Protein AF-A0A9N8DB98-F1 (afdb_monomer)

Foldseek 3Di:
DDQPPPPPPPPPDAFPDDDDDDDDDDDDDDDDDDDDDDDDDDDDDDDDDDDDDDDPPPDPPDDDPVQLLVLQVVLLVCVVVVVLVSSLVSLVVSLVVLVVVVVVVCVVPDDDPDDPPPPVVVVPPDDDPDDDDDDDDDDDDDDDDDDDDDDDDDDPDDDPPVVQLVLLCLDQHQDRQPDPDSLSNNLSSLLSNLSSCVVVVNLVVSLVSLVVSQVSLVVDDDDDPVSLVSLLSSLSSNLSSCVSVVVLVSSLVSLVVSLVSLVVDDDLVSLLSQLSSLQSNLVSLLVVCSNDPVSLVSSLVSLVSSLVSLVVVVPDLVSLLSNLSSLQSNLSSCVVVVVLVSNLVSLVSSLVSCCVNPNQLDLNNLVSLQSNLSSCVSVVVLVSSVVSLVSSLVSVCVVVVDLADLSNLVSLQSNLVSCVVVVNLVSSLVSLVSSLVNPCRHPHCLDPSSLVSLQVNLVSCVSVVVLVSSLVSLVSSLVSVCVSCVVPHNLDPVNLVSLQSNLVSCVSVVVLVSSLVSLVVSLVSLVVLVVVVVVCVPDPDDDDDRPPRDLLVSLVSLQSNLVSCVSVVVLVSSLVSLVSSLVSCCVPVVDCQDPVNLVSLQSNLVSCVSVVVLVSSLVSLVSSLVNLVVNLVVVVVVDDDPPADVNLVSLLVSLVSLQSNLVSCVSVVNLVSSLVSLVVSLVSCCVRVNQLDLVNLVSLQVNLVSCVVVVVLVSSLVSLVSSLVSQCVDPPNNQPSNLVSLQVSLVSCVVVVVLQSSLVSNVVSVVSDDPDDDDDVCVVVVVVVVVLVVSCVVDVVSVVND

Nearest PDB structures (foldseek):
  7ai4-assembly2_B  TM=8.639E-01  e=3.633E-07  Homo sapiens
  6f9i-assembly1_A  TM=8.068E-01  e=7.598E-07  Mus musculus
  6swu-assembly3_E  TM=6.840E-01  e=3.911E-07  Mus musculus
  5o01-assembly2_B  TM=7.898E-01  e=3.579E-06  Prosthecobacter vanneervenii
  5o09-assembly1_1C  TM=7.734E-01  e=4.809E-06  Prosthecobacter vanneervenii

Sequence (802 aa):
MSAISFSCCLANTAPNSCLALHHHDDLERMETSDSLPPPPPASSSCVEDGNNNTTKVVLPSTCDCDEIAQFNNAGVSLLEQGRRTEAANNFLRALWQLEHQQQQQDQTTSCCNAIISSSHLLSSTITPVASTTTTTTAPDTAASSSIPRERALPSCYIFQREDYDEGLHVYQDALPILSSQVHQQVVTLRYNMGLIYVGYKQYNQARRWFQMAWNLLQQYQPADEQQHLLQLYILHNLGYCSYCLGLNPEAMQFYQDALAVLTTSTGSATMMDRAAAYNCIAVLLFHRSSAQENDSEEALTLLQESLNIYQANTIVSSCRRQVATVLGNMGRIHFLTSDHEMAMNAFHKAYHIRKQLLGDDSMDTAAMLFNLGQSLHYRGALEPALEAYREFLRVASGHYGSATHRDICAVQRAMAQVHRQQGQLDEACTLLRRAFQAGCGAVGPLETEVSCILSEMGSLYAERNDYTNAIDCFLHFLQTQETLFKDTQPLHANILITKINIARVYKHNTDYVSALRYYKEVHAMQVQILANNKSTSNSNTHGTPTPPVSSLEVASTLSSMGLMLYLLQAYKPALDCYQEALRVRLEKLGTSQHADVAETINSIGLVLFKLGMMDMAKEAFQECIQLRTKLLLLQQQQQNETKLLSSSSSSKEIAVLMFNLATSCMQNGEEEQGIEWYCESLRVERQVLGNHHPDVSMTLQHIARVHEERGDFESAIDYFRQALEIAKSNHNNQGETVVRLLRVIGNLHFMLGEVPKTMVCFAEASRLQPPETNSKGHEGVSRTGANFYGLSRLHPPGARAA

pLDDT: mean 72.91, std 23.71, range [18.52, 97.19]

Structure (mmCIF, N/CA/C/O backbone):
data_AF-A0A9N8DB98-F1
#
_entry.id   AF-A0A9N8DB98-F1
#
loop_
_atom_site.group_PDB
_atom_site.id
_atom_site.type_symbol
_atom_site.label_atom_id
_atom_site.label_alt_id
_atom_site.label_comp_id
_atom_site.label_asym_id
_atom_site.label_entity_id
_atom_site.label_seq_id
_atom_site.pdbx_PDB_ins_code
_atom_site.Cartn_x
_atom_site.Cartn_y
_atom_site.Cartn_z
_atom_site.occupancy
_atom_site.B_iso_or_equiv
_atom_site.auth_seq_id
_atom_site.auth_comp_id
_atom_site.auth_asym_id
_atom_site.auth_atom_id
_atom_site.pdbx_PDB_model_num
ATOM 1 N N . MET A 1 1 ? -13.020 7.753 15.778 1.00 18.52 1 MET A N 1
ATOM 2 C CA . MET A 1 1 ? -12.554 8.290 14.483 1.00 18.52 1 MET A CA 1
ATOM 3 C C . MET A 1 1 ? -11.130 7.808 14.261 1.00 18.52 1 MET A C 1
ATOM 5 O O . MET A 1 1 ? -10.187 8.475 14.656 1.00 18.52 1 MET A O 1
ATOM 9 N N . SER A 1 2 ? -10.983 6.590 13.746 1.00 19.59 2 SER A N 1
ATOM 10 C CA . SER A 1 2 ? -9.692 6.018 13.358 1.00 19.59 2 SER A CA 1
ATOM 11 C C . SER A 1 2 ? -9.488 6.311 11.878 1.00 19.59 2 SER A C 1
ATOM 13 O O . SER A 1 2 ? -10.320 5.898 11.069 1.00 19.59 2 SER A O 1
ATOM 15 N N . ALA A 1 3 ? -8.423 7.032 11.533 1.00 19.75 3 ALA A N 1
ATOM 16 C CA . ALA A 1 3 ? -7.992 7.174 10.152 1.00 19.75 3 ALA A CA 1
ATOM 17 C C . ALA A 1 3 ? -7.877 5.781 9.517 1.00 19.75 3 ALA A C 1
ATOM 19 O O . ALA A 1 3 ? -7.315 4.859 10.114 1.00 19.75 3 ALA A O 1
ATOM 20 N N . ILE A 1 4 ? -8.461 5.621 8.331 1.00 23.34 4 ILE A N 1
ATOM 21 C CA . ILE A 1 4 ? -8.354 4.405 7.536 1.00 23.34 4 ILE A CA 1
ATOM 22 C C . ILE A 1 4 ? -6.896 4.312 7.076 1.00 23.34 4 ILE A C 1
ATOM 24 O O . ILE A 1 4 ? -6.508 4.855 6.051 1.00 23.34 4 ILE A O 1
ATOM 28 N N . SER A 1 5 ? -6.064 3.638 7.866 1.00 20.62 5 SER A N 1
ATOM 29 C CA . SER A 1 5 ? -4.778 3.133 7.405 1.00 20.62 5 SER A CA 1
ATOM 30 C C . SER A 1 5 ? -5.055 1.870 6.585 1.00 20.62 5 SER A C 1
ATOM 32 O O . SER A 1 5 ? -5.068 0.737 7.086 1.00 20.62 5 SER A O 1
ATOM 34 N N . PHE A 1 6 ? -5.347 2.061 5.298 1.00 23.52 6 PHE A N 1
ATOM 35 C CA . PHE A 1 6 ? -4.926 1.073 4.317 1.00 23.52 6 PHE A CA 1
ATOM 36 C C . PHE A 1 6 ? -3.408 1.183 4.270 1.00 23.52 6 PHE A C 1
ATOM 38 O O . PHE A 1 6 ? -2.856 2.071 3.627 1.00 23.52 6 PHE A O 1
ATOM 45 N N . SER A 1 7 ? -2.722 0.304 4.999 1.00 20.88 7 SER A N 1
ATOM 46 C CA . SER A 1 7 ? -1.337 0.007 4.672 1.00 20.88 7 SER A CA 1
ATOM 47 C C . SER A 1 7 ? -1.344 -0.520 3.235 1.00 20.88 7 SER A C 1
ATOM 49 O O . SER A 1 7 ? -1.601 -1.694 2.986 1.00 20.88 7 SER A O 1
ATOM 51 N N . CYS A 1 8 ? -1.091 0.368 2.273 1.00 21.72 8 CYS A N 1
ATOM 52 C CA . CYS 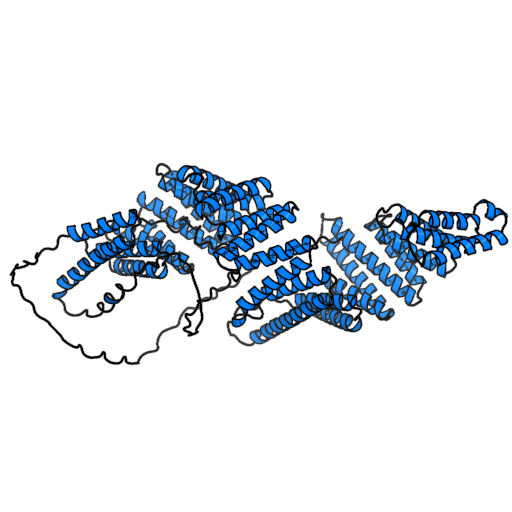A 1 8 ? -0.156 0.002 1.233 1.00 21.72 8 CYS A CA 1
ATOM 53 C C . CYS A 1 8 ? 1.122 -0.341 1.990 1.00 21.72 8 CYS A C 1
ATOM 55 O O . CYS A 1 8 ? 1.748 0.543 2.578 1.00 21.72 8 CYS A O 1
ATOM 57 N N . CYS A 1 9 ? 1.507 -1.611 2.005 1.00 20.25 9 CYS A N 1
ATOM 58 C CA . CYS A 1 9 ? 2.920 -1.921 2.094 1.00 20.25 9 CYS A CA 1
ATOM 59 C C . CYS A 1 9 ? 3.580 -1.274 0.865 1.00 20.25 9 CYS A C 1
ATOM 61 O O . CYS A 1 9 ? 3.759 -1.907 -0.167 1.00 20.25 9 CYS A O 1
ATOM 63 N N . LEU A 1 10 ? 3.925 0.012 0.975 1.00 22.34 10 LEU A N 1
ATOM 64 C CA . LEU A 1 10 ? 5.258 0.436 0.590 1.00 22.34 10 LEU A CA 1
ATOM 65 C C . LEU A 1 10 ? 6.168 -0.396 1.485 1.00 22.34 10 LEU A C 1
ATOM 67 O O . LEU A 1 10 ? 6.264 -0.154 2.690 1.00 22.34 10 LEU A O 1
ATOM 71 N N . ALA A 1 11 ? 6.705 -1.473 0.923 1.00 20.80 11 ALA A N 1
ATOM 72 C CA . ALA A 1 11 ? 7.737 -2.245 1.572 1.00 20.80 11 ALA A CA 1
ATOM 73 C C . ALA A 1 11 ? 8.964 -1.336 1.720 1.00 20.80 11 ALA A C 1
ATOM 75 O O . ALA A 1 11 ? 9.818 -1.278 0.846 1.00 20.80 11 ALA A O 1
ATOM 76 N N . ASN A 1 12 ? 9.053 -0.630 2.848 1.00 19.91 12 ASN A N 1
ATOM 77 C CA . ASN A 1 12 ? 10.339 -0.408 3.488 1.00 19.91 12 ASN A CA 1
ATOM 78 C C . ASN A 1 12 ? 10.791 -1.767 4.028 1.00 19.91 12 ASN A C 1
ATOM 80 O O . ASN A 1 12 ? 10.583 -2.102 5.192 1.00 19.91 12 ASN A O 1
ATOM 84 N N . THR A 1 13 ? 11.369 -2.574 3.149 1.00 20.56 13 THR A N 1
ATOM 85 C CA . THR A 1 13 ? 12.239 -3.678 3.532 1.00 20.56 13 THR A CA 1
ATOM 86 C C . THR A 1 13 ? 13.513 -3.501 2.737 1.00 20.56 13 THR A C 1
ATOM 88 O O . THR A 1 13 ? 13.539 -3.763 1.537 1.00 20.56 13 THR A O 1
ATOM 91 N N . ALA A 1 14 ? 14.560 -3.039 3.417 1.00 19.36 14 ALA A N 1
ATOM 92 C CA . ALA A 1 14 ? 15.918 -3.250 2.954 1.00 19.36 14 ALA A CA 1
ATOM 93 C C . ALA A 1 14 ? 16.088 -4.746 2.588 1.00 19.36 14 ALA A C 1
ATOM 95 O O . ALA A 1 14 ? 15.635 -5.613 3.349 1.00 19.36 14 ALA A O 1
ATOM 96 N N . PRO A 1 15 ? 16.688 -5.072 1.438 1.00 21.30 15 PRO A N 1
ATOM 97 C CA . PRO A 1 15 ? 16.840 -6.442 0.972 1.00 21.30 15 PRO A CA 1
ATOM 98 C C . PRO A 1 15 ? 18.033 -7.093 1.681 1.00 21.30 15 PRO A C 1
ATOM 100 O O . PRO A 1 15 ? 19.175 -7.011 1.240 1.00 21.30 15 PRO A O 1
ATOM 103 N N . ASN A 1 16 ? 17.779 -7.774 2.799 1.00 19.17 16 ASN A N 1
ATOM 104 C CA . ASN A 1 16 ? 18.764 -8.699 3.349 1.00 19.17 16 ASN A CA 1
ATOM 105 C C . ASN A 1 16 ? 18.811 -9.977 2.497 1.00 19.17 16 ASN A C 1
ATOM 107 O O . ASN A 1 16 ? 17.918 -10.820 2.550 1.00 19.17 16 ASN A O 1
ATOM 111 N N . SER A 1 17 ? 19.882 -10.050 1.705 1.00 21.86 17 SER A N 1
ATOM 112 C CA . SER A 1 17 ? 20.725 -11.223 1.440 1.00 21.86 17 SER A CA 1
ATOM 113 C C . SER A 1 17 ? 20.035 -12.571 1.179 1.00 21.86 17 SER A C 1
ATOM 115 O O . SER A 1 17 ? 19.758 -13.360 2.079 1.00 21.86 17 SER A O 1
ATOM 117 N N . CYS A 1 18 ? 19.952 -12.937 -0.101 1.00 19.80 18 CYS A N 1
ATOM 118 C CA . CYS A 1 18 ? 20.090 -14.334 -0.508 1.00 19.80 18 CYS A CA 1
ATOM 119 C C . CYS A 1 18 ? 21.403 -14.490 -1.280 1.00 19.80 18 CYS A C 1
ATOM 121 O O . CYS A 1 18 ? 21.547 -14.037 -2.412 1.00 19.80 18 CYS A O 1
ATOM 123 N N . LEU A 1 19 ? 22.375 -15.098 -0.598 1.00 19.58 19 LEU A N 1
ATOM 124 C CA . LEU A 1 19 ? 23.641 -15.581 -1.133 1.00 19.58 19 LEU A CA 1
ATOM 125 C C . LEU A 1 19 ? 23.390 -16.508 -2.330 1.00 19.58 19 LEU A C 1
ATOM 127 O O . LEU A 1 19 ? 22.821 -17.587 -2.170 1.00 19.58 19 LEU A O 1
ATOM 131 N N . ALA A 1 20 ? 23.867 -16.119 -3.511 1.00 21.53 20 ALA A N 1
ATOM 132 C CA . ALA A 1 20 ? 24.106 -17.056 -4.597 1.00 21.53 20 ALA A CA 1
ATOM 133 C C . ALA A 1 20 ? 25.377 -17.848 -4.256 1.00 21.53 20 ALA A C 1
ATOM 135 O O . ALA A 1 20 ? 26.496 -17.368 -4.434 1.00 21.53 20 ALA A O 1
ATOM 136 N N . LEU A 1 21 ? 25.201 -19.048 -3.701 1.00 19.64 21 LEU A N 1
ATOM 137 C CA . LEU A 1 21 ? 26.257 -20.052 -3.674 1.00 19.64 21 LEU A CA 1
ATOM 138 C C . LEU A 1 21 ? 26.503 -20.519 -5.111 1.00 19.64 21 LEU A C 1
ATOM 140 O O . LEU A 1 21 ? 25.585 -20.963 -5.799 1.00 19.64 21 LEU A O 1
ATOM 144 N N . HIS A 1 22 ? 27.757 -20.375 -5.537 1.00 23.86 22 HIS A N 1
ATOM 145 C CA . HIS A 1 22 ? 28.329 -20.974 -6.733 1.00 23.86 22 HIS A CA 1
ATOM 146 C C . HIS A 1 22 ? 27.898 -22.434 -6.897 1.00 23.86 22 HIS A C 1
ATOM 148 O O . HIS A 1 22 ? 28.112 -23.225 -5.984 1.00 23.86 22 HIS A O 1
ATOM 154 N N . HIS A 1 23 ? 27.440 -22.809 -8.092 1.00 21.12 23 HIS A N 1
ATOM 155 C CA . HIS A 1 23 ? 27.644 -24.165 -8.586 1.00 21.12 23 HIS A CA 1
ATOM 156 C C . HIS A 1 23 ? 28.075 -24.142 -10.052 1.00 21.12 23 HIS A C 1
ATOM 158 O O . HIS A 1 23 ? 27.328 -23.766 -10.952 1.00 21.12 23 HIS A O 1
ATOM 164 N N . HIS A 1 24 ? 29.350 -24.492 -10.207 1.00 21.50 24 HIS A N 1
ATOM 165 C CA . HIS A 1 24 ? 29.981 -25.024 -11.401 1.00 21.50 24 HIS A CA 1
ATOM 166 C C . HIS A 1 24 ? 29.412 -26.415 -11.725 1.00 21.50 24 HIS A C 1
ATOM 168 O O . HIS A 1 24 ? 29.056 -27.150 -10.805 1.00 21.50 24 HIS A O 1
ATOM 174 N N . ASP A 1 25 ? 29.449 -26.727 -13.020 1.00 23.36 25 ASP A N 1
ATOM 175 C CA . ASP A 1 25 ? 29.512 -28.050 -13.652 1.00 23.36 25 ASP A CA 1
ATOM 176 C C . ASP A 1 25 ? 28.286 -28.975 -13.543 1.00 23.36 25 ASP A C 1
ATOM 178 O O . ASP A 1 25 ? 27.912 -29.452 -12.480 1.00 23.36 25 ASP A O 1
ATOM 182 N N . ASP A 1 26 ? 27.655 -29.226 -14.695 1.00 21.73 26 ASP A N 1
ATOM 183 C CA . ASP A 1 26 ? 27.590 -30.555 -15.329 1.00 21.73 26 ASP A CA 1
ATOM 184 C C . ASP A 1 26 ? 26.498 -30.565 -16.405 1.00 21.73 26 ASP A C 1
ATOM 186 O O . ASP A 1 26 ? 25.329 -30.342 -16.106 1.00 21.73 26 ASP A O 1
ATOM 190 N N . LEU A 1 27 ? 26.878 -30.849 -17.656 1.00 23.86 27 LEU A N 1
ATOM 191 C CA . LEU A 1 27 ? 26.059 -31.588 -18.629 1.00 23.86 27 LEU A CA 1
ATOM 192 C C . LEU A 1 27 ? 26.945 -32.016 -19.814 1.00 23.86 27 LEU A C 1
ATOM 194 O O . LEU A 1 27 ? 26.865 -31.494 -20.926 1.00 23.86 27 LEU A O 1
ATOM 198 N N . GLU A 1 28 ? 27.802 -33.007 -19.558 1.00 23.16 28 GLU A N 1
ATOM 199 C CA . GLU A 1 28 ? 28.282 -33.929 -20.588 1.00 23.16 28 GLU A CA 1
ATOM 200 C C . GLU A 1 28 ? 27.332 -35.139 -20.691 1.00 23.16 28 GLU A C 1
ATOM 202 O O . GLU A 1 28 ? 26.988 -35.761 -19.689 1.00 23.16 28 GLU A O 1
ATOM 207 N N . ARG A 1 29 ? 27.020 -35.505 -21.944 1.00 23.19 29 ARG A N 1
ATOM 208 C CA . ARG A 1 29 ? 26.537 -36.809 -22.453 1.00 23.19 29 ARG A CA 1
ATOM 209 C C . ARG A 1 29 ? 25.113 -37.272 -22.101 1.00 23.19 29 ARG A C 1
ATOM 211 O O . ARG A 1 29 ? 24.853 -37.780 -21.021 1.00 23.19 29 ARG A O 1
ATOM 218 N N . MET A 1 30 ? 24.275 -37.367 -23.139 1.00 22.62 30 MET A N 1
ATOM 219 C CA . MET A 1 30 ? 23.854 -38.680 -23.654 1.00 22.62 30 MET A CA 1
ATOM 220 C C . MET A 1 30 ? 23.404 -38.610 -25.119 1.00 22.62 30 MET A C 1
ATOM 222 O O . MET A 1 30 ? 22.878 -37.609 -25.596 1.00 22.62 30 MET A O 1
ATOM 226 N N . GLU A 1 31 ? 23.710 -39.700 -25.813 1.00 25.31 31 GLU A N 1
ATOM 227 C CA . GLU A 1 31 ? 23.745 -39.918 -27.252 1.00 25.31 31 GLU A CA 1
ATOM 228 C C . GLU A 1 31 ? 22.414 -40.419 -27.857 1.00 25.31 31 GLU A C 1
ATOM 230 O O . GLU A 1 31 ? 21.662 -41.151 -27.224 1.00 25.31 31 GLU A O 1
ATOM 235 N N . THR A 1 32 ? 22.265 -40.129 -29.157 1.00 24.66 32 THR A N 1
ATOM 236 C CA . THR A 1 32 ? 21.821 -41.010 -30.268 1.00 24.66 32 THR A CA 1
ATOM 237 C C . THR A 1 32 ? 20.375 -41.505 -30.455 1.00 24.66 32 THR A C 1
ATOM 239 O O . THR A 1 32 ? 19.696 -41.953 -29.544 1.00 24.66 32 THR A O 1
ATOM 242 N N . SER A 1 33 ? 20.056 -41.529 -31.764 1.00 24.53 33 SER A N 1
ATOM 243 C CA . SER A 1 33 ? 19.082 -42.307 -32.551 1.00 24.53 33 SER A CA 1
ATOM 244 C C . SER A 1 33 ? 17.591 -41.991 -32.426 1.00 24.53 33 SER A C 1
ATOM 246 O O . SER A 1 33 ? 16.952 -42.376 -31.460 1.00 24.53 33 SER A O 1
ATOM 248 N N . ASP A 1 34 ? 17.016 -41.419 -33.493 1.00 24.31 34 ASP A N 1
ATOM 249 C CA . ASP A 1 34 ? 16.146 -42.212 -34.371 1.00 24.31 34 ASP A CA 1
ATOM 250 C C . ASP A 1 34 ? 15.918 -41.565 -35.751 1.00 24.31 34 ASP A C 1
ATOM 252 O O . ASP A 1 34 ? 15.947 -40.351 -35.943 1.00 24.31 34 ASP A O 1
ATOM 256 N N . SER A 1 35 ? 15.781 -42.453 -36.731 1.00 24.62 35 SER A N 1
ATOM 257 C CA . SER A 1 35 ? 15.757 -42.284 -38.185 1.00 24.62 35 SER A CA 1
ATOM 258 C C . SER A 1 35 ? 14.541 -41.536 -38.751 1.00 24.62 35 SER A C 1
ATOM 260 O O . SER A 1 35 ? 13.406 -41.823 -38.378 1.00 24.62 35 SER A O 1
ATOM 262 N N . LEU A 1 36 ? 14.764 -40.685 -39.759 1.00 26.53 36 LEU A N 1
ATOM 263 C CA . LEU A 1 36 ? 13.718 -40.141 -40.640 1.00 26.53 36 LEU A CA 1
ATOM 264 C C . LEU A 1 36 ? 13.447 -41.080 -41.842 1.00 26.53 36 LEU A C 1
ATOM 266 O O . LEU A 1 36 ? 14.389 -41.697 -42.346 1.00 26.53 36 LEU A O 1
ATOM 270 N N . PRO A 1 37 ? 12.196 -41.184 -42.339 1.00 26.47 37 PRO A N 1
ATOM 271 C CA . PRO A 1 37 ? 11.849 -41.992 -43.512 1.00 26.47 37 PRO A CA 1
ATOM 272 C C . PRO A 1 37 ? 12.235 -41.286 -44.832 1.00 26.47 37 PRO A C 1
ATOM 274 O O . PRO A 1 37 ? 12.404 -40.063 -44.844 1.00 26.47 37 PRO A O 1
ATOM 277 N N . PRO A 1 38 ? 12.372 -42.016 -45.960 1.00 28.19 38 PRO A N 1
ATOM 278 C CA . PRO A 1 38 ? 12.820 -41.434 -47.224 1.00 28.19 38 PRO A CA 1
ATOM 279 C C . PRO A 1 38 ? 11.706 -40.629 -47.926 1.00 28.19 38 PRO A C 1
ATOM 281 O O . PRO A 1 38 ? 10.523 -40.940 -47.756 1.00 28.19 38 PRO A O 1
ATOM 284 N N . PRO A 1 39 ? 12.055 -39.622 -48.750 1.00 27.89 39 PRO A N 1
ATOM 285 C CA . PRO A 1 39 ? 11.090 -38.855 -49.536 1.00 27.89 39 PRO A CA 1
ATOM 286 C C . PRO A 1 39 ? 10.572 -39.649 -50.759 1.00 27.89 39 PRO A C 1
ATOM 288 O O . PRO A 1 39 ? 11.265 -40.543 -51.253 1.00 27.89 39 PRO A O 1
ATOM 291 N N . PRO A 1 40 ? 9.366 -39.333 -51.275 1.00 26.22 40 PRO A N 1
ATOM 292 C CA . PRO A 1 40 ? 8.781 -40.000 -52.440 1.00 26.22 40 PRO A CA 1
ATOM 293 C C . PRO A 1 40 ? 9.475 -39.589 -53.756 1.00 26.22 40 PRO A C 1
ATOM 295 O O . PRO A 1 40 ? 10.093 -38.523 -53.820 1.00 26.22 40 PRO A O 1
ATOM 298 N N . PRO A 1 41 ? 9.381 -40.407 -54.825 1.00 25.72 41 PRO A N 1
ATOM 299 C CA . PRO A 1 41 ? 10.105 -40.167 -56.067 1.00 25.72 41 PRO A CA 1
ATOM 300 C C . PRO A 1 41 ? 9.483 -39.038 -56.897 1.00 25.72 41 PRO A C 1
ATOM 302 O O . PRO A 1 41 ? 8.263 -38.883 -56.979 1.00 25.72 41 PRO A O 1
ATOM 305 N N . ALA A 1 42 ? 10.361 -38.279 -57.552 1.00 25.06 42 ALA A N 1
ATOM 306 C CA . ALA A 1 42 ? 10.030 -37.250 -58.524 1.00 25.06 42 ALA A CA 1
ATOM 307 C C . ALA A 1 42 ? 9.213 -37.828 -59.692 1.00 25.06 42 ALA A C 1
ATOM 309 O O . ALA A 1 42 ? 9.616 -38.814 -60.311 1.00 25.06 42 ALA A O 1
ATOM 310 N N . SER A 1 43 ? 8.091 -37.183 -60.023 1.00 24.83 43 SER A N 1
ATOM 311 C CA . SER A 1 43 ? 7.383 -37.417 -61.280 1.00 24.83 43 SER A CA 1
ATOM 312 C C . SER A 1 43 ? 7.726 -36.309 -62.273 1.00 24.83 43 SER A C 1
ATOM 314 O O . SER A 1 43 ? 7.518 -35.119 -62.051 1.00 24.83 43 SER A O 1
ATOM 316 N N . SER A 1 44 ? 8.324 -36.757 -63.366 1.00 25.61 44 SER A N 1
ATOM 317 C CA . SER A 1 44 ? 8.630 -36.042 -64.593 1.00 25.61 44 SER A CA 1
ATOM 318 C C . SER A 1 44 ? 7.374 -35.552 -65.314 1.00 25.61 44 SER A C 1
ATOM 320 O O . SER A 1 44 ? 6.445 -36.331 -65.516 1.00 25.61 44 SER A O 1
ATOM 322 N N . SER A 1 45 ? 7.408 -34.338 -65.858 1.00 24.69 45 SER A N 1
ATOM 323 C CA . SER A 1 45 ? 6.988 -34.119 -67.249 1.00 24.69 45 SER A CA 1
ATOM 324 C C . SER A 1 45 ? 7.580 -32.814 -67.777 1.00 24.69 45 SER A C 1
ATOM 326 O O . SER A 1 45 ? 7.167 -31.713 -67.429 1.00 24.69 45 SER A O 1
ATOM 328 N N . CYS A 1 46 ? 8.604 -32.978 -68.611 1.00 22.97 46 CYS A N 1
ATOM 329 C CA . CYS A 1 46 ? 9.051 -31.980 -69.564 1.00 22.97 46 CYS A CA 1
ATOM 330 C C . CYS A 1 46 ? 7.977 -31.824 -70.648 1.00 22.97 46 CYS A C 1
ATOM 332 O O . CYS A 1 46 ? 7.493 -32.825 -71.177 1.00 22.97 46 CYS A O 1
ATOM 334 N N . VAL A 1 47 ? 7.666 -30.584 -71.015 1.00 25.20 47 VAL A N 1
ATOM 335 C CA . VAL A 1 47 ? 7.191 -30.251 -72.359 1.00 25.20 47 VAL A CA 1
ATOM 336 C C . VAL A 1 47 ? 8.194 -29.250 -72.912 1.00 25.20 47 VAL A C 1
ATOM 338 O O . VAL A 1 47 ? 8.373 -28.161 -72.368 1.00 25.20 47 VAL A O 1
ATOM 341 N N . GLU A 1 48 ? 8.917 -29.707 -73.927 1.00 25.20 48 GLU A N 1
ATOM 342 C CA . GLU A 1 48 ? 9.777 -28.903 -74.781 1.00 25.20 48 GLU A CA 1
ATOM 343 C C . GLU A 1 48 ? 8.915 -27.941 -75.599 1.00 25.20 48 GLU A C 1
ATOM 345 O O . GLU A 1 48 ? 7.926 -28.361 -76.190 1.00 25.20 48 GLU A O 1
ATOM 350 N N . ASP A 1 49 ? 9.339 -26.686 -75.702 1.00 25.09 49 ASP A N 1
ATOM 351 C CA . ASP A 1 49 ? 9.211 -25.951 -76.954 1.00 25.09 49 ASP A CA 1
ATOM 352 C C . ASP A 1 49 ? 10.466 -25.099 -77.131 1.00 25.09 49 ASP A C 1
ATOM 354 O O . ASP A 1 49 ? 10.847 -24.286 -76.285 1.00 25.09 49 ASP A O 1
ATOM 358 N N . GLY A 1 50 ? 11.171 -25.394 -78.219 1.00 24.09 50 GLY A N 1
ATOM 359 C CA . GLY A 1 50 ? 12.472 -24.842 -78.528 1.00 24.09 50 GLY A CA 1
ATOM 360 C C . GLY A 1 50 ? 12.399 -23.420 -79.063 1.00 24.09 50 GLY A C 1
ATOM 361 O O . GLY A 1 50 ? 11.537 -23.070 -79.864 1.00 24.09 50 GLY A O 1
ATOM 362 N N . ASN A 1 51 ? 13.418 -22.633 -78.732 1.00 25.81 51 ASN A N 1
ATOM 363 C CA . ASN A 1 51 ? 14.083 -21.871 -79.774 1.00 25.81 51 ASN A CA 1
ATOM 364 C C . ASN A 1 51 ? 15.534 -21.580 -79.397 1.00 25.81 51 ASN A C 1
ATOM 366 O O . ASN A 1 51 ? 15.838 -20.984 -78.365 1.00 25.81 51 ASN A O 1
ATOM 370 N N . ASN A 1 52 ? 16.421 -22.035 -80.276 1.00 27.20 52 ASN A N 1
ATOM 371 C CA . ASN A 1 52 ? 17.851 -21.803 -80.236 1.00 27.20 52 ASN A CA 1
ATOM 372 C C . ASN A 1 52 ? 18.145 -20.309 -80.372 1.00 27.20 52 ASN A C 1
ATOM 374 O O . ASN A 1 52 ? 17.900 -19.725 -81.423 1.00 27.20 52 ASN A O 1
ATOM 378 N N . ASN A 1 53 ? 18.780 -19.731 -79.358 1.00 25.73 53 ASN A N 1
ATOM 379 C CA . ASN A 1 53 ? 19.760 -18.678 -79.571 1.00 25.73 53 ASN A CA 1
ATOM 380 C C . ASN A 1 53 ? 20.952 -18.937 -78.654 1.00 25.73 53 ASN A C 1
ATOM 382 O O . ASN A 1 53 ? 20.923 -18.707 -77.449 1.00 25.73 53 ASN A O 1
ATOM 386 N N . THR A 1 54 ? 22.007 -19.455 -79.271 1.00 30.83 54 THR A N 1
ATOM 387 C CA . THR A 1 54 ? 23.346 -19.591 -78.714 1.00 30.83 54 THR A CA 1
ATOM 388 C C . THR A 1 54 ? 23.938 -18.208 -78.456 1.00 30.83 54 THR A C 1
ATOM 390 O O . THR A 1 54 ? 24.687 -17.679 -79.276 1.00 30.83 54 THR A O 1
ATOM 393 N N . THR A 1 55 ? 23.648 -17.624 -77.301 1.00 24.95 55 THR A N 1
ATOM 394 C CA . THR A 1 55 ? 24.582 -16.703 -76.659 1.00 24.95 55 THR A CA 1
ATOM 395 C C . THR A 1 55 ? 25.517 -17.547 -75.806 1.00 24.95 55 THR A C 1
ATOM 397 O O . THR A 1 55 ? 25.150 -18.065 -74.755 1.00 24.95 55 THR A O 1
ATOM 400 N N . LYS A 1 56 ? 26.758 -17.713 -76.281 1.00 24.39 56 LYS A N 1
ATOM 401 C CA . LYS A 1 56 ? 27.892 -18.012 -75.403 1.00 24.39 56 LYS A CA 1
ATOM 402 C C . LYS A 1 56 ? 27.880 -16.946 -74.307 1.00 24.39 56 LYS A C 1
ATOM 404 O O . LYS A 1 56 ? 28.350 -15.835 -74.538 1.00 24.39 56 LYS A O 1
ATOM 409 N N . VAL A 1 57 ? 27.334 -17.269 -73.139 1.00 24.09 57 VAL A N 1
ATOM 410 C CA . VAL A 1 57 ? 27.645 -16.527 -71.922 1.00 24.09 57 VAL A CA 1
ATOM 411 C C . VAL A 1 57 ? 29.083 -16.905 -71.602 1.00 24.09 57 VAL A C 1
ATOM 413 O O . VAL A 1 57 ? 29.372 -17.960 -71.045 1.00 24.09 57 VAL A O 1
ATOM 416 N N . VAL A 1 58 ? 30.000 -16.079 -72.095 1.00 24.03 58 VAL A N 1
ATOM 417 C CA . VAL A 1 58 ? 31.368 -16.028 -71.598 1.00 24.03 58 VAL A CA 1
ATOM 418 C C . VAL A 1 58 ? 31.239 -15.683 -70.117 1.00 24.03 58 VAL A C 1
ATOM 420 O O . VAL A 1 58 ? 30.828 -14.578 -69.778 1.00 24.03 58 VAL A O 1
ATOM 423 N N . LEU A 1 59 ? 31.498 -16.660 -69.248 1.00 24.06 59 LEU A N 1
ATOM 424 C CA . LEU A 1 59 ? 31.641 -16.429 -67.813 1.00 24.06 59 LEU A CA 1
ATOM 425 C C . LEU A 1 59 ? 32.774 -15.407 -67.619 1.00 24.06 59 LEU A C 1
ATOM 427 O O . LEU A 1 59 ? 33.877 -15.663 -68.116 1.00 24.06 59 LEU A O 1
ATOM 431 N N . PRO A 1 60 ? 32.549 -14.269 -66.938 1.00 26.09 60 PRO A N 1
ATOM 432 C CA . PRO A 1 60 ? 33.639 -13.377 -66.585 1.00 26.09 60 PRO A CA 1
ATOM 433 C C . PRO A 1 60 ? 34.527 -14.110 -65.579 1.00 26.09 60 PRO A C 1
ATOM 435 O O . PRO A 1 60 ? 34.108 -14.432 -64.472 1.00 26.09 60 PRO A O 1
ATOM 438 N N . SER A 1 61 ? 35.758 -14.411 -65.980 1.00 31.89 61 SER A N 1
ATOM 439 C CA . SER A 1 61 ? 36.771 -15.089 -65.168 1.00 31.89 61 SER A CA 1
ATOM 440 C C . SER A 1 61 ? 37.529 -14.138 -64.229 1.00 31.89 61 SER A C 1
ATOM 442 O O . SER A 1 61 ? 38.691 -14.376 -63.918 1.00 31.89 61 SER A O 1
ATOM 444 N N . THR A 1 62 ? 36.880 -13.066 -63.781 1.00 34.47 62 THR A N 1
ATOM 445 C CA . THR A 1 62 ? 37.341 -12.129 -62.747 1.00 34.47 62 THR A CA 1
ATOM 446 C C . THR A 1 62 ? 36.091 -11.493 -62.146 1.00 34.47 62 THR A C 1
ATOM 448 O O . THR A 1 62 ? 35.369 -10.803 -62.860 1.00 34.47 62 THR A O 1
ATOM 451 N N . CYS A 1 63 ? 35.786 -11.766 -60.878 1.00 41.44 63 CYS A N 1
ATOM 452 C CA . CYS A 1 63 ? 34.665 -11.120 -60.199 1.00 41.44 63 CYS A CA 1
ATOM 453 C C . CYS A 1 63 ? 35.130 -9.789 -59.601 1.00 41.44 63 CYS A C 1
ATOM 455 O O . CYS A 1 63 ? 36.096 -9.758 -58.837 1.00 41.44 63 CYS A O 1
ATOM 457 N N . ASP A 1 64 ? 34.422 -8.719 -59.949 1.00 50.66 64 ASP A N 1
ATOM 458 C CA . ASP A 1 64 ? 34.661 -7.364 -59.470 1.00 50.66 64 ASP A CA 1
ATOM 459 C C . ASP A 1 64 ? 34.181 -7.225 -58.018 1.00 50.66 64 ASP A C 1
ATOM 461 O O . ASP A 1 64 ? 32.992 -7.368 -57.725 1.00 50.66 64 ASP A O 1
ATOM 465 N N . CYS A 1 65 ? 35.084 -6.871 -57.098 1.00 54.38 65 CYS A N 1
ATOM 466 C CA . CYS A 1 65 ? 34.729 -6.409 -55.746 1.00 54.38 65 CYS A CA 1
ATOM 467 C C . CYS A 1 65 ? 33.684 -5.268 -55.767 1.00 54.38 65 CYS A C 1
ATOM 469 O O . CYS A 1 65 ? 33.005 -5.024 -54.767 1.00 54.38 65 CYS A O 1
ATOM 471 N N . ASP A 1 66 ? 33.531 -4.603 -56.915 1.00 61.38 66 ASP A N 1
ATOM 472 C CA . ASP A 1 66 ? 32.588 -3.520 -57.159 1.00 61.38 66 ASP A CA 1
ATOM 473 C C . ASP A 1 66 ? 31.117 -3.974 -57.126 1.00 61.38 66 ASP A C 1
ATOM 475 O O . ASP A 1 66 ? 30.284 -3.221 -56.628 1.00 61.38 66 ASP A O 1
ATOM 479 N N . GLU A 1 67 ? 30.761 -5.188 -57.573 1.00 69.75 67 GLU A N 1
ATOM 480 C CA . GLU A 1 67 ? 29.359 -5.664 -57.535 1.00 69.75 67 GLU A CA 1
ATOM 481 C C . GLU A 1 67 ? 28.881 -5.959 -56.103 1.00 69.75 67 GLU A C 1
ATOM 483 O O . GLU A 1 67 ? 27.779 -5.571 -55.710 1.00 69.75 67 GLU A O 1
ATOM 488 N N . ILE A 1 68 ? 29.729 -6.586 -55.282 1.00 74.31 68 ILE A N 1
ATOM 489 C CA . ILE A 1 68 ? 29.429 -6.865 -53.867 1.00 74.31 68 ILE A CA 1
ATOM 490 C C . ILE A 1 68 ? 29.277 -5.544 -53.097 1.00 74.31 68 ILE A C 1
ATOM 492 O O . ILE A 1 68 ? 28.337 -5.371 -52.313 1.00 74.31 68 ILE A O 1
ATOM 496 N N . ALA A 1 69 ? 30.171 -4.584 -53.358 1.00 74.38 69 ALA A N 1
ATOM 497 C CA . ALA A 1 69 ? 30.091 -3.242 -52.794 1.00 74.38 69 ALA A CA 1
ATOM 498 C C . ALA A 1 69 ? 28.825 -2.498 -53.241 1.00 74.38 69 ALA A C 1
ATOM 500 O O . ALA A 1 69 ? 28.198 -1.829 -52.420 1.00 74.38 69 ALA A O 1
ATOM 501 N N . GLN A 1 70 ? 28.394 -2.653 -54.497 1.00 79.19 70 GLN A N 1
ATOM 502 C CA . GLN A 1 70 ? 27.144 -2.074 -54.998 1.00 79.19 70 GLN A CA 1
ATOM 503 C C . GLN A 1 70 ? 25.920 -2.614 -54.252 1.00 79.19 70 GLN A C 1
ATOM 505 O O . GLN A 1 70 ? 25.100 -1.816 -53.792 1.00 79.19 70 GLN A O 1
ATOM 510 N N . PHE A 1 71 ? 25.804 -3.934 -54.069 1.00 81.06 71 PHE A N 1
ATOM 511 C CA . PHE A 1 71 ? 24.682 -4.516 -53.323 1.00 81.06 71 PHE A CA 1
ATOM 512 C C . PHE A 1 71 ? 24.692 -4.108 -51.847 1.00 81.06 71 PHE A C 1
ATOM 514 O O . PHE A 1 71 ? 23.637 -3.765 -51.310 1.00 81.06 71 PHE A O 1
ATOM 521 N N . ASN A 1 72 ? 25.858 -4.072 -51.192 1.00 81.12 72 ASN A N 1
ATOM 522 C CA . ASN A 1 72 ? 25.942 -3.599 -49.809 1.00 81.12 72 ASN A CA 1
ATOM 523 C C . ASN A 1 72 ? 25.546 -2.121 -49.691 1.00 81.12 72 ASN A C 1
ATOM 525 O O . ASN A 1 72 ? 24.712 -1.783 -48.859 1.00 81.12 72 ASN A O 1
ATOM 529 N N . ASN A 1 73 ? 26.087 -1.245 -50.540 1.00 83.69 73 ASN A N 1
ATOM 530 C CA . ASN A 1 73 ? 25.789 0.189 -50.492 1.00 83.69 73 ASN A CA 1
ATOM 531 C C . ASN A 1 73 ? 24.311 0.476 -50.804 1.00 83.69 73 ASN A C 1
ATOM 533 O O . ASN A 1 73 ? 23.696 1.326 -50.157 1.00 83.69 73 ASN A O 1
ATOM 537 N N . ALA A 1 74 ? 23.712 -0.272 -51.737 1.00 82.94 74 ALA A N 1
ATOM 538 C CA . ALA A 1 74 ? 22.274 -0.225 -51.987 1.00 82.94 74 ALA A CA 1
ATOM 539 C C . ALA A 1 74 ? 21.471 -0.688 -50.760 1.00 82.94 74 ALA A C 1
ATOM 541 O O . ALA A 1 74 ? 20.490 -0.045 -50.391 1.00 82.94 74 ALA A O 1
ATOM 542 N N . GLY A 1 75 ? 21.904 -1.763 -50.095 1.00 80.69 75 GLY A N 1
ATOM 543 C CA . GLY A 1 75 ? 21.299 -2.250 -48.855 1.00 80.69 75 GLY A CA 1
ATOM 544 C C . GLY A 1 75 ? 21.368 -1.233 -47.712 1.00 80.69 75 GLY A C 1
ATOM 545 O O . GLY A 1 75 ? 20.349 -0.987 -47.070 1.00 80.69 75 GLY A O 1
ATOM 546 N N . VAL A 1 76 ? 22.525 -0.595 -47.501 1.00 83.69 76 VAL A N 1
ATOM 547 C CA . VAL A 1 76 ? 22.727 0.467 -46.495 1.00 83.69 76 VAL A CA 1
ATOM 548 C C . VAL A 1 76 ? 21.768 1.631 -46.755 1.00 83.69 76 VAL A C 1
ATOM 550 O O . VAL A 1 76 ? 20.999 1.995 -45.870 1.00 83.69 76 VAL A O 1
ATOM 553 N N . SER A 1 77 ? 21.720 2.144 -47.988 1.00 84.81 77 SER A N 1
ATOM 554 C CA . SER A 1 77 ? 20.829 3.259 -48.339 1.00 84.81 77 SER A CA 1
ATOM 555 C C . SER A 1 77 ? 19.344 2.909 -48.176 1.00 84.81 77 SER A C 1
ATOM 557 O O . SER A 1 77 ? 18.548 3.725 -47.712 1.00 84.81 77 SER A O 1
ATOM 559 N N . LEU A 1 78 ? 18.945 1.681 -48.521 1.00 83.62 78 LEU A N 1
ATOM 560 C CA . LEU A 1 78 ? 17.574 1.210 -48.308 1.00 83.62 78 LEU A CA 1
ATOM 561 C C . LEU A 1 78 ? 17.238 1.074 -46.820 1.00 83.62 78 LEU A C 1
ATOM 563 O O . LEU A 1 78 ? 16.100 1.341 -46.427 1.00 83.62 78 LEU A O 1
ATOM 567 N N . LEU A 1 79 ? 18.209 0.687 -45.993 1.00 78.19 79 LEU A N 1
ATOM 568 C CA . LEU A 1 79 ? 18.031 0.603 -44.549 1.00 78.19 79 LEU A CA 1
ATOM 569 C C . LEU A 1 79 ? 17.834 1.990 -43.928 1.00 78.19 79 LEU A C 1
ATOM 571 O O . LEU A 1 79 ? 16.912 2.159 -43.132 1.00 78.19 79 LEU A O 1
ATOM 575 N N . GLU A 1 80 ? 18.621 2.981 -44.352 1.00 80.12 80 GLU A N 1
ATOM 576 C CA . GLU A 1 80 ? 18.470 4.390 -43.952 1.00 80.12 80 GLU A CA 1
ATOM 577 C C . GLU A 1 80 ? 17.091 4.955 -44.336 1.00 80.12 80 GLU A C 1
ATOM 579 O O . GLU A 1 80 ? 16.510 5.755 -43.606 1.00 80.12 80 GLU A O 1
ATOM 584 N N . GLN A 1 81 ? 16.517 4.489 -45.449 1.00 81.56 81 GLN A N 1
ATOM 585 C CA . GLN A 1 81 ? 15.156 4.829 -45.888 1.00 81.56 81 GLN A CA 1
ATOM 586 C C . GLN A 1 81 ? 14.053 4.042 -45.151 1.00 81.56 81 GLN A C 1
ATOM 588 O O . GLN A 1 81 ? 12.873 4.183 -45.473 1.00 81.56 81 GLN A O 1
ATOM 593 N N . GLY A 1 82 ? 14.404 3.167 -44.204 1.00 76.19 82 GLY A N 1
ATOM 594 C CA . GLY A 1 82 ? 13.461 2.316 -43.471 1.00 76.19 82 GLY A CA 1
ATOM 595 C C . GLY A 1 82 ? 12.914 1.125 -44.271 1.00 76.19 82 GLY A C 1
ATOM 596 O O . GLY A 1 82 ? 12.059 0.388 -43.774 1.00 76.19 82 GLY A O 1
ATOM 597 N N . ARG A 1 83 ? 13.411 0.874 -45.489 1.00 82.38 83 ARG A N 1
ATOM 598 C CA . ARG A 1 83 ? 12.982 -0.222 -46.382 1.00 82.38 83 ARG A CA 1
ATOM 599 C C . ARG A 1 83 ? 13.713 -1.522 -46.042 1.00 82.38 83 ARG A C 1
ATOM 601 O O . ARG A 1 83 ? 14.479 -2.073 -46.832 1.00 82.38 83 ARG A O 1
ATOM 608 N N . ARG A 1 84 ? 13.457 -2.026 -44.833 1.00 81.44 84 ARG A N 1
ATOM 609 C CA . ARG A 1 84 ? 14.190 -3.139 -44.201 1.00 81.44 84 ARG A CA 1
ATOM 610 C C . ARG A 1 84 ? 14.152 -4.458 -44.984 1.00 81.44 84 ARG A C 1
ATOM 612 O O . ARG A 1 84 ? 15.153 -5.165 -45.015 1.00 81.44 84 ARG A O 1
ATOM 619 N N . THR A 1 85 ? 13.034 -4.809 -45.623 1.00 79.31 85 THR A N 1
ATOM 620 C CA . THR A 1 85 ? 12.912 -6.046 -46.426 1.00 79.31 85 THR A CA 1
ATOM 621 C C . THR A 1 85 ? 13.788 -6.016 -47.676 1.00 79.31 85 THR A C 1
ATOM 623 O O . THR A 1 85 ? 14.453 -6.992 -48.013 1.00 79.31 85 THR A O 1
ATOM 626 N N . GLU A 1 86 ? 13.816 -4.880 -48.361 1.00 80.06 86 GLU A N 1
ATOM 627 C CA . GLU A 1 86 ? 14.612 -4.699 -49.569 1.00 80.06 86 GLU A CA 1
ATOM 628 C C . GLU A 1 86 ? 16.101 -4.583 -49.247 1.00 80.06 86 GLU A C 1
ATOM 630 O O . GLU A 1 86 ? 16.928 -5.133 -49.974 1.00 80.06 86 GLU A O 1
ATOM 635 N N . ALA A 1 87 ? 16.439 -3.942 -48.125 1.00 78.69 87 ALA A N 1
ATOM 636 C CA . ALA A 1 87 ? 17.794 -3.944 -47.589 1.00 78.69 87 ALA A CA 1
ATOM 637 C C . ALA A 1 87 ? 18.277 -5.380 -47.304 1.00 78.69 87 ALA A C 1
ATOM 639 O O . ALA A 1 87 ? 19.342 -5.768 -47.782 1.00 78.69 87 ALA A O 1
ATOM 640 N N . ALA A 1 88 ? 17.456 -6.203 -46.632 1.00 79.69 88 ALA A N 1
ATOM 641 C CA . ALA A 1 88 ? 17.776 -7.606 -46.340 1.00 79.69 88 ALA A CA 1
ATOM 642 C C . ALA A 1 88 ? 18.062 -8.410 -47.614 1.00 79.69 88 ALA A C 1
ATOM 644 O O . ALA A 1 88 ? 19.046 -9.142 -47.684 1.00 79.69 88 ALA A O 1
ATOM 645 N N . ASN A 1 89 ? 17.235 -8.236 -48.648 1.00 80.12 89 ASN A N 1
ATOM 646 C CA . ASN A 1 89 ? 17.419 -8.919 -49.928 1.00 80.12 89 ASN A CA 1
ATOM 647 C C . ASN A 1 89 ? 18.747 -8.550 -50.603 1.00 80.12 89 ASN A C 1
ATOM 649 O O . ASN A 1 89 ? 19.392 -9.416 -51.191 1.00 80.12 89 ASN A O 1
ATOM 653 N N . ASN A 1 90 ? 19.171 -7.287 -50.519 1.00 80.50 90 ASN A N 1
ATOM 654 C CA . ASN A 1 90 ? 20.451 -6.852 -51.076 1.00 80.50 90 ASN A CA 1
ATOM 655 C C . ASN A 1 90 ? 21.643 -7.396 -50.271 1.00 80.50 90 ASN A C 1
ATOM 657 O O . ASN A 1 90 ? 22.589 -7.903 -50.873 1.00 80.50 90 ASN A O 1
ATOM 661 N N . PHE A 1 91 ? 21.578 -7.396 -48.934 1.00 80.06 91 PHE A N 1
ATOM 662 C CA . PHE A 1 91 ? 22.630 -7.991 -48.099 1.00 80.06 91 PHE A CA 1
ATOM 663 C C . PHE A 1 91 ? 22.746 -9.509 -48.285 1.00 80.06 91 PHE A C 1
ATOM 665 O O . PHE A 1 91 ? 23.855 -10.027 -48.392 1.00 80.06 91 PHE A O 1
ATOM 672 N N . LEU A 1 92 ? 21.623 -10.228 -48.394 1.00 83.56 92 LEU A N 1
ATOM 673 C CA . LEU A 1 92 ? 21.616 -11.669 -48.665 1.00 83.56 92 LEU A CA 1
ATOM 674 C C . LEU A 1 92 ? 22.188 -12.005 -50.048 1.00 83.56 92 LEU A C 1
ATOM 676 O O . LEU A 1 92 ? 22.900 -12.996 -50.181 1.00 83.56 92 LEU A O 1
ATOM 680 N N . ARG A 1 93 ? 21.923 -11.180 -51.072 1.00 79.50 93 ARG A N 1
ATOM 681 C CA . ARG A 1 93 ? 22.537 -11.339 -52.403 1.00 79.50 93 ARG A CA 1
ATOM 682 C C . ARG A 1 93 ? 24.050 -11.143 -52.356 1.00 79.50 93 ARG A C 1
ATOM 684 O O . ARG A 1 93 ? 24.768 -11.967 -52.915 1.00 79.50 93 ARG A O 1
ATOM 691 N N . ALA A 1 94 ? 24.520 -10.114 -51.650 1.00 79.69 94 ALA A N 1
ATOM 692 C CA . ALA A 1 94 ? 25.948 -9.877 -51.450 1.00 79.69 94 ALA A CA 1
ATOM 693 C C . ALA A 1 94 ? 26.620 -11.042 -50.696 1.00 79.69 94 ALA A C 1
ATOM 695 O O . ALA A 1 94 ? 27.667 -11.524 -51.122 1.00 79.69 94 ALA A O 1
ATOM 696 N N . LEU A 1 95 ? 25.989 -11.549 -49.626 1.00 80.00 95 LEU A N 1
ATOM 697 C CA . LEU A 1 95 ? 26.468 -12.714 -48.866 1.00 80.00 95 LEU A CA 1
ATOM 698 C C . LEU A 1 95 ? 26.541 -13.973 -49.731 1.00 80.00 95 LEU A C 1
ATOM 700 O O . LEU A 1 95 ? 27.553 -14.667 -49.717 1.00 80.00 95 LEU A O 1
ATOM 704 N N . TRP A 1 96 ? 25.494 -14.246 -50.509 1.00 79.38 96 TRP A N 1
ATOM 705 C CA . TRP A 1 96 ? 25.441 -15.416 -51.381 1.00 79.38 96 TRP A CA 1
ATOM 706 C C . TRP A 1 96 ? 26.549 -15.390 -52.442 1.00 79.38 96 TRP A C 1
ATOM 708 O O . TRP A 1 96 ? 27.206 -16.405 -52.666 1.00 79.38 96 TRP A O 1
ATOM 718 N N . GLN A 1 97 ? 26.804 -14.230 -53.059 1.00 76.44 97 GLN A N 1
ATOM 719 C CA . GLN A 1 97 ? 27.891 -14.067 -54.031 1.00 76.44 97 GLN A CA 1
ATOM 720 C C . GLN A 1 97 ? 29.274 -14.281 -53.393 1.00 76.44 97 GLN A C 1
ATOM 722 O O . GLN A 1 97 ? 30.119 -14.949 -53.987 1.00 76.44 97 GLN A O 1
ATOM 727 N N . LEU A 1 98 ? 29.486 -13.772 -52.176 1.00 74.44 98 LEU A N 1
ATOM 728 C CA . LEU A 1 98 ? 30.727 -13.945 -51.410 1.00 74.44 98 LEU A CA 1
ATOM 729 C C . LEU A 1 98 ? 30.989 -15.402 -51.011 1.00 74.44 98 LEU A C 1
ATOM 731 O O . LEU A 1 98 ? 32.083 -15.922 -51.229 1.00 74.44 98 LEU A O 1
ATOM 735 N N . GLU A 1 99 ? 29.988 -16.082 -50.450 1.00 70.75 99 GLU A N 1
ATOM 736 C CA . GLU A 1 99 ? 30.124 -17.472 -49.995 1.00 70.75 99 GLU A CA 1
ATOM 737 C C . GLU A 1 99 ? 30.290 -18.441 -51.183 1.00 70.75 99 GLU A C 1
ATOM 739 O O . GLU A 1 99 ? 31.057 -19.403 -51.105 1.00 70.75 99 GLU A O 1
ATOM 744 N N . HIS A 1 100 ? 29.658 -18.152 -52.327 1.00 69.06 100 HIS A N 1
ATOM 745 C CA . HIS A 1 100 ? 29.858 -18.910 -53.566 1.00 69.06 100 HIS A CA 1
ATOM 746 C C . HIS A 1 100 ? 31.273 -18.725 -54.154 1.00 69.06 100 HIS A C 1
ATOM 748 O O . HIS A 1 100 ? 31.835 -19.671 -54.709 1.00 69.06 100 HIS A O 1
ATOM 754 N N . GLN A 1 101 ? 31.891 -17.545 -54.009 1.00 62.81 101 GLN A N 1
ATOM 755 C CA . GLN A 1 101 ? 33.283 -17.309 -54.424 1.00 62.81 101 GLN A CA 1
ATOM 756 C C . GLN A 1 101 ? 34.297 -18.073 -53.561 1.00 62.81 101 GLN A C 1
ATOM 758 O O . GLN A 1 101 ? 35.236 -18.653 -54.111 1.00 62.81 101 GLN A O 1
ATOM 763 N N . GLN A 1 102 ? 34.096 -18.134 -52.238 1.00 59.22 102 GLN A N 1
ATOM 764 C CA . GLN A 1 102 ? 34.949 -18.936 -51.346 1.00 59.22 102 GLN A CA 1
ATOM 765 C C . GLN A 1 102 ? 34.913 -20.419 -51.725 1.00 59.22 102 GLN A C 1
ATOM 767 O O . GLN A 1 102 ? 35.959 -21.047 -51.861 1.00 59.22 102 GLN A O 1
ATOM 772 N N . GLN A 1 103 ? 33.727 -20.956 -52.024 1.00 54.03 103 GLN A N 1
ATOM 773 C CA . GLN A 1 103 ? 33.589 -22.341 -52.481 1.00 54.03 103 GLN A CA 1
ATOM 774 C C . GLN A 1 103 ? 34.302 -22.617 -53.814 1.00 54.03 103 GLN A C 1
ATOM 776 O O . GLN A 1 103 ? 34.769 -23.734 -54.026 1.00 54.03 103 GLN A O 1
ATOM 781 N N . GLN A 1 104 ? 34.415 -21.631 -54.711 1.00 49.41 104 GLN A N 1
ATOM 782 C CA . GLN A 1 104 ? 35.169 -21.782 -55.961 1.00 49.41 104 GLN A CA 1
ATOM 783 C C . GLN A 1 104 ? 36.691 -21.660 -55.771 1.00 49.41 104 GLN A C 1
ATOM 785 O O . GLN A 1 104 ? 37.433 -22.306 -56.508 1.00 49.41 104 GLN A O 1
ATOM 790 N N . GLN A 1 105 ? 37.170 -20.898 -54.779 1.00 46.59 105 GLN A N 1
ATOM 791 C CA . GLN A 1 105 ? 38.592 -20.871 -54.398 1.00 46.59 105 GLN A CA 1
ATOM 792 C C . GLN A 1 105 ? 39.016 -22.144 -53.644 1.00 46.59 105 GLN A C 1
ATOM 794 O O . GLN A 1 105 ? 40.093 -22.685 -53.906 1.00 46.59 105 GLN A O 1
ATOM 799 N N . ASP A 1 106 ? 38.142 -22.682 -52.791 1.00 42.16 106 ASP A N 1
ATOM 800 C CA . ASP A 1 106 ? 38.394 -23.887 -51.993 1.00 42.16 106 ASP A CA 1
ATOM 801 C C . ASP A 1 106 ? 38.210 -25.198 -52.776 1.00 42.16 106 ASP A C 1
ATOM 803 O O . ASP A 1 106 ? 38.585 -26.265 -52.295 1.00 42.16 106 ASP A O 1
ATOM 807 N N . GLN A 1 107 ? 37.740 -25.157 -54.030 1.00 38.66 107 GLN A N 1
ATOM 808 C CA . GLN A 1 107 ? 37.665 -26.334 -54.913 1.00 38.66 107 GLN A CA 1
ATOM 809 C C . GLN A 1 107 ? 39.035 -26.903 -55.353 1.00 38.66 107 GLN A C 1
ATOM 811 O O . GLN A 1 107 ? 39.083 -27.835 -56.156 1.00 38.66 107 GLN A O 1
ATOM 816 N N . THR A 1 108 ? 40.149 -26.430 -54.779 1.00 36.09 108 THR A N 1
ATOM 817 C CA . THR A 1 108 ? 41.441 -27.148 -54.793 1.00 36.09 108 THR A CA 1
ATOM 818 C C . THR A 1 108 ? 41.727 -27.967 -53.526 1.00 36.09 108 THR A C 1
ATOM 820 O O . THR A 1 108 ? 42.728 -28.681 -53.491 1.00 36.09 108 THR A O 1
ATOM 823 N N . THR A 1 109 ? 40.823 -28.002 -52.540 1.00 29.98 109 THR A N 1
ATOM 824 C CA . THR A 1 109 ? 40.938 -28.889 -51.371 1.00 29.98 109 THR A CA 1
ATOM 825 C C . THR A 1 109 ? 39.579 -29.431 -50.919 1.00 29.98 109 THR A C 1
ATOM 827 O O . THR A 1 109 ? 38.692 -28.728 -50.456 1.00 29.98 109 THR A O 1
ATOM 830 N N . SER A 1 110 ? 39.444 -30.745 -51.082 1.00 31.34 110 SER A N 1
ATOM 831 C CA . SER A 1 110 ? 38.294 -31.589 -50.757 1.00 31.34 110 SER A CA 1
ATOM 832 C C . SER A 1 110 ? 37.740 -31.415 -49.331 1.00 31.34 110 SER A C 1
ATOM 834 O O . SER A 1 110 ? 38.505 -31.406 -48.372 1.00 31.34 110 SER A O 1
ATOM 836 N N . CYS A 1 111 ? 36.403 -31.495 -49.237 1.00 34.84 111 CYS A N 1
ATOM 837 C CA . CYS A 1 111 ? 35.543 -31.728 -48.059 1.00 34.84 111 CYS A CA 1
ATOM 838 C C . CYS A 1 111 ? 35.054 -30.506 -47.256 1.00 34.84 111 CYS A C 1
ATOM 840 O O . CYS A 1 111 ? 35.657 -30.162 -46.250 1.00 34.84 111 CYS A O 1
ATOM 842 N N . CYS A 1 112 ? 33.856 -29.993 -47.589 1.00 28.50 112 CYS A N 1
ATOM 843 C CA . CYS A 1 112 ? 32.886 -29.436 -46.623 1.00 28.50 112 CYS A CA 1
ATOM 844 C C . CYS A 1 112 ? 31.447 -29.413 -47.199 1.00 28.50 112 CYS A C 1
ATOM 846 O O . CYS A 1 112 ? 30.855 -28.363 -47.432 1.00 28.50 112 CYS A O 1
ATOM 848 N N . ASN A 1 113 ? 30.852 -30.592 -47.416 1.00 33.41 113 ASN A N 1
ATOM 849 C CA . ASN A 1 113 ? 29.404 -30.728 -47.630 1.00 33.41 113 ASN A CA 1
ATOM 850 C C . ASN A 1 113 ? 28.699 -30.862 -46.271 1.00 33.41 113 ASN A C 1
ATOM 852 O O . ASN A 1 113 ? 28.573 -31.974 -45.765 1.00 33.41 113 ASN A O 1
ATOM 856 N N . ALA A 1 114 ? 28.247 -29.745 -45.686 1.00 31.67 114 ALA A N 1
ATOM 857 C CA . ALA A 1 114 ? 27.302 -29.764 -44.556 1.00 31.67 114 ALA A CA 1
ATOM 858 C C . ALA A 1 114 ? 26.465 -28.479 -44.334 1.00 31.67 114 ALA A C 1
ATOM 860 O O . ALA A 1 114 ? 25.691 -28.445 -43.384 1.00 31.67 114 ALA A O 1
ATOM 861 N N . ILE A 1 115 ? 26.562 -27.428 -45.167 1.00 33.84 115 ILE A N 1
ATOM 862 C CA . ILE A 1 115 ? 25.904 -26.125 -44.871 1.00 33.84 115 ILE A CA 1
ATOM 863 C C . ILE A 1 115 ? 24.742 -25.779 -45.832 1.00 33.84 115 ILE A C 1
ATOM 865 O O . ILE A 1 115 ? 24.015 -24.816 -45.622 1.00 33.84 115 ILE A O 1
ATOM 869 N N . ILE A 1 116 ? 24.456 -26.601 -46.848 1.00 32.38 116 ILE A N 1
ATOM 870 C CA . ILE A 1 116 ? 23.439 -26.273 -47.875 1.00 32.38 116 ILE A CA 1
ATOM 871 C C . ILE A 1 116 ? 21.996 -26.682 -47.481 1.00 32.38 116 ILE A C 1
ATOM 873 O O . ILE A 1 116 ? 21.048 -26.434 -48.218 1.00 32.38 116 ILE A O 1
ATOM 877 N N . SER A 1 117 ? 21.756 -27.224 -46.284 1.00 28.69 117 SER A N 1
ATOM 878 C CA . SER A 1 117 ? 20.385 -27.521 -45.824 1.00 28.69 117 SER A CA 1
ATOM 879 C C . SER A 1 117 ? 19.642 -26.331 -45.190 1.00 28.69 117 SER A C 1
ATOM 881 O O . SER A 1 117 ? 18.446 -26.443 -44.932 1.00 28.69 117 SER A O 1
ATOM 883 N N . SER A 1 118 ? 20.289 -25.180 -44.966 1.00 33.44 118 SER A N 1
ATOM 884 C CA . SER A 1 118 ? 19.682 -24.024 -44.277 1.00 33.44 118 SER A CA 1
ATOM 885 C C . SER A 1 118 ? 19.268 -22.862 -45.193 1.00 33.44 118 SER A C 1
ATOM 887 O O . SER A 1 118 ? 18.438 -22.045 -44.793 1.00 33.44 118 SER A O 1
ATOM 889 N N . SER A 1 119 ? 19.764 -22.790 -46.434 1.00 32.50 119 SER A N 1
ATOM 890 C CA . SER A 1 119 ? 19.471 -21.676 -47.355 1.00 32.50 119 SER A CA 1
ATOM 891 C C . SER A 1 119 ? 18.086 -21.760 -48.012 1.00 32.50 119 SER A C 1
ATOM 893 O O . SER A 1 119 ? 17.480 -20.729 -48.301 1.00 32.50 119 SER A O 1
ATOM 895 N N . HIS A 1 120 ? 17.519 -22.960 -48.171 1.00 28.08 120 HIS A N 1
ATOM 896 C CA . HIS A 1 120 ? 16.169 -23.134 -48.727 1.00 28.08 120 HIS A CA 1
ATOM 897 C C . HIS A 1 120 ? 15.028 -22.894 -47.718 1.00 28.08 120 HIS A C 1
ATOM 899 O O . HIS A 1 120 ? 13.886 -22.719 -48.135 1.00 28.08 120 HIS A O 1
ATOM 905 N N . LEU A 1 121 ? 15.318 -22.812 -46.413 1.00 31.30 121 LEU A N 1
ATOM 906 C CA . LEU A 1 121 ? 14.322 -22.547 -45.358 1.00 31.30 121 LEU A CA 1
ATOM 907 C C . LEU A 1 121 ? 14.151 -21.052 -45.019 1.00 31.30 121 LEU A C 1
ATOM 909 O O . LEU A 1 121 ? 13.171 -20.678 -44.379 1.00 31.30 121 LEU A O 1
ATOM 913 N N . LEU A 1 122 ? 15.067 -20.181 -45.461 1.00 33.72 122 LEU A N 1
ATOM 914 C CA . LEU A 1 122 ? 15.020 -18.734 -45.186 1.00 33.72 122 LEU A CA 1
ATOM 915 C C . LEU A 1 122 ? 14.190 -17.936 -46.206 1.00 33.72 122 LEU A C 1
ATOM 917 O O . LEU A 1 122 ? 13.807 -16.801 -45.941 1.00 33.72 122 LEU A O 1
ATOM 921 N N . SER A 1 123 ? 13.854 -18.537 -47.350 1.00 28.02 123 SER A N 1
ATOM 922 C CA . SER A 1 123 ? 12.992 -17.918 -48.365 1.00 28.02 123 SER A CA 1
ATOM 923 C C . SER A 1 123 ? 11.503 -17.925 -47.989 1.00 28.02 123 SER A C 1
ATOM 925 O O . SER A 1 123 ? 10.741 -17.169 -48.588 1.00 28.02 123 SER A O 1
ATOM 927 N N . SER A 1 124 ? 11.064 -18.759 -47.038 1.00 29.08 124 SER A N 1
ATOM 928 C CA . SER A 1 124 ? 9.640 -18.934 -46.705 1.00 29.08 124 SER A CA 1
ATOM 929 C C . SER A 1 124 ? 9.200 -18.268 -45.396 1.00 29.08 124 SER A C 1
ATOM 931 O O . SER A 1 124 ? 8.043 -18.407 -45.013 1.00 29.08 124 SER A O 1
ATOM 933 N N . THR A 1 125 ? 10.087 -17.560 -44.689 1.00 29.81 125 THR A N 1
ATOM 934 C CA . THR A 1 125 ? 9.809 -17.010 -43.344 1.00 29.81 125 THR A CA 1
ATOM 935 C C . THR A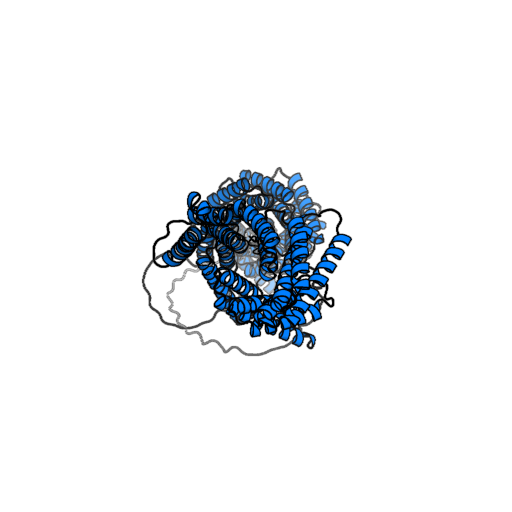 1 125 ? 9.713 -15.485 -43.281 1.00 29.81 125 THR A C 1
ATOM 937 O O . THR A 1 125 ? 9.421 -14.938 -42.221 1.00 29.81 125 THR A O 1
ATOM 940 N N . ILE A 1 126 ? 9.876 -14.782 -44.406 1.00 35.00 126 ILE A N 1
ATOM 941 C CA . ILE A 1 126 ? 9.692 -13.327 -44.486 1.00 35.00 126 ILE A CA 1
ATOM 942 C C . ILE A 1 126 ? 8.355 -13.035 -45.179 1.00 35.00 126 ILE A C 1
ATOM 944 O O . ILE A 1 126 ? 8.304 -12.713 -46.363 1.00 35.00 126 ILE A O 1
ATOM 948 N N . THR A 1 127 ? 7.251 -13.154 -44.439 1.00 25.83 127 THR A N 1
ATOM 949 C CA . THR A 1 127 ? 5.948 -12.597 -44.843 1.00 25.83 127 THR A CA 1
ATOM 950 C C . THR A 1 127 ? 5.509 -11.530 -43.841 1.00 25.83 127 THR A C 1
ATOM 952 O O . THR A 1 127 ? 5.444 -11.831 -42.647 1.00 25.83 127 THR A O 1
ATOM 955 N N . PRO A 1 128 ? 5.166 -10.306 -44.279 1.00 25.38 128 PRO A N 1
ATOM 956 C CA . PRO A 1 128 ? 4.524 -9.326 -43.418 1.00 25.38 128 PRO A CA 1
ATOM 957 C C . PRO A 1 128 ? 3.062 -9.734 -43.190 1.00 25.38 128 PRO A C 1
ATOM 959 O O . PRO A 1 128 ? 2.325 -9.983 -44.144 1.00 25.38 128 PRO A O 1
ATOM 962 N N . VAL A 1 129 ? 2.624 -9.785 -41.931 1.00 23.95 129 VAL A N 1
ATOM 963 C CA . VAL A 1 129 ? 1.193 -9.831 -41.603 1.00 23.95 129 VAL A CA 1
ATOM 964 C C . VAL A 1 129 ? 0.610 -8.470 -41.979 1.00 23.95 129 VAL A C 1
ATOM 966 O O . VAL A 1 129 ? 0.827 -7.477 -41.288 1.00 23.95 129 VAL A O 1
ATOM 969 N N . ALA A 1 130 ? -0.075 -8.413 -43.118 1.00 25.16 130 ALA A N 1
ATOM 970 C CA . ALA A 1 130 ? -0.804 -7.235 -43.556 1.00 25.16 130 ALA A CA 1
ATOM 971 C C . ALA A 1 130 ? -2.081 -7.076 -42.717 1.00 25.16 130 ALA A C 1
ATOM 973 O O . ALA A 1 130 ? -2.926 -7.969 -42.664 1.00 25.16 130 ALA A O 1
ATOM 974 N N . SER A 1 131 ? -2.226 -5.922 -42.073 1.00 22.98 131 SER A N 1
ATOM 975 C CA . SER A 1 131 ? -3.479 -5.454 -41.497 1.00 22.98 131 SER A CA 1
ATOM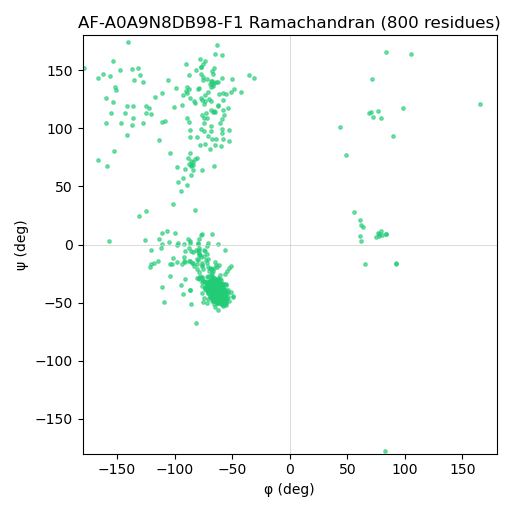 976 C C . SER A 1 131 ? -4.388 -4.932 -42.612 1.00 22.98 131 SER A C 1
ATOM 978 O O . SER A 1 131 ? -4.135 -3.889 -43.209 1.00 22.98 131 SER A O 1
ATOM 980 N N . THR A 1 132 ? -5.488 -5.634 -42.879 1.00 22.92 132 THR A N 1
ATOM 981 C CA . THR A 1 132 ? -6.622 -5.070 -43.619 1.00 22.92 132 THR A CA 1
ATOM 982 C C . THR A 1 132 ? -7.891 -5.222 -42.803 1.00 22.92 132 THR A C 1
ATOM 984 O O . THR A 1 132 ? -8.327 -6.323 -42.475 1.00 22.92 132 THR A O 1
ATOM 987 N N . THR A 1 133 ? -8.480 -4.077 -42.491 1.00 25.28 133 THR A N 1
ATOM 988 C CA . THR A 1 133 ? -9.867 -3.906 -42.083 1.00 25.28 133 THR A CA 1
ATOM 989 C C . THR A 1 133 ? -10.806 -4.500 -43.135 1.00 25.28 133 THR A C 1
ATOM 991 O O . THR A 1 133 ? -10.692 -4.182 -44.315 1.00 25.28 133 THR A O 1
ATOM 994 N N . THR A 1 134 ? -11.759 -5.341 -42.729 1.00 22.09 134 THR A N 1
ATOM 995 C CA . THR A 1 134 ? -13.192 -5.202 -43.053 1.00 22.09 134 THR A CA 1
ATOM 996 C C . THR A 1 1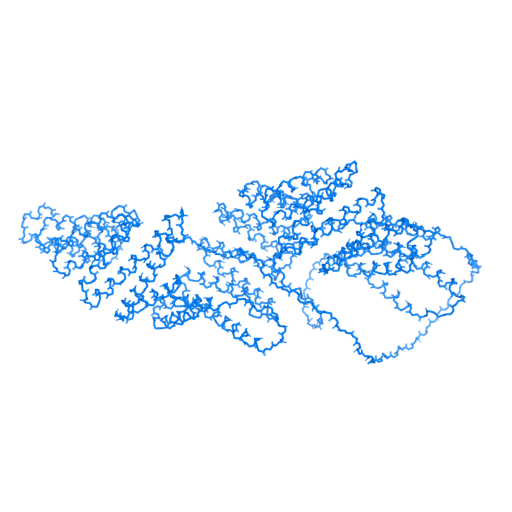34 ? -14.032 -6.306 -42.406 1.00 22.09 134 THR A C 1
ATOM 998 O O . THR A 1 134 ? -13.578 -7.391 -42.070 1.00 22.09 134 THR A O 1
ATOM 1001 N N . THR A 1 135 ? -15.270 -5.911 -42.166 1.00 22.91 135 THR A N 1
ATOM 1002 C CA . THR A 1 135 ? -16.392 -6.489 -41.434 1.00 22.91 135 THR A CA 1
ATOM 1003 C C . THR A 1 135 ? -16.912 -7.867 -41.876 1.00 22.91 135 THR A C 1
ATOM 1005 O O . THR A 1 135 ? -16.803 -8.253 -43.034 1.00 22.91 135 THR A O 1
ATOM 1008 N N . THR A 1 136 ? -17.669 -8.458 -40.937 1.00 22.00 136 THR A N 1
ATOM 1009 C CA . THR A 1 136 ? -18.842 -9.364 -41.040 1.00 22.00 136 THR A CA 1
ATOM 1010 C C . THR A 1 136 ? -18.703 -10.897 -40.905 1.00 22.00 136 THR A C 1
ATOM 1012 O O . THR A 1 136 ? -18.173 -11.585 -41.764 1.00 22.00 136 THR A O 1
ATOM 1015 N N . THR A 1 137 ? -19.381 -11.366 -39.838 1.00 21.88 137 THR A N 1
ATOM 1016 C CA . THR A 1 137 ? -20.159 -12.611 -39.618 1.00 21.88 137 THR A CA 1
ATOM 1017 C C . THR A 1 137 ? -19.454 -13.956 -39.368 1.00 21.88 137 THR A C 1
ATOM 1019 O O . THR A 1 137 ? -18.824 -14.529 -40.244 1.00 21.88 137 THR A O 1
ATOM 1022 N N . ALA A 1 138 ? -19.682 -14.464 -38.146 1.00 20.09 138 ALA A N 1
ATOM 1023 C CA . ALA A 1 138 ? -19.440 -15.818 -37.614 1.00 20.09 138 ALA A CA 1
ATOM 1024 C C . ALA A 1 138 ? -20.288 -16.906 -38.352 1.00 20.09 138 ALA A C 1
ATOM 1026 O O . ALA A 1 138 ? -21.171 -16.495 -39.112 1.00 20.09 138 ALA A O 1
ATOM 1027 N N . PRO A 1 139 ? -20.120 -18.247 -38.151 1.00 27.19 139 PRO A N 1
ATOM 1028 C CA . PRO A 1 139 ? -19.956 -18.927 -36.851 1.00 27.19 139 PRO A CA 1
ATOM 1029 C C . PRO A 1 139 ? -18.931 -20.090 -36.762 1.00 27.19 139 PRO A C 1
ATOM 1031 O O . PRO A 1 139 ? -18.334 -20.531 -37.739 1.00 27.19 139 PRO A O 1
ATOM 1034 N N . ASP A 1 140 ? -18.776 -20.538 -35.515 1.00 22.75 140 ASP A N 1
ATOM 1035 C CA . ASP A 1 140 ? -17.998 -21.630 -34.914 1.00 22.75 140 ASP A CA 1
ATOM 1036 C C . ASP A 1 140 ? -17.733 -22.908 -35.736 1.00 22.75 140 ASP A C 1
ATOM 1038 O O . ASP A 1 140 ? -18.627 -23.462 -36.367 1.00 22.75 140 ASP A O 1
ATOM 1042 N N . THR A 1 141 ? -16.533 -23.482 -35.578 1.00 21.64 141 THR A N 1
ATOM 1043 C CA . THR A 1 141 ? -16.330 -24.875 -35.114 1.00 21.64 141 THR A CA 1
ATOM 1044 C C . THR A 1 141 ? -14.867 -25.127 -34.724 1.00 21.64 141 THR A C 1
ATOM 1046 O O . THR A 1 141 ? -13.929 -24.592 -35.306 1.00 21.64 141 THR A O 1
ATOM 1049 N N . ALA A 1 142 ? -14.697 -25.926 -33.673 1.00 22.28 142 ALA A N 1
ATOM 1050 C CA . ALA A 1 142 ? -13.457 -26.194 -32.963 1.00 22.28 142 ALA A CA 1
ATOM 1051 C C . ALA A 1 142 ? -12.486 -27.130 -33.705 1.00 22.28 142 ALA A C 1
ATOM 1053 O O . ALA A 1 142 ? -12.904 -28.166 -34.214 1.00 22.28 142 ALA A O 1
ATOM 1054 N N . ALA A 1 143 ? -11.183 -26.840 -33.620 1.00 21.38 143 ALA A N 1
ATOM 1055 C CA . ALA A 1 143 ? -10.128 -27.852 -33.537 1.00 21.38 143 ALA A CA 1
ATOM 1056 C C . ALA A 1 143 ? -8.842 -27.246 -32.951 1.00 21.38 143 ALA A C 1
ATOM 1058 O O . ALA A 1 143 ? -8.332 -26.223 -33.395 1.00 21.38 143 ALA A O 1
ATOM 1059 N N . SER A 1 144 ? -8.357 -27.903 -31.908 1.00 23.23 144 SER A N 1
ATOM 1060 C CA . SER A 1 144 ? -7.199 -27.606 -31.076 1.00 23.23 144 SER A CA 1
ATOM 1061 C C . SER A 1 144 ? -5.850 -27.816 -31.777 1.00 23.23 144 SER A C 1
ATOM 1063 O O . SER A 1 144 ? -5.576 -28.918 -32.246 1.00 23.23 144 SER A O 1
ATOM 1065 N N . SER A 1 145 ? -4.949 -26.835 -31.687 1.00 21.81 145 SER A N 1
ATOM 1066 C CA . SER A 1 145 ? -3.500 -27.084 -31.663 1.00 21.81 145 SER A CA 1
ATOM 1067 C C . SER A 1 145 ? -2.812 -26.042 -30.781 1.00 21.81 145 SER A C 1
ATOM 1069 O O . SER A 1 145 ? -2.688 -24.870 -31.133 1.00 21.81 145 SER A O 1
ATOM 1071 N N . SER A 1 146 ? -2.429 -26.487 -29.590 1.00 21.56 146 SER A N 1
ATOM 1072 C CA . SER A 1 146 ? -1.739 -25.745 -28.541 1.00 21.56 146 SER A CA 1
ATOM 1073 C C . SER A 1 146 ? -0.335 -25.318 -28.975 1.00 21.56 146 SER A C 1
ATOM 1075 O O . SER A 1 146 ? 0.547 -26.160 -29.125 1.00 21.56 146 SER A O 1
ATOM 1077 N N . ILE A 1 147 ? -0.120 -24.010 -29.112 1.00 21.69 147 ILE A N 1
ATOM 1078 C CA . ILE A 1 147 ? 1.210 -23.389 -29.094 1.00 21.69 147 ILE A CA 1
ATOM 1079 C C . ILE A 1 147 ? 1.509 -23.046 -27.622 1.00 21.69 147 ILE A C 1
ATOM 1081 O O . ILE A 1 147 ? 0.641 -22.451 -26.972 1.00 21.69 147 ILE A O 1
ATOM 1085 N N . PRO A 1 148 ? 2.673 -23.411 -27.052 1.00 20.75 148 PRO A N 1
ATOM 1086 C CA . PRO A 1 148 ? 2.985 -23.075 -25.670 1.00 20.75 148 PRO A CA 1
ATOM 1087 C C . PRO A 1 148 ? 3.194 -21.562 -25.551 1.00 20.75 148 PRO A C 1
ATOM 1089 O O . PRO A 1 148 ? 4.117 -21.003 -26.136 1.00 20.75 148 PRO A O 1
ATOM 1092 N N . ARG A 1 149 ? 2.324 -20.891 -24.789 1.00 21.45 149 ARG A N 1
ATOM 1093 C CA . ARG A 1 149 ? 2.590 -19.546 -24.267 1.00 21.45 149 ARG A CA 1
ATOM 1094 C C . ARG A 1 149 ? 3.648 -19.678 -23.175 1.00 21.45 149 ARG A C 1
ATOM 1096 O O . ARG A 1 149 ? 3.358 -20.218 -22.107 1.00 21.45 149 ARG A O 1
ATOM 1103 N N . GLU A 1 150 ? 4.859 -19.215 -23.461 1.00 23.23 150 GLU A N 1
ATOM 1104 C CA . GLU A 1 150 ? 5.928 -19.113 -22.473 1.00 23.23 150 GLU A CA 1
ATOM 1105 C C . GLU A 1 150 ? 5.510 -18.150 -21.356 1.00 23.23 150 GLU A C 1
ATOM 1107 O O . GLU A 1 150 ? 5.155 -16.991 -21.574 1.00 23.23 150 GLU A O 1
ATOM 1112 N N . ARG A 1 151 ? 5.475 -18.705 -20.143 1.00 21.95 151 ARG A N 1
ATOM 1113 C CA . ARG A 1 151 ? 5.155 -18.037 -18.886 1.00 21.95 151 ARG A CA 1
ATOM 1114 C C . ARG A 1 151 ? 6.342 -17.170 -18.470 1.00 21.95 151 ARG A C 1
ATOM 1116 O O . ARG A 1 151 ? 7.348 -17.702 -18.013 1.00 21.95 151 ARG A O 1
ATOM 1123 N N . ALA A 1 152 ? 6.195 -15.853 -18.562 1.00 21.81 152 ALA A N 1
ATOM 1124 C CA . ALA A 1 152 ? 7.045 -14.926 -17.825 1.00 21.81 152 ALA A CA 1
ATOM 1125 C C . ALA A 1 152 ? 6.703 -15.016 -16.326 1.00 21.81 152 ALA A C 1
ATOM 1127 O O . ALA A 1 152 ? 5.539 -14.915 -15.930 1.00 21.81 152 ALA A O 1
ATOM 1128 N N . LEU A 1 153 ? 7.717 -15.273 -15.500 1.00 22.80 153 LEU A N 1
ATOM 1129 C CA . LEU A 1 153 ? 7.618 -15.274 -14.041 1.00 22.80 153 LEU A CA 1
ATOM 1130 C C . LEU A 1 153 ? 7.353 -13.847 -13.518 1.00 22.80 153 LEU A C 1
ATOM 1132 O O . LEU A 1 153 ? 7.804 -12.880 -14.131 1.00 22.80 153 LEU A O 1
ATOM 1136 N N . PRO A 1 154 ? 6.647 -13.692 -12.383 1.00 22.84 154 PRO A N 1
ATOM 1137 C CA . PRO A 1 154 ? 6.292 -12.384 -11.849 1.00 22.84 154 PRO A CA 1
ATOM 1138 C C . PRO A 1 154 ? 7.504 -11.734 -11.167 1.00 22.84 154 PRO A C 1
ATOM 1140 O O . PRO A 1 154 ? 7.802 -12.042 -10.014 1.00 22.84 154 PRO A O 1
ATOM 1143 N N . SER A 1 155 ? 8.198 -10.823 -11.858 1.00 21.75 155 SER A N 1
ATOM 1144 C CA . SER A 1 155 ? 9.119 -9.893 -11.198 1.00 21.75 155 SER A CA 1
ATOM 1145 C C . SER A 1 155 ? 8.311 -8.721 -10.636 1.00 21.75 155 SER A C 1
ATOM 1147 O O . SER A 1 155 ? 7.520 -8.062 -11.315 1.00 21.75 155 SER A O 1
ATOM 1149 N N . CYS A 1 156 ? 8.422 -8.520 -9.332 1.00 21.08 156 CYS A N 1
ATOM 1150 C CA . CYS A 1 156 ? 7.829 -7.394 -8.640 1.00 21.08 156 CYS A CA 1
ATOM 1151 C C . CYS A 1 156 ? 8.672 -6.132 -8.882 1.00 21.08 156 CYS A C 1
ATOM 1153 O O . CYS A 1 156 ? 9.863 -6.111 -8.601 1.00 21.08 156 CYS A O 1
ATOM 1155 N N . TYR A 1 157 ? 8.000 -5.080 -9.356 1.00 27.22 157 TYR A N 1
ATOM 1156 C CA . TYR A 1 157 ? 8.328 -3.668 -9.146 1.00 27.22 157 TYR A CA 1
ATOM 1157 C C . TYR A 1 157 ? 9.783 -3.240 -9.399 1.00 27.22 157 TYR A C 1
ATOM 1159 O O . TYR A 1 157 ? 10.506 -2.920 -8.469 1.00 27.22 157 TYR A O 1
ATOM 1167 N N . ILE A 1 158 ? 10.142 -3.102 -10.674 1.00 27.80 158 ILE A N 1
ATOM 1168 C CA . ILE A 1 158 ? 10.849 -1.948 -11.257 1.00 27.80 158 ILE A CA 1
ATOM 1169 C C . ILE A 1 158 ? 10.404 -1.924 -12.721 1.00 27.80 158 ILE A C 1
ATOM 1171 O O . ILE A 1 158 ? 10.301 -2.969 -13.356 1.00 27.80 158 ILE A O 1
ATOM 1175 N N . PHE A 1 159 ? 10.076 -0.742 -13.237 1.00 32.16 159 PHE A N 1
ATOM 1176 C CA . PHE A 1 159 ? 9.660 -0.505 -14.617 1.00 32.16 159 PHE A CA 1
ATOM 1177 C C . PHE A 1 159 ? 10.666 -1.094 -15.629 1.00 32.16 159 PHE A C 1
ATOM 1179 O O . PHE A 1 159 ? 11.562 -0.389 -16.085 1.00 32.16 159 PHE A O 1
ATOM 1186 N N . GLN A 1 160 ? 10.508 -2.357 -16.033 1.00 31.27 160 GLN A N 1
ATOM 1187 C CA . GLN A 1 160 ? 11.033 -2.849 -17.308 1.00 31.27 160 GLN A CA 1
ATOM 1188 C C . GLN A 1 160 ? 10.048 -2.417 -18.392 1.00 31.27 160 GLN A C 1
ATOM 1190 O O . GLN A 1 160 ? 9.211 -3.174 -18.884 1.00 31.27 160 GLN A O 1
ATOM 1195 N N . ARG A 1 161 ? 10.092 -1.120 -18.694 1.00 43.50 161 ARG A N 1
ATOM 1196 C CA . ARG A 1 161 ? 9.597 -0.622 -19.967 1.00 43.50 161 ARG A CA 1
ATOM 1197 C C . ARG A 1 161 ? 10.753 -0.745 -20.948 1.00 43.50 161 ARG A C 1
ATOM 1199 O O . ARG A 1 161 ? 11.602 0.135 -20.979 1.00 43.50 161 ARG A O 1
ATOM 1206 N N . GLU A 1 162 ? 10.743 -1.809 -21.747 1.00 38.72 162 GLU A N 1
ATOM 1207 C CA . GLU A 1 162 ? 11.710 -2.030 -22.837 1.00 38.72 162 GLU A CA 1
ATOM 1208 C C . GLU A 1 162 ? 11.810 -0.828 -23.800 1.00 38.72 162 GLU A C 1
ATOM 1210 O O . GLU A 1 162 ? 12.809 -0.665 -24.495 1.00 38.72 162 GLU A O 1
ATOM 1215 N N . ASP A 1 163 ? 10.796 0.045 -23.816 1.00 38.59 163 ASP A N 1
ATOM 1216 C CA . ASP A 1 163 ? 10.701 1.192 -24.716 1.00 38.59 163 ASP A CA 1
ATOM 1217 C C . ASP A 1 163 ? 11.404 2.480 -24.214 1.00 38.59 163 ASP A C 1
ATOM 1219 O O . ASP A 1 163 ? 11.362 3.485 -24.919 1.00 38.59 163 ASP A O 1
ATOM 1223 N N . TYR A 1 164 ? 12.065 2.494 -23.039 1.00 45.88 164 TYR A N 1
ATOM 1224 C CA . TYR A 1 164 ? 12.719 3.715 -22.507 1.00 45.88 164 TYR A CA 1
ATOM 1225 C C . TYR A 1 164 ? 14.208 3.594 -22.139 1.00 45.88 164 TYR A C 1
ATOM 1227 O O . TYR A 1 164 ? 14.805 4.579 -21.694 1.00 45.88 164 TYR A O 1
ATOM 1235 N N . ASP A 1 165 ? 14.855 2.453 -22.384 1.00 52.88 165 ASP A N 1
ATOM 1236 C CA . ASP A 1 165 ? 16.302 2.278 -22.173 1.00 52.88 165 ASP A CA 1
ATOM 1237 C C . ASP A 1 165 ? 17.114 2.646 -23.429 1.00 52.88 165 ASP A C 1
ATOM 1239 O O . ASP A 1 165 ? 17.975 1.909 -23.911 1.00 52.88 165 ASP A O 1
ATOM 1243 N N . GLU A 1 166 ? 16.840 3.838 -23.964 1.00 50.09 166 GLU A N 1
ATOM 1244 C CA . GLU A 1 166 ? 17.403 4.381 -25.213 1.00 50.09 166 GLU A CA 1
ATOM 1245 C C . GLU A 1 166 ? 18.946 4.393 -25.236 1.00 50.09 166 GLU A C 1
ATOM 1247 O O . GLU A 1 166 ? 19.575 4.368 -26.291 1.00 50.09 166 GLU A O 1
ATOM 1252 N N . GLY A 1 167 ? 19.568 4.390 -24.054 1.00 50.75 167 GLY A N 1
ATOM 1253 C CA . GLY A 1 167 ? 21.017 4.381 -23.883 1.00 50.75 167 GLY A CA 1
ATOM 1254 C C . GLY A 1 167 ? 21.714 3.053 -24.177 1.00 50.75 167 GLY A C 1
ATOM 1255 O O . GLY A 1 167 ? 22.941 3.051 -24.234 1.00 50.75 167 GLY A O 1
ATOM 1256 N N . LEU A 1 168 ? 20.973 1.955 -24.363 1.00 62.41 168 LEU A N 1
ATOM 1257 C CA . LEU A 1 168 ? 21.537 0.645 -24.717 1.00 62.41 168 LEU A CA 1
ATOM 1258 C C . LEU A 1 168 ? 21.563 0.395 -26.237 1.00 62.41 168 LEU A C 1
ATOM 1260 O O . LEU A 1 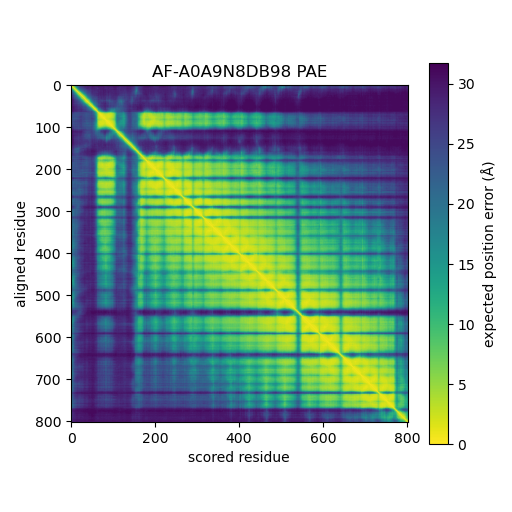168 ? 22.309 -0.463 -26.703 1.00 62.41 168 LEU A O 1
ATOM 1264 N N . HIS A 1 169 ? 20.807 1.170 -27.024 1.00 63.28 169 HIS A N 1
ATOM 1265 C CA . HIS A 1 169 ? 20.705 1.021 -28.480 1.00 63.28 169 HIS A CA 1
ATOM 1266 C C . HIS A 1 169 ? 21.640 2.003 -29.219 1.00 63.28 169 HIS A C 1
ATOM 1268 O O . HIS A 1 169 ? 21.208 2.780 -30.069 1.00 63.28 169 HIS A O 1
ATOM 1274 N N . VAL A 1 170 ? 22.935 1.994 -28.890 1.00 64.75 170 VAL A N 1
ATOM 1275 C CA . VAL A 1 170 ? 23.901 3.024 -29.333 1.00 64.75 170 VAL A CA 1
ATOM 1276 C C . VAL A 1 170 ? 24.296 2.906 -30.812 1.00 64.75 170 VAL A C 1
ATOM 1278 O O . VAL A 1 170 ? 24.425 3.926 -31.487 1.00 64.75 170 VAL A O 1
ATOM 1281 N N . TYR A 1 171 ? 24.457 1.686 -31.334 1.00 74.31 171 TYR A N 1
ATOM 1282 C CA . TYR A 1 171 ? 24.939 1.446 -32.701 1.00 74.31 171 TYR A CA 1
ATOM 1283 C C . TYR A 1 171 ? 23.812 0.938 -33.593 1.00 74.31 171 TYR A C 1
ATOM 1285 O O . TYR A 1 171 ? 23.384 -0.206 -33.467 1.00 74.31 171 TYR A O 1
ATOM 1293 N N . GLN A 1 172 ? 23.322 1.807 -34.477 1.00 71.62 172 GLN A N 1
ATOM 1294 C CA . GLN A 1 172 ? 22.145 1.540 -35.318 1.00 71.62 172 GLN A CA 1
ATOM 1295 C C . GLN A 1 172 ? 22.452 1.616 -36.814 1.00 71.62 172 GLN A C 1
ATOM 1297 O O . GLN A 1 172 ? 21.678 1.117 -37.631 1.00 71.62 172 GLN A O 1
ATOM 1302 N N . ASP A 1 173 ? 23.578 2.236 -37.158 1.00 79.50 173 ASP A N 1
ATOM 1303 C CA . ASP A 1 173 ? 23.938 2.507 -38.537 1.00 79.50 173 ASP A CA 1
ATOM 1304 C C . ASP A 1 173 ? 24.523 1.252 -39.179 1.00 79.50 173 ASP A C 1
ATOM 1306 O O . ASP A 1 173 ? 25.373 0.558 -38.604 1.00 79.50 173 ASP A O 1
ATOM 1310 N N . ALA A 1 174 ? 24.053 0.960 -40.391 1.00 79.81 174 ALA A N 1
ATOM 1311 C CA . ALA A 1 174 ? 24.650 -0.090 -41.191 1.00 79.81 174 ALA A CA 1
ATOM 1312 C C . ALA A 1 174 ? 26.049 0.327 -41.637 1.00 79.81 174 ALA A C 1
ATOM 1314 O O . ALA A 1 174 ? 26.307 1.473 -42.006 1.00 79.81 174 ALA A O 1
ATOM 1315 N N . LEU A 1 175 ? 26.958 -0.639 -41.621 1.00 82.75 175 LEU A N 1
ATOM 1316 C CA . LEU A 1 175 ? 28.347 -0.406 -41.967 1.00 82.75 175 LEU A CA 1
ATOM 1317 C C . LEU A 1 175 ? 28.543 -0.554 -43.482 1.00 82.75 175 LEU A C 1
ATOM 1319 O O . LEU A 1 175 ? 28.083 -1.546 -44.069 1.00 82.75 175 LEU A O 1
ATOM 1323 N N . PRO A 1 176 ? 29.250 0.386 -44.138 1.00 80.12 176 PRO A N 1
ATOM 1324 C CA . PRO A 1 176 ? 29.780 0.137 -45.471 1.00 80.12 176 PRO A CA 1
ATOM 1325 C C . PRO A 1 176 ? 30.824 -0.986 -45.402 1.00 80.12 176 PRO A C 1
ATOM 1327 O O . PRO A 1 176 ? 31.326 -1.313 -44.327 1.00 80.12 176 PRO A O 1
ATOM 1330 N N . ILE A 1 177 ? 31.176 -1.579 -46.545 1.00 77.50 177 ILE A N 1
ATOM 1331 C CA . ILE A 1 177 ? 32.246 -2.582 -46.590 1.00 77.50 177 ILE A CA 1
ATOM 1332 C C . ILE A 1 177 ? 33.539 -1.953 -46.059 1.00 77.50 177 ILE A C 1
ATOM 1334 O O . ILE A 1 177 ? 34.068 -1.015 -46.651 1.00 77.50 177 ILE A O 1
ATOM 1338 N N . LEU A 1 178 ? 34.031 -2.478 -44.935 1.00 67.75 178 LEU A N 1
ATOM 1339 C CA . LEU A 1 178 ? 35.170 -1.898 -44.222 1.00 67.75 178 LEU A CA 1
ATOM 1340 C C . LEU A 1 178 ? 36.526 -2.353 -44.781 1.00 67.75 178 LEU A C 1
ATOM 1342 O O . LEU A 1 178 ? 37.533 -1.732 -44.477 1.00 67.75 178 LEU A O 1
ATOM 1346 N N . SER A 1 179 ? 36.578 -3.420 -45.589 1.00 68.69 179 SER A N 1
ATOM 1347 C CA . SER A 1 179 ? 37.838 -3.995 -46.079 1.00 68.69 179 SER A CA 1
ATOM 1348 C C . SER A 1 179 ? 37.693 -4.723 -47.416 1.00 68.69 179 SER A C 1
ATOM 1350 O O . SER A 1 179 ? 36.611 -5.184 -47.786 1.00 68.69 179 SER A O 1
ATOM 1352 N N . SER A 1 180 ? 38.809 -4.865 -48.134 1.00 64.44 180 SER A N 1
ATOM 1353 C CA . SER A 1 180 ? 38.923 -5.708 -49.329 1.00 64.44 180 SER A CA 1
ATOM 1354 C C . SER A 1 180 ? 39.032 -7.207 -49.011 1.00 64.44 180 SER A C 1
ATOM 1356 O O . SER A 1 180 ? 38.916 -8.027 -49.919 1.00 64.44 180 SER A O 1
ATOM 1358 N N . GLN A 1 181 ? 39.240 -7.590 -47.746 1.00 70.25 181 GLN A N 1
ATOM 1359 C CA . GLN A 1 181 ? 39.291 -8.994 -47.338 1.00 70.25 181 GLN A CA 1
ATOM 1360 C C . GLN A 1 181 ? 37.889 -9.612 -47.268 1.00 70.25 181 GLN A C 1
ATOM 1362 O O . GLN A 1 181 ? 37.036 -9.168 -46.497 1.00 70.25 181 GLN A O 1
ATOM 1367 N N . VAL A 1 182 ? 37.697 -10.716 -47.994 1.00 69.19 182 VAL A N 1
ATOM 1368 C CA . VAL A 1 182 ? 36.441 -11.488 -48.084 1.00 69.19 182 VAL A CA 1
ATOM 1369 C C . VAL A 1 182 ? 35.843 -11.806 -46.707 1.00 69.19 182 VAL A C 1
ATOM 1371 O O . VAL A 1 182 ? 34.658 -11.592 -46.471 1.00 69.19 182 VAL A O 1
ATOM 1374 N N . HIS A 1 183 ? 36.660 -12.255 -45.752 1.00 70.88 183 HIS A N 1
ATOM 1375 C CA . HIS A 1 183 ? 36.178 -12.622 -44.417 1.00 70.88 183 HIS A CA 1
ATOM 1376 C C . HIS A 1 183 ? 35.614 -11.421 -43.645 1.00 70.88 183 HIS A C 1
ATOM 1378 O O . HIS A 1 183 ? 34.561 -11.533 -43.023 1.00 70.88 183 HIS A O 1
ATOM 1384 N N . GLN A 1 184 ? 36.252 -10.251 -43.736 1.00 73.62 184 GLN A N 1
ATOM 1385 C CA . GLN A 1 184 ? 35.751 -9.030 -43.099 1.00 73.62 184 GLN A CA 1
ATOM 1386 C C . GLN A 1 184 ? 34.471 -8.521 -43.773 1.00 73.62 184 GLN A C 1
ATOM 1388 O O . GLN A 1 184 ? 33.566 -8.066 -43.079 1.00 73.62 184 GLN A O 1
ATOM 1393 N N . GLN A 1 185 ? 34.350 -8.668 -45.096 1.00 77.50 185 GLN A N 1
ATOM 1394 C CA . GLN A 1 185 ? 33.124 -8.346 -45.839 1.00 77.50 185 GLN A CA 1
ATOM 1395 C C . GLN A 1 185 ? 31.933 -9.185 -45.357 1.00 77.50 185 GLN A C 1
ATOM 1397 O O . GLN A 1 185 ? 30.849 -8.650 -45.123 1.00 77.50 185 GLN A O 1
ATOM 1402 N N . VAL A 1 186 ? 32.145 -10.486 -45.133 1.00 80.44 186 VAL A N 1
ATOM 1403 C CA . VAL A 1 186 ? 31.121 -11.390 -44.586 1.00 80.44 186 VAL A CA 1
ATOM 1404 C C . VAL A 1 186 ? 30.720 -10.983 -43.163 1.00 80.44 186 VAL A C 1
ATOM 1406 O O . VAL A 1 186 ? 29.530 -10.987 -42.846 1.00 80.44 186 VAL A O 1
ATOM 1409 N N . VAL A 1 187 ? 31.671 -10.577 -42.312 1.00 84.44 187 VAL A N 1
ATOM 1410 C CA . VAL A 1 187 ? 31.365 -10.062 -40.961 1.00 84.44 187 VAL A CA 1
ATOM 1411 C C . VAL A 1 187 ? 30.500 -8.797 -41.041 1.00 84.44 187 VAL A C 1
ATOM 1413 O O . VAL A 1 187 ? 29.470 -8.733 -40.369 1.00 84.44 187 VAL A O 1
ATOM 1416 N N . THR A 1 188 ? 30.856 -7.825 -41.891 1.00 83.88 188 THR A N 1
ATOM 1417 C CA . THR A 1 188 ? 30.083 -6.584 -42.092 1.00 83.88 188 THR A CA 1
ATOM 1418 C C . THR A 1 188 ? 28.651 -6.868 -42.556 1.00 83.88 188 THR A C 1
ATOM 1420 O O . THR A 1 188 ? 27.697 -6.310 -42.017 1.00 83.88 188 THR A O 1
ATOM 1423 N N . LEU A 1 189 ? 28.472 -7.780 -43.513 1.00 83.44 189 LEU A N 1
ATOM 1424 C CA . LEU A 1 189 ? 27.147 -8.134 -44.023 1.00 83.44 189 LEU A CA 1
ATOM 1425 C C . LEU A 1 189 ? 26.291 -8.873 -42.983 1.00 83.44 189 LEU A C 1
ATOM 1427 O O . LEU A 1 189 ? 25.100 -8.588 -42.853 1.00 83.44 189 LEU A O 1
ATOM 1431 N N . ARG A 1 190 ? 26.884 -9.787 -42.202 1.00 88.25 190 ARG A N 1
ATOM 1432 C CA . ARG A 1 190 ? 26.188 -10.472 -41.095 1.00 88.25 190 ARG A CA 1
ATOM 1433 C C . ARG A 1 190 ? 25.783 -9.498 -39.987 1.00 88.25 190 ARG A C 1
ATOM 1435 O O . ARG A 1 190 ? 24.688 -9.625 -39.445 1.00 88.25 190 ARG A O 1
ATOM 1442 N N . TYR A 1 191 ? 26.619 -8.502 -39.696 1.00 89.56 191 TYR A N 1
ATOM 1443 C CA . TYR A 1 191 ? 26.285 -7.408 -38.783 1.00 89.56 191 TYR A CA 1
ATOM 1444 C C . TYR A 1 191 ? 25.082 -6.591 -39.285 1.00 89.56 191 TYR A C 1
ATOM 1446 O O . TYR A 1 191 ? 24.106 -6.421 -38.553 1.00 89.56 191 TYR A O 1
ATOM 1454 N N . ASN A 1 192 ? 25.095 -6.167 -40.554 1.00 87.69 192 ASN A N 1
ATOM 1455 C CA . ASN A 1 192 ? 23.990 -5.411 -41.158 1.00 87.69 192 ASN A CA 1
ATOM 1456 C C . ASN A 1 192 ? 22.674 -6.216 -41.176 1.00 87.69 192 ASN A C 1
ATOM 1458 O O . ASN A 1 192 ? 21.601 -5.659 -40.939 1.00 87.69 192 ASN A O 1
ATOM 1462 N N . MET A 1 193 ? 22.742 -7.538 -41.377 1.00 87.31 193 MET A N 1
ATOM 1463 C CA . MET A 1 193 ? 21.589 -8.434 -41.221 1.00 87.31 193 MET A CA 1
ATOM 1464 C C . MET A 1 193 ? 21.067 -8.463 -39.779 1.00 87.31 193 MET A C 1
ATOM 1466 O O . MET A 1 193 ? 19.855 -8.405 -39.568 1.00 87.31 193 MET A O 1
ATOM 1470 N N . GLY A 1 194 ? 21.954 -8.499 -38.781 1.00 87.56 194 GLY A N 1
ATOM 1471 C CA . GLY A 1 194 ? 21.579 -8.394 -37.369 1.00 87.56 194 GLY A CA 1
ATOM 1472 C C . GLY A 1 194 ? 20.784 -7.120 -37.068 1.00 87.56 194 GLY A C 1
ATOM 1473 O O . GLY A 1 194 ? 19.709 -7.205 -36.472 1.00 87.56 194 GLY A O 1
ATOM 1474 N N . LEU A 1 195 ? 21.239 -5.962 -37.566 1.00 86.00 195 LEU A N 1
ATOM 1475 C CA . LEU A 1 195 ? 20.551 -4.672 -37.398 1.00 86.00 195 LEU A CA 1
ATOM 1476 C C . LEU A 1 195 ? 19.126 -4.666 -37.973 1.00 86.00 195 LEU A C 1
ATOM 1478 O O . LEU A 1 195 ? 18.218 -4.074 -37.388 1.00 86.00 195 LEU A O 1
ATOM 1482 N N . ILE A 1 196 ? 18.890 -5.370 -39.083 1.00 84.94 196 ILE A N 1
ATOM 1483 C CA . ILE A 1 196 ? 17.543 -5.511 -39.655 1.00 84.94 196 ILE A CA 1
ATOM 1484 C C . ILE A 1 196 ? 16.608 -6.229 -38.680 1.00 84.94 196 ILE A C 1
ATOM 1486 O O . ILE A 1 196 ? 15.483 -5.777 -38.457 1.00 84.94 196 ILE A O 1
ATOM 1490 N N . TYR A 1 197 ? 17.068 -7.328 -38.080 1.00 84.25 197 TYR A N 1
ATOM 1491 C CA . TYR A 1 197 ? 16.275 -8.091 -37.117 1.00 84.25 197 TYR A CA 1
ATOM 1492 C C . TYR A 1 197 ? 16.068 -7.346 -35.796 1.00 84.25 197 TYR A C 1
ATOM 1494 O O . TYR A 1 197 ? 14.989 -7.465 -35.210 1.00 84.25 197 TYR A O 1
ATOM 1502 N N . VAL A 1 198 ? 17.033 -6.520 -35.372 1.00 82.31 198 VAL A N 1
ATOM 1503 C CA . VAL A 1 198 ? 16.829 -5.556 -34.277 1.00 82.31 198 VAL A CA 1
ATOM 1504 C C . VAL A 1 198 ? 15.692 -4.594 -34.628 1.00 82.31 198 VAL A C 1
ATOM 1506 O O . VAL A 1 198 ? 14.768 -4.421 -33.836 1.00 82.31 198 VAL A O 1
ATOM 1509 N N . GLY A 1 199 ? 15.679 -4.051 -35.849 1.00 77.50 199 GLY A N 1
ATOM 1510 C CA . GLY A 1 199 ? 14.615 -3.166 -36.330 1.00 77.50 199 GLY A CA 1
ATOM 1511 C C . GLY A 1 199 ? 13.218 -3.805 -36.359 1.00 77.50 199 GLY A C 1
ATOM 1512 O O . GLY A 1 199 ? 12.219 -3.094 -36.247 1.00 77.50 199 GLY A O 1
ATOM 1513 N N . TYR A 1 200 ? 13.126 -5.132 -36.478 1.00 80.44 200 TYR A N 1
ATOM 1514 C CA . TYR A 1 200 ? 11.869 -5.886 -36.366 1.00 80.44 200 TYR A CA 1
ATOM 1515 C C . TYR A 1 200 ? 11.523 -6.317 -34.932 1.00 80.44 200 TYR A C 1
ATOM 1517 O O . TYR A 1 200 ? 10.549 -7.048 -34.749 1.00 80.44 200 TYR A O 1
ATOM 1525 N N . LYS A 1 201 ? 12.300 -5.899 -33.921 1.00 81.19 201 LYS A N 1
ATOM 1526 C CA . LYS A 1 201 ? 12.195 -6.355 -32.522 1.00 81.19 201 LYS A CA 1
ATOM 1527 C C . LYS A 1 201 ? 12.311 -7.886 -32.373 1.00 81.19 201 LYS A C 1
ATOM 1529 O O . LYS A 1 201 ? 11.780 -8.482 -31.442 1.00 81.19 201 LYS A O 1
ATOM 1534 N N . GLN A 1 202 ? 13.016 -8.553 -33.291 1.00 83.75 202 GLN A N 1
ATOM 1535 C CA . GLN A 1 202 ? 13.259 -10.000 -33.259 1.00 83.75 202 GLN A CA 1
ATOM 1536 C C . GLN A 1 202 ? 14.638 -10.302 -32.657 1.00 83.75 202 GLN A C 1
ATOM 1538 O O . GLN A 1 202 ? 15.543 -10.803 -33.330 1.00 83.75 202 GLN A O 1
ATOM 1543 N N . TYR A 1 203 ? 14.796 -10.013 -31.363 1.00 86.38 203 TYR A N 1
ATOM 1544 C CA . TYR A 1 203 ? 16.092 -10.032 -30.668 1.00 86.38 203 TYR A CA 1
ATOM 1545 C C . TYR A 1 203 ? 16.792 -11.398 -30.680 1.00 86.38 203 TYR A C 1
ATOM 1547 O O . TYR A 1 203 ? 18.008 -11.468 -30.826 1.00 86.38 203 TYR A O 1
ATOM 1555 N N . ASN A 1 204 ? 16.038 -12.502 -30.633 1.00 87.06 204 ASN A N 1
ATOM 1556 C CA . ASN A 1 204 ? 16.604 -13.851 -30.748 1.00 87.06 204 ASN A CA 1
ATOM 1557 C C . ASN A 1 204 ? 17.281 -14.104 -32.105 1.00 87.06 204 ASN A C 1
ATOM 1559 O O . ASN A 1 204 ? 18.331 -14.743 -32.167 1.00 87.06 204 ASN A O 1
ATOM 1563 N N . GLN A 1 205 ? 16.684 -13.617 -33.196 1.00 86.62 205 GLN A N 1
ATOM 1564 C CA . GLN A 1 205 ? 17.247 -13.782 -34.537 1.00 86.62 205 GLN A CA 1
ATOM 1565 C C . GLN A 1 205 ? 18.413 -12.817 -34.752 1.00 86.62 205 GLN A C 1
ATOM 1567 O O . GLN A 1 205 ? 19.462 -13.237 -35.238 1.00 86.62 205 GLN A O 1
ATOM 1572 N N . ALA A 1 206 ? 18.271 -11.567 -34.302 1.00 88.88 206 ALA A N 1
ATOM 1573 C CA . ALA A 1 206 ? 19.346 -10.580 -34.316 1.00 88.88 206 ALA A CA 1
ATOM 1574 C C . ALA A 1 206 ? 20.597 -11.085 -33.581 1.00 88.88 206 ALA A C 1
ATOM 1576 O O . ALA A 1 206 ? 21.689 -11.083 -34.149 1.00 88.88 206 ALA A O 1
ATOM 1577 N N . ARG A 1 207 ? 20.427 -11.623 -32.364 1.00 91.56 207 ARG A N 1
ATOM 1578 C CA . ARG A 1 207 ? 21.519 -12.197 -31.565 1.00 91.56 207 ARG A CA 1
ATOM 1579 C C . ARG A 1 207 ? 22.263 -13.297 -32.319 1.00 91.56 207 ARG A C 1
ATOM 1581 O O . ARG A 1 207 ? 23.488 -13.298 -32.325 1.00 91.56 207 ARG A O 1
ATOM 1588 N N . ARG A 1 208 ? 21.548 -14.195 -33.011 1.00 91.00 208 ARG A N 1
ATOM 1589 C CA . ARG A 1 208 ? 22.173 -15.256 -33.826 1.00 91.00 208 ARG A CA 1
ATOM 1590 C C . ARG A 1 208 ? 23.037 -14.684 -34.948 1.00 91.00 208 ARG A C 1
ATOM 1592 O O . ARG A 1 208 ? 24.159 -15.147 -35.126 1.00 91.00 208 ARG A O 1
ATOM 1599 N N . TRP A 1 209 ? 22.547 -13.679 -35.675 1.00 90.75 209 TRP A N 1
ATOM 1600 C CA . TRP A 1 209 ? 23.314 -13.026 -36.742 1.00 90.75 209 TRP A CA 1
ATOM 1601 C C . TRP A 1 209 ? 24.574 -12.337 -36.213 1.00 90.75 209 TRP A C 1
ATOM 1603 O O . TRP A 1 209 ? 25.657 -12.538 -36.766 1.00 90.75 209 TRP A O 1
ATOM 1613 N N . PHE A 1 210 ? 24.467 -11.603 -35.102 1.00 92.50 210 PHE A N 1
ATOM 1614 C CA . PHE A 1 210 ? 25.634 -10.993 -34.464 1.00 92.50 210 PHE A CA 1
ATOM 1615 C C . PHE A 1 210 ? 26.622 -12.036 -33.934 1.00 92.50 210 PHE A C 1
ATOM 1617 O O . PHE A 1 210 ? 27.827 -11.856 -34.069 1.00 92.50 210 PHE A O 1
ATOM 1624 N N . GLN A 1 211 ? 26.146 -13.166 -33.410 1.00 91.81 211 GLN A N 1
ATOM 1625 C CA . GLN A 1 211 ? 27.013 -14.235 -32.916 1.00 91.81 211 GLN A CA 1
ATOM 1626 C C . GLN A 1 211 ? 27.735 -14.970 -34.055 1.00 91.81 211 GLN A C 1
ATOM 1628 O O . GLN A 1 211 ? 28.908 -15.312 -33.926 1.00 91.81 211 GLN A O 1
ATOM 1633 N N . MET A 1 212 ? 27.084 -15.145 -35.211 1.00 88.56 212 MET A N 1
ATOM 1634 C CA . MET A 1 212 ? 27.740 -15.637 -36.431 1.00 88.56 212 MET A CA 1
ATOM 1635 C C . MET A 1 212 ? 28.821 -14.675 -36.940 1.00 88.56 212 MET A C 1
ATOM 1637 O O . MET A 1 212 ? 29.840 -15.128 -37.464 1.00 88.56 212 MET A O 1
ATOM 1641 N N . ALA A 1 213 ? 28.605 -13.363 -36.808 1.00 88.88 213 ALA A N 1
ATOM 1642 C CA . ALA A 1 213 ? 29.608 -12.350 -37.131 1.00 88.88 213 ALA A CA 1
ATOM 1643 C C . ALA A 1 213 ? 30.780 -12.391 -36.130 1.00 88.88 213 ALA A C 1
ATOM 1645 O O . ALA A 1 213 ? 31.938 -12.410 -36.543 1.00 88.88 213 ALA A O 1
ATOM 1646 N N . TRP A 1 214 ? 30.480 -12.493 -34.831 1.00 89.94 214 TRP A N 1
ATOM 1647 C CA . TRP A 1 214 ? 31.461 -12.566 -33.746 1.00 89.94 214 TRP A CA 1
ATOM 1648 C C . TRP A 1 214 ? 32.377 -13.788 -33.850 1.00 89.94 214 TRP A C 1
ATOM 1650 O O . TRP A 1 214 ? 33.597 -13.652 -33.818 1.00 89.94 214 TRP A O 1
ATOM 1660 N N . ASN A 1 215 ? 31.804 -14.979 -34.046 1.00 87.50 215 ASN A N 1
ATOM 1661 C CA . ASN A 1 215 ? 32.566 -16.226 -34.131 1.00 87.50 215 ASN A CA 1
ATOM 1662 C C . ASN A 1 215 ? 33.539 -16.235 -35.315 1.00 87.50 215 ASN A C 1
ATOM 1664 O O . ASN A 1 215 ? 34.643 -16.757 -35.193 1.00 87.50 215 ASN A O 1
ATOM 1668 N N . LEU A 1 216 ? 33.136 -15.655 -36.451 1.00 83.62 216 LEU A N 1
ATOM 1669 C CA . LEU A 1 216 ? 34.007 -15.531 -37.618 1.00 83.62 216 LEU A CA 1
ATOM 1670 C C . LEU A 1 216 ? 35.143 -14.536 -37.352 1.00 83.62 216 LEU A C 1
ATOM 1672 O O . LEU A 1 216 ? 36.277 -14.788 -37.737 1.00 83.62 216 LEU A O 1
ATOM 1676 N N . LEU A 1 217 ? 34.855 -13.433 -36.661 1.00 82.94 217 LEU A N 1
ATOM 1677 C CA . LEU A 1 217 ? 35.840 -12.403 -36.336 1.00 82.94 217 LEU A CA 1
ATOM 1678 C C . LEU A 1 217 ? 36.907 -12.891 -35.337 1.00 82.94 217 LEU A C 1
ATOM 1680 O O . LEU A 1 217 ? 38.063 -12.505 -35.460 1.00 82.94 217 LEU A O 1
ATOM 1684 N N . GLN A 1 218 ? 36.543 -13.772 -34.397 1.00 80.62 218 GLN A N 1
ATOM 1685 C CA . GLN A 1 218 ? 37.452 -14.353 -33.392 1.00 80.62 218 GLN A CA 1
ATOM 1686 C C . GLN A 1 218 ? 38.495 -15.326 -33.963 1.00 80.62 218 GLN A C 1
ATOM 1688 O O . GLN A 1 218 ? 39.515 -15.587 -33.329 1.00 80.62 218 GLN A O 1
ATOM 1693 N N . GLN A 1 219 ? 38.268 -15.871 -35.159 1.00 76.62 219 GLN A N 1
ATOM 1694 C CA . GLN A 1 219 ? 39.200 -16.808 -35.799 1.00 76.62 219 GLN A CA 1
ATOM 1695 C C . GLN A 1 219 ? 40.459 -16.122 -36.356 1.00 76.62 219 GLN A C 1
ATOM 1697 O O . GLN A 1 219 ? 41.375 -16.803 -36.816 1.00 76.62 219 GLN A O 1
ATOM 1702 N N . TYR A 1 220 ? 40.530 -14.790 -36.294 1.00 69.00 220 TYR A N 1
ATOM 1703 C CA . TYR A 1 220 ? 41.611 -13.990 -36.858 1.00 69.00 220 TYR A CA 1
ATOM 1704 C C . TYR A 1 220 ? 42.196 -13.050 -35.798 1.00 69.00 220 TYR A C 1
ATOM 1706 O O . TYR A 1 220 ? 41.468 -12.467 -34.997 1.00 69.00 220 TYR A O 1
ATOM 1714 N N . GLN A 1 221 ? 43.524 -12.890 -35.782 1.00 59.41 221 GLN A N 1
ATOM 1715 C CA . GLN A 1 221 ? 44.167 -11.920 -34.892 1.00 59.41 221 GLN A CA 1
ATOM 1716 C C . GLN A 1 221 ? 43.852 -10.485 -35.344 1.00 59.41 221 GLN A C 1
ATOM 1718 O O . GLN A 1 221 ? 43.913 -10.217 -36.548 1.00 59.41 221 GLN A O 1
ATOM 1723 N N . PRO A 1 222 ? 43.555 -9.562 -34.409 1.00 60.81 222 PRO A N 1
ATOM 1724 C 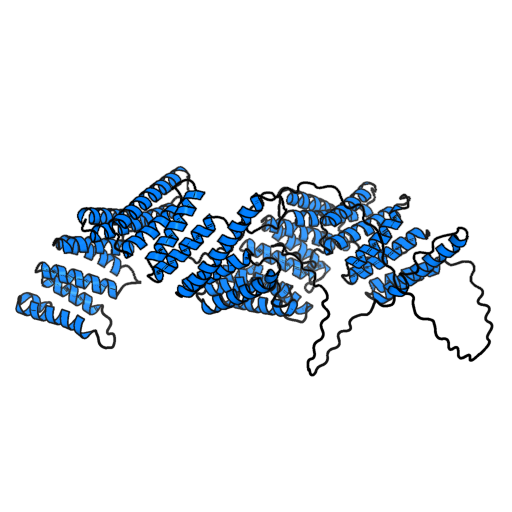CA . PRO A 1 222 ? 43.302 -8.171 -34.748 1.00 60.81 222 PRO A CA 1
ATOM 1725 C C . PRO A 1 222 ? 44.581 -7.520 -35.296 1.00 60.81 222 PRO A C 1
ATOM 1727 O O . PRO A 1 222 ? 45.577 -7.403 -34.585 1.00 60.81 222 PRO A O 1
ATOM 1730 N N . ALA A 1 223 ? 44.560 -7.120 -36.566 1.00 56.88 223 ALA A N 1
ATOM 1731 C CA . ALA A 1 223 ? 45.676 -6.480 -37.262 1.00 56.88 223 ALA A CA 1
ATOM 1732 C C . ALA A 1 223 ? 45.481 -4.959 -37.432 1.00 56.88 223 ALA A C 1
ATOM 1734 O O . ALA A 1 223 ? 46.472 -4.234 -37.470 1.00 56.88 223 ALA A O 1
ATOM 1735 N N . ASP A 1 224 ? 44.227 -4.476 -37.473 1.00 65.56 224 ASP A N 1
ATOM 1736 C CA . ASP A 1 224 ? 43.878 -3.103 -37.879 1.00 65.56 224 ASP A CA 1
ATOM 1737 C C . ASP A 1 224 ? 42.909 -2.389 -36.912 1.00 65.56 224 ASP A C 1
ATOM 1739 O O . ASP A 1 224 ? 42.037 -3.001 -36.296 1.00 65.56 224 ASP A O 1
ATOM 1743 N N . GLU A 1 225 ? 42.978 -1.052 -36.850 1.00 66.31 225 GLU A N 1
ATOM 1744 C CA . GLU A 1 225 ? 42.074 -0.190 -36.058 1.00 66.31 225 GLU A CA 1
ATOM 1745 C C . GLU A 1 225 ? 40.586 -0.382 -36.424 1.00 66.31 225 GLU A C 1
ATOM 1747 O O . GLU A 1 225 ? 39.712 -0.375 -35.558 1.00 66.31 225 GLU A O 1
ATOM 1752 N N . GLN A 1 226 ? 40.292 -0.656 -37.699 1.00 66.19 226 GLN A N 1
ATOM 1753 C CA . GLN A 1 226 ? 38.935 -0.946 -38.178 1.00 66.19 226 GLN A CA 1
ATOM 1754 C C . GLN A 1 226 ? 38.377 -2.281 -37.653 1.00 66.19 226 GLN A C 1
ATOM 1756 O O . GLN A 1 226 ? 37.163 -2.413 -37.495 1.00 66.19 226 GLN A O 1
ATOM 1761 N N . GLN A 1 227 ? 39.233 -3.264 -37.345 1.00 70.75 227 GLN A N 1
ATOM 1762 C CA . GLN A 1 227 ? 38.789 -4.518 -36.726 1.00 70.75 227 GLN A CA 1
ATOM 1763 C C . GLN A 1 227 ? 38.369 -4.303 -35.273 1.00 70.75 227 GLN A C 1
ATOM 1765 O O . GLN A 1 227 ? 37.363 -4.874 -34.856 1.00 70.75 227 GLN A O 1
ATOM 1770 N N . HIS A 1 228 ? 39.069 -3.439 -34.531 1.00 74.62 228 HIS A N 1
ATOM 1771 C CA . HIS A 1 228 ? 38.693 -3.093 -33.158 1.00 74.62 228 HIS A CA 1
ATOM 1772 C C . HIS A 1 228 ? 37.318 -2.404 -33.090 1.00 74.62 228 HIS A C 1
ATOM 1774 O O . HIS A 1 228 ? 36.510 -2.738 -32.223 1.00 74.62 228 HIS A O 1
ATOM 1780 N N . LEU A 1 229 ? 37.001 -1.515 -34.041 1.00 77.94 229 LEU A N 1
ATOM 1781 C CA . LEU A 1 229 ? 35.677 -0.878 -34.131 1.00 77.94 229 LEU A CA 1
ATOM 1782 C C . LEU A 1 229 ? 34.565 -1.880 -34.480 1.00 77.94 229 LEU A C 1
ATOM 1784 O O . LEU A 1 229 ? 33.486 -1.849 -33.892 1.00 77.94 229 LEU A O 1
ATOM 1788 N N . LEU A 1 230 ? 34.828 -2.815 -35.397 1.00 80.69 230 LEU A N 1
ATOM 1789 C CA . LEU A 1 230 ? 33.854 -3.848 -35.760 1.00 80.69 230 LEU A CA 1
ATOM 1790 C C . LEU A 1 230 ? 33.587 -4.824 -34.599 1.00 80.69 230 LEU A C 1
ATOM 1792 O O . LEU A 1 230 ? 32.435 -5.187 -34.360 1.00 80.69 230 LEU A O 1
ATOM 1796 N N . GLN A 1 231 ? 34.628 -5.209 -33.851 1.00 85.00 231 GLN A N 1
ATOM 1797 C CA . GLN A 1 231 ? 34.502 -6.021 -32.633 1.00 85.00 231 GLN A CA 1
ATOM 1798 C C . GLN A 1 231 ? 33.600 -5.334 -31.604 1.00 85.00 231 GLN A C 1
ATOM 1800 O O . GLN A 1 231 ? 32.651 -5.936 -31.101 1.00 85.00 231 GLN A O 1
ATOM 1805 N N . LEU A 1 232 ? 33.863 -4.056 -31.345 1.00 85.56 232 LEU A N 1
ATOM 1806 C CA . LEU A 1 232 ? 33.103 -3.226 -30.422 1.00 85.56 232 LEU A CA 1
ATOM 1807 C C . LEU A 1 232 ? 31.609 -3.152 -30.780 1.00 85.56 232 LEU A C 1
ATOM 1809 O O . LEU A 1 232 ? 30.761 -3.310 -29.897 1.00 85.56 232 LEU A O 1
ATOM 1813 N N . TYR A 1 233 ? 31.281 -2.898 -32.051 1.00 86.38 233 TYR A N 1
ATOM 1814 C CA . TYR A 1 233 ? 29.891 -2.725 -32.491 1.00 86.38 233 TYR A CA 1
ATOM 1815 C C . TYR A 1 233 ? 29.103 -4.034 -32.407 1.00 86.38 233 TYR A C 1
ATOM 1817 O O . TYR A 1 233 ? 27.926 -4.024 -32.038 1.00 86.38 233 TYR A O 1
ATOM 1825 N N . ILE A 1 234 ? 29.748 -5.167 -32.704 1.00 88.56 234 ILE A N 1
ATOM 1826 C CA . ILE A 1 234 ? 29.142 -6.495 -32.549 1.00 88.56 234 ILE A CA 1
ATOM 1827 C C . ILE A 1 234 ? 28.889 -6.795 -31.068 1.00 88.56 234 ILE A C 1
ATOM 1829 O O . ILE A 1 234 ? 27.778 -7.195 -30.722 1.00 88.56 234 ILE A O 1
ATOM 1833 N N . LEU A 1 235 ? 29.871 -6.559 -30.191 1.00 90.44 235 LEU A N 1
ATOM 1834 C CA . LEU A 1 235 ? 29.735 -6.791 -28.749 1.00 90.44 235 LEU A CA 1
ATOM 1835 C C . LEU A 1 235 ? 28.618 -5.947 -28.128 1.00 90.44 235 LEU A C 1
ATOM 1837 O O . LEU A 1 235 ? 27.781 -6.481 -27.405 1.00 90.44 235 LEU A O 1
ATOM 1841 N N . HIS A 1 236 ? 28.533 -4.656 -28.459 1.00 88.06 236 HIS A N 1
ATOM 1842 C CA . HIS A 1 236 ? 27.455 -3.803 -27.953 1.00 88.06 236 HIS A CA 1
ATOM 1843 C C . HIS A 1 236 ? 26.069 -4.262 -28.407 1.00 88.06 236 HIS A C 1
ATOM 1845 O O . HIS A 1 236 ? 25.130 -4.251 -27.614 1.00 88.06 236 HIS A O 1
ATOM 1851 N N . ASN A 1 237 ? 25.930 -4.683 -29.666 1.00 89.44 237 ASN A N 1
ATOM 1852 C CA . ASN A 1 237 ? 24.655 -5.171 -30.186 1.00 89.44 237 ASN A CA 1
ATOM 1853 C C . ASN A 1 237 ? 24.281 -6.556 -29.636 1.00 89.44 237 ASN A C 1
ATOM 1855 O O . ASN A 1 237 ? 23.098 -6.821 -29.414 1.00 89.44 237 ASN A O 1
ATOM 1859 N N . LEU A 1 238 ? 25.261 -7.424 -29.357 1.00 90.06 238 LEU A N 1
ATOM 1860 C CA . LEU A 1 238 ? 25.048 -8.665 -28.605 1.00 90.06 238 LEU A CA 1
ATOM 1861 C C . LEU A 1 238 ? 24.591 -8.374 -27.175 1.00 90.06 238 LEU A C 1
ATOM 1863 O O . LEU A 1 238 ? 23.624 -8.989 -26.719 1.00 90.06 238 LEU A O 1
ATOM 1867 N N . GLY A 1 239 ? 25.224 -7.408 -26.504 1.00 88.38 239 GLY A N 1
ATOM 1868 C CA . GLY A 1 239 ? 24.807 -6.910 -25.194 1.00 88.38 239 GLY A CA 1
ATOM 1869 C C . GLY A 1 239 ? 23.369 -6.392 -25.214 1.00 88.38 239 GLY A C 1
ATOM 1870 O O . GLY A 1 239 ? 22.551 -6.824 -24.405 1.00 88.38 239 GLY A O 1
ATOM 1871 N N . TYR A 1 240 ? 23.026 -5.568 -26.209 1.00 86.44 240 TYR A N 1
ATOM 1872 C CA . TYR A 1 240 ? 21.685 -5.003 -26.368 1.00 86.44 240 TYR A CA 1
ATOM 1873 C C . TYR A 1 240 ? 20.628 -6.084 -26.617 1.00 86.44 240 TYR A C 1
ATOM 1875 O O . TYR A 1 240 ? 19.611 -6.130 -25.929 1.00 86.44 240 TYR A O 1
ATOM 1883 N N . CYS A 1 241 ? 20.883 -7.012 -27.546 1.00 86.81 241 CYS A N 1
ATOM 1884 C CA . CYS A 1 241 ? 19.962 -8.119 -27.804 1.00 86.81 241 CYS A CA 1
ATOM 1885 C C . CYS A 1 241 ? 19.784 -9.004 -26.565 1.00 86.81 241 CYS A C 1
ATOM 1887 O O . CYS A 1 241 ? 18.675 -9.453 -26.293 1.00 86.81 241 CYS A O 1
ATOM 1889 N N . SER A 1 242 ? 20.860 -9.258 -25.817 1.00 86.38 242 SER A N 1
ATOM 1890 C CA . SER A 1 242 ? 20.814 -10.072 -24.596 1.00 86.38 242 SER A CA 1
ATOM 1891 C C . SER A 1 242 ? 20.031 -9.369 -23.486 1.00 86.38 242 SER A C 1
ATOM 1893 O O . SER A 1 242 ? 19.234 -10.012 -22.807 1.00 86.38 242 SER A O 1
ATOM 1895 N N . TYR A 1 243 ? 20.174 -8.048 -23.362 1.00 82.88 243 TYR A N 1
ATOM 1896 C CA . TYR A 1 243 ? 19.375 -7.225 -22.457 1.00 82.88 243 TYR A CA 1
ATOM 1897 C C . TYR A 1 243 ? 17.880 -7.284 -22.791 1.00 82.88 243 TYR A C 1
ATOM 1899 O O . TYR A 1 243 ? 17.076 -7.598 -21.916 1.00 82.88 243 TYR A O 1
ATOM 1907 N N . CYS A 1 244 ? 17.504 -7.084 -24.059 1.00 79.44 244 CYS A N 1
ATOM 1908 C CA . CYS A 1 244 ? 16.107 -7.184 -24.500 1.00 79.44 244 CYS A CA 1
ATOM 1909 C C . CYS A 1 244 ? 15.510 -8.592 -24.324 1.00 79.44 244 CYS A C 1
ATOM 1911 O O . CYS A 1 244 ? 14.298 -8.750 -24.324 1.00 79.44 244 CYS A O 1
ATOM 1913 N N . LEU A 1 245 ? 16.344 -9.626 -24.184 1.00 81.06 245 LEU A N 1
ATOM 1914 C CA . LEU A 1 245 ? 15.912 -10.994 -23.881 1.00 81.06 245 LEU A CA 1
ATOM 1915 C C . LEU A 1 245 ? 15.880 -11.296 -22.369 1.00 81.06 245 LEU A C 1
ATOM 1917 O O . LEU A 1 245 ? 15.567 -12.421 -21.983 1.00 81.06 245 LEU A O 1
ATOM 1921 N N . GLY A 1 246 ? 16.224 -10.330 -21.510 1.00 77.94 246 GLY A N 1
ATOM 1922 C CA . GLY A 1 246 ? 16.302 -10.493 -20.054 1.00 77.94 246 GLY A CA 1
ATOM 1923 C C . GLY A 1 246 ? 17.560 -11.216 -19.553 1.00 77.94 246 GLY A C 1
ATOM 1924 O O . GLY A 1 246 ? 17.663 -11.533 -18.367 1.00 77.94 246 GLY A O 1
ATOM 1925 N N . LEU A 1 247 ? 18.542 -11.469 -20.424 1.00 82.50 247 LEU A N 1
ATOM 1926 C CA . LEU A 1 247 ? 19.797 -12.164 -20.117 1.00 82.50 247 LEU A CA 1
ATOM 1927 C C . LEU A 1 247 ? 20.850 -11.178 -19.572 1.00 82.50 247 LEU A C 1
ATOM 1929 O O . LEU A 1 247 ? 21.928 -11.007 -20.141 1.00 82.50 247 LEU A O 1
ATOM 1933 N N . ASN A 1 248 ? 20.536 -10.515 -18.455 1.00 82.19 248 ASN A N 1
ATOM 1934 C CA . ASN A 1 248 ? 21.350 -9.428 -17.885 1.00 82.19 248 ASN A CA 1
ATOM 1935 C C . ASN A 1 248 ? 22.823 -9.792 -17.579 1.00 82.19 248 ASN A C 1
ATOM 1937 O O . ASN A 1 248 ? 23.688 -8.960 -17.853 1.00 82.19 248 ASN A O 1
ATOM 1941 N N . PRO A 1 249 ? 23.163 -10.987 -17.044 1.00 84.69 249 PRO A N 1
ATOM 1942 C CA . PRO A 1 249 ? 24.562 -11.359 -16.807 1.00 84.69 249 PRO A CA 1
ATOM 1943 C C . PRO A 1 249 ? 25.367 -11.499 -18.103 1.00 84.69 249 PRO A C 1
ATOM 1945 O O . PRO A 1 249 ? 26.517 -11.077 -18.166 1.00 84.69 249 PRO A O 1
ATOM 1948 N N . GLU A 1 250 ? 24.748 -12.054 -19.149 1.00 85.62 250 GLU A N 1
ATOM 1949 C CA . GLU A 1 250 ? 25.370 -12.206 -20.468 1.00 85.62 250 GLU A CA 1
ATOM 1950 C C . GLU A 1 250 ? 25.572 -10.832 -21.124 1.00 85.62 250 GLU A C 1
ATOM 1952 O O . GLU A 1 250 ? 26.648 -10.532 -21.636 1.00 85.62 250 GLU A O 1
ATOM 1957 N N . ALA A 1 251 ? 24.568 -9.952 -21.022 1.00 87.00 251 ALA A N 1
ATOM 1958 C CA . ALA A 1 251 ? 24.671 -8.571 -21.485 1.00 87.00 251 ALA A CA 1
ATOM 1959 C C . ALA A 1 251 ? 25.815 -7.812 -20.792 1.00 87.00 251 ALA A C 1
ATOM 1961 O O . ALA A 1 251 ? 26.581 -7.115 -21.455 1.00 87.00 251 ALA A O 1
ATOM 1962 N N . MET A 1 252 ? 25.962 -7.986 -19.473 1.00 87.81 252 MET A N 1
ATOM 1963 C CA . MET A 1 252 ? 27.041 -7.371 -18.695 1.00 87.81 252 MET A CA 1
ATOM 1964 C C . MET A 1 252 ? 28.415 -7.804 -19.206 1.00 87.81 252 MET A C 1
ATOM 1966 O O . MET A 1 252 ? 29.277 -6.953 -19.419 1.00 87.81 252 MET A O 1
ATOM 1970 N N . GLN A 1 253 ? 28.597 -9.103 -19.453 1.00 90.00 253 GLN A N 1
ATOM 1971 C CA . GLN A 1 253 ? 29.855 -9.632 -19.971 1.00 90.00 253 GLN A CA 1
ATOM 1972 C C . GLN A 1 253 ? 30.209 -9.000 -21.322 1.00 90.00 253 GLN A C 1
ATOM 1974 O O . GLN A 1 253 ? 31.316 -8.495 -21.485 1.00 90.00 253 GLN A O 1
ATOM 1979 N N . PHE A 1 254 ? 29.260 -8.934 -22.2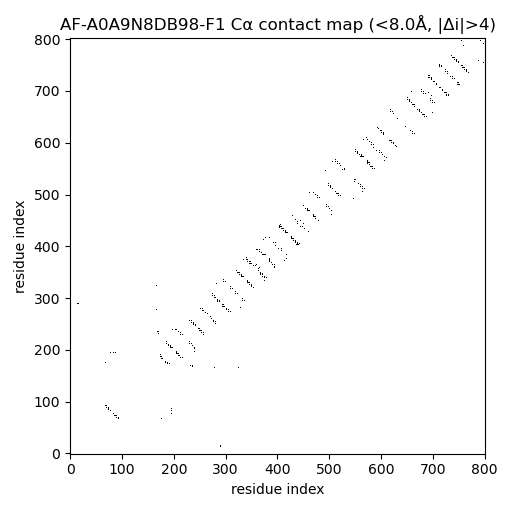62 1.00 90.94 254 PHE A N 1
ATOM 1980 C CA . PHE A 1 254 ? 29.519 -8.340 -23.576 1.00 90.94 254 PHE A CA 1
ATOM 1981 C C . PHE A 1 254 ? 29.920 -6.861 -23.504 1.00 90.94 254 PHE A C 1
ATOM 1983 O O . PHE A 1 254 ? 30.797 -6.430 -24.255 1.00 90.94 254 PHE A O 1
ATOM 1990 N N . TYR A 1 255 ? 29.326 -6.073 -22.601 1.00 89.38 255 TYR A N 1
ATOM 1991 C CA . TYR A 1 255 ? 29.724 -4.672 -22.429 1.00 89.38 255 TYR A CA 1
ATOM 1992 C C . TYR A 1 255 ? 31.079 -4.515 -21.721 1.00 89.38 255 TYR A C 1
ATOM 1994 O O . TYR A 1 255 ? 31.829 -3.594 -22.047 1.00 89.38 255 TYR A O 1
ATOM 2002 N N . GLN A 1 256 ? 31.432 -5.414 -20.798 1.00 89.88 256 GLN A N 1
ATOM 2003 C CA . GLN A 1 256 ? 32.767 -5.448 -20.189 1.00 89.88 256 GLN A CA 1
ATOM 2004 C C . GLN A 1 256 ? 33.843 -5.841 -21.209 1.00 89.88 256 GLN A C 1
ATOM 2006 O O . GLN A 1 256 ? 34.891 -5.197 -21.270 1.00 89.88 256 GLN A O 1
ATOM 2011 N N . ASP A 1 257 ? 33.557 -6.823 -22.064 1.00 88.31 257 ASP A N 1
ATOM 2012 C CA . ASP A 1 257 ? 34.437 -7.222 -23.165 1.00 88.31 257 ASP A CA 1
ATOM 2013 C C . ASP A 1 257 ? 34.624 -6.062 -24.158 1.00 88.31 257 ASP A C 1
ATOM 2015 O O . ASP A 1 257 ? 35.741 -5.774 -24.592 1.00 88.31 257 ASP A O 1
ATOM 2019 N N . ALA A 1 258 ? 33.549 -5.326 -24.462 1.00 86.88 258 ALA A N 1
ATOM 2020 C CA . ALA A 1 258 ? 33.604 -4.131 -25.301 1.00 86.88 258 ALA A CA 1
ATOM 2021 C C . ALA A 1 258 ? 34.492 -3.034 -24.685 1.00 86.88 258 ALA A C 1
ATOM 2023 O O . ALA A 1 258 ? 35.288 -2.406 -25.387 1.00 86.88 258 ALA A O 1
ATOM 2024 N N . LEU A 1 259 ? 34.396 -2.826 -23.369 1.00 86.12 259 LEU A N 1
ATOM 2025 C CA . LEU A 1 259 ? 35.244 -1.881 -22.647 1.00 86.12 259 LEU A CA 1
ATOM 2026 C C . LEU A 1 259 ? 36.717 -2.317 -22.663 1.00 86.12 259 LEU A C 1
ATOM 2028 O O . LEU A 1 259 ? 37.594 -1.475 -22.860 1.00 86.12 259 LEU A O 1
ATOM 2032 N N . ALA A 1 260 ? 36.998 -3.615 -22.522 1.00 85.25 260 ALA A N 1
ATOM 2033 C CA . ALA A 1 260 ? 38.357 -4.151 -22.580 1.00 85.25 260 ALA A CA 1
ATOM 2034 C C . ALA A 1 260 ? 39.026 -3.847 -23.931 1.00 85.25 260 ALA A C 1
ATOM 2036 O O . ALA A 1 260 ? 40.153 -3.345 -23.948 1.00 85.25 260 ALA A O 1
ATOM 2037 N N . VAL A 1 261 ? 38.310 -4.026 -25.049 1.00 81.44 261 VAL A N 1
ATOM 2038 C CA . VAL A 1 261 ? 38.794 -3.653 -26.394 1.00 81.44 261 VAL A CA 1
ATOM 2039 C C . VAL A 1 261 ? 39.163 -2.161 -26.449 1.00 81.44 261 VAL A C 1
ATOM 2041 O O . VAL A 1 261 ? 40.250 -1.805 -26.902 1.00 81.44 261 VAL A O 1
ATOM 2044 N N . LEU A 1 262 ? 38.329 -1.285 -25.884 1.00 77.69 262 LEU A N 1
ATOM 2045 C CA . LEU A 1 262 ? 38.521 0.173 -25.885 1.00 77.69 262 LEU A CA 1
ATOM 2046 C C . LEU A 1 262 ? 39.660 0.689 -24.992 1.00 77.69 262 LEU A C 1
ATOM 2048 O O . LEU A 1 262 ? 40.098 1.831 -25.167 1.00 77.69 262 LEU A O 1
ATOM 2052 N N . THR A 1 263 ? 40.127 -0.096 -24.016 1.00 72.06 263 THR A N 1
ATOM 2053 C CA . THR A 1 263 ? 41.287 0.280 -23.180 1.00 72.06 263 THR A CA 1
ATOM 2054 C C . THR A 1 263 ? 42.618 0.134 -23.917 1.00 72.06 263 THR A C 1
ATOM 2056 O O . THR A 1 263 ? 43.593 0.794 -23.559 1.00 72.06 263 THR A O 1
ATOM 2059 N N . THR A 1 264 ? 42.651 -0.676 -24.978 1.00 68.38 264 THR A N 1
ATOM 2060 C CA . THR A 1 264 ? 43.856 -0.920 -25.788 1.00 68.38 264 THR A CA 1
ATOM 2061 C C . THR A 1 264 ? 44.079 0.129 -26.885 1.00 68.38 264 THR A C 1
ATOM 2063 O O . THR A 1 264 ? 45.195 0.274 -27.381 1.00 68.38 264 THR A O 1
ATOM 2066 N N . SER A 1 265 ? 43.053 0.921 -27.216 1.00 63.06 265 SER A N 1
ATOM 2067 C CA . SER A 1 265 ? 43.070 1.973 -28.240 1.00 63.06 265 SER A CA 1
ATOM 2068 C C . SER A 1 265 ? 42.981 3.377 -27.619 1.00 63.06 265 SER A C 1
ATOM 2070 O O . SER A 1 265 ? 42.102 3.645 -26.801 1.00 63.06 265 SER A O 1
ATOM 2072 N N . THR A 1 266 ? 43.862 4.306 -28.005 1.00 55.50 266 THR A N 1
ATOM 2073 C CA . THR A 1 266 ? 43.973 5.651 -27.389 1.00 55.50 266 THR A CA 1
ATOM 2074 C C . THR A 1 266 ? 43.424 6.807 -28.247 1.00 55.50 266 THR A C 1
ATOM 2076 O O . THR A 1 266 ? 43.647 7.973 -27.920 1.00 55.50 266 THR A O 1
ATOM 2079 N N . GLY A 1 267 ? 42.689 6.521 -29.330 1.00 61.44 267 GLY A N 1
ATOM 2080 C CA . GLY A 1 267 ? 42.151 7.531 -30.258 1.00 61.44 267 GLY A CA 1
ATOM 2081 C C . GLY A 1 267 ? 40.907 8.280 -29.745 1.00 61.44 267 GLY A C 1
ATOM 2082 O O . GLY A 1 267 ? 40.109 7.732 -28.986 1.00 61.44 267 GLY A O 1
ATOM 2083 N N . SER A 1 268 ? 40.682 9.521 -30.199 1.00 58.53 268 SER A N 1
ATOM 2084 C CA . SER A 1 268 ? 39.520 10.346 -29.801 1.00 58.53 268 SER A CA 1
ATOM 2085 C C . SER A 1 268 ? 38.163 9.751 -30.205 1.00 58.53 268 SER A C 1
ATOM 2087 O O . SER A 1 268 ? 37.186 9.938 -29.483 1.00 58.53 268 SER A O 1
ATOM 2089 N N . ALA A 1 269 ? 38.100 8.991 -31.306 1.00 59.44 269 ALA A N 1
ATOM 2090 C CA . ALA A 1 269 ? 36.898 8.267 -31.730 1.00 59.44 269 ALA A CA 1
ATOM 2091 C C . ALA A 1 269 ? 36.464 7.219 -30.686 1.00 59.44 269 ALA A C 1
ATOM 2093 O O . ALA A 1 269 ? 35.295 7.144 -30.324 1.00 59.44 269 ALA A O 1
ATOM 2094 N N . THR A 1 270 ? 37.434 6.518 -30.092 1.00 71.56 270 THR A N 1
ATOM 2095 C CA . THR A 1 270 ? 37.203 5.459 -29.094 1.00 71.56 270 THR A CA 1
ATOM 2096 C C . THR A 1 270 ? 36.758 5.993 -27.725 1.00 71.56 270 THR A C 1
ATOM 2098 O O . THR A 1 270 ? 36.252 5.241 -26.894 1.00 71.56 270 THR A O 1
ATOM 2101 N N . MET A 1 271 ? 36.890 7.305 -27.475 1.00 76.44 271 MET A N 1
ATOM 2102 C CA . MET A 1 271 ? 36.391 7.924 -26.241 1.00 76.44 271 MET A CA 1
ATOM 2103 C C . MET A 1 271 ? 34.858 7.964 -26.197 1.00 76.44 271 MET A C 1
ATOM 2105 O O . MET A 1 271 ? 34.283 7.727 -25.137 1.00 76.44 271 MET A O 1
ATOM 2109 N N . MET A 1 272 ? 34.190 8.215 -27.330 1.00 79.50 272 MET A N 1
ATOM 2110 C CA . MET A 1 272 ? 32.718 8.220 -27.398 1.00 79.50 272 MET A CA 1
ATOM 2111 C C . MET A 1 272 ? 32.146 6.836 -27.137 1.00 79.50 272 MET A C 1
ATOM 2113 O O . MET A 1 272 ? 31.218 6.670 -26.349 1.00 79.50 272 MET A O 1
ATOM 2117 N N . ASP A 1 273 ? 32.765 5.840 -27.754 1.00 80.12 273 ASP A N 1
ATOM 2118 C CA . ASP A 1 273 ? 32.406 4.440 -27.596 1.00 80.12 273 ASP A CA 1
ATOM 2119 C C . ASP A 1 273 ? 32.604 3.956 -26.150 1.00 80.12 273 ASP A C 1
ATOM 2121 O O . ASP A 1 273 ? 31.803 3.190 -25.617 1.00 80.12 273 ASP A O 1
ATOM 2125 N N . ARG A 1 274 ? 33.629 4.474 -25.461 1.00 84.75 274 ARG A N 1
ATOM 2126 C CA . ARG A 1 274 ? 33.841 4.230 -24.027 1.00 84.75 274 ARG A CA 1
ATOM 2127 C C . ARG A 1 274 ? 32.739 4.833 -23.168 1.00 84.75 274 ARG A C 1
ATOM 2129 O O . ARG A 1 274 ? 32.239 4.170 -22.264 1.00 84.75 274 ARG A O 1
ATOM 2136 N N . ALA A 1 275 ? 32.327 6.063 -23.467 1.00 85.69 275 ALA A N 1
ATOM 2137 C CA . ALA A 1 275 ? 31.214 6.702 -22.775 1.00 85.69 275 ALA A CA 1
ATOM 2138 C C . ALA A 1 275 ? 29.897 5.934 -22.988 1.00 85.69 275 ALA A C 1
ATOM 2140 O O . ALA A 1 275 ? 29.100 5.811 -22.054 1.00 85.69 275 ALA A O 1
ATOM 2141 N N . ALA A 1 276 ? 29.675 5.383 -24.185 1.00 83.75 276 ALA A N 1
ATOM 2142 C CA . ALA A 1 276 ? 28.549 4.503 -24.480 1.00 83.75 276 ALA A CA 1
ATOM 2143 C C . ALA A 1 276 ? 28.584 3.206 -23.657 1.00 83.75 276 ALA A C 1
ATOM 2145 O O . ALA A 1 276 ? 27.581 2.870 -23.023 1.00 83.75 276 ALA A O 1
ATOM 2146 N N . ALA A 1 277 ? 29.739 2.536 -23.592 1.00 86.25 277 ALA A N 1
ATOM 2147 C CA . ALA A 1 277 ? 29.924 1.325 -22.795 1.00 86.25 277 ALA A CA 1
ATOM 2148 C C . ALA A 1 277 ? 29.660 1.580 -21.301 1.00 86.25 277 ALA A C 1
ATOM 2150 O O . ALA A 1 277 ? 28.905 0.838 -20.676 1.00 86.25 277 ALA A O 1
ATOM 2151 N N . TYR A 1 278 ? 30.193 2.675 -20.743 1.00 89.00 278 TYR A N 1
ATOM 2152 C CA . TYR A 1 278 ? 29.925 3.086 -19.359 1.00 89.00 278 TYR A CA 1
ATOM 2153 C C . TYR A 1 278 ? 28.438 3.291 -19.081 1.00 89.00 278 TYR A C 1
ATOM 2155 O O . TYR A 1 278 ? 27.936 2.824 -18.061 1.00 89.00 278 TYR A O 1
ATOM 2163 N N . ASN A 1 279 ? 27.714 3.940 -19.997 1.00 87.38 279 ASN A N 1
ATOM 2164 C CA . ASN A 1 279 ? 26.273 4.115 -19.855 1.00 87.38 279 ASN A CA 1
ATOM 2165 C C . ASN A 1 279 ? 25.528 2.767 -19.873 1.00 87.38 279 ASN A C 1
ATOM 2167 O O . ASN A 1 279 ? 24.649 2.553 -19.044 1.00 87.38 279 ASN A O 1
ATOM 2171 N N . CYS A 1 280 ? 25.896 1.844 -20.767 1.00 86.12 280 CYS A N 1
ATOM 2172 C CA . CYS A 1 280 ? 25.276 0.517 -20.847 1.00 86.12 280 CYS A CA 1
ATOM 2173 C C . CYS A 1 280 ? 25.518 -0.315 -19.576 1.00 86.12 280 CYS A C 1
ATOM 2175 O O . CYS A 1 280 ? 24.578 -0.878 -19.013 1.00 86.12 280 CYS A O 1
ATOM 2177 N N . ILE A 1 281 ? 26.763 -0.345 -19.088 1.00 86.56 281 ILE A N 1
ATOM 2178 C CA . ILE A 1 281 ? 27.142 -1.047 -17.852 1.00 86.56 281 ILE A CA 1
ATOM 2179 C C . ILE A 1 281 ? 26.397 -0.453 -16.655 1.00 86.56 281 ILE A C 1
ATOM 2181 O O . ILE A 1 281 ? 25.820 -1.199 -15.867 1.00 86.56 281 ILE A O 1
ATOM 2185 N N . ALA A 1 282 ? 26.340 0.877 -16.545 1.00 85.88 282 ALA A N 1
ATOM 2186 C CA . ALA A 1 282 ? 25.639 1.542 -15.454 1.00 85.88 282 ALA A CA 1
ATOM 2187 C C . ALA A 1 282 ? 24.138 1.216 -15.425 1.00 85.88 282 ALA A C 1
ATOM 2189 O O . ALA A 1 282 ? 23.588 0.987 -14.351 1.00 85.88 282 ALA A O 1
ATOM 2190 N N . VAL A 1 283 ? 23.476 1.134 -16.587 1.00 81.12 283 VAL A N 1
ATOM 2191 C CA . VAL A 1 283 ? 22.063 0.718 -16.668 1.00 81.12 283 VAL A CA 1
ATOM 2192 C C . VAL A 1 283 ? 21.882 -0.730 -16.193 1.00 81.12 283 VAL A C 1
ATOM 2194 O O . VAL A 1 283 ? 20.925 -1.030 -15.481 1.00 81.12 283 VAL A O 1
ATOM 2197 N N . LEU A 1 284 ? 22.808 -1.637 -16.513 1.00 80.62 284 LEU A N 1
ATOM 2198 C CA . LEU A 1 284 ? 22.745 -3.020 -16.028 1.00 80.62 284 LEU A CA 1
ATOM 2199 C C . LEU A 1 284 ? 23.033 -3.147 -14.524 1.00 80.62 284 LEU A C 1
ATOM 2201 O O . LEU A 1 284 ? 22.348 -3.912 -13.843 1.00 80.62 284 LEU A O 1
ATOM 2205 N N . LEU A 1 285 ? 24.005 -2.394 -13.994 1.00 79.44 285 LEU A N 1
ATOM 2206 C CA . LEU A 1 285 ? 24.271 -2.310 -12.550 1.00 79.44 285 LEU A CA 1
ATOM 2207 C C . LEU A 1 285 ? 23.043 -1.784 -11.805 1.00 79.44 285 LEU A C 1
ATOM 2209 O O . LEU A 1 285 ? 22.634 -2.348 -10.795 1.00 79.44 285 LEU A O 1
ATOM 2213 N N . PHE A 1 286 ? 22.381 -0.778 -12.369 1.00 70.75 286 PHE A N 1
ATOM 2214 C CA . PHE A 1 286 ? 21.117 -0.254 -11.873 1.00 70.75 286 PHE A CA 1
ATOM 2215 C C . PHE A 1 286 ? 19.998 -1.313 -11.817 1.00 70.75 286 PHE A C 1
ATOM 2217 O O . PHE A 1 286 ? 19.284 -1.408 -10.823 1.00 70.75 286 PHE A O 1
ATOM 2224 N N . HIS A 1 287 ? 19.843 -2.161 -12.837 1.00 67.81 287 HIS A N 1
ATOM 2225 C CA . HIS A 1 287 ? 18.848 -3.244 -12.782 1.00 67.81 287 HIS A CA 1
ATOM 2226 C C . HIS A 1 287 ? 19.187 -4.321 -11.739 1.00 67.81 287 HIS A C 1
ATOM 2228 O O . HIS A 1 287 ? 18.287 -5.000 -11.239 1.00 67.81 287 HIS A O 1
ATOM 2234 N N . ARG A 1 288 ? 20.468 -4.467 -11.380 1.00 67.31 288 ARG A N 1
ATOM 2235 C CA . ARG A 1 288 ? 20.939 -5.351 -10.305 1.00 67.31 288 ARG A CA 1
ATOM 2236 C C . ARG A 1 288 ? 20.763 -4.730 -8.911 1.00 67.31 288 ARG A C 1
ATOM 2238 O O . ARG A 1 288 ? 20.531 -5.466 -7.952 1.00 67.31 288 ARG A O 1
ATOM 2245 N N . SER A 1 289 ? 20.797 -3.399 -8.806 1.00 51.44 289 SER A N 1
ATOM 2246 C CA . SER A 1 289 ? 20.881 -2.647 -7.545 1.00 51.44 289 SER A CA 1
ATOM 2247 C C . SER A 1 289 ? 19.622 -2.649 -6.674 1.00 51.44 289 SER A C 1
ATOM 2249 O O . SER A 1 289 ? 19.673 -2.161 -5.547 1.00 51.44 289 SER A O 1
ATOM 2251 N N . SER A 1 290 ? 18.526 -3.295 -7.097 1.00 49.91 290 SER A N 1
ATOM 2252 C CA . SER A 1 290 ? 17.372 -3.563 -6.214 1.00 49.91 290 SER A CA 1
ATOM 2253 C C . SER A 1 290 ? 17.726 -4.351 -4.934 1.00 49.91 290 SER A C 1
ATOM 2255 O O . SER A 1 290 ? 16.868 -4.516 -4.070 1.00 49.91 290 SER A O 1
ATOM 2257 N N . ALA A 1 291 ? 18.983 -4.803 -4.788 1.00 43.94 291 ALA A N 1
ATOM 2258 C CA . ALA A 1 291 ? 19.500 -5.528 -3.634 1.00 43.94 291 ALA A CA 1
ATOM 2259 C C . ALA A 1 291 ? 20.656 -4.852 -2.844 1.00 43.94 291 ALA A C 1
ATOM 2261 O O . ALA A 1 291 ? 20.915 -5.307 -1.731 1.00 43.94 291 ALA A O 1
ATOM 2262 N N . GLN A 1 292 ? 21.381 -3.834 -3.348 1.00 54.22 292 GLN A N 1
ATOM 2263 C CA . GLN A 1 292 ? 22.590 -3.296 -2.671 1.00 54.22 292 GLN A CA 1
ATOM 2264 C C . GLN A 1 292 ? 22.851 -1.799 -2.955 1.00 54.22 292 GLN A C 1
ATOM 2266 O O . GLN A 1 292 ? 22.863 -1.373 -4.107 1.00 54.22 292 GLN A O 1
ATOM 2271 N N . GLU A 1 293 ? 23.125 -1.006 -1.906 1.00 58.25 293 GLU A N 1
ATOM 2272 C CA . GLU A 1 293 ? 23.448 0.437 -2.002 1.00 58.25 293 GLU A CA 1
ATOM 2273 C C . GLU A 1 293 ? 24.739 0.709 -2.802 1.00 58.25 293 GLU A C 1
ATOM 2275 O O . GLU A 1 293 ? 24.816 1.689 -3.542 1.00 58.25 293 GLU A O 1
ATOM 2280 N N . ASN A 1 294 ? 25.715 -0.202 -2.727 1.00 65.81 294 ASN A N 1
ATOM 2281 C CA . ASN A 1 294 ? 27.038 -0.052 -3.342 1.00 65.81 294 ASN A CA 1
ATOM 2282 C C . ASN A 1 294 ? 26.994 -0.027 -4.888 1.00 65.81 294 ASN A C 1
ATOM 2284 O O . ASN A 1 294 ? 27.732 0.722 -5.523 1.00 65.81 294 ASN A O 1
ATOM 2288 N N . ASP A 1 295 ? 26.072 -0.783 -5.494 1.00 74.06 295 ASP A N 1
ATOM 2289 C CA . ASP A 1 295 ? 25.933 -0.875 -6.956 1.00 74.06 295 ASP A CA 1
ATOM 2290 C C . ASP A 1 295 ? 25.366 0.423 -7.569 1.00 74.06 295 ASP A C 1
ATOM 2292 O O . ASP A 1 295 ? 25.632 0.747 -8.728 1.00 74.06 295 ASP A O 1
ATOM 2296 N N . SER A 1 296 ? 24.586 1.191 -6.797 1.00 79.44 296 SER A N 1
ATOM 2297 C CA . SER A 1 296 ? 24.006 2.460 -7.266 1.00 79.44 296 SER A CA 1
ATOM 2298 C C . SER A 1 296 ? 25.043 3.582 -7.304 1.00 79.44 296 SER A C 1
ATOM 2300 O O . SER A 1 296 ? 25.014 4.411 -8.215 1.00 79.44 296 SER A O 1
ATOM 2302 N N . GLU A 1 297 ? 25.979 3.598 -6.350 1.00 84.19 297 GLU A N 1
ATOM 2303 C CA . GLU A 1 297 ? 27.101 4.541 -6.360 1.00 84.19 297 GLU A CA 1
ATOM 2304 C C . GLU A 1 297 ? 28.042 4.263 -7.536 1.00 84.19 297 GLU A C 1
ATOM 2306 O O . GLU A 1 297 ? 28.385 5.189 -8.270 1.00 84.19 297 GLU A O 1
ATOM 2311 N N . GLU A 1 298 ? 28.386 2.995 -7.780 1.00 87.44 298 GLU A N 1
ATOM 2312 C CA . GLU A 1 298 ? 29.206 2.594 -8.932 1.00 87.44 298 GLU A CA 1
ATOM 2313 C C . GLU A 1 298 ? 28.532 2.940 -10.272 1.00 87.44 298 GLU A C 1
ATOM 2315 O O . GLU A 1 298 ? 29.165 3.466 -11.188 1.00 87.44 298 GLU A O 1
ATOM 2320 N N . ALA A 1 299 ? 27.220 2.730 -10.395 1.00 87.31 299 ALA A N 1
ATOM 2321 C CA . ALA A 1 299 ? 26.493 3.136 -11.594 1.00 87.31 299 ALA A CA 1
ATOM 2322 C C . ALA A 1 299 ? 26.533 4.665 -11.808 1.00 87.31 299 ALA A C 1
ATOM 2324 O O . ALA A 1 299 ? 26.702 5.130 -12.939 1.00 87.31 299 ALA A O 1
ATOM 2325 N N . LEU A 1 300 ? 26.418 5.463 -10.740 1.00 88.75 300 LEU A N 1
ATOM 2326 C CA . LEU A 1 300 ? 26.502 6.925 -10.825 1.00 88.75 300 LEU A CA 1
ATOM 2327 C C . LEU A 1 300 ? 27.906 7.414 -11.194 1.00 88.75 300 LEU A C 1
ATOM 2329 O O . LEU A 1 300 ? 28.012 8.370 -11.966 1.00 88.75 300 LEU A O 1
ATOM 2333 N N . THR A 1 301 ? 28.975 6.777 -10.703 1.00 91.81 301 THR A N 1
ATOM 2334 C CA . THR A 1 301 ? 30.349 7.152 -11.085 1.00 91.81 301 THR A CA 1
ATOM 2335 C C . THR A 1 301 ? 30.596 6.891 -12.569 1.00 91.81 301 THR A C 1
ATOM 2337 O O . THR A 1 301 ? 31.067 7.791 -13.268 1.00 91.81 301 THR A O 1
ATOM 2340 N N . LEU A 1 302 ? 30.180 5.731 -13.088 1.00 90.69 302 LEU A N 1
ATOM 2341 C CA . LEU A 1 302 ? 30.281 5.401 -14.515 1.00 90.69 302 LEU A CA 1
ATOM 2342 C C . LEU A 1 302 ? 29.466 6.360 -15.396 1.00 90.69 302 LEU A C 1
ATOM 2344 O O . LEU A 1 302 ? 29.950 6.820 -16.435 1.00 90.69 302 LEU A O 1
ATOM 2348 N N . LEU A 1 303 ? 28.246 6.722 -14.981 1.00 90.31 303 LEU A N 1
ATOM 2349 C CA . LEU A 1 303 ? 27.442 7.717 -15.702 1.00 90.31 303 LEU A CA 1
ATOM 2350 C C . LEU A 1 303 ? 28.073 9.108 -15.649 1.00 90.31 303 LEU A C 1
ATOM 2352 O O . LEU A 1 303 ? 28.017 9.831 -16.642 1.00 90.31 303 LEU A O 1
ATOM 2356 N N . GLN A 1 304 ? 28.709 9.483 -14.538 1.00 93.06 304 GLN A N 1
ATOM 2357 C CA . GLN A 1 304 ? 29.410 10.759 -14.431 1.00 93.06 304 GLN A CA 1
ATOM 2358 C C . GLN A 1 304 ? 30.636 10.807 -15.356 1.00 93.06 304 GLN A C 1
ATOM 2360 O O . GLN A 1 304 ? 30.859 11.824 -16.016 1.00 93.06 304 GLN A O 1
ATOM 2365 N N . GLU A 1 305 ? 31.406 9.720 -15.459 1.00 90.94 305 GLU A N 1
ATOM 2366 C CA . GLU A 1 305 ? 32.508 9.612 -16.424 1.00 90.94 305 GLU A CA 1
ATOM 2367 C C . GLU A 1 305 ? 32.001 9.708 -17.868 1.00 90.94 305 GLU A C 1
ATOM 2369 O O . GLU A 1 305 ? 32.529 10.493 -18.660 1.00 90.94 305 GLU A O 1
ATOM 2374 N N . SER A 1 306 ? 30.929 8.979 -18.191 1.00 89.94 306 SER A N 1
ATOM 2375 C CA . SER A 1 306 ? 30.256 9.044 -19.493 1.00 89.94 306 SER A CA 1
ATOM 2376 C C . SER A 1 306 ? 29.800 10.471 -19.830 1.00 89.94 306 SER A C 1
ATOM 2378 O O . SER A 1 306 ? 30.083 10.993 -20.912 1.00 89.94 306 SER A O 1
ATOM 2380 N N . LEU A 1 307 ? 29.160 11.149 -18.871 1.00 89.94 307 LEU A N 1
ATOM 2381 C CA . LEU A 1 307 ? 28.672 12.517 -19.019 1.00 89.94 307 LEU A CA 1
ATOM 2382 C C . LEU A 1 307 ? 29.814 13.500 -19.295 1.00 89.94 307 LEU A C 1
ATOM 2384 O O . LEU A 1 307 ? 29.688 14.334 -20.194 1.00 89.94 307 LEU A O 1
ATOM 2388 N N . ASN A 1 308 ? 30.926 13.390 -18.564 1.00 89.81 308 ASN A N 1
ATOM 2389 C CA . ASN A 1 308 ? 32.094 14.256 -18.736 1.00 89.81 308 ASN A CA 1
ATOM 2390 C C . ASN A 1 308 ? 32.683 14.130 -20.152 1.00 89.81 308 ASN A C 1
ATOM 2392 O O . ASN A 1 308 ? 33.006 15.142 -20.779 1.00 89.81 308 ASN A O 1
ATOM 2396 N N . ILE A 1 309 ? 32.773 12.904 -20.680 1.00 87.00 309 ILE A N 1
ATOM 2397 C CA . ILE A 1 309 ? 33.293 12.639 -22.030 1.00 87.00 309 ILE A CA 1
ATOM 2398 C C . ILE A 1 309 ? 32.384 13.260 -23.099 1.00 87.00 309 ILE A C 1
ATOM 2400 O O . ILE A 1 309 ? 32.873 13.951 -24.001 1.00 87.00 309 ILE A O 1
ATOM 2404 N N . TYR A 1 310 ? 31.066 13.065 -22.990 1.00 85.88 310 TYR A N 1
ATOM 2405 C CA . TYR A 1 310 ? 30.121 13.640 -23.949 1.00 85.88 310 TYR A CA 1
ATOM 2406 C C . TYR A 1 310 ? 30.053 15.172 -23.862 1.00 85.88 310 TYR A C 1
ATOM 2408 O O . TYR A 1 310 ? 29.958 15.843 -24.893 1.00 85.88 310 TYR A O 1
ATOM 2416 N N . GLN A 1 311 ? 30.143 15.752 -22.659 1.00 84.25 311 GLN A N 1
ATOM 2417 C CA . GLN A 1 311 ? 30.120 17.205 -22.457 1.00 84.25 311 GLN A CA 1
ATOM 2418 C C . GLN A 1 311 ? 31.355 17.907 -23.033 1.00 84.25 311 GLN A C 1
ATOM 2420 O O . GLN A 1 311 ? 31.226 18.977 -23.638 1.00 84.25 311 GLN A O 1
ATOM 2425 N N . ALA A 1 312 ? 32.531 17.283 -22.914 1.00 81.88 312 ALA A N 1
ATOM 2426 C CA . ALA A 1 312 ? 33.783 17.799 -23.468 1.00 81.88 312 ALA A CA 1
ATOM 2427 C C . ALA A 1 312 ? 33.764 17.933 -25.005 1.00 81.88 312 ALA A C 1
ATOM 2429 O O . ALA A 1 312 ? 34.571 18.669 -25.564 1.00 81.88 312 ALA A O 1
ATOM 2430 N N . ASN A 1 313 ? 32.822 17.272 -25.689 1.00 73.25 313 ASN A N 1
ATOM 2431 C CA . ASN A 1 313 ? 32.755 17.182 -27.150 1.00 73.25 313 ASN A CA 1
ATOM 2432 C C . ASN A 1 313 ? 31.402 17.647 -27.734 1.00 73.25 313 ASN A C 1
ATOM 2434 O O . ASN A 1 313 ? 30.982 17.223 -28.810 1.00 73.25 313 ASN A O 1
ATOM 2438 N N . THR A 1 314 ? 30.721 18.568 -27.046 1.00 61.50 314 THR A N 1
ATOM 2439 C CA . THR A 1 314 ? 29.354 19.062 -27.342 1.00 61.50 314 THR A CA 1
ATOM 2440 C C . THR A 1 314 ? 29.150 19.775 -28.687 1.00 61.50 314 THR A C 1
ATOM 2442 O O . THR A 1 314 ? 28.027 20.178 -29.002 1.00 61.50 314 THR A O 1
ATOM 2445 N N . ILE A 1 315 ? 30.196 19.908 -29.506 1.00 61.53 315 ILE A N 1
ATOM 2446 C CA . ILE A 1 315 ? 30.131 20.512 -30.845 1.00 61.53 315 ILE A CA 1
ATOM 2447 C C . ILE A 1 315 ? 29.265 19.654 -31.791 1.00 61.53 315 ILE A C 1
ATOM 2449 O O . ILE A 1 315 ? 28.601 20.192 -32.678 1.00 61.53 315 ILE A O 1
ATOM 2453 N N . VAL A 1 316 ? 29.196 18.334 -31.574 1.00 62.81 316 VAL A N 1
ATOM 2454 C CA . VAL A 1 316 ? 28.414 17.407 -32.408 1.00 62.81 316 VAL A CA 1
ATOM 2455 C C . VAL A 1 316 ? 26.984 17.259 -31.868 1.00 62.81 316 VAL A C 1
ATOM 2457 O O . VAL A 1 316 ? 26.761 17.057 -30.674 1.00 62.81 316 VAL A O 1
ATOM 2460 N N . SER A 1 317 ? 25.979 17.363 -32.746 1.00 62.25 317 SER A N 1
ATOM 2461 C CA . SER A 1 317 ? 24.557 17.220 -32.383 1.00 62.25 317 SER A CA 1
ATOM 2462 C C . SER A 1 317 ? 24.220 15.845 -31.802 1.00 62.25 317 SER A C 1
ATOM 2464 O O . SER A 1 317 ? 23.380 15.773 -30.904 1.00 62.25 317 SER A O 1
ATOM 2466 N N . SER A 1 318 ? 24.898 14.782 -32.255 1.00 66.12 318 SER A N 1
ATOM 2467 C CA . SER A 1 318 ? 24.780 13.438 -31.681 1.00 66.12 318 SER A CA 1
ATOM 2468 C C . SER A 1 318 ? 25.087 13.470 -30.184 1.00 66.12 318 SER A C 1
ATOM 2470 O O . SER A 1 318 ? 24.209 13.116 -29.398 1.00 66.12 318 SER A O 1
ATOM 2472 N N . CYS A 1 319 ? 26.232 14.038 -29.779 1.00 73.69 319 CYS A N 1
ATOM 2473 C CA . CYS A 1 319 ? 26.673 14.117 -28.380 1.00 73.69 319 CYS A CA 1
ATOM 2474 C C . CYS A 1 319 ? 25.639 14.776 -27.462 1.00 73.69 319 CYS A C 1
ATOM 2476 O O . CYS A 1 319 ? 25.463 14.343 -26.327 1.00 73.69 319 CYS A O 1
ATOM 2478 N N . ARG A 1 320 ? 24.883 15.773 -27.945 1.00 79.81 320 ARG A N 1
ATOM 2479 C CA . ARG A 1 320 ? 23.793 16.384 -27.160 1.00 79.81 320 ARG A CA 1
ATOM 2480 C C . ARG A 1 320 ? 22.657 15.397 -26.861 1.00 79.81 320 ARG A C 1
ATOM 2482 O O . ARG A 1 320 ? 22.135 15.412 -25.748 1.00 79.81 320 ARG A O 1
ATOM 2489 N N . ARG A 1 321 ? 22.307 14.507 -27.797 1.00 81.69 321 ARG A N 1
ATOM 2490 C CA . ARG A 1 321 ? 21.327 13.428 -27.560 1.00 81.69 321 ARG A CA 1
ATOM 2491 C C . ARG A 1 321 ? 21.847 12.429 -26.523 1.00 81.69 321 ARG A C 1
ATOM 2493 O O . ARG A 1 321 ? 21.102 12.066 -25.611 1.00 81.69 321 ARG A O 1
ATOM 2500 N N . GLN A 1 322 ? 23.120 12.032 -26.606 1.00 81.69 322 GLN A N 1
ATOM 2501 C CA . GLN A 1 322 ? 23.708 11.139 -25.600 1.00 81.69 322 GLN A CA 1
ATOM 2502 C C . GLN A 1 322 ? 23.774 11.796 -24.213 1.00 81.69 322 GLN A C 1
ATOM 2504 O O . GLN A 1 322 ? 23.373 11.161 -23.245 1.00 81.69 322 GLN A O 1
ATOM 2509 N N . VAL A 1 323 ? 24.140 13.081 -24.102 1.00 87.12 323 VAL A N 1
ATOM 2510 C CA . VAL A 1 323 ? 24.094 13.829 -22.825 1.00 87.12 323 VAL A CA 1
ATOM 2511 C C . VAL A 1 323 ? 22.702 13.767 -22.190 1.00 87.12 323 VAL A C 1
ATOM 2513 O O . VAL A 1 323 ? 22.586 13.486 -21.000 1.00 87.12 323 VAL A O 1
ATOM 2516 N N . ALA A 1 324 ? 21.638 13.993 -22.967 1.00 86.88 324 ALA A N 1
ATOM 2517 C CA . ALA A 1 324 ? 20.271 13.901 -22.452 1.00 86.88 324 ALA A CA 1
ATOM 2518 C C . ALA A 1 324 ? 19.909 12.482 -21.984 1.00 86.88 324 ALA A C 1
ATOM 2520 O O . ALA A 1 324 ? 19.185 12.322 -21.004 1.00 86.88 324 ALA A O 1
ATOM 2521 N N . THR A 1 325 ? 20.427 11.461 -22.666 1.00 85.25 325 THR A N 1
ATOM 2522 C CA . THR A 1 325 ? 20.223 10.050 -22.312 1.00 85.25 325 THR A CA 1
ATOM 2523 C C . THR A 1 325 ? 20.910 9.706 -20.992 1.00 85.25 325 THR A C 1
ATOM 2525 O O . THR A 1 325 ? 20.260 9.188 -20.087 1.00 85.25 325 THR A O 1
ATOM 2528 N N . VAL A 1 326 ? 22.185 10.084 -20.836 1.00 87.50 326 VAL A N 1
ATOM 2529 C CA . VAL A 1 326 ? 22.944 9.875 -19.592 1.00 87.50 326 VAL A CA 1
ATOM 2530 C C . VAL A 1 326 ? 22.288 10.614 -18.423 1.00 87.50 326 VAL A C 1
ATOM 2532 O O . VAL A 1 326 ? 22.072 10.018 -17.371 1.00 87.50 326 VAL A O 1
ATOM 2535 N N . LEU A 1 327 ? 21.877 11.874 -18.612 1.00 90.06 327 LEU A N 1
ATOM 2536 C CA . LEU A 1 327 ? 21.153 12.639 -17.587 1.00 90.06 327 LEU A CA 1
ATOM 2537 C C . LEU A 1 327 ? 19.813 11.990 -17.207 1.00 90.06 327 LEU A C 1
ATOM 2539 O O . LEU A 1 327 ? 19.464 11.961 -16.029 1.00 90.06 327 LEU A O 1
ATOM 2543 N N . GLY A 1 328 ? 19.070 11.447 -18.175 1.00 87.62 328 GLY A N 1
ATOM 2544 C CA . GLY A 1 328 ? 17.840 10.699 -17.907 1.00 87.62 328 GLY A CA 1
ATOM 2545 C C . GLY A 1 328 ? 18.094 9.442 -17.069 1.00 87.62 328 GLY A C 1
ATOM 2546 O O . GLY A 1 328 ? 17.369 9.187 -16.108 1.00 87.62 328 GLY A O 1
ATOM 2547 N N . ASN A 1 329 ? 19.156 8.694 -17.374 1.00 86.69 329 ASN A N 1
ATOM 2548 C CA . ASN A 1 329 ? 19.545 7.506 -16.610 1.00 86.69 329 ASN A CA 1
ATOM 2549 C C . ASN A 1 329 ? 20.004 7.861 -15.190 1.00 86.69 329 ASN A C 1
ATOM 2551 O O . ASN A 1 329 ? 19.524 7.256 -14.234 1.00 86.69 329 ASN A O 1
ATOM 2555 N N . MET A 1 330 ? 20.831 8.899 -15.024 1.00 87.88 330 MET A N 1
ATOM 2556 C CA . MET A 1 330 ? 21.203 9.416 -13.698 1.00 87.88 330 MET A CA 1
ATOM 2557 C C . MET A 1 330 ? 19.966 9.824 -12.892 1.00 87.88 330 MET A C 1
ATOM 2559 O O . MET A 1 330 ? 19.851 9.486 -11.716 1.00 87.88 330 MET A O 1
ATOM 2563 N N . GLY A 1 331 ? 19.005 10.502 -13.531 1.00 87.69 331 GLY A N 1
ATOM 2564 C CA . GLY A 1 331 ? 17.747 10.888 -12.897 1.00 87.69 331 GLY A CA 1
ATOM 2565 C C . GLY A 1 331 ? 16.946 9.692 -12.375 1.00 87.69 331 GLY A C 1
ATOM 2566 O O . GLY A 1 331 ? 16.394 9.761 -11.280 1.00 87.69 331 GLY A O 1
ATOM 2567 N N . ARG A 1 332 ? 16.923 8.573 -13.112 1.00 84.12 332 ARG A N 1
ATOM 2568 C CA . ARG A 1 332 ? 16.253 7.328 -12.687 1.00 84.12 332 ARG A CA 1
ATOM 2569 C C . ARG A 1 332 ? 16.930 6.696 -11.477 1.00 84.12 332 ARG A C 1
ATOM 2571 O O . ARG A 1 332 ? 16.224 6.268 -10.566 1.00 84.12 332 ARG A O 1
ATOM 2578 N N . ILE A 1 333 ? 18.264 6.670 -11.449 1.00 83.00 333 ILE A N 1
ATOM 2579 C CA . ILE A 1 333 ? 19.010 6.151 -10.296 1.00 83.00 333 ILE A CA 1
ATOM 2580 C C . ILE A 1 333 ? 18.717 7.009 -9.065 1.00 83.00 333 ILE A C 1
ATOM 2582 O O . ILE A 1 333 ? 18.283 6.468 -8.053 1.00 83.00 333 ILE A O 1
ATOM 2586 N N . HIS A 1 334 ? 18.839 8.336 -9.175 1.00 85.44 334 HIS A N 1
ATOM 2587 C CA . HIS A 1 334 ? 18.513 9.254 -8.078 1.00 85.44 334 HIS A CA 1
ATOM 2588 C C . HIS A 1 334 ? 17.063 9.118 -7.597 1.00 85.44 334 HIS A C 1
ATOM 2590 O O . HIS A 1 334 ? 16.795 9.178 -6.401 1.00 85.44 334 HIS A O 1
ATOM 2596 N N . PHE A 1 335 ? 16.111 8.895 -8.508 1.00 83.38 335 PHE A N 1
ATOM 2597 C CA . PHE A 1 335 ? 14.714 8.686 -8.134 1.00 83.38 335 PHE A CA 1
ATOM 2598 C C . PHE A 1 335 ? 14.533 7.423 -7.281 1.00 83.38 335 PHE A C 1
ATOM 2600 O O . PHE A 1 335 ? 13.791 7.451 -6.301 1.00 83.38 335 PHE A O 1
ATOM 2607 N N . LEU A 1 336 ? 15.224 6.335 -7.627 1.00 79.00 336 LEU A N 1
ATOM 2608 C CA . LEU A 1 336 ? 15.135 5.059 -6.914 1.00 79.00 336 LEU A CA 1
ATOM 2609 C C . LEU A 1 336 ? 15.941 5.032 -5.614 1.00 79.00 336 LEU A C 1
ATOM 2611 O O . LEU A 1 336 ? 15.504 4.401 -4.656 1.00 79.00 336 LEU A O 1
ATOM 2615 N N . THR A 1 337 ? 17.035 5.790 -5.524 1.00 82.19 337 THR A N 1
ATOM 2616 C CA . THR A 1 337 ? 17.741 6.041 -4.256 1.00 82.19 337 THR A CA 1
ATOM 2617 C C . THR A 1 337 ? 17.037 7.081 -3.373 1.00 82.19 337 THR A C 1
ATOM 2619 O O . THR A 1 337 ? 17.566 7.472 -2.337 1.00 82.19 337 THR A O 1
ATOM 2622 N N . SER A 1 338 ? 15.817 7.501 -3.739 1.00 83.81 338 SER A N 1
ATOM 2623 C CA . SER A 1 338 ? 14.994 8.496 -3.029 1.00 83.81 338 SER A CA 1
ATOM 2624 C C . SER A 1 338 ? 15.589 9.913 -2.961 1.00 83.81 338 SER A C 1
ATOM 2626 O O . SER A 1 338 ? 15.083 10.767 -2.230 1.00 83.81 338 SER A O 1
ATOM 2628 N N . ASP A 1 339 ? 16.608 10.219 -3.768 1.00 87.00 339 ASP A N 1
ATOM 2629 C CA . ASP A 1 339 ? 17.120 11.577 -3.975 1.00 87.00 339 ASP A CA 1
ATOM 2630 C C . ASP A 1 339 ? 16.309 12.296 -5.068 1.00 87.00 339 ASP A C 1
ATOM 2632 O O . ASP A 1 339 ? 16.735 12.521 -6.208 1.00 87.00 339 ASP A O 1
ATOM 2636 N N . HIS A 1 340 ? 15.072 12.648 -4.718 1.00 88.75 340 HIS A N 1
ATOM 2637 C CA . HIS A 1 340 ? 14.121 13.241 -5.659 1.00 88.75 340 HIS A CA 1
ATOM 2638 C C . HIS A 1 340 ? 14.538 14.634 -6.164 1.00 88.75 340 HIS A C 1
ATOM 2640 O O . HIS A 1 340 ? 14.049 15.083 -7.202 1.00 88.75 340 HIS A O 1
ATOM 2646 N N . GLU A 1 341 ? 15.428 15.338 -5.458 1.00 90.94 341 GLU A N 1
ATOM 2647 C CA . GLU A 1 341 ? 15.925 16.649 -5.884 1.00 90.94 341 GLU A CA 1
ATOM 2648 C C . GLU A 1 341 ? 16.930 16.522 -7.027 1.00 90.94 341 GLU A C 1
ATOM 2650 O O . GLU A 1 341 ? 16.773 17.178 -8.064 1.00 90.94 341 GLU A O 1
ATOM 2655 N N . MET A 1 342 ? 17.918 15.639 -6.875 1.00 90.25 342 MET A N 1
ATOM 2656 C CA . MET A 1 342 ? 18.872 15.353 -7.944 1.00 90.25 342 MET A CA 1
ATOM 2657 C C . MET A 1 342 ? 18.176 14.718 -9.149 1.00 90.25 342 MET A C 1
ATOM 2659 O O . MET A 1 342 ? 18.452 15.112 -10.285 1.00 90.25 342 MET A O 1
ATOM 2663 N N . ALA A 1 343 ? 17.199 13.834 -8.913 1.00 89.19 343 ALA A N 1
ATOM 2664 C CA . ALA A 1 343 ? 16.379 13.241 -9.967 1.00 89.19 343 ALA A CA 1
ATOM 2665 C C . ALA A 1 343 ? 15.648 14.302 -10.801 1.00 89.19 343 ALA A C 1
ATOM 2667 O O . ALA A 1 343 ? 15.793 14.357 -12.025 1.00 89.19 343 ALA A O 1
ATOM 2668 N N . MET A 1 344 ? 14.922 15.205 -10.134 1.00 92.12 344 MET A N 1
ATOM 2669 C CA . MET A 1 344 ? 14.202 16.305 -10.777 1.00 92.12 344 MET A CA 1
ATOM 2670 C C . MET A 1 344 ? 15.148 17.188 -11.600 1.00 92.12 344 MET A C 1
ATOM 2672 O O . MET A 1 344 ? 14.849 17.506 -12.751 1.00 92.12 344 MET A O 1
ATOM 2676 N N . ASN A 1 345 ? 16.305 17.558 -11.044 1.00 93.31 345 ASN A N 1
ATOM 2677 C CA . ASN A 1 345 ? 17.290 18.390 -11.735 1.00 93.31 345 ASN A CA 1
ATOM 2678 C C . ASN A 1 345 ? 17.854 17.703 -12.988 1.00 93.31 345 ASN A C 1
ATOM 2680 O O . ASN A 1 345 ? 18.012 18.349 -14.029 1.00 93.31 345 ASN A O 1
ATOM 2684 N N . ALA A 1 346 ? 18.147 16.405 -12.907 1.00 92.06 346 ALA A N 1
ATOM 2685 C CA . ALA A 1 346 ? 18.650 15.622 -14.028 1.00 92.06 346 ALA A CA 1
ATOM 2686 C C . ALA A 1 346 ? 17.594 15.484 -15.140 1.00 92.06 346 ALA A C 1
ATOM 2688 O O . ALA A 1 346 ? 17.885 15.800 -16.298 1.00 92.06 346 ALA A O 1
ATOM 2689 N N . PHE A 1 347 ? 16.348 15.136 -14.792 1.00 92.25 347 PHE A N 1
ATOM 2690 C CA . PHE A 1 347 ? 15.241 15.055 -15.752 1.00 92.25 347 PHE A CA 1
ATOM 2691 C C . PHE A 1 347 ? 14.911 16.404 -16.384 1.00 92.25 347 PHE A C 1
ATOM 2693 O O . PHE A 1 347 ? 14.671 16.468 -17.586 1.00 92.25 347 PHE A O 1
ATOM 2700 N N . HIS A 1 348 ? 14.956 17.496 -15.619 1.00 93.75 348 HIS A N 1
ATOM 2701 C CA . HIS A 1 348 ? 14.713 18.836 -16.147 1.00 93.75 348 HIS A CA 1
ATOM 2702 C C . HIS A 1 348 ? 15.771 19.239 -17.186 1.00 93.75 348 HIS A C 1
ATOM 2704 O O . HIS A 1 348 ? 15.432 19.748 -18.256 1.00 93.75 348 HIS A O 1
ATOM 2710 N N . LYS A 1 349 ? 17.055 18.963 -16.917 1.00 93.56 349 LYS A N 1
ATOM 2711 C CA . LYS A 1 349 ? 18.143 19.195 -17.883 1.00 93.56 349 LYS A CA 1
ATOM 2712 C C . LYS A 1 349 ? 17.989 18.318 -19.129 1.00 93.56 349 LYS A C 1
ATOM 2714 O O . LYS A 1 349 ? 18.110 18.829 -20.241 1.00 93.56 349 LYS A O 1
ATOM 2719 N N . ALA A 1 350 ? 17.689 17.029 -18.957 1.00 90.69 350 ALA A N 1
ATOM 2720 C CA . ALA A 1 350 ? 17.457 16.105 -20.068 1.00 90.69 350 ALA A CA 1
ATOM 2721 C C . ALA A 1 350 ? 16.266 16.540 -20.940 1.00 90.69 350 ALA A C 1
ATOM 2723 O O . ALA A 1 350 ? 16.373 16.555 -22.166 1.00 90.69 350 ALA A O 1
ATOM 2724 N N . TYR A 1 351 ? 15.166 16.967 -20.311 1.00 91.69 351 TYR A N 1
ATOM 2725 C CA . TYR A 1 351 ? 13.976 17.493 -20.977 1.00 91.69 351 TYR A CA 1
ATOM 2726 C C . TYR A 1 351 ? 14.299 18.701 -21.861 1.00 91.69 351 TYR A C 1
ATOM 2728 O O . TYR A 1 351 ? 13.941 18.699 -23.036 1.00 91.69 351 TYR A O 1
ATOM 2736 N N . HIS A 1 352 ? 15.026 19.701 -21.346 1.00 91.62 352 HIS A N 1
ATOM 2737 C CA . HIS A 1 352 ? 15.388 20.887 -22.136 1.00 91.62 352 HIS A CA 1
ATOM 2738 C C . HIS A 1 352 ? 16.220 20.543 -23.368 1.00 91.62 352 HIS A C 1
ATOM 2740 O O . HIS A 1 352 ? 15.972 21.079 -24.447 1.00 91.62 352 HIS A O 1
ATOM 2746 N N . ILE A 1 353 ? 17.182 19.629 -23.226 1.00 89.12 353 ILE A N 1
ATOM 2747 C CA . ILE A 1 353 ? 18.014 19.198 -24.353 1.00 89.12 353 ILE A CA 1
ATOM 2748 C C . ILE A 1 353 ? 17.161 18.459 -25.392 1.00 89.12 353 ILE A C 1
ATOM 2750 O O . ILE A 1 353 ? 17.248 18.768 -26.581 1.00 89.12 353 ILE A O 1
ATOM 2754 N N . ARG A 1 354 ? 16.299 17.523 -24.970 1.00 87.38 354 ARG A N 1
ATOM 2755 C CA . ARG A 1 354 ? 15.422 16.779 -25.893 1.00 87.38 354 ARG A CA 1
ATOM 2756 C C . ARG A 1 354 ? 14.416 17.680 -26.590 1.00 87.38 354 ARG A C 1
ATOM 2758 O O . ARG A 1 354 ? 14.289 17.594 -27.806 1.00 87.38 354 ARG A O 1
ATOM 2765 N N . LYS A 1 355 ? 13.797 18.608 -25.863 1.00 89.31 355 LYS A N 1
ATOM 2766 C CA . LYS A 1 355 ? 12.882 19.607 -26.421 1.00 89.31 355 LYS A CA 1
ATOM 2767 C C . LYS A 1 355 ? 13.544 20.440 -27.521 1.00 89.31 355 LYS A C 1
ATOM 2769 O O . LYS A 1 355 ? 12.938 20.664 -28.563 1.00 89.31 355 LYS A O 1
ATOM 2774 N N . GLN A 1 356 ? 14.798 20.859 -27.334 1.00 89.88 356 GLN A N 1
ATOM 2775 C CA . GLN A 1 356 ? 15.539 21.610 -28.356 1.00 89.88 356 GLN A CA 1
ATOM 2776 C C . GLN A 1 356 ? 15.905 20.771 -29.590 1.00 89.88 356 GLN A C 1
ATOM 2778 O O . GLN A 1 356 ? 15.977 21.317 -30.688 1.00 89.88 356 GLN A O 1
ATOM 2783 N N . LEU A 1 357 ? 16.172 19.473 -29.419 1.00 85.44 357 LEU A N 1
ATOM 2784 C CA . LEU A 1 357 ? 16.610 18.586 -30.503 1.00 85.44 357 LEU A CA 1
ATOM 2785 C C . LEU A 1 357 ? 15.452 17.968 -31.295 1.00 85.44 357 LEU A C 1
ATOM 2787 O O . LEU A 1 357 ? 15.570 17.799 -32.505 1.00 85.44 357 LEU A O 1
ATOM 2791 N N . LEU A 1 358 ? 14.378 17.581 -30.607 1.00 83.19 358 LEU A N 1
ATOM 2792 C CA . LEU A 1 358 ? 13.289 16.755 -31.139 1.00 83.19 358 LEU A CA 1
ATOM 2793 C C . LEU A 1 358 ? 11.952 17.507 -31.209 1.00 83.19 358 LEU A C 1
ATOM 2795 O O . LEU A 1 358 ? 11.027 17.042 -31.868 1.00 83.19 358 LEU A O 1
ATOM 2799 N N . GLY A 1 359 ? 11.843 18.660 -30.543 1.00 86.31 359 GLY A N 1
ATOM 2800 C CA . GLY A 1 359 ? 10.605 19.426 -30.437 1.00 86.31 359 GLY A CA 1
ATOM 2801 C C . GLY A 1 359 ? 9.658 18.937 -29.335 1.00 86.31 359 GLY A C 1
ATOM 2802 O O . GLY A 1 359 ? 9.957 18.011 -28.573 1.00 86.31 359 GLY A O 1
ATOM 2803 N N . ASP A 1 360 ? 8.504 19.604 -29.256 1.00 84.19 360 ASP A N 1
ATOM 2804 C CA . ASP A 1 360 ? 7.507 19.432 -28.190 1.00 84.19 360 ASP A CA 1
ATOM 2805 C C . ASP A 1 360 ? 6.587 18.219 -28.372 1.00 84.19 360 ASP A C 1
ATOM 2807 O O . ASP A 1 360 ? 6.019 17.739 -27.395 1.00 84.19 360 ASP A O 1
ATOM 2811 N N . ASP A 1 361 ? 6.454 17.701 -29.593 1.00 84.19 361 ASP A N 1
ATOM 2812 C CA . ASP A 1 361 ? 5.549 16.584 -29.904 1.00 84.19 361 ASP A CA 1
ATOM 2813 C C . ASP A 1 361 ? 6.274 15.225 -29.993 1.00 84.19 361 ASP A C 1
ATOM 2815 O O . ASP A 1 361 ? 5.689 14.225 -30.407 1.00 84.19 361 ASP A O 1
ATOM 2819 N N . SER A 1 362 ? 7.550 15.167 -29.595 1.00 84.38 362 SER A N 1
ATOM 2820 C CA . SER A 1 362 ? 8.302 13.911 -29.526 1.00 84.38 362 SER A CA 1
ATOM 2821 C C . SER A 1 362 ? 7.958 13.110 -28.267 1.00 84.38 362 SER A C 1
ATOM 2823 O O . SER A 1 362 ? 7.967 13.642 -27.151 1.00 84.38 362 SER A O 1
ATOM 2825 N N . MET A 1 363 ? 7.743 11.801 -28.431 1.00 84.88 363 MET A N 1
ATOM 2826 C CA . MET A 1 363 ? 7.534 10.878 -27.312 1.00 84.88 363 MET A CA 1
ATOM 2827 C C . MET A 1 363 ? 8.732 10.817 -26.360 1.00 84.88 363 MET A C 1
ATOM 2829 O O . MET A 1 363 ? 8.536 10.649 -25.158 1.00 84.88 363 MET A O 1
ATOM 2833 N N . ASP A 1 364 ? 9.953 11.041 -26.848 1.00 77.94 364 ASP A N 1
ATOM 2834 C CA . ASP A 1 364 ? 11.149 11.057 -26.000 1.00 77.94 364 ASP A CA 1
ATOM 2835 C C . ASP A 1 364 ? 11.188 12.293 -25.094 1.00 77.94 364 ASP A C 1
ATOM 2837 O O . ASP A 1 364 ? 11.650 12.241 -23.951 1.00 77.94 364 ASP A O 1
ATOM 2841 N N . THR A 1 365 ? 10.685 13.424 -25.597 1.00 84.62 365 THR A N 1
ATOM 2842 C CA . THR A 1 365 ? 10.499 14.646 -24.805 1.00 84.62 365 THR A CA 1
ATOM 2843 C C . THR A 1 365 ? 9.422 14.414 -23.745 1.00 84.62 365 THR A C 1
ATOM 2845 O O . THR A 1 365 ? 9.625 14.753 -22.576 1.00 84.62 365 THR A O 1
ATOM 2848 N N . ALA A 1 366 ? 8.311 13.770 -24.121 1.00 86.56 366 ALA A N 1
ATOM 2849 C CA . ALA A 1 366 ? 7.247 13.405 -23.191 1.00 86.56 366 ALA A CA 1
ATOM 2850 C C . ALA A 1 366 ? 7.756 12.459 -22.092 1.00 86.56 366 ALA A C 1
ATOM 2852 O O . ALA A 1 366 ? 7.520 12.718 -20.917 1.00 86.56 366 ALA A O 1
ATOM 2853 N N . ALA A 1 367 ? 8.535 11.428 -22.419 1.00 84.19 367 ALA A N 1
ATOM 2854 C CA . ALA A 1 367 ? 9.105 10.498 -21.439 1.00 84.19 367 ALA A CA 1
ATOM 2855 C C . ALA A 1 367 ? 9.826 11.210 -20.280 1.00 84.19 367 ALA A C 1
ATOM 2857 O O . ALA A 1 367 ? 9.658 10.850 -19.113 1.00 84.19 367 ALA A O 1
ATOM 2858 N N . MET A 1 368 ? 10.579 12.272 -20.589 1.00 87.38 368 MET A N 1
ATOM 2859 C CA . MET A 1 368 ? 11.241 13.085 -19.566 1.00 87.38 368 MET A CA 1
ATOM 2860 C C . MET A 1 368 ? 10.245 13.867 -18.704 1.00 87.38 368 MET A C 1
ATOM 2862 O O . MET A 1 368 ? 10.467 13.983 -17.502 1.00 87.38 368 MET A O 1
ATOM 2866 N N . LEU A 1 369 ? 9.138 14.358 -19.273 1.00 89.75 369 LEU A N 1
ATOM 2867 C CA . LEU A 1 369 ? 8.053 14.994 -18.513 1.00 89.75 369 LEU A CA 1
ATOM 2868 C C . LEU A 1 369 ? 7.366 14.016 -17.557 1.00 89.75 369 LEU A C 1
ATOM 2870 O O . LEU A 1 369 ? 7.070 14.397 -16.429 1.00 89.75 369 LEU A O 1
ATOM 2874 N N . PHE A 1 370 ? 7.153 12.760 -17.959 1.00 89.38 370 PHE A N 1
ATOM 2875 C CA . PHE A 1 370 ? 6.602 11.743 -17.057 1.00 89.38 370 PHE A CA 1
ATOM 2876 C C . PHE A 1 370 ? 7.522 11.507 -15.853 1.00 89.38 370 PHE A C 1
ATOM 2878 O O . PHE A 1 370 ? 7.076 11.602 -14.710 1.00 89.38 370 PHE A O 1
ATOM 2885 N N . ASN A 1 371 ? 8.815 11.289 -16.099 1.00 87.94 371 ASN A N 1
ATOM 2886 C CA . ASN A 1 371 ? 9.799 11.063 -15.037 1.00 87.94 371 ASN A CA 1
ATOM 2887 C C . ASN A 1 371 ? 9.989 12.301 -14.135 1.00 87.94 371 ASN A C 1
ATOM 2889 O O . ASN A 1 371 ? 10.108 12.184 -12.911 1.00 87.94 371 ASN A O 1
ATOM 2893 N N . LEU A 1 372 ? 9.971 13.501 -14.726 1.00 90.81 372 LEU A N 1
ATOM 2894 C CA . LEU A 1 372 ? 9.983 14.768 -13.995 1.00 90.81 372 LEU A CA 1
ATOM 2895 C C . LEU A 1 372 ? 8.732 14.908 -13.117 1.00 90.81 372 LEU A C 1
ATOM 2897 O O . LEU A 1 372 ? 8.852 15.260 -11.945 1.00 90.81 372 LEU A O 1
ATOM 2901 N N . GLY A 1 373 ? 7.553 14.588 -13.657 1.00 91.25 373 GLY A N 1
ATOM 2902 C CA . GLY A 1 373 ? 6.284 14.578 -12.929 1.00 91.25 373 GLY A CA 1
ATOM 2903 C C . GLY A 1 373 ? 6.306 13.628 -11.732 1.00 91.25 373 GLY A C 1
ATOM 2904 O O . GLY A 1 373 ? 5.887 14.017 -10.643 1.00 91.25 373 GLY A O 1
ATOM 2905 N N . GLN A 1 374 ? 6.884 12.431 -11.888 1.00 88.31 374 GLN A N 1
ATOM 2906 C CA . GLN A 1 374 ? 7.075 11.489 -10.779 1.00 88.31 374 GLN A CA 1
ATOM 2907 C C . GLN A 1 374 ? 7.983 12.081 -9.701 1.00 88.31 374 GLN A C 1
ATOM 2909 O O . GLN A 1 374 ? 7.620 12.104 -8.529 1.00 88.31 374 GLN A O 1
ATOM 2914 N N . SER A 1 375 ? 9.134 12.635 -10.083 1.00 88.44 375 SER A N 1
ATOM 2915 C CA . SER A 1 375 ? 10.062 13.232 -9.113 1.00 88.44 375 SER A CA 1
ATOM 2916 C C . SER A 1 375 ? 9.436 14.424 -8.368 1.00 88.44 375 SER A C 1
ATOM 2918 O O . SER A 1 375 ? 9.597 14.545 -7.155 1.00 88.44 375 SER A O 1
ATOM 2920 N N . LEU A 1 376 ? 8.662 15.272 -9.056 1.00 91.38 376 LEU A N 1
ATOM 2921 C CA . LEU A 1 376 ? 7.919 16.390 -8.454 1.00 91.38 376 LEU A CA 1
ATOM 2922 C C . LEU A 1 376 ? 6.833 15.915 -7.480 1.00 91.38 376 LEU A C 1
ATOM 2924 O O . LEU A 1 376 ? 6.699 16.473 -6.389 1.00 91.38 376 LEU A O 1
ATOM 2928 N N . HIS A 1 377 ? 6.093 14.864 -7.842 1.00 89.56 377 HIS A N 1
ATOM 2929 C CA . HIS A 1 377 ? 5.063 14.256 -6.997 1.00 89.56 377 HIS A CA 1
ATOM 2930 C C . HIS A 1 377 ? 5.649 13.753 -5.674 1.00 89.56 377 HIS A C 1
ATOM 2932 O O . HIS A 1 377 ? 5.151 14.133 -4.615 1.00 89.56 377 HIS A O 1
ATOM 2938 N N . TYR A 1 378 ? 6.743 12.987 -5.705 1.00 87.31 378 TYR A N 1
ATOM 2939 C CA . TYR A 1 378 ? 7.382 12.479 -4.482 1.00 87.31 378 TYR A CA 1
ATOM 2940 C C . TYR A 1 378 ? 8.003 13.584 -3.608 1.00 87.31 378 TYR A C 1
ATOM 2942 O O . TYR A 1 378 ? 8.112 13.414 -2.395 1.00 87.31 378 TYR A O 1
ATOM 2950 N N . ARG A 1 379 ? 8.332 14.753 -4.177 1.00 89.44 379 ARG A N 1
ATOM 2951 C CA . ARG A 1 379 ? 8.706 15.954 -3.401 1.00 89.44 379 ARG A CA 1
ATOM 2952 C C . ARG A 1 379 ? 7.520 16.706 -2.787 1.00 89.44 379 ARG A C 1
ATOM 2954 O O . ARG A 1 379 ? 7.738 17.641 -2.021 1.00 89.44 379 ARG A O 1
ATOM 2961 N N . GLY A 1 380 ? 6.285 16.352 -3.136 1.00 87.94 380 GLY A N 1
ATOM 2962 C CA . GLY A 1 380 ? 5.075 17.064 -2.718 1.00 87.94 380 GLY A CA 1
ATOM 2963 C C . GLY A 1 380 ? 4.726 18.287 -3.575 1.00 87.94 380 GLY A C 1
ATOM 2964 O O . GLY A 1 380 ? 3.808 19.030 -3.230 1.00 87.94 380 GLY A O 1
ATOM 2965 N N . ALA A 1 381 ? 5.406 18.508 -4.706 1.00 92.44 381 ALA A N 1
ATOM 2966 C CA . ALA A 1 381 ? 5.062 19.555 -5.670 1.00 92.44 381 ALA A CA 1
ATOM 2967 C C . ALA A 1 381 ? 3.928 19.072 -6.597 1.00 92.44 381 ALA A C 1
ATOM 2969 O O . ALA A 1 381 ? 4.148 18.740 -7.761 1.00 92.44 381 ALA A O 1
ATOM 2970 N N . LEU A 1 382 ? 2.708 19.008 -6.052 1.00 93.44 382 LEU A N 1
ATOM 2971 C CA . LEU A 1 382 ? 1.568 18.323 -6.676 1.00 93.44 382 LEU A CA 1
ATOM 2972 C C . LEU A 1 382 ? 1.078 18.988 -7.978 1.00 93.44 382 LEU A C 1
ATOM 2974 O O . LEU A 1 382 ? 0.904 18.295 -8.976 1.00 93.44 382 LEU A O 1
ATOM 2978 N N . GLU A 1 383 ? 0.902 20.315 -8.009 1.00 94.75 383 GLU A N 1
ATOM 2979 C CA . GLU A 1 383 ? 0.439 21.013 -9.225 1.00 94.75 383 GLU A CA 1
ATOM 2980 C C . GLU A 1 383 ? 1.455 20.957 -10.382 1.00 94.75 383 GLU A C 1
ATOM 2982 O O . GLU A 1 383 ? 1.069 20.536 -11.475 1.00 94.75 383 GLU A O 1
ATOM 2987 N N . PRO A 1 384 ? 2.758 21.250 -10.175 1.00 94.88 384 PRO A N 1
ATOM 2988 C CA . PRO A 1 384 ? 3.765 21.062 -11.223 1.00 94.88 384 PRO A CA 1
ATOM 2989 C C . PRO A 1 384 ? 3.841 19.621 -11.750 1.00 94.88 384 PRO A C 1
ATOM 2991 O O . PRO A 1 384 ? 4.085 19.405 -12.938 1.00 94.88 384 PRO A O 1
ATOM 2994 N N . ALA A 1 385 ? 3.613 18.621 -10.889 1.00 94.38 385 ALA A N 1
ATOM 2995 C CA . ALA A 1 385 ? 3.545 17.226 -11.316 1.00 94.38 385 ALA A CA 1
ATOM 2996 C C . ALA A 1 385 ? 2.345 16.974 -12.247 1.00 94.38 385 ALA A C 1
ATOM 2998 O O . ALA A 1 385 ? 2.505 16.356 -13.301 1.00 94.38 385 ALA A O 1
ATOM 2999 N N . LEU A 1 386 ? 1.158 17.490 -11.904 1.00 95.44 386 LEU A N 1
ATOM 3000 C CA . LEU A 1 386 ? -0.032 17.388 -12.756 1.00 95.44 386 LEU A CA 1
ATOM 3001 C C . LEU A 1 386 ? 0.153 18.101 -14.099 1.00 95.44 386 LEU A C 1
ATOM 3003 O O . LEU A 1 386 ? -0.300 17.580 -15.115 1.00 95.44 386 LEU A O 1
ATOM 3007 N N . GLU A 1 387 ? 0.821 19.255 -14.135 1.00 95.62 387 GLU A N 1
ATOM 3008 C CA . GLU A 1 387 ? 1.159 19.948 -15.386 1.00 95.62 387 GLU A CA 1
ATOM 3009 C C . GLU A 1 387 ? 2.048 19.086 -16.289 1.00 95.62 387 GLU A C 1
ATOM 3011 O O . GLU A 1 387 ? 1.716 18.875 -17.458 1.00 95.62 387 GLU A O 1
ATOM 3016 N N . ALA A 1 388 ? 3.118 18.504 -15.739 1.00 93.75 388 ALA A N 1
ATOM 3017 C CA . ALA A 1 388 ? 4.005 17.613 -16.485 1.00 93.75 388 ALA A CA 1
ATOM 3018 C C . ALA A 1 388 ? 3.264 16.372 -17.023 1.00 93.75 388 ALA A C 1
ATOM 3020 O O . ALA A 1 388 ? 3.446 15.986 -18.180 1.00 93.75 388 ALA A O 1
ATOM 3021 N N . TYR A 1 389 ? 2.373 15.777 -16.223 1.00 94.56 389 TYR A N 1
ATOM 3022 C CA . TYR A 1 389 ? 1.547 14.645 -16.653 1.00 94.56 389 TYR A CA 1
ATOM 3023 C C . TYR A 1 389 ? 0.505 15.017 -17.718 1.00 94.56 389 TYR A C 1
ATOM 3025 O O . TYR A 1 389 ? 0.259 14.227 -18.631 1.00 94.56 389 TYR A O 1
ATOM 3033 N N . ARG A 1 390 ? -0.099 16.211 -17.648 1.00 95.12 390 ARG A N 1
ATOM 3034 C CA . ARG A 1 390 ? -1.037 16.701 -18.675 1.00 95.12 390 ARG A CA 1
ATOM 3035 C C . ARG A 1 390 ? -0.334 16.896 -20.015 1.00 95.12 390 ARG A C 1
ATOM 3037 O O . ARG A 1 390 ? -0.872 16.470 -21.035 1.00 95.12 390 ARG A O 1
ATOM 3044 N N . GLU A 1 391 ? 0.870 17.465 -20.012 1.00 93.12 391 GLU A N 1
ATOM 3045 C CA . GLU A 1 391 ? 1.668 17.608 -21.234 1.00 93.12 391 GLU A CA 1
ATOM 3046 C C . GLU A 1 391 ? 2.104 16.253 -21.800 1.00 93.12 391 GLU A C 1
ATOM 3048 O O . GLU A 1 391 ? 1.980 16.033 -23.005 1.00 93.12 391 GLU A O 1
ATOM 3053 N N . PHE A 1 392 ? 2.499 15.297 -20.949 1.00 91.81 392 PHE A N 1
ATOM 3054 C CA . PHE A 1 392 ? 2.735 13.922 -21.401 1.00 91.81 392 PHE A CA 1
ATOM 3055 C C . PHE A 1 392 ? 1.507 13.349 -22.114 1.00 91.81 392 PHE A C 1
ATOM 3057 O O . PHE A 1 392 ? 1.615 12.822 -23.221 1.00 91.81 392 PHE A O 1
ATOM 3064 N N . LEU A 1 393 ? 0.326 13.450 -21.492 1.00 90.19 393 LEU A N 1
ATOM 3065 C CA . LEU A 1 393 ? -0.911 12.914 -22.060 1.00 90.19 393 LEU A CA 1
ATOM 3066 C C . LEU A 1 393 ? -1.286 13.595 -23.375 1.00 90.19 393 LEU A C 1
ATOM 3068 O O . LEU A 1 393 ? -1.795 12.913 -24.264 1.00 90.19 393 LEU A O 1
ATOM 3072 N N . ARG A 1 394 ? -1.026 14.900 -23.522 1.00 91.50 394 ARG A N 1
ATOM 3073 C CA . ARG A 1 394 ? -1.237 15.636 -24.777 1.00 91.50 394 ARG A CA 1
ATOM 3074 C C . ARG A 1 394 ? -0.405 15.027 -25.907 1.00 91.50 394 ARG A C 1
ATOM 3076 O O . ARG A 1 394 ? -0.965 14.703 -26.954 1.00 91.50 394 ARG A O 1
ATOM 3083 N N . VAL A 1 395 ? 0.895 14.832 -25.676 1.00 88.50 395 VAL A N 1
ATOM 3084 C CA . VAL A 1 395 ? 1.821 14.262 -26.670 1.00 88.50 395 VAL A CA 1
ATOM 3085 C C . VAL A 1 395 ? 1.469 12.804 -26.971 1.00 88.50 395 VAL A C 1
ATOM 3087 O O . VAL A 1 395 ? 1.288 12.444 -28.132 1.00 88.50 395 VAL A O 1
ATOM 3090 N N . ALA A 1 396 ? 1.267 11.984 -25.936 1.00 85.50 396 ALA A N 1
ATOM 3091 C CA . ALA A 1 396 ? 0.920 10.572 -26.087 1.00 85.50 396 ALA A CA 1
ATOM 3092 C C . ALA A 1 396 ? -0.403 10.371 -26.846 1.00 85.50 396 ALA A C 1
ATOM 3094 O O . ALA A 1 396 ? -0.489 9.523 -27.732 1.00 85.50 396 ALA A O 1
ATOM 3095 N N . SER A 1 397 ? -1.430 11.176 -26.553 1.00 85.50 397 SER A N 1
ATOM 3096 C CA . SER A 1 397 ? -2.722 11.087 -27.252 1.00 85.50 397 SER A CA 1
ATOM 3097 C C . SER A 1 397 ? -2.608 11.478 -28.728 1.00 85.50 397 SER A C 1
ATOM 3099 O O . SER A 1 397 ? -3.279 10.883 -29.570 1.00 85.50 397 SER A O 1
ATOM 3101 N N . GLY A 1 398 ? -1.750 12.453 -29.051 1.00 85.69 398 GLY A N 1
ATOM 3102 C CA . GLY A 1 398 ? -1.461 12.845 -30.431 1.00 85.69 398 GLY A CA 1
ATOM 3103 C C . GLY A 1 398 ? -0.672 11.785 -31.203 1.00 85.69 398 GLY A C 1
ATOM 3104 O O . GLY A 1 398 ? -0.964 11.543 -32.370 1.00 85.69 398 GLY A O 1
ATOM 3105 N N . HIS A 1 399 ? 0.287 11.124 -30.548 1.00 84.00 399 HIS A N 1
ATOM 3106 C CA . HIS A 1 399 ? 1.158 10.128 -31.173 1.00 84.00 399 HIS A CA 1
ATOM 3107 C C . HIS A 1 399 ? 0.445 8.797 -31.449 1.00 84.00 399 HIS A C 1
ATOM 3109 O O . HIS A 1 399 ? 0.549 8.250 -32.544 1.00 84.00 399 HIS A O 1
ATOM 3115 N N . TYR A 1 400 ? -0.305 8.279 -30.471 1.00 80.81 400 TYR A N 1
ATOM 3116 C CA . TYR A 1 400 ? -0.930 6.957 -30.579 1.00 80.81 400 TYR A CA 1
ATOM 3117 C C . TYR A 1 400 ? -2.260 6.960 -31.342 1.00 80.81 400 TYR A C 1
ATOM 3119 O O . TYR A 1 400 ? -2.730 5.897 -31.746 1.00 80.81 400 TYR A O 1
ATOM 3127 N N . GLY A 1 401 ? -2.911 8.120 -31.499 1.00 71.19 401 GLY A N 1
ATOM 3128 C CA . GLY A 1 401 ? -4.208 8.251 -32.181 1.00 71.19 401 GLY A CA 1
ATOM 3129 C C . GLY A 1 401 ? -5.369 7.481 -31.528 1.00 71.19 401 GLY A C 1
ATOM 3130 O O . GLY A 1 401 ? -6.484 7.487 -32.047 1.00 71.19 401 GLY A O 1
ATOM 3131 N N . SER A 1 402 ? -5.131 6.825 -30.389 1.00 73.75 402 SER A N 1
ATOM 3132 C CA . SER A 1 402 ? -6.103 6.056 -29.616 1.00 73.75 402 SER A CA 1
ATOM 3133 C C . SER A 1 402 ? -5.945 6.350 -28.124 1.00 73.75 402 SER A C 1
ATOM 3135 O O . SER A 1 402 ? -4.856 6.656 -27.641 1.00 73.75 402 SER A O 1
ATOM 3137 N N . ALA A 1 403 ? -7.045 6.241 -27.377 1.00 75.06 403 ALA A N 1
ATOM 3138 C CA . ALA A 1 403 ? -7.039 6.412 -25.922 1.00 75.06 403 ALA A CA 1
ATOM 3139 C C . ALA A 1 403 ? -6.538 5.161 -25.168 1.00 75.06 403 ALA A C 1
ATOM 3141 O O . ALA A 1 403 ? -6.539 5.139 -23.938 1.00 75.06 403 ALA A O 1
ATOM 3142 N N . THR A 1 404 ? -6.145 4.110 -25.891 1.00 79.06 404 THR A N 1
ATOM 3143 C CA . THR A 1 404 ? -5.794 2.791 -25.357 1.00 79.06 404 THR A CA 1
ATOM 3144 C C . THR A 1 404 ? -4.312 2.521 -25.580 1.00 79.06 404 THR A C 1
ATOM 3146 O O . THR A 1 404 ? -3.918 1.990 -26.615 1.00 79.06 404 THR A O 1
ATOM 3149 N N . HIS A 1 405 ? -3.485 2.913 -24.610 1.00 81.69 405 HIS A N 1
ATOM 3150 C CA . HIS A 1 405 ? -2.048 2.641 -24.615 1.00 81.69 405 HIS A CA 1
ATOM 3151 C C . HIS A 1 405 ? -1.515 2.444 -23.188 1.00 81.69 405 HIS A C 1
ATOM 3153 O O . HIS A 1 405 ? -2.012 3.070 -22.244 1.00 81.69 405 HIS A O 1
ATOM 3159 N N . ARG A 1 406 ? -0.465 1.623 -23.033 1.00 81.00 406 ARG A N 1
ATOM 3160 C CA . ARG A 1 406 ? 0.187 1.331 -21.738 1.00 81.00 406 ARG A CA 1
ATOM 3161 C C . ARG A 1 406 ? 0.712 2.599 -21.058 1.00 81.00 406 ARG A C 1
ATOM 3163 O O . ARG A 1 406 ? 0.561 2.771 -19.849 1.00 81.00 406 ARG A O 1
ATOM 3170 N N . ASP A 1 407 ? 1.249 3.534 -21.837 1.00 79.31 407 ASP A N 1
ATOM 3171 C CA . ASP A 1 407 ? 1.732 4.813 -21.306 1.00 79.31 407 ASP A CA 1
ATOM 3172 C C . ASP A 1 407 ? 0.616 5.720 -20.801 1.00 79.31 407 ASP A C 1
ATOM 3174 O O . ASP A 1 407 ? 0.736 6.297 -19.721 1.00 79.31 407 ASP A O 1
ATOM 3178 N N . ILE A 1 408 ? -0.486 5.813 -21.551 1.00 85.19 408 ILE A N 1
ATOM 3179 C CA . ILE A 1 408 ? -1.662 6.598 -21.157 1.00 85.19 408 ILE A CA 1
ATOM 3180 C C . ILE A 1 408 ? -2.223 6.051 -19.840 1.00 85.19 408 ILE A C 1
ATOM 3182 O O . ILE A 1 408 ? -2.502 6.820 -18.919 1.00 85.19 408 ILE A O 1
ATOM 3186 N N . CYS A 1 409 ? -2.313 4.724 -19.727 1.00 86.88 409 CYS A N 1
ATOM 3187 C CA . CYS A 1 409 ? -2.709 4.029 -18.507 1.00 86.88 409 CYS A CA 1
ATOM 3188 C C . CYS A 1 409 ? -1.813 4.405 -17.311 1.00 86.88 409 CYS A C 1
ATOM 3190 O O . CYS A 1 409 ? -2.313 4.820 -16.263 1.00 86.88 409 CYS A O 1
ATOM 3192 N N . ALA A 1 410 ? -0.490 4.333 -17.472 1.00 84.88 410 ALA A N 1
ATOM 3193 C CA . ALA A 1 410 ? 0.450 4.644 -16.396 1.00 84.88 410 ALA A CA 1
ATOM 3194 C C . ALA A 1 410 ? 0.385 6.108 -15.935 1.00 84.88 410 ALA A C 1
ATOM 3196 O O . ALA A 1 410 ? 0.421 6.372 -14.733 1.00 84.88 410 ALA A O 1
ATOM 3197 N N . VAL A 1 411 ? 0.253 7.063 -16.861 1.00 88.75 411 VAL A N 1
ATOM 3198 C CA . VAL A 1 411 ? 0.187 8.490 -16.503 1.00 88.75 411 VAL A CA 1
ATOM 3199 C C . VAL A 1 411 ? -1.133 8.833 -15.828 1.00 88.75 411 VAL A C 1
ATOM 3201 O O . VAL A 1 411 ? -1.138 9.543 -14.827 1.00 88.75 411 VAL A O 1
ATOM 3204 N N . GLN A 1 412 ? -2.252 8.275 -16.294 1.00 91.50 412 GLN A N 1
ATOM 3205 C CA . GLN A 1 412 ? -3.544 8.451 -15.627 1.00 91.50 412 GLN A CA 1
ATOM 3206 C C . GLN A 1 412 ? -3.544 7.858 -14.212 1.00 91.50 412 GLN A C 1
ATOM 3208 O O . GLN A 1 412 ? -4.083 8.477 -13.292 1.00 91.50 412 GLN A O 1
ATOM 3213 N N . ARG A 1 413 ? -2.891 6.706 -14.009 1.00 91.44 413 ARG A N 1
ATOM 3214 C CA . ARG A 1 413 ? -2.670 6.128 -12.675 1.00 91.44 413 ARG A CA 1
ATOM 3215 C C . ARG A 1 413 ? -1.820 7.049 -11.791 1.00 91.44 413 ARG A C 1
ATOM 3217 O O . ARG A 1 413 ? -2.200 7.299 -10.651 1.00 91.44 413 ARG A O 1
ATOM 3224 N N . ALA A 1 414 ? -0.724 7.604 -12.314 1.00 89.50 414 ALA A N 1
ATOM 3225 C CA . ALA A 1 414 ? 0.129 8.542 -11.577 1.00 89.50 414 ALA A CA 1
ATOM 3226 C C . ALA A 1 414 ? -0.623 9.830 -11.186 1.00 89.50 414 ALA A C 1
ATOM 3228 O O . ALA A 1 414 ? -0.578 10.251 -10.031 1.00 89.50 414 ALA A O 1
ATOM 3229 N N . MET A 1 415 ? -1.404 10.410 -12.102 1.00 93.81 415 MET A N 1
ATOM 3230 C CA . MET A 1 415 ? -2.268 11.556 -11.798 1.00 93.81 415 MET A CA 1
ATOM 3231 C C . MET A 1 415 ? -3.294 11.224 -10.709 1.00 93.81 415 MET A C 1
ATOM 3233 O O . MET A 1 415 ? -3.517 12.031 -9.809 1.00 93.81 415 MET A O 1
ATOM 3237 N N . ALA A 1 416 ? -3.895 10.029 -10.740 1.00 93.19 416 ALA A N 1
ATOM 3238 C CA . ALA A 1 416 ? -4.843 9.615 -9.709 1.00 93.19 416 ALA A CA 1
ATOM 3239 C C . ALA A 1 416 ? -4.208 9.562 -8.309 1.00 93.19 416 ALA A C 1
ATOM 3241 O O . ALA A 1 416 ? -4.857 9.925 -7.328 1.00 93.19 416 ALA A O 1
ATOM 3242 N N . GLN A 1 417 ? -2.939 9.155 -8.205 1.00 90.75 417 GLN A N 1
ATOM 3243 C CA . GLN A 1 417 ? -2.203 9.166 -6.938 1.00 90.75 417 GLN A CA 1
ATOM 3244 C C . GLN A 1 417 ? -1.979 10.593 -6.418 1.00 90.75 417 GLN A C 1
ATOM 3246 O O . GLN A 1 417 ? -2.125 10.825 -5.217 1.00 90.75 417 GLN A O 1
ATOM 3251 N N . VAL A 1 418 ? -1.694 11.553 -7.306 1.00 92.88 418 VAL A N 1
ATOM 3252 C CA . VAL A 1 418 ? -1.579 12.975 -6.939 1.00 92.88 418 VAL A CA 1
ATOM 3253 C C . VAL A 1 418 ? -2.914 13.516 -6.417 1.00 92.88 418 VAL A C 1
ATOM 3255 O O . VAL A 1 418 ? -2.962 14.073 -5.321 1.00 92.88 418 VAL A O 1
ATOM 3258 N N . HIS A 1 419 ? -4.019 13.273 -7.126 1.00 93.12 419 HIS A N 1
ATOM 3259 C CA . HIS A 1 419 ? -5.352 13.703 -6.680 1.00 93.12 419 HIS A CA 1
ATOM 3260 C C . HIS A 1 419 ? -5.780 13.035 -5.361 1.00 93.12 419 HIS A C 1
ATOM 3262 O O . HIS A 1 419 ? -6.381 13.686 -4.505 1.00 93.12 419 HIS A O 1
ATOM 3268 N N . ARG A 1 420 ? -5.416 11.762 -5.134 1.00 91.12 420 ARG A N 1
ATOM 3269 C CA . ARG A 1 420 ? -5.626 11.084 -3.840 1.00 91.12 420 ARG A CA 1
ATOM 3270 C C . ARG A 1 420 ? -4.873 11.791 -2.710 1.00 91.12 420 ARG A C 1
ATOM 3272 O O . ARG A 1 420 ? -5.455 11.992 -1.649 1.00 91.12 420 ARG A O 1
ATOM 3279 N N . GLN A 1 421 ? -3.627 12.221 -2.935 1.00 89.81 421 GLN A N 1
ATOM 3280 C CA . GLN A 1 421 ? -2.858 12.997 -1.949 1.00 89.81 421 GLN A CA 1
ATOM 3281 C C . GLN A 1 421 ? -3.449 14.390 -1.685 1.00 89.81 421 GLN A C 1
ATOM 3283 O O . GLN A 1 421 ? -3.392 14.866 -0.555 1.00 89.81 421 GLN A O 1
ATOM 3288 N N . GLN A 1 422 ? -4.070 15.019 -2.686 1.00 91.50 422 GLN A N 1
ATOM 3289 C CA . GLN A 1 422 ? -4.814 16.277 -2.523 1.00 91.50 422 GLN A CA 1
ATOM 3290 C C . GLN A 1 422 ? -6.167 16.096 -1.801 1.00 91.50 422 GLN A C 1
ATOM 3292 O O . GLN A 1 422 ? -6.851 17.080 -1.525 1.00 91.50 422 GLN A O 1
ATOM 3297 N N . GLY A 1 423 ? -6.582 14.858 -1.504 1.00 89.44 423 GLY A N 1
ATOM 3298 C CA . GLY A 1 423 ? -7.894 14.545 -0.927 1.00 89.44 423 GLY A CA 1
ATOM 3299 C C . GLY A 1 423 ? -9.050 14.579 -1.937 1.00 89.44 423 GLY A C 1
ATOM 3300 O O . GLY A 1 423 ? -10.211 14.435 -1.556 1.00 89.44 423 GLY A O 1
ATOM 3301 N N . GLN A 1 424 ? -8.758 14.734 -3.230 1.00 92.00 424 GLN A N 1
ATOM 3302 C CA . GLN A 1 424 ? -9.735 14.782 -4.320 1.00 92.00 424 GLN A CA 1
ATOM 3303 C C . GLN A 1 424 ? -10.077 13.362 -4.801 1.00 92.00 424 GLN A C 1
ATOM 3305 O O . GLN A 1 424 ? -9.733 12.936 -5.907 1.00 92.00 424 GLN A O 1
ATOM 3310 N N . LEU A 1 425 ? -10.762 12.602 -3.941 1.00 90.88 425 LEU A N 1
ATOM 3311 C CA . LEU A 1 425 ? -11.049 11.178 -4.168 1.00 90.88 425 LEU A CA 1
ATOM 3312 C C . LEU A 1 425 ? -11.922 10.925 -5.413 1.00 90.88 425 LEU A C 1
ATOM 3314 O O . LEU A 1 425 ? -11.762 9.902 -6.080 1.00 90.88 425 LEU A O 1
ATOM 3318 N N . ASP A 1 426 ? -12.824 11.854 -5.748 1.00 89.75 426 ASP A N 1
ATOM 3319 C CA . ASP A 1 426 ? -13.692 11.766 -6.929 1.00 89.75 426 ASP A CA 1
ATOM 3320 C C . ASP A 1 426 ? -12.899 11.780 -8.239 1.00 89.75 426 ASP A C 1
ATOM 3322 O O . ASP A 1 426 ? -13.066 10.897 -9.088 1.00 89.75 426 ASP A O 1
ATOM 3326 N N . GLU A 1 427 ? -11.999 12.752 -8.386 1.00 92.88 427 GLU A N 1
ATOM 3327 C CA . GLU A 1 427 ? -11.158 12.894 -9.573 1.00 92.88 427 GLU A CA 1
ATOM 3328 C C . GLU A 1 427 ? -10.212 11.699 -9.706 1.00 92.88 427 GLU A C 1
ATOM 3330 O O . GLU A 1 427 ? -10.148 11.081 -10.774 1.00 92.88 427 GLU A O 1
ATOM 3335 N N . ALA A 1 428 ? -9.595 11.272 -8.599 1.00 93.69 428 ALA A N 1
ATOM 3336 C CA . ALA A 1 428 ? -8.762 10.073 -8.556 1.00 93.69 428 ALA A CA 1
ATOM 3337 C C . ALA A 1 428 ? -9.519 8.813 -9.032 1.00 93.69 428 ALA A C 1
ATOM 3339 O O . ALA A 1 428 ? -8.996 8.052 -9.847 1.00 93.69 428 ALA A O 1
ATOM 3340 N N . CYS A 1 429 ? -10.783 8.621 -8.625 1.00 90.75 429 CYS A N 1
ATOM 3341 C CA . CYS A 1 429 ? -11.609 7.502 -9.101 1.00 90.75 429 CYS A CA 1
ATOM 3342 C C . CYS A 1 429 ? -11.866 7.572 -10.613 1.00 90.75 429 CYS A C 1
ATOM 3344 O O . CYS A 1 429 ? -11.853 6.549 -11.302 1.00 90.75 429 CYS A O 1
ATOM 3346 N N . THR A 1 430 ? -12.136 8.767 -11.152 1.00 93.38 430 THR A N 1
ATOM 3347 C CA . THR A 1 430 ? -12.359 8.932 -12.599 1.00 93.38 430 THR A CA 1
ATOM 3348 C C . THR A 1 430 ? -11.105 8.627 -13.409 1.00 93.38 430 THR A C 1
ATOM 3350 O O . THR A 1 430 ? -11.203 7.969 -14.445 1.00 93.38 430 THR A O 1
ATOM 3353 N N . LEU A 1 431 ? -9.937 9.042 -12.915 1.00 94.00 431 LEU A N 1
ATOM 3354 C CA . LEU A 1 431 ? -8.651 8.793 -13.553 1.00 94.00 431 LEU A CA 1
ATOM 3355 C C . LEU A 1 431 ? -8.277 7.312 -13.516 1.00 94.00 431 LEU A C 1
ATOM 3357 O O . LEU A 1 431 ? -7.903 6.780 -14.556 1.00 94.00 431 LEU A O 1
ATOM 3361 N N . LEU A 1 432 ? -8.467 6.614 -12.389 1.00 92.31 432 LEU A N 1
ATOM 3362 C CA . LEU A 1 432 ? -8.216 5.167 -12.324 1.00 92.31 432 LEU A CA 1
ATOM 3363 C C . LEU A 1 432 ? -9.154 4.366 -13.234 1.00 92.31 432 LEU A C 1
ATOM 3365 O O . LEU A 1 432 ? -8.709 3.420 -13.876 1.00 92.31 432 LEU A O 1
ATOM 3369 N N . ARG A 1 433 ? -10.429 4.761 -13.366 1.00 91.62 433 ARG A N 1
ATOM 3370 C CA . ARG A 1 433 ? -11.350 4.125 -14.329 1.00 91.62 433 ARG A CA 1
ATOM 3371 C C . ARG A 1 433 ? -10.878 4.296 -15.772 1.00 91.62 433 ARG A C 1
ATOM 3373 O O . ARG A 1 433 ? -10.924 3.338 -16.539 1.00 91.62 433 ARG A O 1
ATOM 3380 N N . ARG A 1 434 ? -10.412 5.495 -16.139 1.00 91.75 434 ARG A N 1
ATOM 3381 C CA . ARG A 1 434 ? -9.829 5.751 -17.467 1.00 91.75 434 ARG A CA 1
ATOM 3382 C C . ARG A 1 434 ? -8.542 4.952 -17.670 1.00 91.75 434 ARG A C 1
ATOM 3384 O O . ARG A 1 434 ? -8.400 4.327 -18.716 1.00 91.75 434 ARG A O 1
ATOM 3391 N N . ALA A 1 435 ? -7.682 4.886 -16.652 1.00 90.19 435 ALA A N 1
ATOM 3392 C CA . ALA A 1 435 ? -6.446 4.112 -16.694 1.00 90.19 435 ALA A CA 1
ATOM 3393 C C . ALA A 1 435 ? -6.737 2.623 -16.921 1.00 90.19 435 ALA A C 1
ATOM 3395 O O . ALA A 1 435 ? -6.161 2.007 -17.812 1.00 90.19 435 ALA A O 1
ATOM 3396 N N . PHE A 1 436 ? -7.702 2.067 -16.183 1.00 89.81 436 PHE A N 1
ATOM 3397 C CA . PHE A 1 436 ? -8.134 0.681 -16.338 1.00 89.81 436 PHE A CA 1
ATOM 3398 C C . PHE A 1 436 ? -8.670 0.395 -17.747 1.00 89.81 436 PHE A C 1
ATOM 3400 O O . PHE A 1 436 ? -8.298 -0.608 -18.351 1.00 89.81 436 PHE A O 1
ATOM 3407 N N . GLN A 1 437 ? -9.494 1.289 -18.305 1.00 88.88 437 GLN A N 1
ATOM 3408 C CA . GLN A 1 437 ? -9.995 1.168 -19.680 1.00 88.88 437 GLN A CA 1
ATOM 3409 C C . GLN A 1 437 ? -8.863 1.235 -20.714 1.00 88.88 437 GLN A C 1
ATOM 3411 O O . GLN A 1 437 ? -8.821 0.411 -21.629 1.00 88.88 437 GLN A O 1
ATOM 3416 N N . ALA A 1 438 ? -7.930 2.178 -20.551 1.00 86.19 438 ALA A N 1
ATOM 3417 C CA . ALA A 1 438 ? -6.781 2.336 -21.435 1.00 86.19 438 ALA A CA 1
ATOM 3418 C C . ALA A 1 438 ? -5.873 1.095 -21.416 1.00 86.19 438 ALA A C 1
ATOM 3420 O O . ALA A 1 438 ? -5.472 0.617 -22.477 1.00 86.19 438 ALA A O 1
ATOM 3421 N N . GLY A 1 439 ? -5.600 0.547 -20.228 1.00 83.50 439 GLY A N 1
ATOM 3422 C CA . GLY A 1 439 ? -4.804 -0.668 -20.044 1.00 83.50 439 GLY A CA 1
ATOM 3423 C C . GLY A 1 439 ? -5.489 -1.923 -20.593 1.00 83.50 439 GLY A C 1
ATOM 3424 O O . GLY A 1 439 ? -4.877 -2.681 -21.346 1.00 83.50 439 GLY A O 1
ATOM 3425 N N . CYS A 1 440 ? -6.788 -2.100 -20.315 1.00 85.69 440 CYS A N 1
ATOM 3426 C CA . CYS A 1 440 ? -7.577 -3.210 -20.863 1.00 85.69 440 CYS A CA 1
ATOM 3427 C C . CYS A 1 440 ? -7.586 -3.217 -22.396 1.00 85.69 440 CYS A C 1
ATOM 3429 O O . CYS A 1 440 ? -7.527 -4.287 -22.993 1.00 85.69 440 CYS A O 1
ATOM 3431 N N . GLY A 1 441 ? -7.669 -2.042 -23.029 1.00 83.38 441 GLY A N 1
ATOM 3432 C CA . GLY A 1 441 ? -7.640 -1.925 -24.487 1.00 83.38 441 GLY A CA 1
ATOM 3433 C C . GLY A 1 441 ? -6.266 -2.196 -25.108 1.00 83.38 441 GLY A C 1
ATOM 3434 O O . GLY A 1 441 ? -6.209 -2.631 -26.253 1.00 83.38 441 GLY A O 1
ATOM 3435 N N . ALA A 1 442 ? -5.177 -1.954 -24.371 1.00 80.38 442 ALA A N 1
ATOM 3436 C CA . ALA A 1 442 ? -3.813 -2.097 -24.878 1.00 80.38 442 ALA A CA 1
ATOM 3437 C C . ALA A 1 442 ? -3.267 -3.530 -24.758 1.00 80.38 442 ALA A C 1
ATOM 3439 O O . ALA A 1 442 ? -2.768 -4.078 -25.737 1.00 80.38 442 ALA A O 1
ATOM 3440 N N . VAL A 1 443 ? -3.353 -4.132 -23.567 1.00 77.62 443 VAL A N 1
ATOM 3441 C CA . VAL A 1 443 ? -2.704 -5.428 -23.264 1.00 77.62 443 VAL A CA 1
ATOM 3442 C C . VAL A 1 443 ? -3.712 -6.495 -22.820 1.00 77.62 443 VAL A C 1
ATOM 3444 O O . VAL A 1 443 ? -3.464 -7.696 -22.938 1.00 77.62 443 VAL A O 1
ATOM 3447 N N . GLY A 1 444 ? -4.898 -6.070 -22.378 1.00 78.94 444 GLY A N 1
ATOM 3448 C CA . GLY A 1 444 ? -5.973 -6.945 -21.919 1.00 78.94 444 GLY A CA 1
ATOM 3449 C C . GLY A 1 444 ? -6.150 -6.952 -20.393 1.00 78.94 444 GLY A C 1
ATOM 3450 O O . GLY A 1 444 ? -5.274 -6.524 -19.647 1.00 78.94 444 GLY A O 1
ATOM 3451 N N . PRO A 1 445 ? -7.295 -7.449 -19.893 1.00 74.19 445 PRO A N 1
ATOM 3452 C CA . PRO A 1 445 ? -7.683 -7.325 -18.482 1.00 74.19 445 PRO A CA 1
ATOM 3453 C C . PRO A 1 445 ? -6.941 -8.275 -17.527 1.00 74.19 445 PRO A C 1
ATOM 3455 O O . PRO A 1 445 ? -7.004 -8.091 -16.315 1.00 74.19 445 PRO A O 1
ATOM 3458 N N . LEU A 1 446 ? -6.280 -9.309 -18.057 1.00 72.19 446 LEU A N 1
ATOM 3459 C CA . LEU A 1 446 ? -5.563 -10.323 -17.271 1.00 72.19 446 LEU A CA 1
ATOM 3460 C C . LEU A 1 446 ? -4.092 -9.964 -17.030 1.00 72.19 446 LEU A C 1
ATOM 3462 O O . LEU A 1 446 ? -3.398 -10.690 -16.319 1.00 72.19 446 LEU A O 1
ATOM 3466 N N . GLU A 1 447 ? -3.607 -8.874 -17.626 1.00 76.94 447 GLU A N 1
ATOM 3467 C CA . GLU A 1 447 ? -2.253 -8.405 -17.370 1.00 76.94 447 GLU A CA 1
ATOM 3468 C C . GLU A 1 447 ? -2.125 -7.936 -15.913 1.00 76.94 447 GLU A C 1
ATOM 3470 O O . GLU A 1 447 ? -3.003 -7.258 -15.367 1.00 76.94 447 GLU A O 1
ATOM 3475 N N . THR A 1 448 ? -1.003 -8.279 -15.278 1.00 72.38 448 THR A N 1
ATOM 3476 C CA . THR A 1 448 ? -0.705 -7.910 -13.891 1.00 72.38 448 THR A CA 1
ATOM 3477 C C . THR A 1 448 ? -0.803 -6.398 -13.671 1.00 72.38 448 THR A C 1
ATOM 3479 O O . THR A 1 448 ? -1.396 -5.973 -12.678 1.00 72.38 448 THR A O 1
ATOM 3482 N N . GLU A 1 449 ? -0.314 -5.581 -14.608 1.00 68.25 449 GLU A N 1
ATOM 3483 C CA . GLU A 1 449 ? -0.344 -4.115 -14.516 1.00 68.25 449 GLU A CA 1
ATOM 3484 C C . GLU A 1 449 ? -1.767 -3.557 -14.455 1.00 68.25 449 GLU A C 1
ATOM 3486 O O . GLU A 1 449 ? -2.079 -2.735 -13.590 1.00 68.25 449 GLU A O 1
ATOM 3491 N N . VAL A 1 450 ? -2.642 -4.054 -15.329 1.00 79.06 450 VAL A N 1
ATOM 3492 C CA . VAL A 1 450 ? -4.050 -3.650 -15.407 1.00 79.06 450 VAL A CA 1
ATOM 3493 C C . VAL A 1 450 ? -4.818 -4.133 -14.179 1.00 79.06 450 VAL A C 1
ATOM 3495 O O . VAL A 1 450 ? -5.603 -3.382 -13.598 1.00 79.06 450 VAL A O 1
ATOM 3498 N N . SER A 1 451 ? -4.547 -5.356 -13.718 1.00 79.50 451 SER A N 1
ATOM 3499 C CA . SER A 1 451 ? -5.184 -5.909 -12.520 1.00 79.50 451 SER A CA 1
ATOM 3500 C C . SER A 1 451 ? -4.845 -5.106 -11.254 1.00 79.50 451 SER A C 1
ATOM 3502 O O . SER A 1 451 ? -5.725 -4.866 -10.428 1.00 79.50 451 SER A O 1
ATOM 3504 N N . CYS A 1 452 ? -3.614 -4.591 -11.116 1.00 80.94 452 CYS A N 1
ATOM 3505 C CA . CYS A 1 452 ? -3.218 -3.771 -9.962 1.00 80.94 452 CYS A CA 1
ATOM 3506 C C . CYS A 1 452 ? -4.069 -2.497 -9.825 1.00 80.94 452 CYS A C 1
ATOM 3508 O O . CYS A 1 452 ? -4.326 -2.053 -8.704 1.00 80.94 452 CYS A O 1
ATOM 3510 N N . ILE A 1 453 ? -4.559 -1.942 -10.939 1.00 86.00 453 ILE A N 1
ATOM 3511 C CA . ILE A 1 453 ? -5.446 -0.769 -10.937 1.00 86.00 453 ILE A CA 1
ATOM 3512 C C . ILE A 1 453 ? -6.766 -1.090 -10.228 1.00 86.00 453 ILE A C 1
ATOM 3514 O O . ILE A 1 453 ? -7.271 -0.249 -9.488 1.00 86.00 453 ILE A O 1
ATOM 3518 N N . LEU A 1 454 ? -7.296 -2.313 -10.364 1.00 88.25 454 LEU A N 1
ATOM 3519 C CA . LEU A 1 454 ? -8.498 -2.741 -9.636 1.00 88.25 454 LEU A CA 1
ATOM 3520 C C . LEU A 1 454 ? -8.273 -2.738 -8.120 1.00 88.25 454 LEU A C 1
ATOM 3522 O O . LEU A 1 454 ? -9.148 -2.305 -7.373 1.00 88.25 454 LEU A O 1
ATOM 3526 N N . SER A 1 455 ? -7.094 -3.160 -7.656 1.00 88.75 455 SER A N 1
ATOM 3527 C CA . SER A 1 455 ? -6.745 -3.096 -6.231 1.00 88.75 455 SER A CA 1
ATOM 3528 C C . SER A 1 455 ? -6.663 -1.652 -5.727 1.00 88.75 455 SER A C 1
ATOM 3530 O O . SER A 1 455 ? -7.150 -1.347 -4.636 1.00 88.75 455 SER A O 1
ATOM 3532 N N . GLU A 1 456 ? -6.067 -0.746 -6.508 1.00 88.81 456 GLU A N 1
ATOM 3533 C CA . GLU A 1 456 ? -5.995 0.679 -6.157 1.00 88.81 456 GLU A CA 1
ATOM 3534 C C . GLU A 1 456 ? -7.383 1.328 -6.127 1.00 88.81 456 GLU A C 1
ATOM 3536 O O . GLU A 1 456 ? -7.707 2.048 -5.181 1.00 88.81 456 GLU A O 1
ATOM 3541 N N . MET A 1 457 ? -8.231 1.018 -7.112 1.00 91.06 457 MET A N 1
ATOM 3542 C CA . MET A 1 457 ? -9.629 1.448 -7.143 1.00 91.06 457 MET A CA 1
ATOM 3543 C C . MET A 1 457 ? -10.399 0.931 -5.928 1.00 91.06 457 MET A C 1
ATOM 3545 O O . MET A 1 457 ? -11.110 1.704 -5.290 1.00 91.06 457 MET A O 1
ATOM 3549 N N . GLY A 1 458 ? -10.226 -0.345 -5.568 1.00 91.12 458 GLY A N 1
ATOM 3550 C CA . GLY A 1 458 ? -10.856 -0.946 -4.393 1.00 91.12 458 GLY A CA 1
ATOM 3551 C C . GLY A 1 458 ? -10.496 -0.217 -3.097 1.00 91.12 458 GLY A C 1
ATOM 3552 O O . GLY A 1 458 ? -11.377 0.106 -2.298 1.00 91.12 458 GLY A O 1
ATOM 3553 N N . SER A 1 459 ? -9.214 0.120 -2.914 1.00 89.69 459 SER A N 1
ATOM 3554 C CA . SER A 1 459 ? -8.755 0.909 -1.762 1.00 89.69 459 SER A CA 1
ATOM 3555 C C . SER A 1 459 ? -9.369 2.310 -1.748 1.00 89.69 459 SER A C 1
ATOM 3557 O O . SER A 1 459 ? -9.781 2.784 -0.692 1.00 89.69 459 SER A O 1
ATOM 3559 N N . LEU A 1 460 ? -9.445 2.969 -2.906 1.00 90.50 460 LEU A N 1
ATOM 3560 C CA . LEU A 1 460 ? -9.952 4.336 -3.019 1.00 90.50 460 LEU A CA 1
ATOM 3561 C C . LEU A 1 460 ? -11.466 4.420 -2.764 1.00 90.50 460 LEU A C 1
ATOM 3563 O O . LEU A 1 460 ? -11.930 5.315 -2.058 1.00 90.50 460 LEU A O 1
ATOM 3567 N N . TYR A 1 461 ? -12.244 3.460 -3.272 1.00 91.62 461 TYR A N 1
ATOM 3568 C CA . TYR A 1 461 ? -13.672 3.359 -2.958 1.00 91.62 461 TYR A CA 1
ATOM 3569 C C . TYR A 1 461 ? -13.908 3.104 -1.468 1.00 91.62 461 TYR A C 1
ATOM 3571 O O . TYR A 1 461 ? -14.798 3.712 -0.874 1.00 91.62 461 TYR A O 1
ATOM 3579 N N . ALA A 1 462 ? -13.079 2.270 -0.834 1.00 89.19 462 ALA A N 1
ATOM 3580 C CA . ALA A 1 462 ? -13.187 2.019 0.597 1.00 89.19 462 ALA A CA 1
ATOM 3581 C C . ALA A 1 462 ? -12.858 3.263 1.446 1.00 89.19 462 ALA A C 1
ATOM 3583 O O . ALA A 1 462 ? -13.527 3.493 2.451 1.00 89.19 462 ALA A O 1
ATOM 3584 N N . GLU A 1 463 ? -11.898 4.101 1.031 1.00 88.44 463 GLU A N 1
ATOM 3585 C CA . GLU A 1 463 ? -11.622 5.410 1.661 1.00 88.44 463 GLU A CA 1
ATOM 3586 C C . GLU A 1 463 ? -12.803 6.380 1.547 1.00 88.44 463 GLU A C 1
ATOM 3588 O O . GLU A 1 463 ? -13.062 7.165 2.459 1.00 88.44 463 GLU A O 1
ATOM 3593 N N . ARG A 1 464 ? -13.566 6.281 0.457 1.00 88.75 464 ARG A N 1
ATOM 3594 C CA . ARG A 1 464 ? -14.806 7.035 0.236 1.00 88.75 464 ARG A CA 1
ATOM 3595 C C . ARG A 1 464 ? -16.016 6.459 0.993 1.00 88.75 464 ARG A C 1
ATOM 3597 O O . ARG A 1 464 ? -17.100 7.031 0.929 1.00 88.75 464 ARG A O 1
ATOM 3604 N N . ASN A 1 465 ? -15.856 5.339 1.701 1.00 88.69 465 ASN A N 1
ATOM 3605 C CA . ASN A 1 465 ? -16.941 4.540 2.288 1.00 88.69 465 ASN A CA 1
ATOM 3606 C C . ASN A 1 465 ? -17.939 3.961 1.262 1.00 88.69 465 ASN A C 1
ATOM 3608 O O . ASN A 1 465 ? -19.053 3.588 1.623 1.00 88.69 465 ASN A O 1
ATOM 3612 N N . ASP A 1 466 ? -17.546 3.847 -0.009 1.00 91.56 466 ASP A N 1
ATOM 3613 C CA . ASP A 1 466 ? -18.301 3.130 -1.040 1.00 91.56 466 ASP A CA 1
ATOM 3614 C C . ASP A 1 466 ? -17.877 1.656 -1.043 1.00 91.56 466 ASP A C 1
ATOM 3616 O O . ASP A 1 466 ? -17.096 1.184 -1.874 1.00 91.56 466 ASP A O 1
ATOM 3620 N N . TYR A 1 467 ? -18.342 0.921 -0.032 1.00 92.38 467 TYR A N 1
ATOM 3621 C CA . TYR A 1 467 ? -17.911 -0.459 0.178 1.00 92.38 467 TYR A CA 1
ATOM 3622 C C . TYR A 1 467 ? -18.402 -1.412 -0.916 1.00 92.38 467 TYR A C 1
ATOM 3624 O O . TYR A 1 467 ? -17.735 -2.406 -1.187 1.00 92.38 467 TYR A O 1
ATOM 3632 N N . THR A 1 468 ? -19.519 -1.101 -1.575 1.00 91.69 468 THR A N 1
ATOM 3633 C CA . THR A 1 468 ? -20.064 -1.889 -2.687 1.00 91.69 468 THR A CA 1
ATOM 3634 C C . THR A 1 468 ? -19.105 -1.934 -3.870 1.00 91.69 468 THR A C 1
ATOM 3636 O O . THR A 1 468 ? -18.639 -3.010 -4.240 1.00 91.69 468 THR A O 1
ATOM 3639 N N . ASN A 1 469 ? -18.706 -0.768 -4.387 1.00 90.94 469 ASN A N 1
ATOM 3640 C CA . ASN A 1 469 ? -17.776 -0.706 -5.514 1.00 90.94 469 ASN A CA 1
ATOM 3641 C C . ASN A 1 469 ? -16.370 -1.182 -5.118 1.00 90.94 469 ASN A C 1
ATOM 3643 O O . ASN A 1 469 ? -15.656 -1.759 -5.941 1.00 90.94 469 ASN A O 1
ATOM 3647 N N . ALA A 1 470 ? -15.971 -0.982 -3.855 1.00 93.38 470 ALA A N 1
ATOM 3648 C CA . ALA A 1 470 ? -14.711 -1.506 -3.339 1.00 93.38 470 ALA A CA 1
ATOM 3649 C C . ALA A 1 470 ? -14.662 -3.041 -3.391 1.00 93.38 470 ALA A C 1
ATOM 3651 O O . ALA A 1 470 ? -13.675 -3.609 -3.864 1.00 93.38 470 ALA A O 1
ATOM 3652 N N . ILE A 1 471 ? -15.727 -3.707 -2.931 1.00 92.56 471 ILE A N 1
ATOM 3653 C CA . ILE A 1 471 ? -15.847 -5.169 -2.957 1.00 92.56 471 ILE A CA 1
ATOM 3654 C C . ILE A 1 471 ? -15.785 -5.678 -4.396 1.00 92.56 471 ILE A C 1
ATOM 3656 O O . ILE A 1 471 ? -14.989 -6.574 -4.665 1.00 92.56 471 ILE A O 1
ATOM 3660 N N . ASP A 1 472 ? -16.544 -5.086 -5.318 1.00 92.31 472 ASP A N 1
ATOM 3661 C CA . ASP A 1 472 ? -16.561 -5.517 -6.722 1.00 92.31 472 ASP A CA 1
ATOM 3662 C C . ASP A 1 472 ? -15.167 -5.431 -7.359 1.00 92.31 472 ASP A C 1
ATOM 3664 O O . ASP A 1 472 ? -14.697 -6.391 -7.975 1.00 92.31 472 ASP A O 1
ATOM 3668 N N . CYS A 1 473 ? -14.449 -4.324 -7.137 1.00 92.19 473 CYS A N 1
ATOM 3669 C CA . CYS A 1 473 ? -13.083 -4.157 -7.637 1.00 92.19 473 CYS A CA 1
ATOM 3670 C C . CYS A 1 473 ? -12.130 -5.221 -7.072 1.00 92.19 473 CYS A C 1
ATOM 3672 O O . CYS A 1 473 ? -11.370 -5.834 -7.825 1.00 92.19 473 CYS A O 1
ATOM 3674 N N . PHE A 1 474 ? -12.182 -5.479 -5.761 1.00 92.00 474 PHE A N 1
ATOM 3675 C CA . PHE A 1 474 ? -11.328 -6.493 -5.142 1.00 92.00 474 PHE A CA 1
ATOM 3676 C C . PHE A 1 474 ? -11.695 -7.923 -5.554 1.00 92.00 474 PHE A C 1
ATOM 3678 O O . PHE A 1 474 ? -10.799 -8.755 -5.677 1.00 92.00 474 PHE A O 1
ATOM 3685 N N . LEU A 1 475 ? -12.973 -8.226 -5.797 1.00 92.06 475 LEU A N 1
ATOM 3686 C CA . LEU A 1 475 ? -13.404 -9.533 -6.298 1.00 92.06 475 LEU A CA 1
ATOM 3687 C C . LEU A 1 475 ? -12.923 -9.772 -7.727 1.00 92.06 475 LEU A C 1
ATOM 3689 O O . LEU A 1 475 ? -12.397 -10.846 -8.014 1.00 92.06 475 LEU A O 1
ATOM 3693 N N . HIS A 1 476 ? -13.038 -8.773 -8.605 1.00 89.12 476 HIS A N 1
ATOM 3694 C CA . HIS A 1 476 ? -12.468 -8.858 -9.947 1.00 89.12 476 HIS A CA 1
ATOM 3695 C C . HIS A 1 476 ? -10.949 -9.037 -9.894 1.00 89.12 476 HIS A C 1
ATOM 3697 O O . HIS A 1 476 ? -10.411 -9.912 -10.571 1.00 89.12 476 HIS A O 1
ATOM 3703 N N . PHE A 1 477 ? -10.258 -8.285 -9.035 1.00 89.69 477 PHE A N 1
ATOM 3704 C CA . PHE A 1 477 ? -8.820 -8.449 -8.838 1.00 89.69 477 PHE A CA 1
ATOM 3705 C C . PHE A 1 477 ? -8.460 -9.861 -8.353 1.00 89.69 477 PHE A C 1
ATOM 3707 O O . PHE A 1 477 ? -7.586 -10.507 -8.930 1.00 89.69 477 PHE A O 1
ATOM 3714 N N . LEU A 1 478 ? -9.181 -10.389 -7.362 1.00 89.44 478 LEU A N 1
ATOM 3715 C CA . LEU A 1 478 ? -8.981 -11.747 -6.858 1.00 89.44 478 LEU A CA 1
ATOM 3716 C C . LEU A 1 478 ? -9.169 -12.795 -7.963 1.00 89.44 478 LEU A C 1
ATOM 3718 O O . LEU A 1 478 ? -8.321 -13.668 -8.113 1.00 89.44 478 LEU A O 1
ATOM 3722 N N . GLN A 1 479 ? -10.224 -12.676 -8.773 1.00 87.88 479 GLN A N 1
ATOM 3723 C CA . GLN A 1 479 ? -10.467 -13.580 -9.901 1.00 87.88 479 GLN A CA 1
ATOM 3724 C C . GLN A 1 479 ? -9.309 -13.554 -10.903 1.00 87.88 479 GLN A C 1
ATOM 3726 O O . GLN A 1 479 ? -8.838 -14.614 -11.314 1.00 87.88 479 GLN A O 1
ATOM 3731 N N . THR A 1 480 ? -8.803 -12.368 -11.265 1.00 83.38 480 THR A N 1
ATOM 3732 C CA . THR A 1 480 ? -7.648 -12.269 -12.176 1.00 83.38 480 THR A CA 1
ATOM 3733 C C . THR A 1 480 ? -6.416 -12.969 -11.599 1.00 83.38 480 THR A C 1
ATOM 3735 O O . THR A 1 480 ? -5.783 -13.766 -12.292 1.00 83.38 480 THR A O 1
ATOM 3738 N N . GLN A 1 481 ? -6.128 -12.782 -10.309 1.00 83.44 481 GLN A N 1
ATOM 3739 C CA . GLN A 1 481 ? -5.013 -13.449 -9.635 1.00 83.44 481 GLN A CA 1
ATOM 3740 C C . GLN A 1 481 ? -5.197 -14.969 -9.581 1.00 83.44 481 GLN A C 1
ATOM 3742 O O . GLN A 1 481 ? -4.280 -15.710 -9.923 1.00 83.44 481 GLN A O 1
ATOM 3747 N N . GLU A 1 482 ? -6.380 -15.448 -9.199 1.00 84.00 482 GLU A N 1
ATOM 3748 C CA . GLU A 1 482 ? -6.680 -16.881 -9.139 1.00 84.00 482 GLU A CA 1
ATOM 3749 C C . GLU A 1 482 ? -6.549 -17.538 -10.517 1.00 84.00 482 GLU A C 1
ATOM 3751 O O . GLU A 1 482 ? -6.021 -18.642 -10.609 1.00 84.00 482 GLU A O 1
ATOM 3756 N N . THR A 1 483 ? -6.948 -16.857 -11.599 1.00 83.94 483 THR A N 1
ATOM 3757 C CA . THR A 1 483 ? -6.738 -17.370 -12.964 1.00 83.94 483 THR A CA 1
ATOM 3758 C C . THR A 1 483 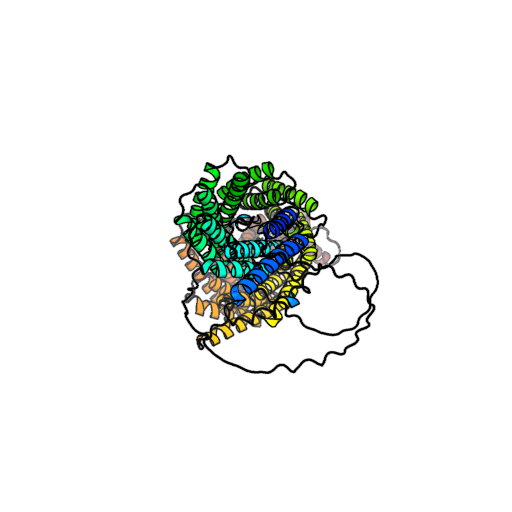? -5.266 -17.405 -13.367 1.00 83.94 483 THR A C 1
ATOM 3760 O O . THR A 1 483 ? -4.842 -18.370 -14.001 1.00 83.94 483 THR A O 1
ATOM 3763 N N . LEU A 1 484 ? -4.480 -16.398 -12.975 1.00 79.50 484 LEU A N 1
ATOM 3764 C CA . LEU A 1 484 ? -3.063 -16.294 -13.323 1.00 79.50 484 LEU A CA 1
ATOM 3765 C C . LEU A 1 484 ? -2.214 -17.344 -12.590 1.00 79.50 484 LEU A C 1
ATOM 3767 O O . LEU A 1 484 ? -1.311 -17.938 -13.178 1.00 79.50 484 LEU A O 1
ATOM 3771 N N . PHE A 1 485 ? -2.517 -17.590 -11.314 1.00 76.94 485 PHE A N 1
ATOM 3772 C CA . PHE A 1 485 ? -1.725 -18.459 -10.440 1.00 76.94 485 PHE A CA 1
ATOM 3773 C C . PHE A 1 485 ? -2.270 -19.886 -10.299 1.00 76.94 485 PHE A C 1
ATOM 3775 O O . PHE A 1 485 ? -1.650 -20.697 -9.609 1.00 76.94 485 PHE A O 1
ATOM 3782 N N . LYS A 1 486 ? -3.390 -20.217 -10.960 1.00 73.56 486 LYS A N 1
ATOM 3783 C CA . LYS A 1 486 ? -4.095 -21.506 -10.830 1.00 73.56 486 LYS A CA 1
ATOM 3784 C C . LYS A 1 486 ? -3.185 -22.730 -10.964 1.00 73.56 486 LYS A C 1
ATOM 3786 O O . LYS A 1 486 ? -3.295 -23.665 -10.178 1.00 73.56 486 LYS A O 1
ATOM 3791 N N . ASP A 1 487 ? -2.299 -22.704 -11.955 1.00 65.25 487 ASP A N 1
ATOM 3792 C CA . ASP A 1 487 ? -1.475 -23.856 -12.338 1.00 65.25 487 ASP A CA 1
ATOM 3793 C C . ASP A 1 487 ? -0.059 -23.814 -11.747 1.00 65.25 487 ASP A C 1
ATOM 3795 O O . ASP A 1 487 ? 0.664 -24.805 -11.813 1.00 65.25 487 ASP A O 1
ATOM 3799 N N . THR A 1 488 ? 0.375 -22.657 -11.238 1.00 65.00 488 THR A N 1
ATOM 3800 C CA . THR A 1 488 ? 1.764 -22.424 -10.819 1.00 65.00 488 THR A CA 1
ATOM 3801 C C . THR A 1 488 ? 1.894 -22.333 -9.305 1.00 65.00 488 THR A C 1
ATOM 3803 O O . THR A 1 488 ? 2.752 -23.001 -8.735 1.00 65.00 488 THR A O 1
ATOM 3806 N N . GLN A 1 489 ? 1.059 -21.522 -8.645 1.00 68.31 489 GLN A N 1
ATOM 3807 C CA . GLN A 1 489 ? 1.155 -21.231 -7.212 1.00 68.31 489 GLN A CA 1
ATOM 3808 C C . GLN A 1 489 ? -0.220 -20.873 -6.612 1.00 68.31 489 GLN A C 1
ATOM 3810 O O . GLN A 1 489 ? -0.503 -19.703 -6.361 1.00 68.31 489 GLN A O 1
ATOM 3815 N N . PRO A 1 490 ? -1.081 -21.857 -6.296 1.00 68.31 490 PRO A N 1
ATOM 3816 C CA . PRO A 1 490 ? -2.401 -21.584 -5.716 1.00 68.31 490 PRO A CA 1
ATOM 3817 C C . PRO A 1 490 ? -2.342 -20.915 -4.326 1.00 68.31 490 PRO A C 1
ATOM 3819 O O . PRO A 1 490 ? -3.322 -20.319 -3.891 1.00 68.31 490 PRO A O 1
ATOM 3822 N N . LEU A 1 491 ? -1.194 -20.975 -3.636 1.00 70.94 491 LEU A N 1
ATOM 3823 C CA . LEU A 1 491 ? -0.939 -20.356 -2.326 1.00 70.94 491 LEU A CA 1
ATOM 3824 C C . LEU A 1 491 ? -0.128 -19.047 -2.427 1.00 70.94 491 LEU A C 1
ATOM 3826 O O . LEU A 1 491 ? 0.707 -18.754 -1.573 1.00 70.94 491 LEU A O 1
ATOM 3830 N N . HIS A 1 492 ? -0.340 -18.262 -3.483 1.00 75.62 492 HIS A N 1
ATOM 3831 C CA . HIS A 1 492 ? 0.412 -17.027 -3.715 1.00 75.62 492 HIS A CA 1
ATOM 3832 C C . HIS A 1 492 ? 0.100 -15.932 -2.666 1.00 75.62 492 HIS A C 1
ATOM 3834 O O . HIS A 1 492 ? -1.066 -15.676 -2.356 1.00 75.62 492 HIS A O 1
ATOM 3840 N N . ALA A 1 493 ? 1.123 -15.210 -2.175 1.00 75.75 493 ALA A N 1
ATOM 3841 C CA . ALA A 1 493 ? 0.972 -14.137 -1.171 1.00 75.75 493 ALA A CA 1
ATOM 3842 C C . ALA A 1 493 ? -0.060 -13.070 -1.569 1.00 75.75 493 ALA A C 1
ATOM 3844 O O . ALA A 1 493 ? -0.871 -12.641 -0.754 1.00 75.75 493 ALA A O 1
ATOM 3845 N N . ASN A 1 494 ? -0.060 -12.662 -2.839 1.00 78.25 494 ASN A N 1
ATOM 3846 C CA . ASN A 1 494 ? -0.997 -11.652 -3.332 1.00 78.25 494 ASN A CA 1
ATOM 3847 C C . ASN A 1 494 ? -2.470 -12.068 -3.170 1.00 78.25 494 ASN A C 1
ATOM 3849 O O . ASN A 1 494 ? -3.284 -11.229 -2.803 1.00 78.25 494 ASN A O 1
ATOM 3853 N N . ILE A 1 495 ? -2.804 -13.352 -3.360 1.00 84.81 495 ILE A N 1
ATOM 3854 C CA . ILE A 1 495 ? -4.168 -13.869 -3.146 1.00 84.81 495 ILE A CA 1
ATOM 3855 C C . ILE A 1 495 ? -4.544 -13.734 -1.665 1.00 84.81 495 ILE A C 1
ATOM 3857 O O . ILE A 1 495 ? -5.646 -13.289 -1.338 1.00 84.81 495 ILE A O 1
ATOM 3861 N N . LEU A 1 496 ? -3.611 -14.063 -0.763 1.00 84.94 496 LEU A N 1
ATOM 3862 C CA . LEU A 1 496 ? -3.787 -13.910 0.682 1.00 84.94 496 LEU A CA 1
ATOM 3863 C C . LEU A 1 496 ? -4.114 -12.455 1.054 1.00 84.94 496 LEU A C 1
ATOM 3865 O O . LEU A 1 496 ? -5.116 -12.192 1.720 1.00 84.94 496 LEU A O 1
ATOM 3869 N N . ILE A 1 497 ? -3.290 -11.513 0.586 1.00 85.06 497 ILE A N 1
ATOM 3870 C CA . ILE A 1 497 ? -3.432 -10.077 0.861 1.00 85.06 497 ILE A CA 1
ATOM 3871 C C . ILE A 1 497 ? -4.762 -9.553 0.309 1.00 85.06 497 ILE A C 1
ATOM 3873 O O . ILE A 1 497 ? -5.492 -8.859 1.020 1.00 85.06 497 ILE A O 1
ATOM 3877 N N . THR A 1 498 ? -5.127 -9.929 -0.920 1.00 88.06 498 THR A N 1
ATOM 3878 C CA . THR A 1 498 ? -6.404 -9.535 -1.526 1.00 88.06 498 THR A CA 1
ATOM 3879 C C . THR A 1 498 ? -7.590 -10.035 -0.701 1.00 88.06 498 THR A C 1
ATOM 3881 O O . THR A 1 498 ? -8.488 -9.251 -0.391 1.00 88.06 498 THR A O 1
ATOM 3884 N N . LYS A 1 499 ? -7.587 -11.299 -0.250 1.00 92.88 499 LYS A N 1
ATOM 3885 C CA . LYS A 1 499 ? -8.663 -11.833 0.608 1.00 92.88 499 LYS A CA 1
ATOM 3886 C C . LYS A 1 499 ? -8.734 -11.139 1.971 1.00 92.88 499 LYS A C 1
ATOM 3888 O O . LYS A 1 499 ? -9.836 -10.900 2.463 1.00 92.88 499 LYS A O 1
ATOM 3893 N N . ILE A 1 500 ? -7.598 -10.753 2.559 1.00 91.06 500 ILE A N 1
ATOM 3894 C CA . ILE A 1 500 ? -7.565 -9.940 3.788 1.00 91.06 500 ILE A CA 1
ATOM 3895 C C . ILE A 1 500 ? -8.196 -8.564 3.544 1.00 91.06 500 ILE A C 1
ATOM 3897 O O . ILE A 1 500 ? -9.003 -8.111 4.358 1.00 91.06 500 ILE A O 1
ATOM 3901 N N . ASN A 1 501 ? -7.870 -7.903 2.431 1.00 91.06 501 ASN A N 1
ATOM 3902 C CA . ASN A 1 501 ? -8.450 -6.605 2.081 1.00 91.06 501 ASN A CA 1
ATOM 3903 C C . ASN A 1 501 ? -9.965 -6.705 1.882 1.00 91.06 501 ASN A C 1
ATOM 3905 O O . ASN A 1 501 ? -10.703 -5.905 2.457 1.00 91.06 501 ASN A O 1
ATOM 3909 N N . ILE A 1 502 ? -10.437 -7.739 1.182 1.00 93.75 502 ILE A N 1
ATOM 3910 C CA . ILE A 1 502 ? -11.867 -8.031 1.034 1.00 93.75 502 ILE A CA 1
ATOM 3911 C C . ILE A 1 502 ? -12.527 -8.213 2.410 1.00 93.75 502 ILE A C 1
ATOM 3913 O O . ILE A 1 502 ? -13.531 -7.563 2.702 1.00 93.75 502 ILE A O 1
ATOM 3917 N N . ALA A 1 503 ? -11.942 -9.031 3.292 1.00 94.38 503 ALA A N 1
ATOM 3918 C CA . ALA A 1 503 ? -12.464 -9.254 4.641 1.00 94.38 503 ALA A CA 1
ATOM 3919 C C . ALA A 1 503 ? -12.552 -7.953 5.461 1.00 94.38 503 ALA A C 1
ATOM 3921 O O . ALA A 1 503 ? -13.541 -7.718 6.160 1.00 94.38 503 ALA A O 1
ATOM 3922 N N . ARG A 1 504 ? -11.549 -7.070 5.343 1.00 92.88 504 ARG A N 1
ATOM 3923 C CA . ARG A 1 504 ? -11.548 -5.750 5.992 1.00 92.88 504 ARG A CA 1
ATOM 3924 C C . ARG A 1 504 ? -12.669 -4.857 5.465 1.00 92.88 504 ARG A C 1
ATOM 3926 O O . ARG A 1 504 ? -13.325 -4.208 6.276 1.00 92.88 504 ARG A O 1
ATOM 3933 N N . VAL A 1 505 ? -12.912 -4.832 4.154 1.00 92.88 505 VAL A N 1
ATOM 3934 C CA . VAL A 1 505 ? -14.005 -4.040 3.569 1.00 92.88 505 VAL A CA 1
ATOM 3935 C C . VAL A 1 505 ? -15.366 -4.573 4.021 1.00 92.88 505 VAL A C 1
ATOM 3937 O O . VAL A 1 505 ? -16.187 -3.784 4.481 1.00 92.88 505 VAL A O 1
ATOM 3940 N N . TYR A 1 506 ? -15.586 -5.893 4.014 1.00 94.12 506 TYR A N 1
ATOM 3941 C CA . TYR A 1 506 ? -16.822 -6.490 4.547 1.00 94.12 506 TYR A CA 1
ATOM 3942 C C . TYR A 1 506 ? -17.045 -6.160 6.029 1.00 94.12 506 TYR A C 1
ATOM 3944 O O . TYR A 1 506 ? -18.161 -5.820 6.419 1.00 94.12 506 TYR A O 1
ATOM 3952 N N . LYS A 1 507 ? -15.979 -6.169 6.844 1.00 93.19 507 LYS A N 1
ATOM 3953 C CA . LYS A 1 507 ? -16.035 -5.731 8.248 1.00 93.19 507 LYS A CA 1
ATOM 3954 C C . LYS A 1 507 ? -16.528 -4.285 8.371 1.00 93.19 507 LYS A C 1
ATOM 3956 O O . LYS A 1 507 ? -17.359 -4.003 9.232 1.00 93.19 507 LYS A O 1
ATOM 3961 N N . HIS A 1 508 ? -16.008 -3.372 7.549 1.00 90.56 508 HIS A N 1
ATOM 3962 C CA . HIS A 1 508 ? -16.435 -1.968 7.554 1.00 90.56 508 HIS A CA 1
ATOM 3963 C C . HIS A 1 508 ? -17.865 -1.789 7.028 1.00 90.56 508 HIS A C 1
ATOM 3965 O O . HIS A 1 508 ? -18.606 -0.976 7.570 1.00 90.56 508 HIS A O 1
ATOM 3971 N N . ASN A 1 509 ? -18.286 -2.622 6.074 1.00 92.06 509 ASN A N 1
ATOM 3972 C CA . ASN A 1 509 ? -19.661 -2.691 5.582 1.00 92.06 509 ASN A CA 1
ATOM 3973 C C . ASN A 1 509 ? -20.632 -3.414 6.543 1.00 92.06 509 ASN A C 1
ATOM 3975 O O . ASN A 1 509 ? -21.762 -3.710 6.169 1.00 92.06 509 ASN A O 1
ATOM 3979 N N . THR A 1 510 ? -20.211 -3.741 7.772 1.00 92.62 510 THR A N 1
ATOM 3980 C CA . THR A 1 510 ? -20.996 -4.460 8.802 1.00 92.62 510 THR A CA 1
ATOM 3981 C C . THR A 1 510 ? -21.464 -5.877 8.436 1.00 92.62 510 THR A C 1
ATOM 3983 O O . THR A 1 510 ? -22.163 -6.519 9.218 1.00 92.62 510 THR A O 1
ATOM 3986 N N . ASP A 1 511 ? -21.024 -6.424 7.302 1.00 94.44 511 ASP A N 1
ATOM 3987 C CA . ASP A 1 511 ? -21.265 -7.818 6.926 1.00 94.44 511 ASP A CA 1
ATOM 3988 C C . ASP A 1 511 ? -20.172 -8.715 7.525 1.00 94.44 511 ASP A C 1
ATOM 3990 O O . ASP A 1 511 ? -19.197 -9.131 6.887 1.00 94.44 511 ASP A O 1
ATOM 3994 N N . TYR A 1 512 ? -20.340 -9.000 8.815 1.00 95.44 512 TYR A N 1
ATOM 3995 C CA . TYR A 1 512 ? -19.405 -9.818 9.584 1.00 95.44 512 TYR A CA 1
ATOM 3996 C C . TYR A 1 512 ? -19.404 -11.291 9.156 1.00 95.44 512 TYR A C 1
ATOM 3998 O O . TYR A 1 512 ? -18.421 -11.992 9.398 1.00 95.44 512 TYR A O 1
ATOM 4006 N N . VAL A 1 513 ? -20.467 -11.770 8.499 1.00 96.38 513 VAL A N 1
ATOM 4007 C CA . VAL A 1 513 ? -20.566 -13.157 8.019 1.00 96.38 513 VAL A CA 1
ATOM 4008 C C . VAL A 1 513 ? -19.625 -13.363 6.836 1.00 96.38 513 VAL A C 1
ATOM 4010 O O . VAL A 1 513 ? -18.800 -14.283 6.858 1.00 96.38 513 VAL A O 1
ATOM 4013 N N . SER A 1 514 ? -19.688 -12.480 5.837 1.00 94.94 514 SER A N 1
ATOM 4014 C CA . SER A 1 514 ? -18.779 -12.517 4.688 1.00 94.94 514 SER A CA 1
ATOM 4015 C C . SER A 1 514 ? -17.336 -12.251 5.110 1.00 94.94 514 SER A C 1
ATOM 4017 O O . SER A 1 514 ? -16.435 -12.974 4.680 1.00 94.94 514 SER A O 1
ATOM 4019 N N . ALA A 1 515 ? -17.105 -11.291 6.015 1.00 96.06 515 ALA A N 1
ATOM 4020 C CA . ALA A 1 515 ? -15.773 -11.031 6.564 1.00 96.06 515 ALA A CA 1
ATOM 4021 C C . ALA A 1 515 ? -15.181 -12.281 7.238 1.00 96.06 515 ALA A C 1
ATOM 4023 O O . ALA A 1 515 ? -14.048 -12.670 6.948 1.00 96.06 515 ALA A O 1
ATOM 4024 N N . LEU A 1 516 ? -15.961 -12.960 8.088 1.00 96.69 516 LEU A N 1
ATOM 4025 C CA . LEU A 1 516 ? -15.542 -14.193 8.753 1.00 96.69 516 LEU A CA 1
ATOM 4026 C C . LEU A 1 516 ? -15.244 -15.318 7.754 1.00 96.69 516 LEU A C 1
ATOM 4028 O O . LEU A 1 516 ? -14.292 -16.070 7.963 1.00 96.69 516 LEU A O 1
ATOM 4032 N N . ARG A 1 517 ? -16.022 -15.441 6.670 1.00 97.19 517 ARG A N 1
ATOM 4033 C CA . ARG A 1 517 ? -15.760 -16.425 5.607 1.00 97.19 517 ARG A CA 1
ATOM 4034 C C . ARG A 1 517 ? -14.378 -16.214 4.986 1.00 97.19 517 ARG A C 1
ATOM 4036 O O . ARG A 1 517 ? -13.588 -17.153 4.958 1.00 97.19 517 ARG A O 1
ATOM 4043 N N . TYR A 1 518 ? -14.060 -14.988 4.570 1.00 95.81 518 TYR A N 1
ATOM 4044 C CA . TYR A 1 518 ? -12.753 -14.686 3.979 1.00 95.81 518 TYR A CA 1
ATOM 4045 C C . TYR A 1 518 ? -11.606 -14.868 4.976 1.00 95.81 518 TYR A C 1
ATOM 4047 O O . TYR A 1 518 ? -10.584 -15.445 4.615 1.00 95.81 518 TYR A O 1
ATOM 4055 N N . TYR A 1 519 ? -11.769 -14.469 6.242 1.00 96.44 519 TYR A N 1
ATOM 4056 C CA . TYR A 1 519 ? -10.738 -14.725 7.253 1.00 96.44 519 TYR A CA 1
ATOM 4057 C C . TYR A 1 519 ? -10.504 -16.223 7.504 1.00 96.44 519 TYR A C 1
ATOM 4059 O O . TYR A 1 519 ? -9.361 -16.627 7.704 1.00 96.44 519 TYR A O 1
ATOM 4067 N N . LYS A 1 520 ? -11.545 -17.066 7.435 1.00 95.50 520 LYS A N 1
ATOM 4068 C CA . LYS A 1 520 ? -11.391 -18.531 7.508 1.00 95.50 520 LYS A CA 1
ATOM 4069 C C . LYS A 1 520 ? -10.611 -19.089 6.318 1.00 95.50 520 LYS A C 1
ATOM 4071 O O . LYS A 1 520 ? -9.756 -19.948 6.515 1.00 95.50 520 LYS A O 1
ATOM 4076 N N . GLU A 1 521 ? -10.874 -18.599 5.107 1.00 94.00 521 GLU A N 1
ATOM 4077 C CA . GLU A 1 521 ? -10.104 -18.977 3.913 1.00 94.00 521 GLU A CA 1
ATOM 4078 C C . GLU A 1 521 ? -8.633 -18.553 4.031 1.00 94.00 521 GLU A C 1
ATOM 4080 O O . GLU A 1 521 ? -7.740 -19.350 3.753 1.00 94.00 521 GLU A O 1
ATOM 4085 N N . VAL A 1 522 ? -8.375 -17.326 4.496 1.00 93.38 522 VAL A N 1
ATOM 4086 C CA . VAL A 1 522 ? -7.021 -16.807 4.758 1.00 93.38 522 VAL A CA 1
ATOM 4087 C C . VAL A 1 522 ? -6.296 -17.679 5.779 1.00 93.38 522 VAL A C 1
ATOM 4089 O O . VAL A 1 522 ? -5.181 -18.124 5.514 1.00 93.38 522 VAL A O 1
ATOM 4092 N N . HIS A 1 523 ? -6.938 -17.985 6.906 1.00 92.88 523 HIS A N 1
ATOM 4093 C CA . HIS A 1 523 ? -6.367 -18.850 7.935 1.00 92.88 523 HIS A CA 1
ATOM 4094 C C . HIS A 1 523 ? -6.038 -20.250 7.390 1.00 92.88 523 HIS A C 1
ATOM 4096 O O . HIS A 1 523 ? -4.955 -20.775 7.642 1.00 92.88 523 HIS A O 1
ATOM 4102 N N . ALA A 1 524 ? -6.937 -20.851 6.600 1.00 91.75 524 ALA A N 1
ATOM 4103 C CA . ALA A 1 524 ? -6.696 -22.151 5.972 1.00 91.75 524 ALA A CA 1
ATOM 4104 C C . ALA A 1 524 ? -5.468 -22.126 5.046 1.00 91.75 524 ALA A C 1
ATOM 4106 O O . ALA A 1 524 ? -4.636 -23.031 5.116 1.00 91.75 524 ALA A O 1
ATOM 4107 N N . MET A 1 525 ? -5.312 -21.073 4.236 1.00 89.31 525 MET A N 1
ATOM 4108 C CA . MET A 1 525 ? -4.132 -20.907 3.381 1.00 89.31 525 MET A CA 1
ATOM 4109 C C . MET A 1 525 ? -2.847 -20.721 4.198 1.00 89.31 525 MET A C 1
ATOM 4111 O O . MET A 1 525 ? -1.844 -21.364 3.903 1.00 89.31 525 MET A O 1
ATOM 4115 N N . GLN A 1 526 ? -2.862 -19.897 5.251 1.00 89.25 526 GLN A N 1
ATOM 4116 C CA . GLN A 1 526 ? -1.688 -19.687 6.109 1.00 89.25 526 GLN A CA 1
ATOM 4117 C C . GLN A 1 526 ? -1.230 -20.980 6.793 1.00 89.25 526 GLN A C 1
ATOM 4119 O O . GLN A 1 526 ? -0.033 -21.262 6.843 1.00 89.25 526 GLN A O 1
ATOM 4124 N N . VAL A 1 527 ? -2.169 -21.795 7.286 1.00 87.62 527 VAL A N 1
ATOM 4125 C CA . VAL A 1 527 ? -1.860 -23.098 7.893 1.00 87.62 527 VAL A CA 1
ATOM 4126 C C . VAL A 1 527 ? -1.223 -24.044 6.873 1.00 87.62 527 VAL A C 1
ATOM 4128 O O . VAL A 1 527 ? -0.240 -24.707 7.201 1.00 87.62 527 VAL A O 1
ATOM 4131 N N . GLN A 1 528 ? -1.729 -24.082 5.636 1.00 86.00 528 GLN A N 1
ATOM 4132 C CA . GLN A 1 528 ? -1.140 -24.887 4.559 1.00 86.00 528 GLN A CA 1
ATOM 4133 C C . GLN A 1 528 ? 0.280 -24.425 4.207 1.00 86.00 528 GLN A C 1
ATOM 4135 O O . GLN A 1 528 ? 1.180 -25.255 4.094 1.00 86.00 528 GLN A O 1
ATOM 4140 N N . ILE A 1 529 ? 0.509 -23.112 4.103 1.00 82.50 529 ILE A N 1
ATOM 4141 C CA . ILE A 1 529 ? 1.839 -22.539 3.837 1.00 82.50 529 ILE A CA 1
ATOM 4142 C C . ILE A 1 529 ? 2.824 -22.933 4.947 1.00 82.50 529 ILE A C 1
ATOM 4144 O O . ILE A 1 529 ? 3.909 -23.437 4.667 1.00 82.50 529 ILE A O 1
ATOM 4148 N N . LEU A 1 530 ? 2.434 -22.784 6.216 1.00 80.50 530 LEU A N 1
ATOM 4149 C CA . LEU A 1 530 ? 3.278 -23.162 7.353 1.00 80.50 530 LEU A CA 1
ATOM 4150 C C . LEU A 1 530 ? 3.549 -24.671 7.429 1.00 80.50 530 LEU A C 1
ATOM 4152 O O . LEU A 1 530 ? 4.642 -25.072 7.832 1.00 80.50 530 LEU A O 1
ATOM 4156 N N . ALA A 1 531 ? 2.578 -25.513 7.064 1.00 79.94 531 ALA A N 1
ATOM 4157 C CA . ALA A 1 531 ? 2.761 -26.962 7.007 1.00 79.94 531 ALA A CA 1
ATOM 4158 C C . ALA A 1 531 ? 3.780 -27.355 5.927 1.00 79.94 531 ALA A C 1
ATOM 4160 O O . ALA A 1 531 ? 4.689 -28.143 6.200 1.00 79.94 531 ALA A O 1
ATOM 4161 N N . ASN A 1 532 ? 3.689 -26.741 4.745 1.00 74.38 532 ASN A N 1
ATOM 4162 C CA . ASN A 1 532 ? 4.634 -26.966 3.654 1.00 74.38 532 ASN A CA 1
ATOM 4163 C C . ASN A 1 532 ? 6.057 -26.545 4.054 1.00 74.38 532 ASN A C 1
ATOM 4165 O O . ASN A 1 532 ? 6.991 -27.319 3.855 1.00 74.38 532 ASN A O 1
ATOM 4169 N N . ASN A 1 533 ? 6.213 -25.401 4.730 1.00 68.69 533 ASN A N 1
ATOM 4170 C CA . ASN A 1 533 ? 7.516 -24.907 5.200 1.00 68.69 533 ASN A CA 1
ATOM 4171 C C . ASN A 1 533 ? 8.182 -25.831 6.238 1.00 68.69 533 ASN A C 1
ATOM 4173 O O . ASN A 1 533 ? 9.405 -25.908 6.310 1.00 68.69 533 ASN A O 1
ATOM 4177 N N . LYS A 1 534 ? 7.393 -26.553 7.048 1.00 64.56 53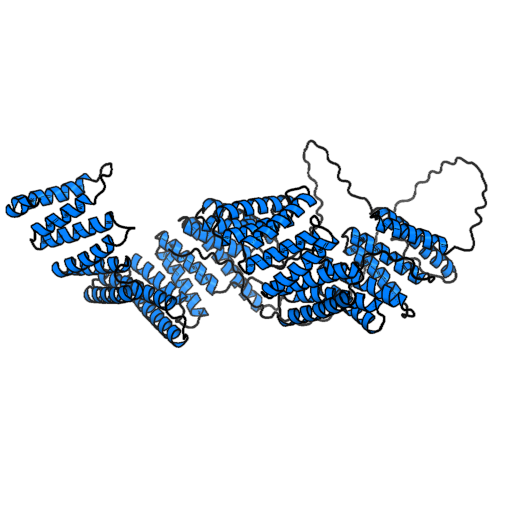4 LYS A N 1
ATOM 4178 C CA . LYS A 1 534 ? 7.911 -27.567 7.988 1.00 64.56 534 LYS A CA 1
ATOM 4179 C C . LYS A 1 534 ? 8.319 -28.866 7.289 1.00 64.56 534 LYS A C 1
ATOM 4181 O O . LYS A 1 534 ? 9.194 -29.566 7.781 1.00 64.56 534 LYS A O 1
ATOM 4186 N N . SER A 1 535 ? 7.683 -29.205 6.167 1.00 56.16 535 SER A N 1
ATOM 4187 C CA . SER A 1 535 ? 8.008 -30.416 5.402 1.00 56.16 535 SER A CA 1
ATOM 4188 C C . SER A 1 535 ? 9.296 -30.279 4.581 1.00 56.16 535 SER A C 1
ATOM 4190 O O . SER A 1 535 ? 10.052 -31.240 4.470 1.00 56.16 535 SER A O 1
ATOM 4192 N N . THR A 1 536 ? 9.605 -29.074 4.094 1.00 53.03 536 THR A N 1
ATOM 4193 C CA . THR A 1 536 ? 10.831 -28.771 3.337 1.00 53.03 536 THR A CA 1
ATOM 4194 C C . THR A 1 536 ? 12.068 -28.563 4.211 1.00 53.03 536 THR A C 1
ATOM 4196 O O . THR A 1 536 ? 13.176 -28.633 3.692 1.00 53.03 536 THR A O 1
ATOM 4199 N N . SER A 1 537 ? 11.936 -28.399 5.536 1.00 46.97 537 SER A N 1
ATOM 4200 C CA . SER A 1 537 ? 13.108 -28.337 6.429 1.00 46.97 537 SER A CA 1
ATOM 4201 C C . SER A 1 537 ? 13.809 -29.691 6.623 1.00 46.97 537 SER A C 1
ATOM 4203 O O . SER A 1 537 ? 14.876 -29.729 7.229 1.00 46.97 537 SER A O 1
ATOM 4205 N N . ASN A 1 538 ? 13.225 -30.792 6.127 1.00 41.88 538 ASN A N 1
ATOM 4206 C CA . ASN A 1 538 ? 13.775 -32.150 6.222 1.00 41.88 538 ASN A CA 1
ATOM 4207 C C . ASN A 1 538 ? 14.191 -32.752 4.864 1.00 41.88 538 ASN A C 1
ATOM 4209 O O . ASN A 1 538 ? 14.610 -33.908 4.819 1.00 41.88 538 ASN A O 1
ATOM 4213 N N . SER A 1 539 ? 14.113 -32.000 3.761 1.00 40.62 539 SER A N 1
ATOM 4214 C CA . SER A 1 539 ? 14.596 -32.444 2.450 1.00 40.62 539 SER A CA 1
ATOM 4215 C C . SER A 1 539 ? 15.365 -31.323 1.757 1.00 40.62 539 SER A C 1
ATOM 4217 O O . SER A 1 539 ? 14.794 -30.280 1.450 1.00 40.62 539 SER A O 1
ATOM 4219 N N . ASN A 1 540 ? 16.649 -31.564 1.475 1.00 37.03 540 ASN A N 1
ATOM 4220 C CA . ASN A 1 540 ? 17.507 -30.721 0.635 1.00 37.03 540 ASN A CA 1
ATOM 4221 C C . ASN A 1 540 ? 17.015 -30.722 -0.824 1.00 37.03 540 ASN A C 1
ATOM 4223 O O . ASN A 1 540 ? 17.659 -31.266 -1.716 1.00 37.03 540 ASN A O 1
ATOM 4227 N N . THR A 1 541 ? 15.849 -30.143 -1.074 1.00 37.69 541 THR A N 1
ATOM 4228 C CA . THR A 1 541 ? 15.318 -29.914 -2.414 1.00 37.69 541 THR A CA 1
ATOM 4229 C C . THR A 1 541 ? 15.005 -28.436 -2.538 1.00 37.69 541 THR A C 1
ATOM 4231 O O . THR A 1 541 ? 14.112 -27.928 -1.859 1.00 37.69 541 THR A O 1
ATOM 4234 N N . HIS A 1 542 ? 15.766 -27.759 -3.397 1.00 42.97 542 HIS A N 1
ATOM 4235 C CA . HIS A 1 542 ? 15.566 -26.376 -3.817 1.00 42.97 542 HIS A CA 1
ATOM 4236 C C . HIS A 1 542 ? 14.173 -26.209 -4.446 1.00 42.97 542 HIS A C 1
ATOM 4238 O O . HIS A 1 542 ? 13.981 -26.423 -5.639 1.00 42.97 542 HIS A O 1
ATOM 4244 N N . GLY A 1 543 ? 13.183 -25.876 -3.619 1.00 34.94 543 GLY A N 1
ATOM 4245 C CA . GLY A 1 543 ? 11.826 -25.526 -4.026 1.00 34.94 543 GLY A CA 1
ATOM 4246 C C . GLY A 1 543 ? 11.599 -24.022 -3.890 1.00 34.94 543 GLY A C 1
ATOM 4247 O O . GLY A 1 543 ? 12.086 -23.404 -2.949 1.00 34.94 543 GLY A O 1
ATOM 4248 N N . THR A 1 544 ? 10.875 -23.457 -4.855 1.00 35.75 544 THR A N 1
ATOM 4249 C CA . THR A 1 544 ? 10.477 -22.044 -5.004 1.00 35.75 544 THR A CA 1
ATOM 4250 C C . THR A 1 544 ? 10.173 -21.310 -3.689 1.00 35.75 544 THR A C 1
ATOM 4252 O O . THR A 1 544 ? 9.572 -21.921 -2.803 1.00 35.75 544 THR A O 1
ATOM 4255 N N . PRO A 1 545 ? 10.476 -19.998 -3.582 1.00 41.41 545 PRO A N 1
ATOM 4256 C CA . PRO A 1 545 ? 10.264 -19.227 -2.360 1.00 41.41 545 PRO A CA 1
ATOM 4257 C C . PRO A 1 545 ? 8.781 -19.231 -1.977 1.00 41.41 545 PRO A C 1
ATOM 4259 O O . PRO A 1 545 ? 7.946 -18.568 -2.590 1.00 41.41 545 PRO A O 1
ATOM 4262 N N . THR A 1 546 ? 8.447 -20.019 -0.961 1.00 47.38 546 THR A N 1
ATOM 4263 C CA . THR A 1 546 ? 7.155 -19.975 -0.279 1.00 47.38 546 THR A CA 1
ATOM 4264 C C . THR A 1 546 ? 7.000 -18.614 0.396 1.00 47.38 546 THR A C 1
ATOM 4266 O O . THR A 1 546 ? 7.975 -18.115 0.966 1.00 47.38 546 THR A O 1
ATOM 4269 N N . PRO A 1 547 ? 5.805 -18.003 0.373 1.00 50.53 547 PRO A N 1
ATOM 4270 C CA . PRO A 1 547 ? 5.605 -16.687 0.961 1.00 50.53 547 PRO A CA 1
ATOM 4271 C C . PRO A 1 547 ? 5.947 -16.699 2.462 1.00 50.53 547 PRO A C 1
ATOM 4273 O O . PRO A 1 547 ? 5.675 -17.702 3.133 1.00 50.53 547 PRO A O 1
ATOM 4276 N N . PRO A 1 548 ? 6.538 -15.615 3.002 1.00 52.41 548 PRO A N 1
ATOM 4277 C CA . PRO A 1 548 ? 7.011 -15.551 4.381 1.00 52.41 548 PRO A CA 1
ATOM 4278 C C . PRO A 1 548 ? 5.832 -15.360 5.342 1.00 52.41 548 PRO A C 1
ATOM 4280 O O . PRO A 1 548 ? 5.717 -14.339 6.005 1.00 52.41 548 PRO A O 1
ATOM 4283 N N . VAL A 1 549 ? 4.926 -16.335 5.414 1.00 58.84 549 VAL A N 1
ATOM 4284 C CA . VAL A 1 549 ? 3.839 -16.300 6.392 1.00 58.84 549 VAL A CA 1
ATOM 4285 C C . VAL A 1 549 ? 4.432 -16.591 7.757 1.00 58.84 549 VAL A C 1
ATOM 4287 O O . VAL A 1 549 ? 4.899 -17.700 8.030 1.00 58.84 549 VAL A O 1
ATOM 4290 N N . SER A 1 550 ? 4.415 -15.588 8.628 1.00 76.31 550 SER A N 1
ATOM 4291 C CA . SER A 1 550 ? 4.838 -15.768 10.010 1.00 76.31 550 SER A CA 1
ATOM 4292 C C . SER A 1 550 ? 3.704 -16.368 10.839 1.00 76.31 550 SER A C 1
ATOM 4294 O O . SER A 1 550 ? 2.519 -16.114 10.631 1.00 76.31 550 SER A O 1
ATOM 4296 N N . SER A 1 551 ? 4.056 -17.131 11.866 1.00 81.06 551 SER A N 1
ATOM 4297 C CA . SER A 1 551 ? 3.095 -17.557 12.889 1.00 81.06 551 SER A CA 1
ATOM 4298 C C . SER A 1 551 ? 2.378 -16.371 13.559 1.00 81.06 551 SER A C 1
ATOM 4300 O O . SER A 1 551 ? 1.251 -16.523 14.016 1.00 81.06 551 SER A O 1
ATOM 4302 N N . LEU A 1 552 ? 2.982 -15.176 13.583 1.00 85.50 552 LEU A N 1
ATOM 4303 C CA . LEU A 1 552 ? 2.334 -13.971 14.112 1.00 85.50 552 LEU A CA 1
ATOM 4304 C C . LEU A 1 552 ? 1.194 -13.475 13.206 1.00 85.50 552 LEU A C 1
ATOM 4306 O O . LEU A 1 552 ? 0.163 -13.037 13.713 1.00 85.50 552 LEU A O 1
ATOM 4310 N N . GLU A 1 553 ? 1.311 -13.614 11.883 1.00 86.00 553 GLU A N 1
ATOM 4311 C CA . GLU A 1 553 ? 0.223 -13.291 10.945 1.00 86.00 553 GLU A CA 1
ATOM 4312 C C . GLU A 1 553 ? -0.991 -14.213 11.120 1.00 86.00 553 GLU A C 1
ATOM 4314 O O . GLU A 1 553 ? -2.139 -13.763 11.018 1.00 86.00 553 GLU A O 1
ATOM 4319 N N . VAL A 1 554 ? -0.751 -15.486 11.455 1.00 89.62 554 VAL A N 1
ATOM 4320 C CA . VAL A 1 554 ? -1.819 -16.428 11.826 1.00 89.62 554 VAL A CA 1
ATOM 4321 C C . VAL A 1 554 ? -2.548 -15.937 13.072 1.00 89.62 554 VAL A C 1
ATOM 4323 O O . VAL A 1 554 ? -3.777 -15.888 13.083 1.00 89.62 554 VAL A O 1
ATOM 4326 N N . ALA A 1 555 ? -1.815 -15.496 14.100 1.00 90.88 555 ALA A N 1
ATOM 4327 C CA . ALA A 1 555 ? -2.420 -14.959 15.319 1.00 90.88 555 ALA A CA 1
ATOM 4328 C C . ALA A 1 555 ? -3.250 -13.686 15.061 1.00 90.88 555 ALA A C 1
ATOM 4330 O O . ALA A 1 555 ? -4.334 -13.521 15.630 1.00 90.88 555 ALA A O 1
ATOM 4331 N N . SER A 1 556 ? -2.794 -12.803 14.169 1.00 91.75 556 SER A N 1
ATOM 4332 C CA . SER A 1 556 ? -3.550 -11.612 13.751 1.00 91.75 556 SER A CA 1
ATOM 4333 C C . SER A 1 556 ? -4.834 -11.969 12.993 1.00 91.75 556 SER A C 1
ATOM 4335 O O . SER A 1 556 ? -5.886 -11.356 13.211 1.00 91.75 556 SER A O 1
ATOM 4337 N N . THR A 1 557 ? -4.786 -13.008 12.158 1.00 92.94 557 THR A N 1
ATOM 4338 C CA . THR A 1 557 ? -5.959 -13.528 11.438 1.00 92.94 557 THR A CA 1
ATOM 4339 C C . THR A 1 557 ? -6.960 -14.158 12.408 1.00 92.94 557 THR A C 1
ATOM 4341 O O . THR A 1 557 ? -8.140 -13.815 12.371 1.00 92.94 557 THR A O 1
ATOM 4344 N N . LEU A 1 558 ? -6.490 -14.982 13.351 1.00 94.88 558 LEU A N 1
ATOM 4345 C CA . LEU A 1 558 ? -7.307 -15.556 14.428 1.00 94.88 558 LEU A CA 1
ATOM 4346 C C . LEU A 1 558 ? -7.958 -14.478 15.303 1.00 94.88 558 LEU A C 1
ATOM 4348 O O . LEU A 1 558 ? -9.138 -14.579 15.625 1.00 94.88 558 LEU A O 1
ATOM 4352 N N . SER A 1 559 ? -7.232 -13.406 15.627 1.00 94.88 559 SER A N 1
ATOM 4353 C CA . SER A 1 559 ? -7.785 -12.271 16.385 1.00 94.88 559 SER A CA 1
ATOM 4354 C C . SER A 1 559 ? -8.886 -11.547 15.609 1.00 94.88 559 SER A C 1
ATOM 4356 O O . SER A 1 559 ? -9.911 -11.171 16.177 1.00 94.88 559 SER A O 1
ATOM 4358 N N . SER A 1 560 ? -8.705 -11.391 14.294 1.00 95.75 560 SER A N 1
ATOM 4359 C CA . SER A 1 560 ? -9.719 -10.804 13.412 1.00 95.75 560 SER A CA 1
ATOM 4360 C C . SER A 1 560 ? -10.961 -11.697 13.314 1.00 95.75 560 SER A C 1
ATOM 4362 O O . SER A 1 560 ? -12.081 -11.193 13.382 1.00 95.75 560 SER A O 1
ATOM 4364 N N . MET A 1 561 ? -10.783 -13.021 13.231 1.00 96.94 561 MET A N 1
ATOM 4365 C CA . MET A 1 561 ? -11.879 -13.998 13.300 1.00 96.94 561 MET A CA 1
ATOM 4366 C C . MET A 1 561 ? -12.617 -13.926 14.639 1.00 96.94 561 MET A C 1
ATOM 4368 O O . MET A 1 561 ? -13.847 -13.871 14.643 1.00 96.94 561 MET A O 1
ATOM 4372 N N . GLY A 1 562 ? -11.881 -13.873 15.754 1.00 95.94 562 GLY A N 1
ATOM 4373 C CA . GLY A 1 562 ? -12.430 -13.713 17.101 1.00 95.94 562 GLY A CA 1
ATOM 4374 C C . GLY A 1 562 ? -13.289 -12.455 17.222 1.00 95.94 562 GLY A C 1
ATOM 4375 O O . GLY A 1 562 ? -14.400 -12.521 17.743 1.00 95.94 562 GLY A O 1
ATOM 4376 N N . LEU A 1 563 ? -12.846 -11.339 16.631 1.00 96.00 563 LEU A N 1
ATOM 4377 C CA . LEU A 1 563 ? -13.614 -10.093 16.619 1.00 96.00 563 LEU A CA 1
ATOM 4378 C C . LEU A 1 563 ? -14.910 -10.232 15.813 1.00 96.00 563 LEU A C 1
ATOM 4380 O O . LEU A 1 563 ? -15.958 -9.770 16.261 1.00 96.00 563 LEU A O 1
ATOM 4384 N N . MET A 1 564 ? -14.871 -10.878 14.641 1.00 97.06 564 MET A N 1
ATOM 4385 C CA . MET A 1 564 ? -16.085 -11.092 13.837 1.00 97.06 564 MET A CA 1
ATOM 4386 C C . MET A 1 564 ? -17.078 -11.991 14.576 1.00 97.06 564 MET A C 1
ATOM 4388 O O . MET A 1 564 ? -18.270 -11.698 14.605 1.00 97.06 564 MET A O 1
ATOM 4392 N N . LEU A 1 565 ? -16.591 -13.051 15.225 1.00 96.69 565 LEU A N 1
ATOM 4393 C CA . LEU A 1 565 ? -17.411 -13.949 16.040 1.00 96.69 565 LEU A CA 1
ATOM 4394 C C . LEU A 1 565 ? -18.012 -13.230 17.255 1.00 96.69 565 LEU A C 1
ATOM 4396 O O . LEU A 1 565 ? -19.188 -13.432 17.550 1.00 96.69 565 LEU A O 1
ATOM 4400 N N . TYR A 1 566 ? -17.254 -12.348 17.913 1.00 95.62 566 TYR A N 1
ATOM 4401 C CA . TYR A 1 566 ? -17.753 -11.504 19.001 1.00 95.62 566 TYR A CA 1
ATOM 4402 C C . TYR A 1 566 ? -18.887 -10.578 18.536 1.00 95.62 566 TYR A C 1
ATOM 4404 O O . TYR A 1 566 ? -19.924 -10.498 19.197 1.00 95.62 566 TYR A O 1
ATOM 4412 N N . LEU A 1 567 ? -18.728 -9.918 17.382 1.00 95.19 567 LEU A N 1
ATOM 4413 C CA . LEU A 1 567 ? -19.756 -9.042 16.801 1.00 95.19 567 LEU A CA 1
ATOM 4414 C C . LEU A 1 567 ? -21.006 -9.819 16.360 1.00 95.19 567 LEU A C 1
ATOM 4416 O O . LEU A 1 567 ? -22.119 -9.316 16.486 1.00 95.19 567 LEU A O 1
ATOM 4420 N N . LEU A 1 568 ? -20.836 -11.070 15.924 1.00 95.75 568 LEU A N 1
ATOM 4421 C CA . LEU A 1 568 ? -21.921 -12.015 15.640 1.00 95.75 568 LEU A CA 1
ATOM 4422 C C . LEU A 1 568 ? -22.520 -12.666 16.904 1.00 95.75 568 LEU A C 1
ATOM 4424 O O . LEU A 1 568 ? -23.373 -13.541 16.786 1.00 95.75 568 LEU A O 1
ATOM 4428 N N . GLN A 1 569 ? -22.084 -12.263 18.105 1.00 95.25 569 GLN A N 1
ATOM 4429 C CA . GLN A 1 569 ? -22.509 -12.805 19.408 1.00 95.25 569 GLN A CA 1
ATOM 4430 C C . GLN A 1 569 ? -22.190 -14.300 19.616 1.00 95.25 569 GLN A C 1
ATOM 4432 O O . GLN A 1 569 ? -22.697 -14.945 20.535 1.00 95.25 569 GLN A O 1
ATOM 4437 N N . ALA A 1 570 ? -21.297 -14.866 18.804 1.00 96.12 570 ALA A N 1
ATOM 4438 C CA . ALA A 1 570 ? -20.783 -16.224 18.946 1.00 96.12 570 ALA A CA 1
ATOM 4439 C C . ALA A 1 570 ? -19.586 -16.242 19.913 1.00 96.12 570 ALA A C 1
ATOM 4441 O O . ALA A 1 570 ? -18.444 -16.484 19.522 1.00 96.12 570 ALA A O 1
ATOM 4442 N N . TYR A 1 571 ? -19.850 -15.976 21.195 1.00 96.38 571 TYR A N 1
ATOM 4443 C CA . TYR A 1 571 ? -18.805 -15.734 22.197 1.00 96.38 571 TYR A CA 1
ATOM 4444 C C . TYR A 1 571 ? -17.909 -16.945 22.492 1.00 96.38 571 TYR A C 1
ATOM 4446 O O . TYR A 1 571 ? -16.709 -16.770 22.665 1.00 96.38 571 TYR A O 1
ATOM 4454 N N . LYS A 1 572 ? -18.447 -18.175 22.505 1.00 96.19 572 LYS A N 1
ATOM 4455 C CA . LYS A 1 572 ? -17.628 -19.380 22.750 1.00 96.19 572 LYS A CA 1
ATOM 4456 C C . LYS A 1 572 ? -16.596 -19.615 21.628 1.00 96.19 572 LYS A C 1
ATOM 4458 O O . LYS A 1 572 ? -15.413 -19.611 21.941 1.00 96.19 572 LYS A O 1
ATOM 4463 N N . PRO A 1 573 ? -16.984 -19.679 20.334 1.00 96.31 573 PRO A N 1
ATOM 4464 C CA . PRO A 1 573 ? -16.001 -19.734 19.248 1.00 96.31 573 PRO A CA 1
ATOM 4465 C C . PRO A 1 573 ? -15.038 -18.540 19.214 1.00 96.31 573 PRO A C 1
ATOM 4467 O O . PRO A 1 573 ? -13.885 -18.693 18.820 1.00 96.31 573 PRO A O 1
ATOM 4470 N N . ALA A 1 574 ? -15.496 -17.340 19.598 1.00 96.56 574 ALA A N 1
ATOM 4471 C CA . ALA A 1 574 ? -14.622 -16.171 19.685 1.00 96.56 574 ALA A CA 1
ATOM 4472 C C . ALA A 1 574 ? -13.512 -16.379 20.726 1.00 96.56 574 ALA A C 1
ATOM 4474 O O . ALA A 1 574 ? -12.353 -16.073 20.447 1.00 96.56 574 ALA A O 1
ATOM 4475 N N . LEU A 1 575 ? -13.862 -16.931 21.894 1.00 96.62 575 LEU A N 1
ATOM 4476 C CA . LEU A 1 575 ? -12.911 -17.267 22.949 1.00 96.62 575 LEU A CA 1
ATOM 4477 C C . LEU A 1 575 ? -11.860 -18.263 22.449 1.00 96.62 575 LEU A C 1
ATOM 4479 O O . LEU A 1 575 ? -10.672 -18.002 22.625 1.00 96.62 575 LEU A O 1
ATOM 4483 N N . ASP A 1 576 ? -12.283 -19.327 21.759 1.00 96.25 576 ASP A N 1
ATOM 4484 C CA . ASP A 1 576 ? -11.377 -20.335 21.191 1.00 96.25 576 ASP A CA 1
ATOM 4485 C C . ASP A 1 576 ? -10.361 -19.688 20.229 1.00 96.25 576 ASP A C 1
ATOM 4487 O O . ASP A 1 576 ? -9.154 -19.912 20.332 1.00 96.25 576 ASP A O 1
ATOM 4491 N N . CYS A 1 577 ? -10.823 -18.813 19.324 1.00 95.81 577 CYS A N 1
ATOM 4492 C CA . CYS A 1 577 ? -9.940 -18.096 18.398 1.00 95.81 577 CYS A CA 1
ATOM 4493 C C . CYS A 1 577 ? -8.928 -17.198 19.122 1.00 95.81 577 CYS A C 1
ATOM 4495 O O . CYS A 1 577 ? -7.754 -17.172 18.745 1.00 95.81 577 CYS A O 1
ATOM 4497 N N . TYR A 1 578 ? -9.357 -16.458 20.148 1.00 96.56 578 TYR A N 1
ATOM 4498 C CA . TYR A 1 578 ? -8.455 -15.583 20.895 1.00 96.56 578 TYR A CA 1
ATOM 4499 C C . TYR A 1 578 ? -7.460 -16.358 21.764 1.00 96.56 578 TYR A C 1
ATOM 4501 O O . TYR A 1 578 ? -6.308 -15.942 21.867 1.00 96.56 578 TYR A O 1
ATOM 4509 N N . GLN A 1 579 ? -7.857 -17.492 22.345 1.00 94.81 579 GLN A N 1
ATOM 4510 C CA . GLN A 1 579 ? -6.954 -18.367 23.098 1.00 94.81 579 GLN A CA 1
ATOM 4511 C C . GLN A 1 579 ? -5.873 -18.970 22.195 1.00 94.81 579 GLN A C 1
ATOM 4513 O O . GLN A 1 579 ? -4.691 -18.943 22.543 1.00 94.81 579 GLN A O 1
ATOM 4518 N N . GLU A 1 580 ? -6.246 -19.435 21.001 1.00 93.56 580 GLU A N 1
ATOM 4519 C CA . GLU A 1 580 ? -5.281 -19.923 20.014 1.00 93.56 580 GLU A CA 1
ATOM 4520 C C . GLU A 1 580 ? -4.345 -18.801 19.536 1.00 93.56 580 GLU A C 1
ATOM 4522 O O . GLU A 1 580 ? -3.129 -18.999 19.467 1.00 93.56 580 GLU A O 1
ATOM 4527 N N . ALA A 1 581 ? -4.870 -17.594 19.282 1.00 93.94 581 ALA A N 1
ATOM 4528 C CA . ALA A 1 581 ? -4.050 -16.429 18.940 1.00 93.94 581 ALA A CA 1
ATOM 4529 C C . ALA A 1 581 ? -3.055 -16.073 20.059 1.00 93.94 581 ALA A C 1
ATOM 4531 O O . ALA A 1 581 ? -1.887 -15.786 19.780 1.00 93.94 581 ALA A O 1
ATOM 4532 N N . LEU A 1 582 ? -3.498 -16.122 21.320 1.00 92.75 582 LEU A N 1
ATOM 4533 C CA . LEU A 1 582 ? -2.661 -15.859 22.489 1.00 92.75 582 LEU A CA 1
ATOM 4534 C C . LEU A 1 582 ? -1.544 -16.900 22.611 1.00 92.75 582 LEU A C 1
ATOM 4536 O O . LEU A 1 582 ? -0.386 -16.521 22.786 1.00 92.75 582 LEU A O 1
ATOM 4540 N N . ARG A 1 583 ? -1.859 -18.193 22.446 1.00 91.44 583 ARG A N 1
ATOM 4541 C CA . ARG A 1 583 ? -0.863 -19.277 22.479 1.00 91.44 583 ARG A CA 1
ATOM 4542 C C . ARG A 1 583 ? 0.242 -19.045 21.453 1.00 91.44 583 ARG A C 1
ATOM 4544 O O . ARG A 1 583 ? 1.419 -19.109 21.798 1.00 91.44 583 ARG A O 1
ATOM 4551 N N . VAL A 1 584 ? -0.133 -18.739 20.210 1.00 88.94 584 VAL A N 1
ATOM 4552 C CA . VAL A 1 584 ? 0.825 -18.515 19.116 1.00 88.94 584 VAL A CA 1
ATOM 4553 C C . VAL A 1 584 ? 1.699 -17.282 19.373 1.00 88.94 584 VAL A C 1
ATOM 4555 O O . VAL A 1 584 ? 2.907 -17.324 19.134 1.00 88.94 584 VAL A O 1
ATOM 4558 N N . ARG A 1 585 ? 1.118 -16.192 19.891 1.00 89.75 585 ARG A N 1
ATOM 4559 C CA . ARG A 1 585 ? 1.872 -14.983 20.265 1.00 89.75 585 ARG A CA 1
ATOM 4560 C C . ARG A 1 585 ? 2.872 -15.263 21.386 1.00 89.75 585 ARG A C 1
ATOM 4562 O O . ARG A 1 585 ? 4.027 -14.867 21.261 1.00 89.75 585 ARG A O 1
ATOM 4569 N N . LEU A 1 586 ? 2.465 -15.982 22.433 1.00 87.62 586 LEU A N 1
ATOM 4570 C CA . LEU A 1 586 ? 3.340 -16.334 23.556 1.00 87.62 586 LEU A CA 1
ATOM 4571 C C . LEU A 1 586 ? 4.492 -17.257 23.136 1.00 87.62 586 LEU A C 1
ATOM 4573 O O . LEU A 1 586 ? 5.632 -17.011 23.522 1.00 87.62 586 LEU A O 1
ATOM 4577 N N . GLU A 1 587 ? 4.223 -18.271 22.307 1.00 85.94 587 GLU A N 1
ATOM 4578 C CA . GLU A 1 587 ? 5.246 -19.205 21.809 1.00 85.94 587 GLU A CA 1
ATOM 4579 C C . GLU A 1 587 ? 6.356 -18.482 21.030 1.00 85.94 587 GLU A C 1
ATOM 4581 O O . GLU A 1 587 ? 7.528 -18.841 21.123 1.00 85.94 587 GLU A O 1
ATOM 4586 N N . LYS A 1 588 ? 5.993 -17.458 20.250 1.00 83.56 588 LYS A N 1
ATOM 4587 C CA . LYS A 1 588 ? 6.912 -16.807 19.307 1.00 83.56 588 LYS A CA 1
ATOM 4588 C C . LYS A 1 588 ? 7.612 -15.584 19.859 1.00 83.56 588 LYS A C 1
ATOM 4590 O O . LYS A 1 588 ? 8.760 -15.344 19.502 1.00 83.56 588 LYS A O 1
ATOM 4595 N N . LEU A 1 589 ? 6.932 -14.816 20.701 1.00 80.56 589 LEU A N 1
ATOM 4596 C CA . LEU A 1 589 ? 7.483 -13.591 21.273 1.00 80.56 589 LEU A CA 1
ATOM 4597 C C . LEU A 1 589 ? 8.278 -13.865 22.557 1.00 80.56 589 LEU A C 1
ATOM 4599 O O . LEU A 1 589 ? 9.017 -12.990 23.002 1.00 80.56 589 LEU A O 1
ATOM 4603 N N . GLY A 1 590 ? 8.143 -15.057 23.159 1.00 63.44 590 GLY A N 1
ATOM 4604 C CA . GLY A 1 590 ? 8.919 -15.533 24.315 1.00 63.44 590 GLY A CA 1
ATOM 4605 C C . GLY A 1 590 ? 8.704 -14.759 25.625 1.00 63.44 590 GLY A C 1
ATOM 4606 O O . GLY A 1 590 ? 9.025 -15.258 26.699 1.00 63.44 590 GLY A O 1
ATOM 4607 N N . THR A 1 591 ? 8.132 -13.556 25.559 1.00 63.06 591 THR A N 1
ATOM 4608 C CA . THR A 1 591 ? 7.814 -12.682 26.685 1.00 63.06 591 THR A CA 1
ATOM 4609 C C . THR A 1 591 ? 6.368 -12.202 26.578 1.00 63.06 591 THR A C 1
ATOM 4611 O O . THR A 1 591 ? 5.857 -11.942 25.490 1.00 63.06 591 THR A O 1
ATOM 4614 N N . SER A 1 592 ? 5.702 -12.030 27.722 1.00 61.94 592 SER A N 1
ATOM 4615 C CA . SER A 1 592 ? 4.368 -11.415 27.810 1.00 61.94 592 SER A CA 1
ATOM 4616 C C . SER A 1 592 ? 4.377 -9.902 27.530 1.00 61.94 592 SER A C 1
ATOM 4618 O O . SER A 1 592 ? 3.340 -9.247 27.567 1.00 61.94 592 SER A O 1
ATOM 4620 N N . GLN A 1 593 ? 5.545 -9.329 27.229 1.00 68.38 593 GLN A N 1
ATOM 4621 C CA . GLN A 1 593 ? 5.775 -7.893 27.088 1.00 68.38 593 GLN A CA 1
ATOM 4622 C C . GLN A 1 593 ? 5.622 -7.446 25.631 1.00 68.38 593 GLN A C 1
ATOM 4624 O O . GLN A 1 593 ? 6.533 -6.870 25.044 1.00 68.38 593 GLN A O 1
ATOM 4629 N N . HIS A 1 594 ? 4.456 -7.703 25.041 1.00 79.81 594 HIS A N 1
ATOM 4630 C CA . HIS A 1 594 ? 4.129 -7.229 23.697 1.00 79.81 594 HIS A CA 1
ATOM 4631 C C . HIS A 1 594 ? 2.717 -6.643 23.649 1.00 79.81 594 HIS A C 1
ATOM 4633 O O . HIS A 1 594 ? 1.796 -7.175 24.275 1.00 79.81 594 HIS A O 1
ATOM 4639 N N . ALA A 1 595 ? 2.532 -5.557 22.892 1.00 83.62 595 ALA A N 1
ATOM 4640 C CA . ALA A 1 595 ? 1.249 -4.854 22.796 1.00 83.62 595 ALA A CA 1
ATOM 4641 C C . ALA A 1 595 ? 0.120 -5.780 22.308 1.00 83.62 595 ALA A C 1
ATOM 4643 O O . ALA A 1 595 ? -0.953 -5.814 22.909 1.00 83.62 595 ALA A O 1
ATOM 4644 N N . ASP A 1 596 ? 0.405 -6.604 21.297 1.00 84.81 596 ASP A N 1
ATOM 4645 C CA . ASP A 1 596 ? -0.533 -7.587 20.747 1.00 84.81 596 ASP A CA 1
ATOM 4646 C C . ASP A 1 596 ? -0.980 -8.646 21.768 1.00 84.81 596 ASP A C 1
ATOM 4648 O O . ASP A 1 596 ? -2.129 -9.089 21.747 1.00 84.81 596 ASP A O 1
ATOM 4652 N N . VAL A 1 597 ? -0.093 -9.068 22.679 1.00 88.81 597 VAL A N 1
ATOM 4653 C CA . VAL A 1 597 ? -0.445 -10.014 23.753 1.00 88.81 597 VAL A CA 1
ATOM 4654 C C . VAL A 1 597 ? -1.465 -9.358 24.679 1.00 88.81 597 VAL A C 1
ATOM 4656 O O . VAL A 1 597 ? -2.525 -9.931 24.926 1.00 88.81 597 VAL A O 1
ATOM 4659 N N . ALA A 1 598 ? -1.204 -8.116 25.097 1.00 88.75 598 ALA A N 1
ATOM 4660 C CA . ALA A 1 598 ? -2.135 -7.352 25.920 1.00 88.75 598 ALA A CA 1
ATOM 4661 C C . ALA A 1 598 ? -3.487 -7.118 25.215 1.00 88.75 598 ALA A C 1
ATOM 4663 O O . ALA A 1 598 ? -4.533 -7.258 25.846 1.00 88.75 598 ALA A O 1
ATOM 4664 N N . GLU A 1 599 ? -3.496 -6.820 23.912 1.00 89.56 599 GLU A N 1
ATOM 4665 C CA . GLU A 1 599 ? -4.735 -6.666 23.132 1.00 89.56 599 GLU A CA 1
ATOM 4666 C C . GLU A 1 599 ? -5.544 -7.972 23.057 1.00 89.56 599 GLU A C 1
ATOM 4668 O O . GLU A 1 599 ? -6.773 -7.960 23.187 1.00 89.56 599 GLU A O 1
ATOM 4673 N N . THR A 1 600 ? -4.860 -9.112 22.912 1.00 92.12 600 THR A N 1
ATOM 4674 C CA . THR A 1 600 ? -5.513 -10.431 22.919 1.00 92.12 600 THR A CA 1
ATOM 4675 C C . THR A 1 600 ? -6.168 -10.707 24.265 1.00 92.12 600 THR A C 1
ATOM 4677 O O . THR A 1 600 ? -7.329 -11.101 24.305 1.00 92.12 600 THR A O 1
ATOM 4680 N N . ILE A 1 601 ? -5.449 -10.458 25.364 1.00 92.81 601 ILE A N 1
ATOM 4681 C CA . ILE A 1 601 ? -5.950 -10.672 26.728 1.00 92.81 601 ILE A CA 1
ATOM 4682 C C . ILE A 1 601 ? -7.144 -9.752 27.011 1.00 92.81 601 ILE A C 1
ATOM 4684 O O . ILE A 1 601 ? -8.148 -10.211 27.548 1.00 92.81 601 ILE A O 1
ATOM 4688 N N . ASN A 1 602 ? -7.098 -8.488 26.577 1.00 93.56 602 ASN A N 1
ATOM 4689 C CA . ASN A 1 602 ? -8.250 -7.585 26.668 1.00 93.56 602 ASN A CA 1
ATOM 4690 C C . ASN A 1 602 ? -9.468 -8.144 25.915 1.00 93.56 602 ASN A C 1
ATOM 4692 O O . ASN A 1 602 ? -10.578 -8.169 26.443 1.00 93.56 602 ASN A O 1
ATOM 4696 N N . SER A 1 603 ? -9.258 -8.640 24.693 1.00 95.56 603 SER A N 1
ATOM 4697 C CA . SER A 1 603 ? -10.328 -9.239 23.887 1.00 95.56 603 SER A CA 1
ATOM 4698 C C . SER A 1 603 ? -10.917 -10.490 24.554 1.00 95.56 603 SER A C 1
ATOM 4700 O O . SER A 1 603 ? -12.135 -10.657 24.570 1.00 95.56 603 SER A O 1
ATOM 4702 N N . ILE A 1 604 ? -10.076 -11.326 25.175 1.00 95.81 604 ILE A N 1
ATOM 4703 C CA . ILE A 1 604 ? -10.504 -12.470 25.996 1.00 95.81 604 ILE A CA 1
ATOM 4704 C C . ILE A 1 604 ? -11.336 -11.992 27.191 1.00 95.81 604 ILE A C 1
ATOM 4706 O O . ILE A 1 604 ? -12.429 -12.513 27.402 1.00 95.81 604 ILE A O 1
ATOM 4710 N N . GLY A 1 605 ? -10.880 -10.972 27.923 1.00 94.81 605 GLY A N 1
ATOM 4711 C CA . GLY A 1 605 ? -11.612 -10.385 29.050 1.00 94.81 605 GLY A CA 1
ATOM 4712 C C . GLY A 1 605 ? -13.006 -9.889 28.654 1.00 94.81 605 GLY A C 1
ATOM 4713 O O . GLY A 1 605 ? -13.989 -10.198 29.326 1.00 94.81 605 GLY A O 1
ATOM 4714 N N . LEU A 1 606 ? -13.127 -9.209 27.508 1.00 94.56 606 LEU A N 1
ATOM 4715 C CA . LEU A 1 606 ? -14.419 -8.764 26.966 1.00 94.56 606 LEU A CA 1
ATOM 4716 C C . LEU A 1 606 ? -15.350 -9.935 26.618 1.00 94.56 606 LEU A C 1
ATOM 4718 O O . LEU A 1 606 ? -16.551 -9.870 26.887 1.00 94.56 606 LEU A O 1
ATOM 4722 N N . VAL A 1 607 ? -14.818 -11.009 26.029 1.00 95.88 607 VAL A N 1
ATOM 4723 C CA . VAL A 1 607 ? -15.598 -12.215 25.705 1.00 95.88 607 VAL A CA 1
ATOM 4724 C C . VAL A 1 607 ? -16.059 -12.930 26.980 1.00 95.88 607 VAL A C 1
ATOM 4726 O O . VAL A 1 607 ? -17.231 -13.294 27.077 1.00 95.88 607 VAL A O 1
ATOM 4729 N N . LEU A 1 608 ? -15.181 -13.085 27.974 1.00 95.50 608 LEU A N 1
ATOM 4730 C CA . LEU A 1 608 ? -15.497 -13.699 29.270 1.00 95.50 608 LEU A CA 1
ATOM 4731 C C . LEU A 1 608 ? -16.572 -12.912 30.025 1.00 95.50 608 LEU A C 1
ATOM 4733 O O . LEU A 1 608 ? -17.520 -13.506 30.539 1.00 95.50 608 LEU A O 1
ATOM 4737 N N . PHE A 1 609 ? -16.483 -11.580 30.003 1.00 93.69 609 PHE A N 1
ATOM 4738 C CA . PHE A 1 609 ? -17.504 -10.694 30.556 1.00 93.69 609 PHE A CA 1
ATOM 4739 C C . PHE A 1 609 ? -18.872 -10.928 29.898 1.00 93.69 609 PHE A C 1
ATOM 4741 O O . PHE A 1 609 ? -19.881 -11.076 30.584 1.00 93.69 609 PHE A O 1
ATOM 4748 N N . LYS A 1 610 ? -18.927 -11.053 28.562 1.00 93.81 610 LYS A N 1
ATOM 4749 C CA . LYS A 1 610 ? -20.178 -11.370 27.842 1.00 93.81 610 LYS A CA 1
ATOM 4750 C C . LYS A 1 610 ? -20.709 -12.778 28.111 1.00 93.81 610 LYS A C 1
ATOM 4752 O O . LYS A 1 610 ? -21.916 -12.982 28.025 1.00 93.81 610 LYS A O 1
ATOM 4757 N N . LEU A 1 611 ? -19.840 -13.729 28.443 1.00 93.94 611 LEU A N 1
ATOM 4758 C CA . LEU A 1 611 ? -20.224 -15.080 28.861 1.00 93.94 611 LEU A CA 1
ATOM 4759 C C . LEU A 1 611 ? -20.699 -15.151 30.324 1.00 93.94 611 LEU A C 1
ATOM 4761 O O . LEU A 1 611 ? -21.179 -16.203 30.742 1.00 93.94 611 LEU A O 1
ATOM 4765 N N . GLY A 1 612 ? -20.582 -14.062 31.090 1.00 91.88 612 GLY A N 1
ATOM 4766 C CA . GLY A 1 612 ? -20.931 -14.014 32.512 1.00 91.88 612 GLY A CA 1
ATOM 4767 C C . GLY A 1 612 ? -19.865 -14.607 33.440 1.00 91.88 612 GLY A C 1
ATOM 4768 O O . GLY A 1 612 ? -20.131 -14.828 34.616 1.00 91.88 612 GLY A O 1
ATOM 4769 N N . MET A 1 613 ? -18.662 -14.878 32.929 1.00 93.19 613 MET A N 1
ATOM 4770 C CA . MET A 1 613 ? -17.543 -15.440 33.691 1.00 93.19 613 MET A CA 1
ATOM 4771 C C . MET A 1 613 ? -16.745 -14.310 34.354 1.00 93.19 613 MET A C 1
ATOM 4773 O O . MET A 1 613 ? -15.628 -14.000 33.935 1.00 93.19 613 MET A O 1
ATOM 4777 N N . MET A 1 614 ? -17.351 -13.659 35.352 1.00 91.31 614 MET A N 1
ATOM 4778 C CA . MET A 1 614 ? -16.848 -12.398 35.916 1.00 91.31 614 MET A CA 1
ATOM 4779 C C . MET A 1 614 ? -15.462 -12.525 36.547 1.00 91.31 614 MET A C 1
ATOM 4781 O O . MET A 1 614 ? -14.602 -11.695 36.263 1.00 91.31 614 MET A O 1
ATOM 4785 N N . ASP A 1 615 ? -15.210 -13.578 37.328 1.00 91.69 615 ASP A N 1
ATOM 4786 C CA . ASP A 1 615 ? -13.913 -13.779 37.990 1.00 91.69 615 ASP A CA 1
ATOM 4787 C C . ASP A 1 615 ? -12.763 -13.855 36.976 1.00 91.69 615 ASP A C 1
ATOM 4789 O O . ASP A 1 615 ? -11.787 -13.113 37.069 1.00 91.69 615 ASP A O 1
ATOM 4793 N N . MET A 1 616 ? -12.927 -14.664 35.925 1.00 93.12 616 MET A N 1
ATOM 4794 C CA . MET A 1 616 ? -11.920 -14.790 34.866 1.00 93.12 616 MET A CA 1
ATOM 4795 C C . MET A 1 616 ? -11.783 -13.510 34.029 1.00 93.12 616 MET A C 1
ATOM 4797 O O . MET A 1 616 ? -10.690 -13.185 33.566 1.00 93.12 616 MET A O 1
ATOM 4801 N N . ALA A 1 617 ? -12.876 -12.769 33.815 1.00 94.06 617 ALA A N 1
ATOM 4802 C CA . ALA A 1 617 ? -12.824 -11.486 33.117 1.00 94.06 617 ALA A CA 1
ATOM 4803 C C . ALA A 1 617 ? -12.003 -10.456 33.910 1.00 94.06 617 ALA A C 1
ATOM 4805 O O . ALA A 1 617 ? -11.164 -9.761 33.332 1.00 94.06 617 ALA A O 1
ATOM 4806 N N . LYS A 1 618 ? -12.191 -10.399 35.236 1.00 93.12 618 LYS A N 1
ATOM 4807 C CA . LYS A 1 618 ? -11.410 -9.537 36.134 1.00 93.12 618 LYS A CA 1
ATOM 4808 C C . LYS A 1 618 ? -9.924 -9.876 36.074 1.00 93.12 618 LYS A C 1
ATOM 4810 O O . LYS A 1 618 ? -9.115 -8.967 35.897 1.00 93.12 618 LYS A O 1
ATOM 4815 N N . GLU A 1 619 ? -9.574 -11.158 36.170 1.00 93.62 619 GLU A N 1
ATOM 4816 C CA . GLU A 1 619 ? -8.184 -11.623 36.071 1.00 93.62 619 GLU A CA 1
ATOM 4817 C C . GLU A 1 619 ? -7.545 -11.196 34.743 1.00 93.62 619 GLU A C 1
ATOM 4819 O O . GLU A 1 619 ? -6.466 -10.601 34.739 1.00 93.62 619 GLU A O 1
ATOM 4824 N N . ALA A 1 620 ? -8.245 -11.397 33.621 1.00 94.00 620 ALA A N 1
ATOM 4825 C CA . ALA A 1 620 ? -7.762 -10.993 32.302 1.00 94.00 620 ALA A CA 1
ATOM 4826 C C . ALA A 1 620 ? -7.548 -9.471 32.198 1.00 94.00 620 ALA A C 1
ATOM 4828 O O . ALA A 1 620 ? -6.514 -9.017 31.699 1.00 94.00 620 ALA A O 1
ATOM 4829 N N . PHE A 1 621 ? -8.485 -8.651 32.690 1.00 94.44 621 PHE A N 1
ATOM 4830 C CA . PHE A 1 621 ? -8.313 -7.195 32.680 1.00 94.44 621 PHE A CA 1
ATOM 4831 C C . PHE A 1 621 ? -7.158 -6.744 33.582 1.00 94.44 621 PHE A C 1
ATOM 4833 O O . PHE A 1 621 ? -6.373 -5.889 33.169 1.00 94.44 621 PHE A O 1
ATOM 4840 N N . GLN A 1 622 ? -7.000 -7.336 34.768 1.00 93.00 622 GLN A N 1
ATOM 4841 C CA . GLN A 1 622 ? -5.881 -7.044 35.669 1.00 93.00 622 GLN A CA 1
ATOM 4842 C C . GLN A 1 622 ? -4.533 -7.408 35.043 1.00 93.00 622 GLN A C 1
ATOM 4844 O O . GLN A 1 622 ? -3.606 -6.594 35.071 1.00 93.00 622 GLN A O 1
ATOM 4849 N N . GLU A 1 623 ? -4.423 -8.588 34.433 1.00 92.12 623 GLU A N 1
ATOM 4850 C CA . GLU A 1 623 ? -3.218 -9.007 33.715 1.00 92.12 623 GLU A CA 1
ATOM 4851 C C . GLU A 1 623 ? -2.898 -8.030 32.573 1.00 92.12 623 GLU A C 1
ATOM 4853 O O . GLU A 1 623 ? -1.766 -7.551 32.452 1.00 92.12 623 GLU A O 1
ATOM 4858 N N . CYS A 1 624 ? -3.906 -7.645 31.785 1.00 91.69 624 CYS A N 1
ATOM 4859 C CA . CYS A 1 624 ? -3.747 -6.682 30.698 1.00 91.69 624 CYS A CA 1
ATOM 4860 C C . CYS A 1 624 ? -3.246 -5.312 31.194 1.00 91.69 624 CYS A C 1
ATOM 4862 O O . CYS A 1 624 ? -2.307 -4.753 30.616 1.00 91.69 624 CYS A O 1
ATOM 4864 N N . ILE A 1 625 ? -3.810 -4.789 32.291 1.00 90.75 625 ILE A N 1
ATOM 4865 C CA . ILE A 1 625 ? -3.378 -3.524 32.911 1.00 90.75 625 ILE A CA 1
ATOM 4866 C C . ILE A 1 625 ? -1.916 -3.617 33.356 1.00 90.75 625 ILE A C 1
ATOM 4868 O O . ILE A 1 625 ? -1.127 -2.711 33.071 1.00 90.75 625 ILE A O 1
ATOM 4872 N N . GLN A 1 626 ? -1.523 -4.711 34.015 1.00 89.75 626 GLN A N 1
ATOM 4873 C CA . GLN A 1 626 ? -0.143 -4.909 34.465 1.00 89.75 626 GLN A CA 1
ATOM 4874 C C . GLN A 1 626 ? 0.840 -4.947 33.290 1.00 89.75 626 GLN A C 1
ATOM 4876 O O . GLN A 1 626 ? 1.897 -4.313 33.351 1.00 89.75 626 GLN A O 1
ATOM 4881 N N . LEU A 1 627 ? 0.497 -5.655 32.210 1.00 88.44 627 LEU A N 1
ATOM 4882 C CA . LEU A 1 627 ? 1.328 -5.727 31.008 1.00 88.44 627 LEU A CA 1
ATOM 4883 C C . LEU A 1 627 ? 1.466 -4.363 30.334 1.00 88.44 627 LEU A C 1
ATOM 4885 O O . LEU A 1 627 ? 2.585 -3.939 30.046 1.00 88.44 627 LEU A O 1
ATOM 4889 N N . ARG A 1 628 ? 0.364 -3.633 30.139 1.00 87.38 628 ARG A N 1
ATOM 4890 C CA . ARG A 1 628 ? 0.409 -2.300 29.518 1.00 87.38 628 ARG A CA 1
ATOM 4891 C C . ARG A 1 628 ? 1.138 -1.270 30.368 1.00 87.38 628 ARG A C 1
ATOM 4893 O O . ARG A 1 628 ? 1.891 -0.470 29.823 1.00 87.38 628 ARG A O 1
ATOM 4900 N N . THR A 1 629 ? 1.002 -1.340 31.689 1.00 86.62 629 THR A N 1
ATOM 4901 C CA . THR A 1 629 ? 1.758 -0.478 32.608 1.00 86.62 629 THR A CA 1
ATOM 4902 C C . THR A 1 629 ? 3.260 -0.743 32.495 1.00 86.62 629 THR A C 1
ATOM 4904 O O . THR A 1 629 ? 4.045 0.197 32.392 1.00 86.62 629 THR A O 1
ATOM 4907 N N . LYS A 1 630 ? 3.681 -2.015 32.434 1.00 86.00 630 LYS A N 1
ATOM 4908 C CA . LYS A 1 630 ? 5.093 -2.379 32.214 1.00 86.00 630 LYS A CA 1
ATOM 4909 C C . LYS A 1 630 ? 5.607 -1.899 30.854 1.00 86.00 630 LYS A C 1
ATOM 4911 O O . LYS A 1 630 ? 6.695 -1.332 30.793 1.00 86.00 630 LYS A O 1
ATOM 4916 N N . LEU A 1 631 ? 4.826 -2.074 29.785 1.00 85.00 631 LEU A N 1
ATOM 4917 C CA . LEU A 1 631 ? 5.175 -1.595 28.442 1.00 85.00 631 LEU A CA 1
ATOM 4918 C C . LEU A 1 631 ? 5.362 -0.075 28.404 1.00 85.00 631 LEU A C 1
ATOM 4920 O O . LEU A 1 631 ? 6.333 0.409 27.827 1.00 85.00 631 LEU A O 1
ATOM 4924 N N . LEU A 1 632 ? 4.475 0.671 29.063 1.00 81.56 632 LEU A N 1
ATOM 4925 C CA . LEU A 1 632 ? 4.567 2.125 29.164 1.00 81.56 632 LEU A CA 1
ATOM 4926 C C . LEU A 1 632 ? 5.847 2.565 29.896 1.00 81.56 632 LEU A C 1
ATOM 4928 O O . LEU A 1 632 ? 6.520 3.490 29.445 1.00 81.56 632 LEU A O 1
ATOM 4932 N N . LEU A 1 633 ? 6.220 1.886 30.986 1.00 80.94 633 LEU A N 1
ATOM 4933 C CA . LEU A 1 633 ? 7.460 2.174 31.719 1.00 80.94 633 LEU A CA 1
ATOM 4934 C C . LEU A 1 633 ? 8.710 1.911 30.867 1.00 80.94 633 LEU A C 1
ATOM 4936 O O . LEU A 1 633 ? 9.634 2.722 30.873 1.00 80.94 633 LEU A O 1
ATOM 4940 N N . LEU A 1 634 ? 8.732 0.817 30.103 1.00 77.75 634 LEU A N 1
ATOM 4941 C CA . LEU A 1 634 ? 9.839 0.504 29.192 1.00 77.75 634 LEU A CA 1
ATOM 4942 C C . LEU A 1 634 ? 9.947 1.524 28.053 1.00 77.75 634 LEU A C 1
ATOM 4944 O O . LEU A 1 634 ? 11.045 1.991 27.753 1.00 77.75 634 LEU A O 1
ATOM 4948 N N . GLN A 1 635 ? 8.819 1.928 27.462 1.00 74.31 635 GLN A N 1
ATOM 4949 C CA . GLN A 1 635 ? 8.792 2.983 26.443 1.00 74.31 635 GLN A CA 1
ATOM 4950 C C . GLN A 1 635 ? 9.329 4.313 26.987 1.00 74.31 635 GLN A C 1
ATOM 4952 O O . GLN A 1 635 ? 10.109 4.982 26.312 1.00 74.31 635 GLN A O 1
ATOM 4957 N N . GLN A 1 636 ? 8.973 4.677 28.224 1.00 73.19 636 GLN A N 1
ATOM 4958 C CA . GLN A 1 636 ? 9.481 5.888 28.877 1.00 73.19 636 GLN A CA 1
ATOM 4959 C C . GLN A 1 636 ? 10.991 5.841 29.147 1.00 73.19 636 GLN A C 1
ATOM 4961 O O . GLN A 1 636 ? 11.636 6.884 29.115 1.00 73.19 636 GLN A O 1
ATOM 4966 N N . GLN A 1 637 ? 11.562 4.659 29.400 1.00 70.50 637 GLN A N 1
ATOM 4967 C CA . GLN A 1 637 ? 13.005 4.493 29.610 1.00 70.50 637 GLN A CA 1
ATOM 4968 C C . GLN A 1 637 ? 13.813 4.557 28.306 1.00 70.50 637 GLN A C 1
ATOM 4970 O O . GLN A 1 637 ? 14.974 4.955 28.333 1.00 70.50 637 GLN A O 1
ATOM 4975 N N . GLN A 1 638 ? 13.216 4.177 27.172 1.00 67.56 638 GLN A N 1
ATOM 4976 C CA . GLN A 1 638 ? 13.902 4.110 25.878 1.00 67.56 638 GLN A CA 1
ATOM 4977 C C . GLN A 1 638 ? 13.821 5.405 25.050 1.00 67.56 638 GLN A C 1
ATOM 4979 O O . GLN A 1 638 ? 14.589 5.552 24.102 1.00 67.56 638 GLN A O 1
ATOM 4984 N N . GLN A 1 639 ? 12.926 6.348 25.373 1.00 59.38 639 GLN A N 1
ATOM 4985 C CA . GLN A 1 639 ? 12.688 7.536 24.542 1.00 59.38 639 GLN A CA 1
ATOM 4986 C C . GLN A 1 639 ? 12.915 8.865 25.278 1.00 59.38 639 GLN A C 1
ATOM 4988 O O . GLN A 1 639 ? 12.166 9.239 26.183 1.00 59.38 639 GLN A O 1
ATOM 4993 N N . ASN A 1 640 ? 13.892 9.637 24.788 1.00 49.31 640 ASN A N 1
ATOM 4994 C CA . ASN A 1 640 ? 13.952 11.090 24.946 1.00 49.31 640 ASN A CA 1
ATOM 4995 C C . ASN A 1 640 ? 13.277 11.754 23.718 1.00 49.31 640 ASN A C 1
ATOM 4997 O O . ASN A 1 640 ? 13.608 11.442 22.582 1.00 49.31 640 ASN A O 1
ATOM 5001 N N . GLU A 1 641 ? 12.334 12.669 23.986 1.00 50.66 641 GLU A N 1
ATOM 5002 C CA . GLU A 1 641 ? 11.784 13.740 23.115 1.00 50.66 641 GLU A CA 1
ATOM 5003 C C . GLU A 1 641 ? 10.523 13.571 22.219 1.00 50.66 641 GLU A C 1
ATOM 5005 O O . GLU A 1 641 ? 9.891 14.592 21.958 1.00 50.66 641 GLU A O 1
ATOM 5010 N N . THR A 1 642 ? 9.973 12.402 21.862 1.00 49.00 642 THR A N 1
ATOM 5011 C CA . THR A 1 642 ? 8.709 12.334 21.050 1.00 49.00 642 THR A CA 1
ATOM 5012 C C . THR A 1 642 ? 7.412 12.201 21.881 1.00 49.00 642 THR A C 1
ATOM 5014 O O . THR A 1 642 ? 6.519 11.398 21.614 1.00 49.00 642 THR A O 1
ATOM 5017 N N . LYS A 1 643 ? 7.301 13.017 22.936 1.00 54.53 643 LYS A N 1
ATOM 5018 C CA . LYS A 1 643 ? 6.755 12.615 24.250 1.00 54.53 643 LYS A CA 1
ATOM 5019 C C . LYS A 1 643 ? 5.235 12.697 24.517 1.00 54.53 643 LYS A C 1
ATOM 5021 O O . LYS A 1 643 ? 4.835 12.289 25.607 1.00 54.53 643 LYS A O 1
ATOM 5026 N N . LEU A 1 644 ? 4.360 13.179 23.625 1.00 49.06 644 LEU A N 1
ATOM 5027 C CA . LEU A 1 644 ? 2.972 13.492 24.052 1.00 49.06 644 LEU A CA 1
ATOM 5028 C C . LEU A 1 644 ? 1.845 12.596 23.504 1.00 49.06 644 LEU A C 1
ATOM 5030 O O . LEU A 1 644 ? 0.910 12.305 24.245 1.00 49.06 644 LEU A O 1
ATOM 5034 N N . LEU A 1 645 ? 1.897 12.128 22.251 1.00 49.47 645 LEU A N 1
ATOM 5035 C CA . LEU A 1 645 ? 0.755 11.407 21.655 1.00 49.47 645 LEU A CA 1
ATOM 5036 C C . LEU A 1 645 ? 0.732 9.894 21.946 1.00 49.47 645 LEU A C 1
ATOM 5038 O O . LEU A 1 645 ? -0.337 9.344 22.205 1.00 49.47 645 LEU A O 1
ATOM 5042 N N . SER A 1 646 ? 1.882 9.212 21.947 1.00 52.53 646 SER A N 1
ATOM 5043 C CA . SER A 1 646 ? 1.963 7.757 22.183 1.00 52.53 646 SER A CA 1
ATOM 5044 C C . SER A 1 646 ? 1.718 7.379 23.652 1.00 52.53 646 SER A C 1
ATOM 5046 O O . SER A 1 646 ? 1.002 6.417 23.946 1.00 52.53 646 SER A O 1
ATOM 5048 N N . SER A 1 647 ? 2.249 8.184 24.578 1.00 60.34 647 SER A N 1
ATOM 5049 C CA . SER A 1 647 ? 2.020 8.056 26.023 1.00 60.34 647 SER A CA 1
ATOM 5050 C C . SER A 1 647 ? 0.559 8.329 26.386 1.00 60.34 647 SER A C 1
ATOM 5052 O O . SER A 1 647 ? -0.020 7.599 27.193 1.00 60.34 647 SER A O 1
ATOM 5054 N N . SER A 1 648 ? -0.060 9.319 25.735 1.00 64.19 648 SER A N 1
ATOM 5055 C CA . SER A 1 648 ? -1.484 9.631 25.872 1.00 64.19 648 SER A CA 1
ATOM 5056 C C . SER A 1 648 ? -2.367 8.475 25.385 1.00 64.19 648 SER A C 1
ATOM 5058 O O . SER A 1 648 ? -3.238 8.024 26.127 1.00 64.19 648 SER A O 1
ATOM 5060 N N . SER A 1 649 ? -2.088 7.900 24.208 1.00 74.38 649 SER A N 1
ATOM 5061 C CA . SER A 1 649 ? -2.861 6.763 23.679 1.00 74.38 649 SER A CA 1
ATOM 5062 C C . SER A 1 649 ? -2.801 5.533 24.589 1.00 74.38 649 SER A C 1
ATOM 5064 O O . SER A 1 649 ? -3.833 4.958 24.921 1.00 74.38 649 SER A O 1
ATOM 5066 N N . SER A 1 650 ? -1.610 5.159 25.059 1.00 77.00 650 SER A N 1
ATOM 5067 C CA . SER A 1 650 ? -1.442 3.989 25.937 1.00 77.00 650 SER A CA 1
ATOM 5068 C C . SER A 1 650 ? -2.095 4.200 27.308 1.00 77.00 650 SER A C 1
ATOM 5070 O O . SER A 1 650 ? -2.709 3.290 27.861 1.00 77.00 650 SER A O 1
ATOM 5072 N N . SER A 1 651 ? -2.021 5.423 27.842 1.00 81.19 651 SER A N 1
ATOM 5073 C CA . SER A 1 651 ? -2.675 5.779 29.109 1.00 81.19 651 SER A CA 1
ATOM 5074 C C . SER A 1 651 ? -4.201 5.795 28.982 1.00 81.19 651 SER A C 1
ATOM 5076 O O . SER A 1 651 ? -4.890 5.331 29.889 1.00 81.19 651 SER A O 1
ATOM 5078 N N . LYS A 1 652 ? -4.740 6.250 27.839 1.00 85.12 652 LYS A N 1
ATOM 5079 C CA . LYS A 1 652 ? -6.176 6.161 27.533 1.00 85.12 652 LYS A CA 1
ATOM 5080 C C . LYS A 1 652 ? -6.653 4.714 27.597 1.00 85.12 652 LYS A C 1
ATOM 5082 O O . LYS A 1 652 ? -7.691 4.423 28.181 1.00 85.12 652 LYS A O 1
ATOM 5087 N N . GLU A 1 653 ? -5.903 3.807 26.989 1.00 84.38 653 GLU A N 1
ATOM 5088 C CA . GLU A 1 653 ? -6.298 2.407 26.941 1.00 84.38 653 GLU A CA 1
ATOM 5089 C C . GLU A 1 653 ? -6.266 1.728 28.317 1.00 84.38 653 GLU A C 1
ATOM 5091 O O . GLU A 1 653 ? -7.122 0.891 28.600 1.00 84.38 653 GLU A O 1
ATOM 5096 N N . ILE A 1 654 ? -5.316 2.099 29.184 1.00 88.06 654 ILE A N 1
ATOM 5097 C CA . ILE A 1 654 ? -5.282 1.636 30.580 1.00 88.06 654 ILE A CA 1
ATOM 5098 C C . ILE A 1 654 ? -6.547 2.075 31.324 1.00 88.06 654 ILE A C 1
ATOM 5100 O O . ILE A 1 654 ? -7.122 1.268 32.051 1.00 88.06 654 ILE A O 1
ATOM 5104 N N . ALA A 1 655 ? -7.021 3.305 31.107 1.00 89.50 655 ALA A N 1
ATOM 5105 C CA . ALA A 1 655 ? -8.261 3.763 31.727 1.00 89.50 655 ALA A CA 1
ATOM 5106 C C . ALA A 1 655 ? -9.472 2.938 31.263 1.00 89.50 655 ALA A C 1
ATOM 5108 O O . ALA A 1 655 ? -10.218 2.421 32.085 1.00 89.50 655 ALA A O 1
ATOM 5109 N N . VAL A 1 656 ? -9.603 2.678 29.957 1.00 89.94 656 VAL A N 1
ATOM 5110 C CA . VAL A 1 656 ? -10.681 1.813 29.434 1.00 89.94 656 VAL A CA 1
ATOM 5111 C C . VAL A 1 656 ? -10.649 0.413 30.067 1.00 89.94 656 VAL A C 1
ATOM 5113 O O . VAL A 1 656 ? -11.696 -0.154 30.379 1.00 89.94 656 VAL A O 1
ATOM 5116 N N . LEU A 1 657 ? -9.460 -0.148 30.300 1.00 91.06 657 LEU A N 1
ATOM 5117 C CA . LEU A 1 657 ? -9.316 -1.429 30.996 1.00 91.06 657 LEU A CA 1
ATOM 5118 C C . LEU A 1 657 ? -9.744 -1.346 32.467 1.00 91.06 657 LEU A C 1
ATOM 5120 O O . LEU A 1 657 ? -10.442 -2.243 32.936 1.00 91.06 657 LEU A O 1
ATOM 5124 N N . MET A 1 658 ? -9.369 -0.280 33.184 1.00 93.44 658 MET A N 1
ATOM 5125 C CA . MET A 1 658 ? -9.804 -0.036 34.568 1.00 93.44 658 MET A CA 1
ATOM 5126 C C . MET A 1 658 ? -11.325 0.111 34.654 1.00 93.44 658 MET A C 1
ATOM 5128 O O . MET A 1 658 ? -11.946 -0.473 35.537 1.00 93.44 658 MET A O 1
ATOM 5132 N N . PHE A 1 659 ? -11.941 0.809 33.699 1.00 93.38 659 PHE A N 1
ATOM 5133 C CA . PHE A 1 659 ? -13.393 0.916 33.581 1.00 93.38 659 PHE A CA 1
ATOM 5134 C C . PHE A 1 659 ? -14.066 -0.452 33.363 1.00 93.38 659 PHE A C 1
ATOM 5136 O O . PHE A 1 659 ? -15.076 -0.772 34.001 1.00 93.38 659 PHE A O 1
ATOM 5143 N N . ASN A 1 660 ? -13.512 -1.294 32.485 1.00 93.06 660 ASN A N 1
ATOM 5144 C CA . ASN A 1 660 ? -14.041 -2.641 32.240 1.00 93.06 660 ASN A CA 1
ATOM 5145 C C . ASN A 1 660 ? -13.876 -3.554 33.465 1.00 93.06 660 ASN A C 1
ATOM 5147 O O . ASN A 1 660 ? -14.792 -4.312 33.799 1.00 93.06 660 ASN A O 1
ATOM 5151 N N . LEU A 1 661 ? -12.743 -3.447 34.166 1.00 93.56 661 LEU A N 1
ATOM 5152 C CA . LEU A 1 661 ? -12.496 -4.143 35.426 1.00 93.56 661 LEU A CA 1
ATOM 5153 C C . LEU A 1 661 ? -13.503 -3.712 36.496 1.00 93.56 661 LEU A C 1
ATOM 5155 O O . LEU A 1 661 ? -14.151 -4.570 37.089 1.00 93.56 661 LEU A O 1
ATOM 5159 N N . ALA A 1 662 ? -13.704 -2.404 36.675 1.00 93.19 662 ALA A N 1
ATOM 5160 C CA . ALA A 1 662 ? -14.688 -1.844 37.599 1.00 93.19 662 ALA A CA 1
ATOM 5161 C C . ALA A 1 662 ? -16.094 -2.389 37.324 1.00 93.19 662 ALA A C 1
ATOM 5163 O O . ALA A 1 662 ? -16.765 -2.891 38.224 1.00 93.19 662 ALA A O 1
ATOM 5164 N N . THR A 1 663 ? -16.506 -2.373 36.055 1.00 91.62 663 THR A N 1
ATOM 5165 C CA . THR A 1 663 ? -17.809 -2.898 35.624 1.00 91.62 663 THR A CA 1
ATOM 5166 C C . THR A 1 663 ? -17.942 -4.396 35.913 1.00 91.62 663 THR A C 1
ATOM 5168 O O . THR A 1 663 ? -19.008 -4.850 36.325 1.00 91.62 663 THR A O 1
ATOM 5171 N N . SER A 1 664 ? -16.862 -5.162 35.749 1.00 91.38 664 SER A N 1
ATOM 5172 C CA . SER A 1 664 ? -16.834 -6.593 36.080 1.00 91.38 664 SER A CA 1
ATOM 5173 C C . SER A 1 664 ? -16.953 -6.829 37.590 1.00 91.38 664 SER A C 1
ATOM 5175 O O . SER A 1 664 ? -17.729 -7.685 38.003 1.00 91.38 664 SER A O 1
ATOM 5177 N N . CYS A 1 665 ? -16.264 -6.037 38.423 1.00 91.06 665 CYS A N 1
ATOM 5178 C CA . CYS A 1 665 ? -16.398 -6.089 39.885 1.00 91.06 665 CYS A CA 1
ATOM 5179 C C . CYS A 1 665 ? -17.830 -5.771 40.340 1.00 91.06 665 CYS A C 1
ATOM 5181 O O . CYS A 1 665 ? -18.385 -6.504 41.155 1.00 91.06 665 CYS A O 1
ATOM 5183 N N . MET A 1 666 ? -18.453 -4.732 39.770 1.00 89.56 666 MET A N 1
ATOM 5184 C CA . MET A 1 666 ? -19.840 -4.362 40.079 1.00 89.56 666 MET A CA 1
ATOM 5185 C C . MET A 1 666 ? -20.816 -5.499 39.768 1.00 89.56 666 MET A C 1
ATOM 5187 O O . MET A 1 666 ? -21.682 -5.809 40.580 1.00 89.56 666 MET A O 1
ATOM 5191 N N . GLN A 1 667 ? -20.662 -6.163 38.618 1.00 87.44 667 GLN A N 1
ATOM 5192 C CA . GLN A 1 667 ? -21.520 -7.296 38.256 1.00 87.44 667 GLN A CA 1
ATOM 5193 C C . GLN A 1 667 ? -21.270 -8.547 39.108 1.00 87.44 667 GLN A C 1
ATOM 5195 O O . GLN A 1 667 ? -22.171 -9.372 39.237 1.00 87.44 667 GLN A O 1
ATOM 5200 N N . ASN A 1 668 ? -20.085 -8.669 39.712 1.00 87.19 668 ASN A N 1
ATOM 5201 C CA . ASN A 1 668 ? -19.762 -9.727 40.671 1.00 87.19 668 ASN A CA 1
ATOM 5202 C C . ASN A 1 668 ? -20.266 -9.431 42.099 1.00 87.19 668 ASN A C 1
ATOM 5204 O O . ASN A 1 668 ? -20.128 -10.274 42.980 1.00 87.19 668 ASN A O 1
ATOM 5208 N N . GLY A 1 669 ? -20.832 -8.241 42.347 1.00 85.88 669 GLY A N 1
ATOM 5209 C CA . GLY A 1 669 ? -21.271 -7.794 43.676 1.00 85.88 669 GLY A CA 1
ATOM 5210 C C . GLY A 1 669 ? -20.165 -7.182 44.546 1.00 85.88 669 GLY A C 1
ATOM 5211 O O . GLY A 1 669 ? -20.387 -6.905 45.721 1.00 85.88 669 GLY A O 1
ATOM 5212 N N . GLU A 1 670 ? -18.975 -6.940 43.994 1.00 89.56 670 GLU A N 1
ATOM 5213 C CA . GLU A 1 670 ? -17.833 -6.342 44.698 1.00 89.56 670 GLU A CA 1
ATOM 5214 C C . GLU A 1 670 ? -17.831 -4.816 44.547 1.00 89.56 670 GLU A C 1
ATOM 5216 O O . GLU A 1 670 ? -16.953 -4.218 43.917 1.00 89.56 670 GLU A O 1
ATOM 5221 N N . GLU A 1 671 ? -18.846 -4.169 45.114 1.00 87.06 671 GLU A N 1
ATOM 5222 C CA . GLU A 1 671 ? -19.096 -2.746 44.874 1.00 87.06 671 GLU A CA 1
ATOM 5223 C C . GLU A 1 671 ? -17.963 -1.822 45.349 1.00 87.06 671 GLU A C 1
ATOM 5225 O O . GLU A 1 671 ? -17.686 -0.805 44.715 1.00 87.06 671 GLU A O 1
ATOM 5230 N N . GLU A 1 672 ? -17.311 -2.131 46.476 1.00 88.62 672 GLU A N 1
ATOM 5231 C CA . GLU A 1 672 ? -16.207 -1.315 47.013 1.00 88.62 672 GLU A CA 1
ATOM 5232 C C . GLU A 1 672 ? -14.994 -1.299 46.081 1.00 88.62 672 GLU A C 1
ATOM 5234 O O . GLU A 1 672 ? -14.439 -0.238 45.808 1.00 88.62 672 GLU A O 1
ATOM 5239 N N . GLN A 1 673 ? -14.626 -2.451 45.519 1.00 88.75 673 GLN A N 1
ATOM 5240 C CA . GLN A 1 673 ? -13.545 -2.508 44.536 1.00 88.75 673 GLN A CA 1
ATOM 5241 C C . GLN A 1 673 ? -13.972 -1.867 43.211 1.00 88.75 673 GLN A C 1
ATOM 5243 O O . GLN A 1 673 ? -13.181 -1.181 42.568 1.00 88.75 673 GLN A O 1
ATOM 5248 N N . GLY A 1 674 ? -15.229 -2.063 42.795 1.00 90.81 674 GLY A N 1
ATOM 5249 C CA . GLY A 1 674 ? -15.767 -1.463 41.574 1.00 90.81 674 GLY A CA 1
ATOM 5250 C C . GLY A 1 674 ? -15.691 0.064 41.588 1.00 90.81 674 GLY A C 1
ATOM 5251 O O . GLY A 1 674 ? -15.215 0.666 40.624 1.00 90.81 674 GLY A O 1
ATOM 5252 N N . ILE A 1 675 ? -16.094 0.700 42.693 1.00 92.44 675 ILE A N 1
ATOM 5253 C CA . ILE A 1 675 ? -16.048 2.163 42.804 1.00 92.44 675 ILE A CA 1
ATOM 5254 C C . ILE A 1 675 ? -14.613 2.701 42.856 1.00 92.44 675 ILE A C 1
ATOM 5256 O O . ILE A 1 675 ? -14.336 3.735 42.249 1.00 92.44 675 ILE A O 1
ATOM 5260 N N . GLU A 1 676 ? -13.688 1.992 43.510 1.00 93.25 676 GLU A N 1
ATOM 5261 C CA . GLU A 1 676 ? -12.264 2.352 43.536 1.00 93.25 676 GLU A CA 1
ATOM 5262 C C . GLU A 1 676 ? -11.675 2.368 42.117 1.00 93.25 676 GLU A C 1
ATOM 5264 O O . GLU A 1 676 ? -11.084 3.365 41.694 1.00 93.25 676 GLU A O 1
ATOM 5269 N N . TRP A 1 677 ? -11.926 1.316 41.332 1.00 93.69 677 TRP A N 1
ATOM 5270 C CA . TRP A 1 677 ? -11.457 1.235 39.947 1.00 93.69 677 TRP A CA 1
ATOM 5271 C C . TRP A 1 677 ? -12.117 2.259 39.020 1.00 93.69 677 TRP A C 1
ATOM 5273 O O . TRP A 1 677 ? -11.436 2.809 38.151 1.00 93.69 677 TRP A O 1
ATOM 5283 N N . TYR A 1 678 ? -13.407 2.570 39.199 1.00 94.56 678 TYR A N 1
ATOM 5284 C CA . TYR A 1 678 ? -14.038 3.659 38.446 1.00 94.56 678 TYR A CA 1
ATOM 5285 C C . TYR A 1 678 ? -13.411 5.020 38.771 1.00 94.56 678 TYR A C 1
ATOM 5287 O O . TYR A 1 678 ? -13.186 5.817 37.858 1.00 94.56 678 TYR A O 1
ATOM 5295 N N . CYS A 1 679 ? -13.097 5.287 40.040 1.00 92.94 679 CYS A N 1
ATOM 5296 C CA . CYS A 1 679 ? -12.418 6.515 40.454 1.00 92.94 679 CYS A CA 1
ATOM 5297 C C . CYS A 1 679 ? -11.006 6.622 39.858 1.00 92.94 679 CYS A C 1
ATOM 5299 O O . CYS A 1 679 ? -10.638 7.686 39.353 1.00 92.94 679 CYS A O 1
ATOM 5301 N N . GLU A 1 680 ? -10.236 5.530 39.841 1.00 92.75 680 GLU A N 1
ATOM 5302 C CA . GLU A 1 680 ? -8.921 5.510 39.186 1.00 92.75 680 GLU A CA 1
ATOM 5303 C C . GLU A 1 680 ? -9.024 5.690 37.664 1.00 92.75 680 GLU A C 1
ATOM 5305 O O . GLU A 1 680 ? -8.272 6.487 37.097 1.00 92.75 680 GLU A O 1
ATOM 5310 N N . SER A 1 681 ? -10.000 5.050 37.005 1.00 92.94 681 SER A N 1
ATOM 5311 C CA . SER A 1 681 ? -10.278 5.270 35.576 1.00 92.94 681 SER A CA 1
ATOM 5312 C C . SER A 1 681 ? -10.575 6.739 35.289 1.00 92.94 681 SER A C 1
ATOM 5314 O O . SER A 1 681 ? -9.951 7.348 34.419 1.00 92.94 681 SER A O 1
ATOM 5316 N N . LEU A 1 682 ? -11.464 7.347 36.082 1.00 93.56 682 LEU A N 1
ATOM 5317 C CA . LEU A 1 682 ? -11.841 8.754 35.958 1.00 93.56 682 LEU A CA 1
ATOM 5318 C C . LEU A 1 682 ? -10.634 9.686 36.127 1.00 93.56 682 LEU A C 1
ATOM 5320 O O . LEU A 1 682 ? -10.500 10.673 35.398 1.00 93.56 682 LEU A O 1
ATOM 5324 N N . ARG A 1 683 ? -9.747 9.388 37.085 1.00 93.06 683 ARG A N 1
ATOM 5325 C CA . ARG A 1 683 ? -8.524 10.163 37.330 1.00 93.06 683 ARG A CA 1
ATOM 5326 C C . ARG A 1 683 ? -7.615 10.156 36.099 1.00 93.06 683 ARG A C 1
ATOM 5328 O O . ARG A 1 683 ? -7.141 11.219 35.694 1.00 93.06 683 ARG A O 1
ATOM 5335 N N . VAL A 1 684 ? -7.398 8.987 35.494 1.00 89.06 684 VAL A N 1
ATOM 5336 C CA . VAL A 1 684 ? -6.564 8.842 34.289 1.00 89.06 684 VAL A CA 1
ATOM 5337 C C . VAL A 1 684 ? -7.238 9.478 33.068 1.00 89.06 684 VAL A C 1
ATOM 5339 O O . VAL A 1 684 ? -6.593 10.235 32.344 1.00 89.06 684 VAL A O 1
ATOM 5342 N N . GLU A 1 685 ? -8.537 9.258 32.858 1.00 89.56 685 GLU A N 1
ATOM 5343 C CA . GLU A 1 685 ? -9.298 9.859 31.752 1.00 89.56 685 GLU A CA 1
ATOM 5344 C C . GLU A 1 685 ? -9.246 11.386 31.783 1.00 89.56 685 GLU A C 1
ATOM 5346 O O . GLU A 1 685 ? -8.976 12.007 30.756 1.00 89.56 685 GLU A O 1
ATOM 5351 N N . ARG A 1 686 ? -9.435 12.007 32.955 1.00 90.38 686 ARG A N 1
ATOM 5352 C CA . ARG A 1 686 ? -9.337 13.469 33.105 1.00 90.38 686 ARG A CA 1
ATOM 5353 C C . ARG A 1 686 ? -7.949 13.993 32.752 1.00 90.38 686 ARG A C 1
ATOM 5355 O O . ARG A 1 686 ? -7.844 15.043 32.122 1.00 90.38 686 ARG A O 1
ATOM 5362 N N . GLN A 1 687 ? -6.897 13.265 33.128 1.00 87.69 687 GLN A N 1
ATOM 5363 C CA . GLN A 1 687 ? -5.515 13.649 32.841 1.00 87.69 687 GLN A CA 1
ATOM 5364 C C . GLN A 1 687 ? -5.174 13.537 31.345 1.00 87.69 687 GLN A C 1
ATOM 5366 O O . GLN A 1 687 ? -4.431 14.367 30.827 1.00 87.69 687 GLN A O 1
ATOM 5371 N N . VAL A 1 688 ? -5.702 12.519 30.659 1.00 86.62 688 VAL A N 1
ATOM 5372 C CA . VAL A 1 688 ? -5.333 12.176 29.274 1.00 86.62 688 VAL A CA 1
ATOM 5373 C C . VAL A 1 688 ? -6.245 12.839 28.238 1.00 86.62 688 VAL A C 1
ATOM 5375 O O . VAL A 1 688 ? -5.770 13.326 27.215 1.00 86.62 688 VAL A O 1
ATOM 5378 N N . LEU A 1 689 ? -7.555 12.843 28.488 1.00 84.50 689 LEU A N 1
ATOM 5379 C CA . LEU A 1 689 ? -8.594 13.278 27.546 1.00 84.50 689 LEU A CA 1
ATOM 5380 C C . LEU A 1 689 ? -9.127 14.682 27.856 1.00 84.50 689 LEU A C 1
ATOM 5382 O O . LEU A 1 689 ? -9.768 15.301 27.007 1.00 84.50 689 LEU A O 1
ATOM 5386 N N . GLY A 1 690 ? -8.871 15.180 29.068 1.00 85.88 690 GLY A N 1
ATOM 5387 C CA . GLY A 1 690 ? -9.428 16.425 29.582 1.00 85.88 690 GLY A CA 1
ATOM 5388 C C . GLY A 1 690 ? -10.832 16.264 30.176 1.00 85.88 690 GLY A C 1
ATOM 5389 O O . GLY A 1 690 ? -11.534 15.278 29.961 1.00 85.88 690 GLY A O 1
ATOM 5390 N N . ASN A 1 691 ? -11.272 17.277 30.924 1.00 86.94 691 ASN A N 1
ATOM 5391 C CA . ASN A 1 691 ? -12.484 17.212 31.754 1.00 86.94 691 ASN A CA 1
ATOM 5392 C C . ASN A 1 691 ? -13.816 17.188 30.981 1.00 86.94 691 ASN A C 1
ATOM 5394 O O . ASN A 1 691 ? -14.853 16.938 31.587 1.00 86.94 691 ASN A O 1
ATOM 5398 N N . HIS A 1 692 ? -13.816 17.471 29.676 1.00 84.62 692 HIS A N 1
ATOM 5399 C CA . HIS A 1 692 ? -15.035 17.563 28.857 1.00 84.62 692 HIS A CA 1
ATOM 5400 C C . HIS A 1 692 ? -15.174 16.431 27.832 1.00 84.62 692 HIS A C 1
ATOM 5402 O O . HIS A 1 692 ? -16.047 16.480 26.965 1.00 84.62 692 HIS A O 1
ATOM 5408 N N . HIS A 1 693 ? -14.335 15.398 27.918 1.00 85.62 693 HIS A N 1
ATOM 5409 C CA . HIS A 1 693 ? -14.418 14.266 27.004 1.00 85.62 693 HIS A CA 1
ATOM 5410 C C . HIS A 1 693 ? -15.661 13.391 27.297 1.00 85.62 693 HIS A C 1
ATOM 5412 O O . HIS A 1 693 ? -15.985 13.170 28.468 1.00 85.62 693 HIS A O 1
ATOM 5418 N N . PRO A 1 694 ? -16.349 12.842 26.275 1.00 86.19 694 PRO A N 1
ATOM 5419 C CA . PRO A 1 694 ? -17.494 11.945 26.470 1.00 86.19 694 PRO A CA 1
ATOM 5420 C C . PRO A 1 694 ? -17.216 10.741 27.385 1.00 86.19 694 PRO A C 1
ATOM 5422 O O . PRO A 1 694 ? -18.058 10.414 28.216 1.00 86.19 694 PRO A O 1
ATOM 5425 N N . ASP A 1 695 ? -16.032 10.129 27.280 1.00 85.31 695 ASP A N 1
ATOM 5426 C CA . ASP A 1 695 ? -15.612 9.008 28.143 1.00 85.31 695 ASP A CA 1
ATOM 5427 C C . ASP A 1 695 ? -15.634 9.395 29.642 1.00 85.31 695 ASP A C 1
ATOM 5429 O O . ASP A 1 695 ? -16.199 8.663 30.448 1.00 85.31 695 ASP A O 1
ATOM 5433 N N . VAL A 1 696 ? -15.182 10.609 30.002 1.00 90.00 696 VAL A N 1
ATOM 5434 C CA . VAL A 1 696 ? -15.251 11.132 31.387 1.00 90.00 696 VAL A CA 1
ATOM 5435 C C . VAL A 1 696 ? -16.703 11.246 31.858 1.00 90.00 696 VAL A C 1
ATOM 5437 O O . VAL A 1 696 ? -17.027 10.883 32.989 1.00 90.00 696 VAL A O 1
ATOM 5440 N N . SER A 1 697 ? -17.601 11.731 30.991 1.00 90.62 697 SER A N 1
ATOM 5441 C CA . SER A 1 697 ? -19.038 11.796 31.295 1.00 90.62 697 SER A CA 1
ATOM 5442 C C . SER A 1 697 ? -19.623 10.404 31.532 1.00 90.62 697 SER A C 1
ATOM 5444 O O . SER A 1 697 ? -20.439 10.233 32.437 1.00 90.62 697 SER A O 1
ATOM 5446 N N . MET A 1 698 ? -19.207 9.401 30.758 1.00 89.69 698 MET A N 1
ATOM 5447 C CA . MET A 1 698 ? -19.656 8.020 30.934 1.00 89.69 698 MET A CA 1
ATOM 5448 C C . MET A 1 698 ? -19.194 7.440 32.272 1.00 89.69 698 MET A C 1
ATOM 5450 O O . MET A 1 698 ? -20.019 6.876 32.992 1.00 89.69 698 MET A O 1
ATOM 5454 N N . THR A 1 699 ? -17.929 7.619 32.649 1.00 92.00 699 THR A N 1
ATOM 5455 C CA . THR A 1 699 ? -17.395 7.117 33.925 1.00 92.00 699 THR A CA 1
ATOM 5456 C C . THR A 1 699 ? -18.071 7.780 35.126 1.00 92.00 699 THR A C 1
ATOM 5458 O O . THR A 1 699 ? -18.502 7.088 36.048 1.00 92.00 699 THR A O 1
ATOM 5461 N N . LEU A 1 700 ? -18.293 9.101 35.079 1.00 94.25 700 LEU A N 1
ATOM 5462 C CA . LEU A 1 700 ? -19.039 9.834 36.115 1.00 94.25 700 LEU A CA 1
ATOM 5463 C C . LEU A 1 700 ? -20.455 9.286 36.320 1.00 94.25 700 LEU A C 1
ATOM 5465 O O . LEU A 1 700 ? -20.911 9.170 37.453 1.00 94.25 700 LEU A O 1
ATOM 5469 N N . GLN A 1 701 ? -21.149 8.922 35.240 1.00 93.12 701 GLN A N 1
ATOM 5470 C CA . GLN A 1 701 ? -22.493 8.345 35.333 1.00 93.12 701 GLN A CA 1
ATOM 5471 C C . GLN A 1 701 ? -22.501 6.965 35.988 1.00 93.12 701 GLN A C 1
ATOM 5473 O O . GLN A 1 701 ? -23.456 6.642 36.691 1.00 93.12 701 GLN A O 1
ATOM 5478 N N . HIS A 1 702 ? -21.467 6.154 35.757 1.00 93.12 702 HIS A N 1
ATOM 5479 C CA . HIS A 1 702 ? -21.356 4.847 36.400 1.00 93.12 702 HIS A CA 1
ATOM 5480 C C . HIS A 1 702 ? -21.099 5.012 37.897 1.00 93.12 702 HIS A C 1
ATOM 5482 O O . HIS A 1 702 ? -21.818 4.411 38.686 1.00 93.12 702 HIS A O 1
ATOM 5488 N N . ILE A 1 703 ? -20.188 5.908 38.294 1.00 94.50 703 ILE A N 1
ATOM 5489 C CA . ILE A 1 703 ? -19.950 6.243 39.710 1.00 94.50 703 ILE A CA 1
ATOM 5490 C C . ILE A 1 703 ? -21.236 6.754 40.370 1.00 94.50 703 ILE A C 1
ATOM 5492 O O . ILE A 1 703 ? -21.621 6.271 41.433 1.00 94.50 703 ILE A O 1
ATOM 5496 N N . ALA A 1 704 ? -21.942 7.682 39.718 1.00 93.56 704 ALA A N 1
ATOM 5497 C CA . ALA A 1 704 ? -23.201 8.226 40.218 1.00 93.56 704 ALA A CA 1
ATOM 5498 C C . ALA A 1 704 ? -24.249 7.134 40.469 1.00 93.56 704 ALA A C 1
ATOM 5500 O O . ALA A 1 704 ? -24.934 7.153 41.489 1.00 93.56 704 ALA A O 1
ATOM 5501 N N . ARG A 1 705 ? -24.336 6.155 39.563 1.00 91.12 705 ARG A N 1
ATOM 5502 C CA . ARG A 1 705 ? -25.250 5.021 39.691 1.00 91.12 705 ARG A CA 1
ATOM 5503 C C . ARG A 1 705 ? -24.896 4.109 40.866 1.00 91.12 705 ARG A C 1
ATOM 5505 O O . ARG A 1 705 ? -25.801 3.660 41.555 1.00 91.12 705 ARG A O 1
ATOM 5512 N N . VAL A 1 706 ? -23.607 3.891 41.141 1.00 91.00 706 VAL A N 1
ATOM 5513 C CA . VAL A 1 706 ? -23.185 3.148 42.342 1.00 91.00 706 VAL A CA 1
ATOM 5514 C C . VAL A 1 706 ? -23.630 3.874 43.617 1.00 91.00 706 VAL A C 1
ATOM 5516 O O . VAL A 1 706 ? -24.152 3.247 44.534 1.00 91.00 706 VAL A O 1
ATOM 5519 N N . HIS A 1 707 ? -23.482 5.202 43.680 1.00 90.62 707 HIS A N 1
ATOM 5520 C CA . HIS A 1 707 ? -23.970 5.987 44.823 1.00 90.62 707 HIS A CA 1
ATOM 5521 C C . HIS A 1 707 ? -25.504 5.963 44.943 1.00 90.62 707 HIS A C 1
ATOM 5523 O O . HIS A 1 707 ? -26.021 5.848 46.053 1.00 90.62 707 HIS A O 1
ATOM 5529 N N . GLU A 1 708 ? -26.231 6.008 43.821 1.00 87.94 708 GLU A N 1
ATOM 5530 C CA . GLU A 1 708 ? -27.692 5.851 43.789 1.00 87.94 708 GLU A CA 1
ATOM 5531 C C . GLU A 1 708 ? -28.127 4.492 44.357 1.00 87.94 708 GLU A C 1
ATOM 5533 O O . GLU A 1 708 ? -29.014 4.446 45.208 1.00 87.94 708 GLU A O 1
ATOM 5538 N N . GLU A 1 709 ? -27.482 3.400 43.938 1.00 87.25 709 GLU A N 1
ATOM 5539 C CA . GLU A 1 709 ? -27.773 2.037 44.408 1.00 87.25 709 GLU A CA 1
ATOM 5540 C C . GLU A 1 709 ? -27.477 1.868 45.912 1.00 87.25 709 GLU A C 1
ATOM 5542 O O . GLU A 1 709 ? -28.199 1.152 46.607 1.00 87.25 709 GLU A O 1
ATOM 5547 N N . ARG A 1 710 ? -26.499 2.614 46.447 1.00 87.81 710 ARG A N 1
ATOM 5548 C CA . ARG A 1 710 ? -26.194 2.695 47.890 1.00 87.81 710 ARG A CA 1
ATOM 5549 C C . ARG A 1 710 ? -27.129 3.612 48.688 1.00 87.81 710 ARG A C 1
ATOM 5551 O O . ARG A 1 710 ? -27.053 3.629 49.916 1.00 87.81 710 ARG A O 1
ATOM 5558 N N . GLY A 1 711 ? -27.990 4.381 48.021 1.00 85.50 711 GLY A N 1
ATOM 5559 C CA . GLY A 1 711 ? -28.877 5.367 48.648 1.00 85.50 711 GLY A CA 1
ATOM 5560 C C . GLY A 1 711 ? -28.211 6.705 49.000 1.00 85.50 711 GLY A C 1
ATOM 5561 O O . GLY A 1 711 ? -28.840 7.545 49.643 1.00 85.50 711 GLY A O 1
ATOM 5562 N N . ASP A 1 712 ? -26.969 6.936 48.568 1.00 91.94 712 ASP A N 1
ATOM 5563 C CA . ASP A 1 712 ? -26.263 8.214 48.714 1.00 91.94 712 ASP A CA 1
ATOM 5564 C C . ASP A 1 712 ? -26.646 9.168 47.569 1.00 91.94 712 ASP A C 1
ATOM 5566 O O . ASP A 1 712 ? -25.895 9.421 46.621 1.00 91.94 712 ASP A O 1
ATOM 5570 N N . PHE A 1 713 ? -27.888 9.655 47.628 1.00 89.44 713 PHE A N 1
ATOM 5571 C CA . PHE A 1 713 ? -28.482 10.438 46.546 1.00 89.44 713 PHE A CA 1
ATOM 5572 C C . PHE A 1 713 ? -27.807 11.799 46.335 1.00 89.44 713 PHE A C 1
ATOM 5574 O O . PHE A 1 713 ? -27.792 12.283 45.204 1.00 89.44 713 PHE A O 1
ATOM 5581 N N . GLU A 1 714 ? -27.241 12.416 47.377 1.00 91.50 714 GLU A N 1
ATOM 5582 C CA . GLU A 1 714 ? -26.562 13.713 47.256 1.00 91.50 714 GLU A CA 1
ATOM 5583 C C . GLU A 1 714 ? -25.301 13.594 46.388 1.00 91.50 714 GLU A C 1
ATOM 5585 O O . GLU A 1 714 ? -25.187 14.296 45.378 1.00 91.50 714 GLU A O 1
ATOM 5590 N N . SER A 1 715 ? -24.421 12.633 46.690 1.00 92.00 715 SER A N 1
ATOM 5591 C CA . SER A 1 715 ? -23.229 12.366 45.874 1.00 92.00 715 SER A CA 1
ATOM 5592 C C . SER A 1 715 ? -23.593 11.938 44.449 1.00 92.00 715 SER A C 1
ATOM 5594 O O . SER A 1 715 ? -22.974 12.388 43.481 1.00 92.00 715 SER A O 1
ATOM 5596 N N . ALA A 1 716 ? -24.627 11.100 44.290 1.00 92.38 716 ALA A N 1
ATOM 5597 C CA . ALA A 1 716 ? -25.106 10.670 42.976 1.00 92.38 716 ALA A CA 1
ATOM 5598 C C . ALA A 1 716 ? -25.543 11.863 42.109 1.00 92.38 716 ALA A C 1
ATOM 5600 O O . ALA A 1 716 ? -25.167 11.958 40.936 1.00 92.38 716 ALA A O 1
ATOM 5601 N N . ILE A 1 717 ? -26.296 12.808 42.685 1.00 93.69 717 ILE A N 1
ATOM 5602 C CA . ILE A 1 717 ? -26.724 14.032 41.996 1.00 93.69 717 ILE A CA 1
ATOM 5603 C C . ILE A 1 717 ? -25.514 14.857 41.548 1.00 93.69 717 ILE A C 1
ATOM 5605 O O . ILE A 1 717 ? -25.505 15.335 40.411 1.00 93.69 717 ILE A O 1
ATOM 5609 N N . ASP A 1 718 ? -24.493 15.011 42.389 1.00 95.06 718 ASP A N 1
ATOM 5610 C CA . ASP A 1 718 ? -23.308 15.806 42.054 1.00 95.06 718 ASP A CA 1
ATOM 5611 C C . ASP A 1 718 ? -22.505 15.205 40.893 1.00 95.06 718 ASP A C 1
ATOM 5613 O O . ASP A 1 718 ? -22.102 15.927 39.972 1.00 95.06 718 ASP A O 1
ATOM 5617 N N . TYR A 1 719 ? -22.331 13.882 40.864 1.00 95.56 719 TYR A N 1
ATOM 5618 C CA . TYR A 1 719 ? -21.687 13.202 39.738 1.00 95.56 719 TYR A CA 1
ATOM 5619 C C . TYR A 1 719 ? -22.532 13.264 38.456 1.00 95.56 719 TYR A C 1
ATOM 5621 O O . TYR A 1 719 ? -21.996 13.554 37.380 1.00 95.56 719 TYR A O 1
ATOM 5629 N N . PHE A 1 720 ? -23.854 13.068 38.542 1.00 94.88 720 PHE A N 1
ATOM 5630 C CA . PHE A 1 720 ? -24.736 13.210 37.378 1.00 94.88 720 PHE A CA 1
ATOM 5631 C C . PHE A 1 720 ? -24.779 14.646 36.843 1.00 94.88 720 PHE A C 1
ATOM 5633 O O . PHE A 1 720 ? -24.855 14.830 35.627 1.00 94.88 720 PHE A O 1
ATOM 5640 N N . ARG A 1 721 ? -24.684 15.669 37.703 1.00 94.06 721 ARG A N 1
ATOM 5641 C CA . ARG A 1 721 ? -24.572 17.074 37.277 1.00 94.06 721 ARG A CA 1
ATOM 5642 C C . ARG A 1 721 ? -23.279 17.339 36.519 1.00 94.06 721 ARG A C 1
ATOM 5644 O O . ARG A 1 721 ? -23.339 17.925 35.443 1.00 94.06 721 ARG A O 1
ATOM 5651 N N . GLN A 1 722 ? -22.140 16.847 37.009 1.00 93.69 722 GLN A N 1
ATOM 5652 C CA . GLN A 1 722 ? -20.874 16.949 36.273 1.00 93.69 722 GLN A CA 1
ATOM 5653 C C . GLN A 1 722 ? -20.973 16.266 34.897 1.00 93.69 722 GLN A C 1
ATOM 5655 O O . GLN A 1 722 ? -20.560 16.830 33.884 1.00 93.69 722 GLN A O 1
ATOM 5660 N N . ALA A 1 723 ? -21.583 15.078 34.825 1.00 92.31 723 ALA A N 1
ATOM 5661 C CA . ALA A 1 723 ? -21.811 14.393 33.554 1.00 92.31 723 ALA A CA 1
ATOM 5662 C C . ALA A 1 723 ? -22.749 15.174 32.612 1.00 92.31 723 ALA A C 1
ATOM 5664 O O . ALA A 1 723 ? -22.516 15.192 31.399 1.00 92.31 723 ALA A O 1
ATOM 5665 N N . LEU A 1 724 ? -23.782 15.826 33.161 1.00 90.88 724 LEU A N 1
ATOM 5666 C CA . LEU A 1 724 ? -24.739 16.667 32.437 1.00 90.88 724 LEU A CA 1
ATOM 5667 C C . LEU A 1 724 ? -24.068 17.910 31.847 1.00 90.88 724 LEU A C 1
ATOM 5669 O O . LEU A 1 724 ? -24.343 18.251 30.699 1.00 90.88 724 LEU A O 1
ATOM 5673 N N . GLU A 1 725 ? -23.181 18.569 32.591 1.00 90.50 725 GLU A N 1
ATOM 5674 C CA . GLU A 1 725 ? -22.411 19.718 32.098 1.00 90.50 725 GLU A CA 1
ATOM 5675 C C . GLU A 1 725 ? -21.547 19.337 30.891 1.00 90.50 725 GLU A C 1
ATOM 5677 O O . GLU A 1 725 ? -21.560 20.031 29.874 1.00 90.50 725 GLU A O 1
ATOM 5682 N N . ILE A 1 726 ? -20.873 18.185 30.958 1.00 89.12 726 ILE A N 1
ATOM 5683 C CA . ILE A 1 726 ? -20.074 17.652 29.845 1.00 89.12 726 ILE A CA 1
ATOM 5684 C C . ILE A 1 726 ? -20.961 17.278 28.645 1.00 89.12 726 ILE A C 1
ATOM 5686 O O . ILE A 1 726 ? -20.592 17.492 27.489 1.00 89.12 726 ILE A O 1
ATOM 5690 N N . ALA A 1 727 ? -22.145 16.714 28.889 1.00 86.12 727 ALA A N 1
ATOM 5691 C CA . ALA A 1 727 ? -23.089 16.390 27.822 1.00 86.12 727 ALA A CA 1
ATOM 5692 C C . ALA A 1 727 ? -23.633 17.658 27.133 1.00 86.12 727 ALA A C 1
ATOM 5694 O O . ALA A 1 727 ? -23.783 17.670 25.912 1.00 86.12 727 ALA A O 1
ATOM 5695 N N . LYS A 1 728 ? -23.872 18.736 27.895 1.00 83.88 728 LYS A N 1
ATOM 5696 C CA . LYS A 1 728 ? -24.315 20.042 27.379 1.00 83.88 728 LYS A CA 1
ATOM 5697 C C . LYS A 1 728 ? -23.230 20.772 26.583 1.00 83.88 728 LYS A C 1
ATOM 5699 O O . LYS A 1 728 ? -23.562 21.484 25.640 1.00 83.88 728 LYS A O 1
ATOM 5704 N N . SER A 1 729 ? -21.949 20.604 26.909 1.00 82.88 729 SER A N 1
ATOM 5705 C CA . SER A 1 729 ? -20.858 21.257 26.167 1.00 82.88 729 SER A CA 1
ATOM 5706 C C . SER A 1 729 ? -20.504 20.558 24.844 1.00 82.88 729 SER A C 1
ATOM 5708 O O . SER A 1 729 ? -20.025 21.211 23.919 1.00 82.88 729 SER A O 1
ATOM 5710 N N . ASN A 1 730 ? -20.796 19.261 24.694 1.00 76.69 730 ASN A N 1
ATOM 5711 C CA . ASN A 1 730 ? -20.449 18.474 23.502 1.00 76.69 730 ASN A CA 1
ATOM 5712 C C . ASN A 1 730 ? -21.534 18.519 22.409 1.00 76.69 730 ASN A C 1
ATOM 5714 O O . ASN A 1 730 ? -22.588 17.906 22.558 1.00 76.69 730 ASN A O 1
ATOM 5718 N N . HIS A 1 731 ? -21.294 19.202 21.283 1.00 59.25 731 HIS A N 1
ATOM 5719 C CA . HIS A 1 731 ? -22.312 19.496 20.249 1.00 59.25 731 HIS A CA 1
ATOM 5720 C C . HIS A 1 731 ? -22.902 18.281 19.496 1.00 59.25 731 HIS A C 1
ATOM 5722 O O . HIS A 1 731 ? -23.959 18.410 18.886 1.00 59.25 731 HIS A O 1
ATOM 5728 N N . ASN A 1 732 ? -22.287 17.095 19.576 1.00 57.50 732 ASN A N 1
ATOM 5729 C CA . ASN A 1 732 ? -22.692 15.923 18.785 1.00 57.50 732 ASN A CA 1
ATOM 5730 C C . ASN A 1 732 ? -23.718 14.979 19.457 1.00 57.50 732 ASN A C 1
ATOM 5732 O O . ASN A 1 732 ? -24.245 14.114 18.771 1.00 57.50 732 ASN A O 1
ATOM 5736 N N . ASN A 1 733 ? -24.025 15.117 20.758 1.00 56.19 733 ASN A N 1
ATOM 5737 C CA . ASN A 1 733 ? -24.872 14.164 21.521 1.00 56.19 733 ASN A CA 1
ATOM 5738 C C . ASN A 1 733 ? -26.002 14.838 22.342 1.00 56.19 733 ASN A C 1
ATOM 5740 O O . ASN A 1 733 ? -26.477 14.306 23.349 1.00 56.19 733 ASN A O 1
ATOM 5744 N N . GLN A 1 734 ? -26.417 16.034 21.920 1.00 60.06 734 GLN A N 1
ATOM 5745 C CA . GLN A 1 734 ? -27.064 17.049 22.764 1.00 60.06 734 GLN A CA 1
ATOM 5746 C C . GLN A 1 734 ? -28.486 16.724 23.260 1.00 60.06 734 GLN A C 1
ATOM 5748 O O . GLN A 1 734 ? -28.832 17.122 24.364 1.00 60.06 734 GLN A O 1
ATOM 5753 N N . GLY A 1 735 ? -29.331 16.030 22.492 1.00 67.94 735 GLY A N 1
ATOM 5754 C CA . GLY A 1 735 ? -30.744 15.864 22.869 1.00 67.94 735 GLY A CA 1
ATOM 5755 C C . GLY A 1 735 ? -30.970 14.745 23.886 1.00 67.94 735 GLY A C 1
ATOM 5756 O O . GLY A 1 735 ? -31.330 14.970 25.040 1.00 67.94 735 GLY A O 1
ATOM 5757 N N . GLU A 1 736 ? -30.746 13.506 23.455 1.00 78.06 736 GLU A N 1
ATOM 5758 C CA . GLU A 1 736 ? -31.180 12.324 24.204 1.00 78.06 736 GLU A CA 1
ATOM 5759 C C . GLU A 1 736 ? -30.414 12.122 25.519 1.00 78.06 736 GLU A C 1
ATOM 5761 O O . GLU A 1 736 ? -31.017 11.845 26.560 1.00 78.06 736 GLU A O 1
ATOM 5766 N N . THR A 1 737 ? -29.090 12.310 25.505 1.00 82.00 737 THR A N 1
ATOM 5767 C CA . THR A 1 737 ? -28.254 12.101 26.699 1.00 82.00 737 THR A CA 1
ATOM 5768 C C . THR A 1 737 ? -28.561 13.133 27.783 1.00 82.00 737 THR A C 1
ATOM 5770 O O . THR A 1 737 ? -28.710 12.771 28.950 1.00 82.00 737 THR A O 1
ATOM 5773 N N . VAL A 1 738 ? -28.721 14.405 27.403 1.00 85.38 738 VAL A N 1
ATOM 5774 C CA . VAL A 1 738 ? -29.063 15.500 28.326 1.00 85.38 738 VAL A CA 1
ATOM 5775 C C . VAL A 1 738 ? -30.450 15.275 28.930 1.00 85.38 738 VAL A C 1
ATOM 5777 O O . VAL A 1 738 ? -30.607 15.364 30.147 1.00 85.38 738 VAL A O 1
ATOM 5780 N N . VAL A 1 739 ? -31.441 14.894 28.113 1.00 84.38 739 VAL A N 1
ATOM 5781 C CA . VAL A 1 739 ? -32.799 14.562 28.582 1.00 84.38 739 VAL A CA 1
ATOM 5782 C C . VAL A 1 739 ? -32.776 13.392 29.566 1.00 84.38 739 VAL A C 1
ATOM 5784 O O . VAL A 1 739 ? -33.427 13.454 30.612 1.00 84.38 739 VAL A O 1
ATOM 5787 N N . ARG A 1 740 ? -32.021 12.329 29.268 1.00 85.38 740 ARG A N 1
ATOM 5788 C CA . ARG A 1 740 ? -31.891 11.176 30.168 1.00 85.38 740 ARG A CA 1
ATOM 5789 C C . ARG A 1 740 ? -31.266 11.576 31.503 1.00 85.38 740 ARG A C 1
ATOM 5791 O O . ARG A 1 740 ? -31.812 11.214 32.541 1.00 85.38 740 ARG A O 1
ATOM 5798 N N . LEU A 1 741 ? -30.170 12.334 31.490 1.00 88.62 741 LEU A N 1
ATOM 5799 C CA . LEU A 1 741 ? -29.487 12.776 32.710 1.00 88.62 741 LEU A CA 1
ATOM 5800 C C . LEU A 1 741 ? -30.366 13.693 33.568 1.00 88.62 741 LEU A C 1
ATOM 5802 O O . LEU A 1 741 ? -30.466 13.476 34.772 1.00 88.62 741 LEU A O 1
ATOM 5806 N N . LEU A 1 742 ? -31.076 14.648 32.960 1.00 88.50 742 LEU A N 1
ATOM 5807 C CA . LEU A 1 742 ? -32.034 15.506 33.669 1.00 88.50 742 LEU A CA 1
ATOM 5808 C C . LEU A 1 742 ? -33.162 14.699 34.324 1.00 88.50 742 LEU A C 1
ATOM 5810 O O . LEU A 1 742 ? -33.574 15.009 35.439 1.00 88.50 742 LEU A O 1
ATOM 5814 N N . ARG A 1 743 ? -33.649 13.639 33.665 1.00 86.38 743 ARG A N 1
ATOM 5815 C CA . ARG A 1 743 ? -34.657 12.744 34.254 1.00 86.38 743 ARG A CA 1
ATOM 5816 C C . ARG A 1 743 ? -34.113 11.980 35.457 1.00 86.38 743 ARG A C 1
ATOM 5818 O O . ARG A 1 743 ? -34.809 11.890 36.462 1.00 86.38 743 ARG A O 1
ATOM 5825 N N . VAL A 1 744 ? -32.891 11.457 35.367 1.00 88.25 744 VAL A N 1
ATOM 5826 C CA . VAL A 1 744 ? -32.253 10.748 36.487 1.00 88.25 744 VAL A CA 1
ATOM 5827 C C . VAL A 1 744 ? -32.055 11.696 37.673 1.00 88.25 744 VAL A C 1
ATOM 5829 O O . VAL A 1 744 ? -32.512 11.394 38.769 1.00 88.25 744 VAL A O 1
ATOM 5832 N N . ILE A 1 745 ? -31.505 12.892 37.447 1.00 90.81 745 ILE A N 1
ATOM 5833 C CA . ILE A 1 745 ? -31.329 13.909 38.498 1.00 90.81 745 ILE A CA 1
ATOM 5834 C C . ILE A 1 745 ? -32.679 14.323 39.109 1.00 90.81 745 ILE A C 1
ATOM 5836 O O . ILE A 1 745 ? -32.796 14.451 40.326 1.00 90.81 745 ILE A O 1
ATOM 5840 N N . GLY A 1 746 ? -33.719 14.491 38.284 1.00 86.81 746 GLY A N 1
ATOM 5841 C CA . GLY A 1 746 ? -35.074 14.785 38.753 1.00 86.81 746 GLY A CA 1
ATOM 5842 C C . GLY A 1 746 ? -35.646 13.680 39.646 1.00 86.81 746 GLY A C 1
ATOM 5843 O O . GLY A 1 746 ? -36.194 13.979 40.704 1.00 86.81 746 GLY A O 1
ATOM 5844 N N . ASN A 1 747 ? -35.466 12.410 39.271 1.00 84.81 747 ASN A N 1
ATOM 5845 C CA . ASN A 1 747 ? -35.874 11.270 40.097 1.00 84.81 747 ASN A CA 1
ATOM 5846 C C . ASN A 1 747 ? -35.132 11.246 41.442 1.00 84.81 747 ASN A C 1
ATOM 5848 O O . ASN A 1 747 ? -35.756 11.014 42.473 1.00 84.81 747 ASN A O 1
ATOM 5852 N N . LEU A 1 748 ? -33.828 11.527 41.457 1.00 86.94 748 LEU A N 1
ATOM 5853 C CA . LEU A 1 748 ? -33.042 11.565 42.695 1.00 86.94 748 LEU A CA 1
ATOM 5854 C C . LEU A 1 748 ? -33.495 12.698 43.629 1.00 86.94 748 LEU A C 1
ATOM 5856 O O . LEU A 1 748 ? -33.684 12.480 44.824 1.00 86.94 748 LEU A O 1
ATOM 5860 N N . HIS A 1 749 ? -33.770 13.889 43.090 1.00 85.31 749 HIS A N 1
ATOM 5861 C CA . HIS A 1 749 ? -34.358 14.986 43.868 1.00 85.31 749 HIS A CA 1
ATOM 5862 C C . HIS A 1 749 ? -35.744 14.638 44.423 1.00 85.31 749 HIS A C 1
ATOM 5864 O O . HIS A 1 749 ? -36.076 15.048 45.536 1.00 85.31 749 HIS A O 1
ATOM 5870 N N . PHE A 1 750 ? -36.541 13.863 43.682 1.00 82.31 750 PHE A N 1
ATOM 5871 C CA . PHE A 1 750 ? -37.834 13.378 44.157 1.00 82.31 750 PHE A CA 1
ATOM 5872 C C . PHE A 1 750 ? -37.667 12.430 45.349 1.00 82.31 750 PHE A C 1
ATOM 5874 O O . PHE A 1 750 ? -38.377 12.578 46.342 1.00 82.31 750 PHE A O 1
ATOM 5881 N N . MET A 1 751 ? -36.697 11.512 45.281 1.00 80.81 751 MET A N 1
ATOM 5882 C CA . MET A 1 751 ? -36.369 10.593 46.379 1.00 80.81 751 MET A CA 1
ATOM 5883 C C . MET A 1 751 ? -35.915 11.334 47.647 1.00 80.81 751 MET A C 1
ATOM 5885 O O . MET A 1 751 ? -36.252 10.910 48.749 1.00 80.81 751 MET A O 1
ATOM 5889 N N . LEU A 1 752 ? -35.229 12.473 47.501 1.00 84.44 752 LEU A N 1
ATOM 5890 C CA . LEU A 1 752 ? -34.843 13.363 48.608 1.00 84.44 752 LEU A CA 1
ATOM 5891 C C . LEU A 1 752 ? -35.984 14.268 49.122 1.00 84.44 752 LEU A C 1
ATOM 5893 O O . LEU A 1 752 ? -35.800 15.003 50.090 1.00 84.44 752 LEU A O 1
ATOM 5897 N N . GLY A 1 753 ? -37.160 14.259 48.485 1.00 80.25 753 GLY A N 1
ATOM 5898 C CA . GLY A 1 753 ? -38.283 15.139 48.835 1.00 80.25 753 GLY A CA 1
ATOM 5899 C C . GLY A 1 753 ? -38.130 16.589 48.349 1.00 80.25 753 GLY A C 1
ATOM 5900 O O . GLY A 1 753 ? -38.930 17.459 48.701 1.00 80.25 753 GLY A O 1
ATOM 5901 N N . GLU A 1 754 ? -37.141 16.875 47.499 1.00 83.75 754 GLU A N 1
ATOM 5902 C CA . GLU A 1 754 ? -36.862 18.205 46.952 1.00 83.75 754 GLU A CA 1
ATOM 5903 C C . GLU A 1 754 ? -37.737 18.496 45.721 1.00 83.75 754 GLU A C 1
ATOM 5905 O O . GLU A 1 754 ? -37.276 18.605 44.576 1.00 83.75 754 GLU A O 1
ATOM 5910 N N . VAL A 1 755 ? -39.042 18.645 45.964 1.00 75.94 755 VAL A N 1
ATOM 5911 C CA . VAL A 1 755 ? -40.056 18.835 44.914 1.00 75.94 755 VAL A CA 1
ATOM 5912 C C . VAL A 1 755 ? -39.727 19.997 43.962 1.00 75.94 755 VAL A C 1
ATOM 5914 O O . VAL A 1 755 ? -39.794 19.782 42.756 1.00 75.94 755 VAL A O 1
ATOM 5917 N N . PRO A 1 756 ? -39.298 21.199 44.405 1.00 79.38 756 PRO A N 1
ATOM 5918 C CA . PRO A 1 756 ? -39.003 22.289 43.470 1.00 79.38 756 PRO A CA 1
ATOM 5919 C C . PRO A 1 756 ? -37.900 21.949 42.453 1.00 79.38 756 PRO A C 1
ATOM 5921 O O . PRO A 1 756 ? -38.046 22.242 41.268 1.00 79.38 756 PRO A O 1
ATOM 5924 N N . LYS A 1 757 ? -36.818 21.287 42.884 1.00 83.12 757 LYS A N 1
ATOM 5925 C CA . LYS A 1 757 ? -35.686 20.928 42.009 1.00 83.12 757 LYS A CA 1
ATOM 5926 C C . LYS A 1 757 ? -36.047 19.800 41.042 1.00 83.12 757 LYS A C 1
ATOM 5928 O O . LYS A 1 757 ? -35.657 19.846 39.876 1.00 83.12 757 LYS A O 1
ATOM 5933 N N . THR A 1 758 ? -36.852 18.841 41.504 1.00 80.62 758 THR A N 1
ATOM 5934 C CA . THR A 1 758 ? -37.439 17.775 40.673 1.00 80.62 758 THR A CA 1
ATOM 5935 C C . THR A 1 758 ? -38.160 18.363 39.457 1.00 80.62 758 THR A C 1
ATOM 5937 O O . THR A 1 758 ? -37.928 17.966 38.315 1.00 80.62 758 THR A O 1
ATOM 5940 N N . MET A 1 759 ? -39.008 19.362 39.708 1.00 77.75 759 MET A N 1
ATOM 5941 C CA . MET A 1 759 ? -39.881 19.970 38.703 1.00 77.75 759 MET A CA 1
ATOM 5942 C C . MET A 1 759 ? -39.083 20.750 37.663 1.00 77.75 759 MET A C 1
ATOM 5944 O O . MET A 1 759 ? -39.356 20.629 36.470 1.00 77.75 759 MET A O 1
ATOM 5948 N N . VAL A 1 760 ? -38.047 21.477 38.096 1.00 83.56 760 VAL A N 1
ATOM 5949 C CA . VAL A 1 760 ? -37.117 22.172 37.193 1.00 83.56 760 VAL A CA 1
ATOM 5950 C C . VAL A 1 760 ? -36.443 21.183 36.239 1.00 83.56 760 VAL A C 1
ATOM 5952 O O . VAL A 1 760 ? -36.462 21.401 35.028 1.00 83.56 760 VAL A O 1
ATOM 5955 N N . CYS A 1 761 ? -35.924 20.064 36.756 1.00 84.00 761 CYS A N 1
ATOM 5956 C CA . CYS A 1 761 ? -35.237 19.059 35.940 1.00 84.00 761 CYS A CA 1
ATOM 5957 C C . CYS A 1 761 ? -36.171 18.420 34.900 1.00 84.00 761 CYS A C 1
ATOM 5959 O O . CYS A 1 761 ? -35.805 18.281 33.732 1.00 84.00 761 CYS A O 1
ATOM 5961 N N . PHE A 1 762 ? -37.402 18.064 35.286 1.00 80.81 762 PHE A N 1
ATOM 5962 C CA . PHE A 1 762 ? -38.373 17.479 34.355 1.00 80.81 762 PHE A CA 1
ATOM 5963 C C . PHE A 1 762 ? -38.925 18.481 33.339 1.00 80.81 762 PHE A C 1
ATOM 5965 O O . PHE A 1 762 ? -39.158 18.105 32.186 1.00 80.81 762 PHE A O 1
ATOM 5972 N N . ALA A 1 763 ? -39.114 19.743 33.729 1.00 78.56 763 ALA A N 1
ATOM 5973 C CA . ALA A 1 763 ? -39.521 20.801 32.811 1.00 78.56 763 ALA A CA 1
ATOM 5974 C C . ALA A 1 763 ? -38.436 21.055 31.754 1.00 78.56 763 ALA A C 1
ATOM 5976 O O . ALA A 1 763 ? -38.742 21.136 30.565 1.00 78.56 763 ALA A O 1
ATOM 5977 N N . GLU A 1 764 ? -37.167 21.114 32.164 1.00 82.50 764 GLU A N 1
ATOM 5978 C CA . GLU A 1 764 ? -36.031 21.268 31.251 1.00 82.50 764 GLU A CA 1
ATOM 5979 C C . GLU A 1 764 ? -35.895 20.061 30.309 1.00 82.50 764 GLU A C 1
ATOM 5981 O O . GLU A 1 764 ? -35.800 20.238 29.095 1.00 82.50 764 GLU A O 1
ATOM 5986 N N . ALA A 1 765 ? -36.002 18.834 30.834 1.00 81.69 765 ALA A N 1
ATOM 5987 C CA . ALA A 1 765 ? -35.978 17.613 30.027 1.00 81.69 765 ALA A CA 1
ATOM 5988 C C . ALA A 1 765 ? -37.113 17.566 28.988 1.00 81.69 765 ALA A C 1
ATOM 5990 O O . ALA A 1 765 ? -36.913 17.097 27.872 1.00 81.69 765 ALA A O 1
ATOM 5991 N N . SER A 1 766 ? -38.305 18.058 29.340 1.00 75.50 766 SER A N 1
ATOM 5992 C CA . SER A 1 766 ? -39.464 18.067 28.436 1.00 75.50 766 SER A CA 1
ATOM 5993 C C . SER A 1 766 ? -39.330 19.112 27.324 1.00 75.50 766 SER A C 1
ATOM 5995 O O . SER A 1 766 ? -39.776 18.867 26.208 1.00 75.50 766 SER A O 1
ATOM 5997 N N . ARG A 1 767 ? -38.686 20.257 27.595 1.00 77.25 767 ARG A N 1
ATOM 5998 C CA . ARG A 1 767 ? -38.430 21.308 26.588 1.00 77.25 767 ARG A CA 1
ATOM 5999 C C . ARG A 1 767 ? -37.422 20.884 25.521 1.00 77.25 767 ARG A C 1
ATOM 6001 O O . ARG A 1 767 ? -37.498 21.371 24.400 1.00 77.25 767 ARG A O 1
ATOM 6008 N N . LEU A 1 768 ? -36.479 20.012 25.876 1.00 76.69 768 LEU A N 1
ATOM 6009 C CA . LEU A 1 768 ? -35.418 19.533 24.984 1.00 76.69 768 LEU A CA 1
ATOM 6010 C C . LEU A 1 768 ? -35.840 18.335 24.118 1.00 76.69 768 LEU A C 1
ATOM 6012 O O . LEU A 1 768 ? -35.071 17.893 23.267 1.00 76.69 768 LEU A O 1
ATOM 6016 N N . GLN A 1 769 ? -37.040 17.792 24.326 1.00 68.88 769 GLN A N 1
ATOM 6017 C CA . GLN A 1 769 ? -37.541 16.659 23.559 1.00 68.88 769 GLN A CA 1
ATOM 6018 C C . GLN A 1 769 ? -38.147 17.153 22.226 1.00 68.88 769 GLN A C 1
ATOM 6020 O O . GLN A 1 769 ? -39.050 17.992 22.257 1.00 68.88 769 GLN A O 1
ATOM 6025 N N . PRO A 1 770 ? -37.693 16.669 21.052 1.00 55.75 770 PRO A N 1
ATOM 6026 C CA . PRO A 1 770 ? -38.311 17.044 19.785 1.00 55.75 770 PRO A CA 1
ATOM 6027 C C . PRO A 1 770 ? -39.747 16.490 19.706 1.00 55.75 770 PRO A C 1
ATOM 6029 O O . PRO A 1 770 ? -40.021 15.404 20.233 1.00 55.75 770 PRO A O 1
ATOM 6032 N N . PRO A 1 771 ? -40.686 17.199 19.056 1.00 47.97 771 PRO A N 1
ATOM 6033 C CA . PRO A 1 771 ? -42.016 16.673 18.789 1.00 47.97 771 PRO A CA 1
ATOM 6034 C C . PRO A 1 771 ? -41.919 15.620 17.676 1.00 47.97 771 PRO A C 1
ATOM 6036 O O . PRO A 1 771 ? -42.072 15.947 16.505 1.00 47.97 771 PRO A O 1
ATOM 6039 N N . GLU A 1 772 ? -41.635 14.359 18.012 1.00 47.94 772 GLU A N 1
ATOM 6040 C CA . GLU A 1 772 ? -41.594 13.284 17.013 1.00 47.94 772 GLU A CA 1
ATOM 6041 C C . GLU A 1 772 ? -42.874 12.445 16.962 1.00 47.94 772 GLU A C 1
ATOM 6043 O O . GLU A 1 772 ? -43.474 12.037 17.961 1.00 47.94 772 GLU A O 1
ATOM 6048 N N . THR A 1 773 ? -43.285 12.228 15.717 1.00 40.69 773 THR A N 1
ATOM 6049 C CA . THR A 1 773 ? -44.470 11.539 15.230 1.00 40.69 773 THR A CA 1
ATOM 6050 C C . THR A 1 773 ? -44.519 10.062 15.640 1.00 40.69 773 THR A C 1
ATOM 6052 O O . THR A 1 773 ? -43.617 9.291 15.336 1.00 40.69 773 THR A O 1
ATOM 6055 N N . ASN A 1 774 ? -45.664 9.666 16.203 1.00 37.12 774 ASN A N 1
ATOM 6056 C CA . ASN A 1 774 ? -46.230 8.313 16.302 1.00 37.12 774 ASN A CA 1
ATOM 6057 C C . ASN A 1 774 ? -45.736 7.304 17.374 1.00 37.12 774 ASN A C 1
ATOM 6059 O O . ASN A 1 774 ? -44.750 6.585 17.253 1.00 37.12 774 ASN A O 1
ATOM 6063 N N . SER A 1 775 ? -46.662 7.100 18.324 1.00 39.78 775 SER A N 1
ATOM 6064 C CA . SER A 1 775 ? -47.094 5.847 18.982 1.00 39.78 775 SER A CA 1
ATOM 6065 C C . SER A 1 775 ? -46.456 5.368 20.292 1.00 39.78 775 SER A C 1
ATOM 6067 O O . SER A 1 775 ? -47.106 4.590 20.984 1.00 39.78 775 SER A O 1
ATOM 6069 N N . LYS A 1 776 ? -45.292 5.873 20.728 1.00 44.78 776 LYS A N 1
ATOM 6070 C CA . LYS A 1 776 ? -44.750 5.558 22.080 1.00 44.78 776 LYS A CA 1
ATOM 6071 C C . LYS A 1 776 ? -44.533 6.768 23.002 1.00 44.78 776 LYS A C 1
ATOM 6073 O O . LYS A 1 776 ? -44.242 6.600 24.182 1.00 44.78 776 LYS A O 1
ATOM 6078 N N . GLY A 1 777 ? -44.740 7.991 22.503 1.00 44.41 777 GLY A N 1
ATOM 6079 C CA . GLY A 1 777 ? -44.526 9.236 23.260 1.00 44.41 777 GLY A CA 1
ATOM 6080 C C . GLY A 1 777 ? -45.499 9.472 24.425 1.00 44.41 777 GLY A C 1
ATOM 6081 O O . GLY A 1 777 ? -45.168 10.200 25.362 1.00 44.41 777 GLY A O 1
ATOM 6082 N N . HIS A 1 778 ? -46.669 8.825 24.417 1.00 43.53 778 HIS A N 1
ATOM 6083 C CA . HIS A 1 778 ? -47.665 9.018 25.469 1.00 43.53 778 HIS A CA 1
ATOM 6084 C C . HIS A 1 778 ? -47.237 8.440 26.820 1.00 43.53 778 HIS A C 1
ATOM 6086 O O . HIS A 1 778 ? -47.561 9.045 27.830 1.00 43.53 778 HIS A O 1
ATOM 6092 N N . GLU A 1 779 ? -46.457 7.357 26.888 1.00 43.88 779 GLU A N 1
ATOM 6093 C CA . GLU A 1 779 ? -46.048 6.791 28.186 1.00 43.88 779 GLU A CA 1
ATOM 6094 C C . GLU A 1 779 ? -45.065 7.687 28.947 1.00 43.88 779 GLU A C 1
ATOM 6096 O O . GLU A 1 779 ? -45.190 7.840 30.158 1.00 43.88 779 GLU A O 1
ATOM 6101 N N . GLY A 1 780 ? -44.103 8.308 28.255 1.00 45.09 780 GLY A N 1
ATOM 6102 C CA . GLY A 1 780 ? -43.090 9.161 28.884 1.00 45.09 780 GLY A CA 1
ATOM 6103 C C . GLY A 1 780 ? -43.664 10.481 29.396 1.00 45.09 780 GLY A C 1
ATOM 6104 O O . GLY A 1 780 ? -43.435 10.841 30.549 1.00 45.09 780 GLY A O 1
ATOM 6105 N N . VAL A 1 781 ? -44.460 11.161 28.561 1.00 49.25 781 VAL A N 1
ATOM 6106 C CA . VAL A 1 781 ? -45.149 12.414 28.917 1.00 49.25 781 VAL A CA 1
ATOM 6107 C C . VAL A 1 781 ? -46.295 12.161 29.904 1.00 49.25 781 VAL A C 1
ATOM 6109 O O . VAL A 1 781 ? -46.547 12.980 30.782 1.00 49.25 781 VAL A O 1
ATOM 6112 N N . SER A 1 782 ? -46.966 11.005 29.831 1.00 47.34 782 SER A N 1
ATOM 6113 C CA . SER A 1 782 ? -47.977 10.621 30.823 1.00 47.34 782 SER A CA 1
ATOM 6114 C C . SER A 1 782 ? -47.354 10.194 32.151 1.00 47.34 782 SER A C 1
ATOM 6116 O O . SER A 1 782 ? -47.971 10.436 33.181 1.00 47.34 782 SER A O 1
ATOM 6118 N N . ARG A 1 783 ? -46.150 9.599 32.174 1.00 50.03 783 ARG A N 1
ATOM 6119 C CA . ARG A 1 783 ? -45.413 9.316 33.421 1.00 50.03 783 ARG A CA 1
ATOM 6120 C C . ARG A 1 783 ? -44.928 10.594 34.089 1.00 50.03 783 ARG A C 1
ATOM 6122 O O . ARG A 1 783 ? -45.122 10.738 35.292 1.00 50.03 783 ARG A O 1
ATOM 6129 N N . THR A 1 784 ? -44.358 11.538 33.334 1.00 51.81 784 THR A N 1
ATOM 6130 C CA . THR A 1 784 ? -44.019 12.853 33.895 1.00 51.81 784 THR A CA 1
ATOM 6131 C C . THR A 1 784 ? -45.288 13.565 34.355 1.00 51.81 784 THR A C 1
ATOM 6133 O O . THR A 1 784 ? -45.361 13.933 35.520 1.00 51.81 784 THR A O 1
ATOM 6136 N N . GLY A 1 785 ? -46.333 13.655 33.529 1.00 53.66 785 GLY A N 1
ATOM 6137 C CA . GLY A 1 785 ? -47.630 14.238 33.902 1.00 53.66 785 GLY A CA 1
ATOM 6138 C C . GLY A 1 785 ? -48.285 13.598 35.136 1.00 53.66 785 GLY A C 1
ATOM 6139 O O . GLY A 1 785 ? -48.816 14.312 35.985 1.00 53.66 785 GLY A O 1
ATOM 6140 N N . ALA A 1 786 ? -48.197 12.273 35.296 1.00 54.56 786 ALA A N 1
ATOM 6141 C CA . ALA A 1 786 ? -48.675 11.561 36.483 1.00 54.56 786 ALA A CA 1
ATOM 6142 C C . ALA A 1 786 ? -47.838 11.886 37.731 1.00 54.56 786 ALA A C 1
ATOM 6144 O O . ALA A 1 786 ? -48.408 12.085 38.805 1.00 54.56 786 ALA A O 1
ATOM 6145 N N . ASN A 1 787 ? -46.514 12.020 37.585 1.00 55.06 787 ASN A N 1
ATOM 6146 C CA . ASN A 1 787 ? -45.630 12.481 38.658 1.00 55.06 787 ASN A CA 1
ATOM 6147 C C . ASN A 1 787 ? -45.944 13.936 39.052 1.00 55.06 787 ASN A C 1
ATOM 6149 O O . ASN A 1 787 ? -46.076 14.221 40.239 1.00 55.06 787 ASN A O 1
ATOM 6153 N N . PHE A 1 788 ? -46.156 14.833 38.079 1.00 58.00 788 PHE A N 1
ATOM 6154 C CA . PHE A 1 788 ? -46.575 16.227 38.295 1.00 58.00 788 PHE A CA 1
ATOM 6155 C C . PHE A 1 788 ? -47.923 16.303 39.043 1.00 58.00 788 PHE A C 1
ATOM 6157 O O . PHE A 1 788 ? -48.049 17.024 40.036 1.00 58.00 788 PHE A O 1
ATOM 6164 N N . TYR A 1 789 ? -48.921 15.516 38.625 1.00 57.62 789 TYR A N 1
ATOM 6165 C CA . TYR A 1 789 ? -50.239 15.464 39.267 1.00 57.62 789 TYR A CA 1
ATOM 6166 C C . TYR A 1 789 ? -50.172 14.890 40.693 1.00 57.62 789 TYR A C 1
ATOM 6168 O O . TYR A 1 789 ? -50.733 15.479 41.620 1.00 57.62 789 TYR A O 1
ATOM 6176 N N . GLY A 1 790 ? -49.434 13.795 40.905 1.00 58.16 790 GLY A N 1
ATOM 6177 C CA . GLY A 1 790 ? -49.222 13.201 42.230 1.00 58.16 790 GLY A CA 1
ATOM 6178 C C . GLY A 1 790 ? -48.504 14.143 43.203 1.00 58.16 790 GLY A C 1
ATOM 6179 O O . GLY A 1 790 ? -48.940 14.300 44.344 1.00 58.16 790 GLY A O 1
ATOM 6180 N N . LEU A 1 791 ? -47.467 14.841 42.731 1.00 56.16 791 LEU A N 1
ATOM 6181 C CA . LEU A 1 791 ? -46.716 15.839 43.500 1.00 56.16 791 LEU A CA 1
ATOM 6182 C C . LEU A 1 791 ? -47.562 17.059 43.874 1.00 56.16 791 LEU A C 1
ATOM 6184 O O . LEU A 1 791 ? -47.518 17.508 45.020 1.00 56.16 791 LEU A O 1
ATOM 6188 N N . SER A 1 792 ? -48.381 17.557 42.941 1.00 57.66 792 SER A N 1
ATOM 6189 C CA . SER A 1 792 ? -49.279 18.695 43.190 1.00 57.66 792 SER A CA 1
ATOM 6190 C C . SER A 1 792 ? -50.330 18.404 44.273 1.00 57.66 792 SER A C 1
ATOM 6192 O O . SER A 1 792 ? -50.733 19.312 45.000 1.00 57.66 792 SER A O 1
ATOM 6194 N N . ARG A 1 793 ? -50.730 17.130 44.431 1.00 58.34 793 ARG A N 1
ATOM 6195 C CA . ARG A 1 793 ? -51.648 16.666 45.486 1.00 58.34 793 ARG A CA 1
ATOM 6196 C C . ARG A 1 793 ? -51.000 16.581 46.867 1.00 58.34 793 ARG A C 1
ATOM 6198 O O . ARG A 1 793 ? -51.707 16.741 47.857 1.00 58.34 793 ARG A O 1
ATOM 6205 N N . LEU A 1 794 ? -49.703 16.285 46.939 1.00 54.34 794 LEU A N 1
ATOM 6206 C CA . LEU A 1 794 ? -48.988 16.066 48.202 1.00 54.34 794 LEU A CA 1
ATOM 6207 C C . LEU A 1 794 ? -48.359 17.358 48.754 1.00 54.34 794 LEU A C 1
ATOM 6209 O O . LEU A 1 794 ? -48.286 17.515 49.970 1.00 54.34 794 LEU A O 1
ATOM 6213 N N . HIS A 1 795 ? -47.974 18.310 47.893 1.00 55.34 795 HIS A N 1
ATOM 6214 C CA . HIS A 1 795 ? -47.364 19.584 48.298 1.00 55.34 795 HIS A CA 1
ATOM 6215 C C . HIS A 1 795 ? -47.852 20.782 47.447 1.00 55.34 795 HIS A C 1
ATOM 6217 O O . HIS A 1 795 ? -47.248 21.108 46.421 1.00 55.34 795 HIS A O 1
ATOM 6223 N N . PRO A 1 796 ? -48.884 21.525 47.902 1.00 56.06 796 PRO A N 1
ATOM 6224 C CA . PRO A 1 796 ? -49.451 22.679 47.189 1.00 56.06 796 PRO A CA 1
ATOM 6225 C C . PRO A 1 796 ? -48.471 23.815 46.813 1.00 56.06 796 PRO A C 1
ATOM 6227 O O . PRO A 1 796 ? -48.653 24.411 45.751 1.00 56.06 796 PRO A O 1
ATOM 6230 N N . PRO A 1 797 ? -47.420 24.143 47.601 1.00 54.47 797 PRO A N 1
ATOM 6231 C CA . PRO A 1 797 ? -46.478 25.207 47.234 1.00 54.47 797 PRO A CA 1
ATOM 6232 C C . PRO A 1 797 ? -45.646 24.898 45.979 1.00 54.47 797 PRO A C 1
ATOM 6234 O O . PRO A 1 797 ? -45.271 25.821 45.260 1.00 54.47 797 PRO A O 1
ATOM 6237 N N . GLY A 1 798 ? -45.380 23.616 45.690 1.00 47.31 798 GLY A N 1
ATOM 6238 C CA . GLY A 1 798 ? -44.629 23.178 44.504 1.00 47.31 798 GLY A CA 1
ATOM 6239 C C . GLY A 1 798 ? -45.440 23.228 43.205 1.00 47.31 798 GLY A C 1
ATOM 6240 O O . GLY A 1 798 ? -44.863 23.281 42.123 1.00 47.31 798 GLY A O 1
ATOM 6241 N N . ALA A 1 799 ? -46.772 23.287 43.300 1.00 46.69 799 ALA A N 1
ATOM 6242 C CA . ALA A 1 799 ? -47.675 23.352 42.150 1.00 46.69 799 ALA A CA 1
ATOM 6243 C C . ALA A 1 799 ? -47.646 24.707 41.422 1.00 46.69 799 ALA A C 1
ATOM 6245 O O . ALA A 1 799 ? -48.115 24.800 40.297 1.00 46.69 799 ALA A O 1
ATOM 6246 N N . ARG A 1 800 ? -47.099 25.762 42.045 1.00 46.44 800 ARG A N 1
ATOM 6247 C CA . ARG A 1 800 ? -46.959 27.092 41.424 1.00 46.44 800 ARG A CA 1
ATOM 6248 C C . ARG A 1 800 ? -45.757 27.214 40.479 1.00 46.44 800 ARG A C 1
ATOM 6250 O O . ARG A 1 800 ? -45.700 28.184 39.732 1.00 46.44 800 ARG A O 1
ATOM 6257 N N . ALA A 1 801 ? -44.795 26.291 40.571 1.00 42.47 801 ALA A N 1
ATOM 6258 C CA . ALA A 1 801 ? -43.604 26.228 39.716 1.00 42.47 801 ALA A CA 1
ATOM 6259 C C . ALA A 1 801 ? -43.711 25.163 38.602 1.00 42.47 801 ALA A C 1
ATOM 6261 O O . ALA A 1 801 ? -42.866 25.149 37.708 1.00 42.47 801 ALA A O 1
ATOM 6262 N N . ALA A 1 802 ? -44.720 24.283 38.692 1.00 38.66 802 ALA A N 1
ATOM 6263 C CA . ALA A 1 802 ? -45.194 23.401 37.623 1.00 38.66 802 ALA A CA 1
ATOM 6264 C C . ALA A 1 802 ? -45.853 24.224 36.513 1.00 38.66 802 ALA A C 1
ATOM 6266 O O . ALA A 1 802 ? -45.656 23.871 35.329 1.00 38.66 802 ALA A O 1
#

Organism: NCBI:txid568900

Radius of gyration: 40.17 Å; Cα contacts (8 Å, |Δi|>4): 864; chains: 1; bounding box: 97×69×129 Å

Solvent-accessible surface area (backbone atoms only — not comparable to full-atom values): 44492 Å² total; per-residue (Å²): 140,76,80,84,76,73,75,71,78,73,74,89,62,82,57,81,79,82,82,82,76,86,80,80,89,87,87,82,87,86,82,86,87,87,86,81,83,84,82,83,84,86,81,85,81,88,79,88,80,88,78,93,74,89,70,80,77,75,74,76,94,67,85,60,72,62,59,46,50,48,30,41,51,52,15,42,55,29,43,76,70,67,40,47,72,63,14,47,54,26,35,52,50,31,48,50,55,52,56,53,49,53,56,63,66,44,73,83,59,90,88,83,93,80,71,80,83,59,68,77,63,62,77,79,71,83,70,82,88,78,90,73,92,81,87,87,84,87,85,90,84,90,82,90,78,90,74,85,79,82,79,79,76,91,79,80,88,71,90,81,54,87,88,70,59,69,59,48,67,78,84,77,78,62,66,69,82,86,52,92,49,68,71,56,36,51,33,41,44,30,39,42,52,14,50,47,28,48,75,70,71,37,36,75,59,14,36,51,30,29,47,58,21,48,60,59,55,69,78,49,82,87,83,49,76,69,50,56,54,54,52,36,55,43,26,41,50,41,15,36,28,27,42,78,70,68,38,53,71,62,15,49,50,28,33,51,53,32,44,56,60,45,72,79,51,90,52,78,74,46,50,57,57,44,26,45,35,29,41,38,46,22,54,53,35,47,72,60,29,83,56,41,75,69,38,46,54,53,21,50,52,34,34,49,54,20,41,53,55,33,60,78,50,54,88,40,74,67,33,49,54,51,42,25,44,46,29,40,52,51,15,52,52,27,45,74,73,65,38,33,65,62,11,28,54,26,16,52,53,17,27,55,48,35,34,75,75,64,33,84,72,30,68,72,28,28,53,27,30,44,55,28,16,51,26,29,41,79,71,65,41,50,66,68,13,48,52,26,41,51,52,24,48,54,34,50,44,65,74,65,75,46,80,46,30,63,66,56,13,52,48,30,42,52,49,17,54,47,29,45,75,73,66,39,55,69,60,17,53,55,27,39,54,50,14,39,52,7,21,33,68,50,79,29,68,77,39,69,76,34,33,51,48,29,47,53,49,15,54,52,29,45,75,71,67,39,46,67,64,12,46,55,27,40,51,54,31,44,50,45,48,51,66,71,26,60,89,79,43,80,80,40,56,68,58,47,53,48,40,52,52,47,19,53,44,28,47,74,65,68,38,38,67,64,15,38,52,35,39,52,52,43,49,54,51,51,51,52,53,51,52,52,58,61,59,52,76,78,42,103,62,99,66,78,89,71,63,90,74,50,67,62,57,50,22,54,43,29,40,52,39,15,51,31,26,45,77,69,66,40,40,68,68,13,43,54,29,28,52,53,19,42,52,45,43,45,72,72,64,76,50,79,82,41,72,68,53,32,54,38,34,40,52,43,16,55,39,30,46,75,72,66,40,35,72,62,15,35,52,28,26,51,52,24,45,54,39,52,53,52,50,51,53,53,52,59,74,73,55,86,82,83,74,62,65,66,59,37,52,56,50,47,53,46,20,55,40,31,40,53,32,13,54,32,28,43,77,68,67,39,52,74,60,12,51,52,29,38,52,53,17,43,55,45,34,37,73,60,65,35,84,62,32,68,68,44,28,52,47,32,42,53,54,15,47,54,30,45,76,73,65,41,43,69,64,15,43,53,30,40,48,55,21,36,52,28,35,68,71,39,87,90,55,50,50,67,58,37,31,51,44,27,44,52,47,15,52,44,29,47,76,72,66,38,52,65,61,17,48,51,27,47,53,54,29,57,70,58,52,77,93,76,87,81,92,65,65,63,61,61,57,46,49,51,49,49,50,53,53,55,46,38,74,75,39,65,81,50,49,79,80,106

Secondary structure (DSSP, 8-state):
----------------------------------PPPPPPPPPP----------------SS--HHHHHHHHHHHHHHHHTT-HHHHHHHHHHHHHHHHHHHHHHGGGS-----STTSSSSSTTS-------------------------------SS---TTS-GGG----SPPP---SSHHHHHHHHHHHHHHHHHHTT-HHHHHHHHHHHHHHHHTS---SHHHHHHHHHHHHHHHHHHHHTT-HHHHHHHHHHHHHHHHS---HHHHHHHHHHHHHHHHHHHHHGGG-HHHHHHHHHHHHHHHHHHHTTTTSHHHHHHHHHHHHHHHHHHHHTT-HHHHHHHHHHHHHHHHHHH-TT-HHHHHHHHHHHHHHHHTT-HHHHHHHHHHHHHHHHHHHSSS--HHHHHHHHHHHHHHHHTT-HHHHHHHHHHHHHHHHHHT-TTSHHHHHHHHHHHHHHHHTT-HHHHHHHHHHHHHHHHHHHTTT-TT-HHHHHHHHHHHHHHHHTT-HHHHHHHHHHHHHHHHHHHHHHHHHTTS-----------HHHHHHHHHHHHHHHHHTT-HHHHHHHHHHHHHHHHHHH-SS--HHHHHHHHHHHHHHHHTT-HHHHHHHHHHHHHHHHHHHHHHHHH-SS--SHHHHHHHHHHHHHHHHHHHHHHHTT-HHHHHHHHHHHHHHHHHHH-TT-HHHHHHHHHHHHHHHHTT-HHHHHHHHHHHHHHHHH-TTSTTHHHHHHHHHHHHHHHHTT-HHHHHHHHHHHHHTS----SSSHHHHHHHHHHHHHHHHHH-GGGGGT-

Mean predicted aligned error: 17.26 Å

InterPro domains:
  IPR011990 Tetratricopeptide-like helical domain superfamily [G3DSA:1.25.40.10] (66-267)
  IPR011990 Tetratricopeptide-like helical domain superfamily [G3DSA:1.25.40.10] (272-439)
  IPR011990 Tetratricopeptide-like helical domain superfamily [G3DSA:1.25.40.10] (444-544)
  IPR011990 Tetratricopeptide-like helical domain superfamily [G3DSA:1.25.40.10] (548-644)
  IPR011990 Tetratricopeptide-like helical domain superfamily [G3DSA:1.25.40.10] (645-779)
  IPR011990 Tetratricopeptide-like helical domain superfamily [SSF48452] (159-287)
  IPR011990 Tetratricopeptide-like helical domain superfamily [SSF48452] (324-525)
  IPR011990 Tetratricopeptide-like helical domain superfamily [SSF48452] (553-775)
  IPR019734 Tetratricopeptide repeat [PS50005] (324-357)
  IPR019734 Tetratricopeptide repeat [PS50005] (598-631)
  IPR019734 Tetratricopeptide repeat [PS50005] (697-730)
  IPR019734 Tetratricopeptide repeat [SM00028] (68-101)
  IPR019734 Tetratricopeptide repeat [SM00028] (187-220)
  IPR019734 Tetratricopeptide repeat [SM00028] (232-265)
  IPR019734 Tetratricopeptide repeat [SM00028] (275-313)
  IPR019734 Tetratricopeptide repeat [SM00028] (324-357)
  IPR019734 Tetratricopeptide repeat [SM00028] (366-399)
  IPR019734 Tetratricopeptide repeat [SM00028] (451-484)
  IPR019734 Tetratricopeptide repeat [SM00028] (496-529)
  IPR019734 Tetratricopeptide repeat [SM00028] (555-588)